Protein 1TMO (pdb70)

Solvent-accessible surface area: 29756 Å² total; per-residue (Å²): 113,143,48,138,71,33,7,0,1,11,6,12,1,1,6,41,1,20,73,73,130,67,67,4,27,77,31,85,46,12,93,99,12,154,94,66,10,75,5,31,101,0,2,122,6,32,1,78,20,75,2,8,1,103,29,2,3,0,8,29,20,6,52,103,116,28,38,184,16,71,24,123,62,12,2,18,4,65,3,6,131,21,75,31,96,129,1,8,62,57,1,36,102,6,1,45,76,0,15,95,120,76,9,3,8,0,1,4,2,0,8,52,23,66,56,49,6,6,35,0,4,19,18,7,13,0,3,12,0,0,0,11,0,1,0,51,40,0,70,32,120,24,46,44,35,0,11,1,0,41,29,0,0,46,29,2,13,20,43,59,20,0,89,34,52,10,11,4,8,48,37,0,14,139,75,6,74,10,2,3,10,6,26,8,20,12,50,17,53,2,18,31,0,87,23,0,2,11,3,53,1,20,30,36,8,30,92,9,81,98,57,28,171,105,64,137,11,103,4,8,4,5,23,26,4,46,13,81,6,25,80,58,13,61,24,78,66,31,69,1,17,5,10,0,19,9,0,0,0,0,0,0,2,26,8,0,39,69,120,142,61,40,46,74,164,9,4,112,40,40,9,84,10,15,103,93,2,40,29,38,4,49,12,107,175,85,61,75,40,8,30,0,104,63,0,22,111,43,0,42,9,111,24,126,54,1,76,68,15,0,93,6,4,49,131,24,66,2,6,11,7,1,2,34,40,12,4,22,18,27,12,0,0,5,5,0,0,0,8,1,2,3,3,0,2,16,6,31,7,8,52,33,0,10,5,13,16,7,6,6,14,40,2,4,3,1,0,30,44,19,65,10,43,51,13,26,63,10,29,112,105,54,26,170,97,26,163,24,93,82,78,49,97,82,32,136,70,24,27,54,66,1,18,13,3,6,3,1,30,0,6,57,98,53,54,87,82,29,38,16,57,36,72,150,15,47,5,2,72,6,46,0,1,5,3,3,18,13,21,1,3,14,40,0,11,16,0,16,78,1,7,93,0,7,60,102,2,40,0,1,0,0,5,34,33,12,9,13,11,3,0,7,4,0,0,0,0,1,0,5,3,20,16,13,3,23,23,2,3,3,13,4,3,28,46,2,25,28,0,2,0,0,2,22,73,10,20,122,48,43,109,62,3,33,21,5,20,72,1,2,26,89,1,0,48,69,19,62,34,70,126,82,0,13,115,106,48,32,52,80,99,4,0,82,62,10,4,76,75,2,76,69,74,8,68,78,171,31,157,18,48,85,25,66,49,0,51,170,106,1,34,10,100,21,14,125,33,141,58,112,23,62,28,29,86,10,54,122,52,29,155,127,56,78,34,65,10,93,57,8,44,4,12,1,46,4,138,114,1,56,135,62,67,22,97,31,0,84,2,29,0,14,50,33,89,12,91,37,15,2,68,73,5,59,46,22,152,134,26,47,4,18,4,10,13,20,63,16,46,65,8,9,40,12,58,2,0,9,0,110,94,16,24,111,95,36,32,32,90,46,15,3,4,2,55,0,4,60,90,12,4,158,83,66,42,4,126,99,27,32,24,0,52,1,41,17,117,63,9,51,0,0,0,0,2,41,51,28,130,66,18,40,144,8,0,2,36,0,20,25,1,1,18,7,0,0,3,8,199,121,31,36,37,80,14,0,15,100,79,35,10,28,0,0,2,0,1,1,10,2,0,2,19,20,80,23,1,4,63,0,18,22,9,10,2,10,10,2,1,5,0,42,6,75,92,43,159,43,188,64,21,138,26,13,7,25,93,16,34,63,106,40,165,156

InterPro domains:
  IPR006311 Twin-arginine translocation pathway, signal sequence [PS51318] (1-31)
  IPR006655 Molybdopterin oxidoreductase, prokaryotic, conserved site [PS00490] (503-520)
  IPR006655 Molybdopterin oxidoreductase, prokaryotic, conserved site [PS00932] (716-743)
  IPR006656 Molybdopterin oxidoreductase [PF00384] (87-559)
  IPR006657 Molybdopterin dinucleotide-binding domain [PF01568] (677-804)
  IPR009010 Aspartate decarboxylase-like domain superfamily [SSF50692] (669-826)
  IPR011887 Trimethylamine-N-oxide reductase TorA [TIGR02164] (1-829)
  IPR041460 Molybdopterin oxidoreductase, N-terminal [PF18364] (43-83)
  IPR041954 Trimethylamine-N-oxide reductase-like, molybdopterin-binding domain [cd02793] (674-810)
  IPR050612 Prokaryotic Molybdopterin Oxidoreductases [PTHR43742] (1-811)

Radius of gyration: 27.0 Å; Cα contacts (8 Å, |Δi|>4): 1758; chains: 1; bounding box: 71×80×65 Å

Sequence (794 aa):
NEDEWLTTGSHFGAFKMKRKNGVIAEVKPFDLDKYPTDMINGIRGMVYNPSRVRYPMVRLDFLLKGHKSNTHQRGDFRFVRVTWDKALTLFKHSLDEVQTQYGPSGLHAGQTGWRATGQLHSSTSHMQRAVGMHGNYVKKIGDYSTGAGQTILPYVLGSTEVYAQGTSWPLILEHSDTIVLWSNDPYKNLQVGWNAETHESFAYLAQLKEKVKQGKIRVISIDPVVTKTQAYLGCEQLYVNPQTDVTLMLAIAHEMISKKLYDDKFIQGYSLGFEEFVPYVMGTKDGVAKTPEWAAPICGVEAHVIRDLAKTLVKGRTQFMMGWCIQRQQHGEQPYWMAAVLATMIGQIGLPGGGISYGHHYSSIGVPSSGAAAPGAFPRNLDENQKPLFDSSDFKGASSTIPVARWIDAILEPGKTIDANGSKVVYPDIKMMIFSGNNPWNHHQDRNRMKQAFHKLECVVTVDVNWTATCRFSDIVLPACTTYERNDIDVYGAYANRGILAMQKMVEPLFDSLSDFEIFTRFAAVLGKEKEYTRNMGEMEWLETLYNECKAANAGKFEMPDFATFWKQGYVHFGDGEVWTRHADFRNDPEINPLGTPSGLIEIFSRKIDQFGYDDCKGHPTWMEKTERSHGGPGSDKHPIWLQSCHPDKRLHSQMCESREYRETYAVNGREPVYISPVDAKARGIKDGDIVRVFNDRGQLLAGAVVSDNFPKGIVRIHEGAWYGPVGKDGSTEGGAEVGALCSYGDPNTLTLDIGTSKLAQACSAYTCLVEFEKYQGKVPKVSSFDGPIEVEI

Foldseek 3Di:
DDDAWAWAFWQQATWIWDDDPQATDDIDHDPLAPDGAPLSVQVRLLFVFQQFDFAWKFAPQCVVPPLVGQLLQQQLFEIAGDHLVVLLVSVLVVLVVCCVPPNALAEAEADADAFMDFFEQGQSLLVLALSVQAHHHFYADADFFQLQQQLQVCQFQNGSQAPDFFFALVLQLPFAQEEEEEADALVQLQSGASFRFRSVVVVSLVVVLVCLVVNRHAYEYEEQFDYPSCVSSVHYYDHWFPPLVLLLLLQLVLLCVVVVLFDPVLDVPFEDDPVVCVCVCCCVDVNDHSHLVNSCLPTVDHRVRSNVVSCVPQVGAYEYEYEGQQLQAFQSNQVSLSVQVSQSRSPPAQHRNHGYHHYCSHLNRNFAALPADWWHHDGSHADPPDHHPNYDPCQPPFDSYYHVQCVLVLLVDFQDWAFEQHDIGGRGHYAEYEDDNDDCVQPHFFPLSSLVSSSRHSAYEYEDRGCAVSVSRGGIYAHAFDLQQDWGKTAHTPRHSFWIFTRDHDHHGPRPHYRSNVSSLVSCVVVVRNCSSVVNDDDVRVRQVRVVVSCVRCVPPDHDDHPVVCSVVRIDGRDGDDTDHDNNVCVVPQVVQFHNHPVRGRYQFRPVQQVSVFPSDHRHRDDDADDAGEPPGPPCVPFHAFEDAAADSNAHQQHSCRSPPVVVVQAALQAFEKEAEPVVCVVQVHDFRFWKKKADPRAIEIGGYDYDPSHDPRYMYTHRNWGFQFAAPVQRSSNRSDSHTYTLYDRPSNQFDSFANGSNRGHRRRRRGTIHMHGDDDDRHHGRRRNRRDYDHD

CATH classification: 3.40.50.740 (+3 more: 3.40.228.10, 3.90.55.10, 2.40.40.20)

Nearest PDB structures (foldseek):
  1tmo-assembly1_A  TM=1.001E+00  e=0.000E+00  Shewanella massilia
  1eu1-assembly1_A  TM=9.742E-01  e=0.000E+00  Cereibacter sphaeroides
  2dmr-assembly1_A  TM=9.682E-01  e=7.037E-104  Rhodobacter capsulatus
  4dmr-assembly1_A  TM=9.657E-01  e=6.180E-104  Rhodobacter capsulatus
  1dms-assembly1_A  TM=9.714E-01  e=1.898E-102  Rhodobacter capsulatus

B-factor: mean 13.31, std 9.72, range [1.24, 81.61]

Structure (mmCIF, N/CA/C/O backbone):
data_1TMO
#
_entry.id   1TMO
#
_cell.length_a   123.320
_cell.length_b   140.700
_cell.length_c   59.390
_cell.angle_alpha   90.00
_cell.angle_beta   90.00
_cell.angle_gamma   90.00
#
_symmetry.space_group_name_H-M   'P 21 21 2'
#
loop_
_entity.id
_entity.type
_entity.pdbx_description
1 polymer 'TRIMETHYLAMINE N-OXIDE REDUCTASE'
2 non-polymer "GUANYLATE-O'-PHOSPHORIC ACID MONO-(2-AMINO-5,6-DIMERCAPTO-4-OXO-3,5,6,7,8A,9,10,10A-OCTAHYDRO-4H-8-OXA-1,3,9,10-TETRAAZA-ANTHRACEN-7-YLMETHYL) ESTER"
3 non-polymer 'MOLYBDENUM (IV)OXIDE'
4 water water
#
loop_
_atom_site.group_PDB
_atom_site.id
_atom_site.type_symbol
_atom_site.label_atom_id
_atom_site.label_alt_id
_atom_site.label_comp_id
_atom_site.label_asym_id
_atom_site.label_entity_id
_atom_site.label_seq_id
_atom_site.pdbx_PDB_ins_code
_atom_site.Cartn_x
_atom_site.Cartn_y
_atom_site.Cartn_z
_atom_site.occupancy
_atom_site.B_iso_or_equiv
_atom_site.auth_seq_id
_atom_site.auth_comp_id
_atom_site.auth_asym_id
_atom_site.auth_atom_id
_atom_site.pdbx_PDB_model_num
ATOM 1 N N . ASN A 1 36 ? 41.366 77.611 26.652 1.00 61.01 5 ASN A N 1
ATOM 2 C CA . ASN A 1 36 ? 41.055 78.267 25.353 1.00 60.21 5 ASN A CA 1
ATOM 3 C C . ASN A 1 36 ? 40.028 77.370 24.684 1.00 61.31 5 ASN A C 1
ATOM 4 O O . ASN A 1 36 ? 40.162 76.145 24.720 1.00 59.81 5 ASN A O 1
ATOM 9 N N . GLU A 1 37 ? 38.974 77.972 24.145 1.00 81.06 6 GLU A N 1
ATOM 10 C CA . GLU A 1 37 ? 37.913 77.221 23.481 1.00 81.61 6 GLU A CA 1
ATOM 11 C C . GLU A 1 37 ? 38.077 77.359 21.971 1.00 80.99 6 GLU A C 1
ATOM 12 O O . GLU A 1 37 ? 38.033 78.467 21.425 1.00 60.07 6 GLU A O 1
ATOM 18 N N . ASP A 1 38 ? 38.299 76.230 21.309 1.00 51.63 7 ASP A N 1
ATOM 19 C CA . ASP A 1 38 ? 38.503 76.221 19.867 1.00 49.13 7 ASP A CA 1
ATOM 20 C C . ASP A 1 38 ? 37.719 75.113 19.172 1.00 44.51 7 ASP A C 1
ATOM 21 O O . ASP A 1 38 ? 36.944 74.392 19.802 1.00 37.04 7 ASP A O 1
ATOM 26 N N . GLU A 1 39 ? 37.909 75.018 17.861 1.00 28.07 8 GLU A N 1
ATOM 27 C CA . GLU A 1 39 ? 37.250 74.009 17.052 1.00 25.56 8 GLU A CA 1
ATOM 28 C C . GLU A 1 39 ? 37.923 72.653 17.309 1.00 23.33 8 GLU A C 1
ATOM 29 O O . GLU A 1 39 ? 39.129 72.587 17.568 1.00 47.90 8 GLU A O 1
ATOM 35 N N . TRP A 1 40 ? 37.139 71.583 17.240 1.00 20.70 9 TRP A N 1
ATOM 36 C CA . TRP A 1 40 ? 37.651 70.236 17.455 1.00 15.34 9 TRP A CA 1
ATOM 37 C C . TRP A 1 40 ? 38.409 69.767 16.216 1.00 13.18 9 TRP A C 1
ATOM 38 O O . TRP A 1 40 ? 38.125 70.220 15.101 1.00 9.24 9 TRP A O 1
ATOM 49 N N . LEU A 1 41 ? 39.400 68.903 16.419 1.00 7.80 10 LEU A N 1
ATOM 50 C CA . LEU A 1 41 ? 40.183 68.358 15.313 1.00 7.49 10 LEU A CA 1
ATOM 51 C C . LEU A 1 41 ? 39.936 66.846 15.206 1.00 5.14 10 LEU A C 1
ATOM 52 O O . LEU A 1 41 ? 39.533 66.210 16.187 1.00 3.58 10 LEU A O 1
ATOM 57 N N . THR A 1 42 ? 40.220 66.277 14.034 1.00 7.50 11 THR A N 1
ATOM 58 C CA . THR A 1 42 ? 40.001 64.848 13.763 1.00 10.54 11 THR A CA 1
ATOM 59 C C . THR A 1 42 ? 41.277 63.981 13.802 1.00 10.40 11 THR A C 1
ATOM 60 O O . THR A 1 42 ? 42.373 64.445 13.453 1.00 17.84 11 THR A O 1
ATOM 64 N N . THR A 1 43 ? 41.134 62.729 14.238 1.00 25.07 12 THR A N 1
ATOM 65 C CA . THR A 1 43 ? 42.254 61.787 14.298 1.00 24.95 12 THR A CA 1
ATOM 66 C C . THR A 1 43 ? 41.741 60.360 14.511 1.00 23.72 12 THR A C 1
ATOM 67 O O . THR A 1 43 ? 40.533 60.133 14.584 1.00 11.14 12 THR A O 1
ATOM 71 N N . GLY A 1 44 ? 42.658 59.405 14.610 1.00 4.08 13 GLY A N 1
ATOM 72 C CA . GLY A 1 44 ? 42.275 58.017 14.809 1.00 5.34 13 GLY A CA 1
ATOM 73 C C . GLY A 1 44 ? 43.435 57.154 15.278 1.00 4.76 13 GLY A C 1
ATOM 74 O O . GLY A 1 44 ? 44.600 57.558 15.171 1.00 15.56 13 GLY A O 1
ATOM 75 N N . SER A 1 45 ? 43.123 55.957 15.761 1.00 10.94 14 SER A N 1
ATOM 76 C CA . SER A 1 45 ? 44.129 55.024 16.256 1.00 7.91 14 SER A CA 1
ATOM 77 C C . SER A 1 45 ? 43.559 53.612 16.261 1.00 10.28 14 SER A C 1
ATOM 78 O O . SER A 1 45 ? 42.425 53.388 15.834 1.00 14.91 14 SER A O 1
ATOM 81 N N . HIS A 1 46 ? 44.349 52.670 16.769 1.00 13.29 15 HIS A N 1
ATOM 82 C CA . HIS A 1 46 ? 43.942 51.270 16.855 1.00 11.43 15 HIS A CA 1
ATOM 83 C C . HIS A 1 46 ? 42.765 51.074 17.814 1.00 11.11 15 HIS A C 1
ATOM 84 O O . HIS A 1 46 ? 42.159 50.006 17.836 1.00 14.24 15 HIS A O 1
ATOM 91 N N . PHE A 1 47 ? 42.470 52.091 18.621 1.00 15.41 16 PHE A N 1
ATOM 92 C CA . PHE A 1 47 ? 41.369 52.027 19.587 1.00 16.20 16 PHE A CA 1
ATOM 93 C C . PHE A 1 47 ? 40.072 52.686 19.076 1.00 14.22 16 PHE A C 1
ATOM 94 O O . PHE A 1 47 ? 39.037 52.637 19.749 1.00 12.78 16 PHE A O 1
ATOM 102 N N . GLY A 1 48 ? 40.140 53.345 17.923 1.00 4.08 17 GLY A N 1
ATOM 103 C CA . GLY A 1 48 ? 38.967 54.005 17.371 1.00 6.15 17 GLY A CA 1
ATOM 104 C C . GLY A 1 48 ? 39.286 55.382 16.810 1.00 6.99 17 GLY A C 1
ATOM 105 O O . GLY A 1 48 ? 40.442 55.801 16.814 1.00 18.79 17 GLY A O 1
ATOM 106 N N . ALA A 1 49 ? 38.276 56.067 16.278 1.00 21.46 18 ALA A N 1
ATOM 107 C CA . ALA A 1 49 ? 38.461 57.409 15.724 1.00 20.23 18 ALA A CA 1
ATOM 108 C C . ALA A 1 49 ? 38.069 58.418 16.802 1.00 19.37 18 ALA A C 1
ATOM 109 O O . ALA A 1 49 ? 37.109 58.188 17.540 1.00 15.86 18 ALA A O 1
ATOM 111 N N . PHE A 1 50 ? 38.791 59.529 16.890 1.00 5.64 19 PHE A N 1
ATOM 112 C CA . PHE A 1 50 ? 38.512 60.522 17.922 1.00 5.53 19 PHE A CA 1
ATOM 113 C C . PHE A 1 50 ? 38.280 61.952 17.447 1.00 5.78 19 PHE A C 1
ATOM 114 O O . PHE A 1 50 ? 38.418 62.280 16.263 1.00 7.39 19 PHE A O 1
ATOM 122 N N . LYS A 1 51 ? 37.990 62.797 18.433 1.00 12.09 20 LYS A N 1
ATOM 123 C CA . LYS A 1 51 ? 37.745 64.218 18.259 1.00 10.51 20 LYS A CA 1
ATOM 124 C C . LYS A 1 51 ? 38.471 64.833 19.471 1.00 10.86 20 LYS A C 1
ATOM 125 O O . LYS A 1 51 ? 38.264 64.389 20.613 1.00 10.57 20 LYS A O 1
ATOM 131 N N . MET A 1 52 ? 39.351 65.805 19.235 1.00 10.68 21 MET A N 1
ATOM 132 C CA . MET A 1 52 ? 40.098 66.425 20.338 1.00 9.30 21 MET A CA 1
ATOM 133 C C . MET A 1 52 ? 40.137 67.947 20.281 1.00 8.92 21 MET A C 1
ATOM 134 O O . MET A 1 52 ? 40.001 68.539 19.211 1.00 7.50 21 MET A O 1
ATOM 139 N N . LYS A 1 53 ? 40.353 68.567 21.437 1.00 9.26 22 LYS A N 1
ATOM 140 C CA . LYS A 1 53 ? 40.449 70.019 21.539 1.00 14.59 22 LYS A CA 1
ATOM 141 C C . LYS A 1 53 ? 41.681 70.406 22.392 1.00 13.91 22 LYS A C 1
ATOM 142 O O . LYS A 1 53 ? 42.046 69.687 23.336 1.00 17.62 22 LYS A O 1
ATOM 148 N N . ARG A 1 54 ? 42.311 71.534 22.062 1.00 26.11 23 ARG A N 1
ATOM 149 C CA . ARG A 1 54 ? 43.520 71.991 22.765 1.00 27.53 23 ARG A CA 1
ATOM 150 C C . ARG A 1 54 ? 43.363 73.216 23.669 1.00 25.85 23 ARG A C 1
ATOM 151 O O . ARG A 1 54 ? 42.608 74.140 23.357 1.00 9.85 23 ARG A O 1
ATOM 159 N N . LYS A 1 55 ? 44.116 73.236 24.766 1.00 13.40 24 LYS A N 1
ATOM 160 C CA . LYS A 1 55 ? 44.062 74.339 25.721 1.00 12.97 24 LYS A CA 1
ATOM 161 C C . LYS A 1 55 ? 45.335 74.398 26.555 1.00 10.05 24 LYS A C 1
ATOM 162 O O . LYS A 1 55 ? 45.838 73.360 26.989 1.00 14.68 24 LYS A O 1
ATOM 168 N N . ASN A 1 56 ? 45.818 75.619 26.802 1.00 6.42 25 ASN A N 1
ATOM 169 C CA . ASN A 1 56 ? 47.041 75.870 27.573 1.00 3.20 25 ASN A CA 1
ATOM 170 C C . ASN A 1 56 ? 48.227 75.146 26.916 1.00 2.07 25 ASN A C 1
ATOM 171 O O . ASN A 1 56 ? 49.109 74.629 27.605 1.00 2.85 25 ASN A O 1
ATOM 176 N N . GLY A 1 57 ? 48.201 75.059 25.586 1.00 2.00 26 GLY A N 1
ATOM 177 C CA . GLY A 1 57 ? 49.261 74.399 24.844 1.00 2.00 26 GLY A CA 1
ATOM 178 C C . GLY A 1 57 ? 49.334 72.881 24.939 1.00 3.86 26 GLY A C 1
ATOM 179 O O . GLY A 1 57 ? 50.316 72.286 24.490 1.00 14.67 26 GLY A O 1
ATOM 180 N N . VAL A 1 58 ? 48.310 72.253 25.516 1.00 10.00 27 VAL A N 1
ATOM 181 C CA . VAL A 1 58 ? 48.262 70.797 25.662 1.00 7.48 27 VAL A CA 1
ATOM 182 C C . VAL A 1 58 ? 46.877 70.259 25.260 1.00 7.92 27 VAL A C 1
ATOM 183 O O . VAL A 1 58 ? 45.914 71.031 25.157 1.00 3.97 27 VAL A O 1
ATOM 187 N N . ILE A 1 59 ? 46.793 68.951 24.998 1.00 13.51 28 ILE A N 1
ATOM 188 C CA . ILE A 1 59 ? 45.530 68.282 24.631 1.00 15.24 28 ILE A CA 1
ATOM 189 C C . ILE A 1 59 ? 44.574 68.308 25.830 1.00 14.80 28 ILE A C 1
ATOM 190 O O . ILE A 1 59 ? 44.811 67.636 26.836 1.00 5.29 28 ILE A O 1
ATOM 195 N N . ALA A 1 60 ? 43.505 69.090 25.703 1.00 12.69 29 ALA A N 1
ATOM 196 C CA . ALA A 1 60 ? 42.515 69.268 26.762 1.00 13.91 29 ALA A CA 1
ATOM 197 C C . ALA A 1 60 ? 41.551 68.101 26.996 1.00 15.28 29 ALA A C 1
ATOM 198 O O . ALA A 1 60 ? 41.248 67.771 28.149 1.00 7.19 29 ALA A O 1
ATOM 200 N N . GLU A 1 61 ? 41.051 67.492 25.921 1.00 18.06 30 GLU A N 1
ATOM 201 C CA . GLU A 1 61 ? 40.118 66.372 26.061 1.00 21.52 30 GLU A CA 1
ATOM 202 C C . GLU A 1 61 ? 39.833 65.577 24.790 1.00 20.62 30 GLU A C 1
ATOM 203 O O . GLU A 1 61 ? 39.933 66.101 23.673 1.00 27.84 30 GLU A O 1
ATOM 209 N N . VAL A 1 62 ? 39.458 64.313 24.989 1.00 25.26 31 VAL A N 1
ATOM 210 C CA . VAL A 1 62 ? 39.146 63.383 23.907 1.00 24.97 31 VAL A CA 1
ATOM 211 C C . VAL A 1 62 ? 37.652 63.042 23.935 1.00 26.00 31 VAL A C 1
ATOM 212 O O . VAL A 1 62 ? 37.055 62.824 24.997 1.00 18.96 31 VAL A O 1
ATOM 216 N N . LYS A 1 63 ? 37.058 62.986 22.753 1.00 6.96 32 LYS A N 1
ATOM 217 C CA . LYS A 1 63 ? 35.647 62.684 22.605 1.00 3.44 32 LYS A CA 1
ATOM 218 C C . LYS A 1 63 ? 35.579 61.694 21.455 1.00 2.17 32 LYS A C 1
ATOM 219 O O . LYS A 1 63 ? 36.431 61.723 20.562 1.00 7.73 32 LYS A O 1
ATOM 225 N N . PRO A 1 64 ? 34.616 60.757 21.497 1.00 9.46 33 PRO A N 1
ATOM 226 C CA . PRO A 1 64 ? 34.442 59.750 20.444 1.00 7.83 33 PRO A CA 1
ATOM 227 C C . PRO A 1 64 ? 33.995 60.396 19.138 1.00 8.69 33 PRO A C 1
ATOM 228 O O . PRO A 1 64 ? 33.377 61.461 19.151 1.00 3.45 33 PRO A O 1
ATOM 232 N N . PHE A 1 65 ? 34.313 59.752 18.018 1.00 14.64 34 PHE A N 1
ATOM 233 C CA . PHE A 1 65 ? 33.918 60.246 16.701 1.00 15.78 34 PHE A CA 1
ATOM 234 C C . PHE A 1 65 ? 32.392 60.076 16.636 1.00 18.68 34 PHE A C 1
ATOM 235 O O . PHE A 1 65 ? 31.850 59.109 17.172 1.00 15.90 34 PHE A O 1
ATOM 243 N N . ASP A 1 66 ? 31.712 60.989 15.950 1.00 20.07 35 ASP A N 1
ATOM 244 C CA . ASP A 1 66 ? 30.246 60.981 15.852 1.00 21.94 35 ASP A CA 1
ATOM 245 C C . ASP A 1 66 ? 29.522 59.684 15.447 1.00 18.11 35 ASP A C 1
ATOM 246 O O . ASP A 1 66 ? 28.487 59.342 16.029 1.00 35.71 35 ASP A O 1
ATOM 251 N N . LEU A 1 67 ? 30.049 58.982 14.446 1.00 10.43 36 LEU A N 1
ATOM 252 C CA . LEU A 1 67 ? 29.438 57.741 13.957 1.00 8.29 36 LEU A CA 1
ATOM 253 C C . LEU A 1 67 ? 29.668 56.483 14.820 1.00 10.25 36 LEU A C 1
ATOM 254 O O . LEU A 1 67 ? 29.121 55.413 14.525 1.00 17.67 36 LEU A O 1
ATOM 259 N N . ASP A 1 68 ? 30.494 56.603 15.858 1.00 14.18 37 ASP A N 1
ATOM 260 C CA . ASP A 1 68 ? 30.826 55.471 16.723 1.00 13.75 37 ASP A CA 1
ATOM 261 C C . ASP A 1 68 ? 29.872 55.437 17.913 1.00 14.17 37 ASP A C 1
ATOM 262 O O . ASP A 1 68 ? 29.932 56.301 18.786 1.00 6.08 37 ASP A O 1
ATOM 267 N N . LYS A 1 69 ? 29.005 54.429 17.960 1.00 16.16 38 LYS A N 1
ATOM 268 C CA . LYS A 1 69 ? 28.049 54.334 19.062 1.00 17.93 38 LYS A CA 1
ATOM 269 C C . LYS A 1 69 ? 28.465 53.428 20.213 1.00 17.40 38 LYS A C 1
ATOM 270 O O . LYS A 1 69 ? 27.819 53.416 21.263 1.00 15.17 38 LYS A O 1
ATOM 276 N N . TYR A 1 70 ? 29.544 52.673 20.021 1.00 25.61 39 TYR A N 1
ATOM 277 C CA . TYR A 1 70 ? 30.037 51.757 21.053 1.00 24.31 39 TYR A CA 1
ATOM 278 C C . TYR A 1 70 ? 31.550 51.891 21.248 1.00 24.10 39 TYR A C 1
ATOM 279 O O . TYR A 1 70 ? 32.326 51.065 20.759 1.00 20.08 39 TYR A O 1
ATOM 288 N N . PRO A 1 71 ? 31.997 52.953 21.929 1.00 15.58 40 PRO A N 1
ATOM 289 C CA . PRO A 1 71 ? 33.436 53.133 22.146 1.00 13.87 40 PRO A CA 1
ATOM 290 C C . PRO A 1 71 ? 33.960 52.265 23.290 1.00 14.50 40 PRO A C 1
ATOM 291 O O . PRO A 1 71 ? 33.173 51.743 24.093 1.00 22.43 40 PRO A O 1
ATOM 295 N N . THR A 1 72 ? 35.284 52.109 23.355 1.00 2.00 41 THR A N 1
ATOM 296 C CA . THR A 1 72 ? 35.916 51.325 24.408 1.00 2.00 41 THR A CA 1
ATOM 297 C C . THR A 1 72 ? 36.238 52.184 25.639 1.00 2.00 41 THR A C 1
ATOM 298 O O . THR A 1 72 ? 36.411 53.404 25.540 1.00 6.22 41 THR A O 1
ATOM 302 N N . ASP A 1 73 ? 36.292 51.538 26.801 1.00 7.40 42 ASP A N 1
ATOM 303 C CA . ASP A 1 73 ? 36.621 52.201 28.063 1.00 8.44 42 ASP A CA 1
ATOM 304 C C . ASP A 1 73 ? 38.062 52.766 28.010 1.00 10.02 42 ASP A C 1
ATOM 305 O O . ASP A 1 73 ? 38.355 53.799 28.622 1.00 10.04 42 ASP A O 1
ATOM 310 N N . MET A 1 74 ? 38.934 52.131 27.223 1.00 19.25 43 MET A N 1
ATOM 311 C CA . MET A 1 74 ? 40.332 52.574 27.100 1.00 18.25 43 MET A CA 1
ATOM 312 C C . MET A 1 74 ? 40.491 54.010 26.558 1.00 14.86 43 MET A C 1
ATOM 313 O O . MET A 1 74 ? 41.606 54.522 26.467 1.00 7.09 43 MET A O 1
ATOM 318 N N . ILE A 1 75 ? 39.384 54.667 26.213 1.00 10.97 44 ILE A N 1
ATOM 319 C CA . ILE A 1 75 ? 39.427 56.050 25.719 1.00 9.78 44 ILE A CA 1
ATOM 320 C C . ILE A 1 75 ? 39.903 56.977 26.858 1.00 9.25 44 ILE A C 1
ATOM 321 O O . ILE A 1 75 ? 40.414 58.076 26.623 1.00 2.00 44 ILE A O 1
ATOM 326 N N . ASN A 1 76 ? 39.770 56.490 28.089 1.00 9.98 45 ASN A N 1
ATOM 327 C CA . ASN A 1 76 ? 40.179 57.223 29.280 1.00 12.18 45 ASN A CA 1
ATOM 328 C C . ASN A 1 76 ? 41.695 57.154 29.535 1.00 13.32 45 ASN A C 1
ATOM 329 O O . ASN A 1 76 ? 42.195 57.780 30.478 1.00 21.18 45 ASN A O 1
ATOM 334 N N . GLY A 1 77 ? 42.416 56.382 28.720 1.00 17.52 46 GLY A N 1
ATOM 335 C CA . GLY A 1 77 ? 43.856 56.257 28.887 1.00 18.77 46 GLY A CA 1
ATOM 336 C C . GLY A 1 77 ? 44.722 56.934 27.829 1.00 16.63 46 GLY A C 1
ATOM 337 O O . GLY A 1 77 ? 45.935 57.058 28.010 1.00 10.83 46 GLY A O 1
ATOM 338 N N . ILE A 1 78 ? 44.099 57.394 26.743 1.00 9.57 47 ILE A N 1
ATOM 339 C CA . ILE A 1 78 ? 44.781 58.051 25.622 1.00 9.11 47 ILE A CA 1
ATOM 340 C C . ILE A 1 78 ? 45.745 59.188 26.013 1.00 13.63 47 ILE A C 1
ATOM 341 O O . ILE A 1 78 ? 46.943 59.140 25.694 1.00 8.74 47 ILE A O 1
ATOM 346 N N . ARG A 1 79 ? 45.239 60.198 26.713 1.00 11.29 48 ARG A N 1
ATOM 347 C CA . ARG A 1 79 ? 46.069 61.327 27.128 1.00 9.82 48 ARG A CA 1
ATOM 348 C C . ARG A 1 79 ? 47.331 60.941 27.918 1.00 7.64 48 ARG A C 1
ATOM 349 O O . ARG A 1 79 ? 48.376 61.595 27.798 1.00 10.56 48 ARG A O 1
ATOM 357 N N . GLY A 1 80 ? 47.239 59.870 28.700 1.00 4.72 49 GLY A N 1
ATOM 358 C CA . GLY A 1 80 ? 48.377 59.414 29.488 1.00 3.94 49 GLY A CA 1
ATOM 359 C C . GLY A 1 80 ? 49.489 58.785 28.669 1.00 5.22 49 GLY A C 1
ATOM 360 O O . GLY A 1 80 ? 50.629 58.721 29.118 1.00 15.43 49 GLY A O 1
ATOM 361 N N . MET A 1 81 ? 49.161 58.329 27.463 1.00 8.23 50 MET A N 1
ATOM 362 C CA . MET A 1 81 ? 50.131 57.705 26.569 1.00 10.09 50 MET A CA 1
ATOM 363 C C . MET A 1 81 ? 51.129 58.714 25.996 1.00 11.07 50 MET A C 1
ATOM 364 O O . MET A 1 81 ? 52.235 58.343 25.599 1.00 18.04 50 MET A O 1
ATOM 369 N N . VAL A 1 82 ? 50.714 59.977 25.922 1.00 9.41 51 VAL A N 1
ATOM 370 C CA . VAL A 1 82 ? 51.552 61.054 25.402 1.00 9.72 51 VAL A CA 1
ATOM 371 C C . VAL A 1 82 ? 52.276 61.822 26.523 1.00 12.01 51 VAL A C 1
ATOM 372 O O . VAL A 1 82 ? 53.452 62.182 26.382 1.00 16.39 51 VAL A O 1
ATOM 376 N N . TYR A 1 83 ? 51.590 62.056 27.639 1.00 22.75 52 TYR A N 1
ATOM 377 C CA . TYR A 1 83 ? 52.206 62.743 28.774 1.00 19.92 52 TYR A CA 1
ATOM 378 C C . TYR A 1 83 ? 52.423 61.698 29.867 1.00 19.22 52 TYR A C 1
ATOM 379 O O . TYR A 1 83 ? 51.502 61.418 30.644 1.00 6.38 52 TYR A O 1
ATOM 388 N N . ASN A 1 84 ? 53.618 61.099 29.906 1.00 9.08 53 ASN A N 1
ATOM 389 C CA . ASN A 1 84 ? 53.949 60.063 30.903 1.00 6.13 53 ASN A CA 1
ATOM 390 C C . ASN A 1 84 ? 55.424 60.074 31.338 1.00 8.37 53 ASN A C 1
ATOM 391 O O . ASN A 1 84 ? 56.278 60.644 30.656 1.00 13.81 53 ASN A O 1
ATOM 396 N N . PRO A 1 85 ? 55.737 59.443 32.489 1.00 22.14 54 PRO A N 1
ATOM 397 C CA . PRO A 1 85 ? 57.088 59.343 33.072 1.00 20.63 54 PRO A CA 1
ATOM 398 C C . PRO A 1 85 ? 58.107 58.439 32.357 1.00 21.09 54 PRO A C 1
ATOM 399 O O . PRO A 1 85 ? 59.290 58.488 32.681 1.00 11.39 54 PRO A O 1
ATOM 403 N N . SER A 1 86 ? 57.656 57.574 31.449 1.00 18.24 55 SER A N 1
ATOM 404 C CA . SER A 1 86 ? 58.571 56.680 30.732 1.00 16.09 55 SER A CA 1
ATOM 405 C C . SER A 1 86 ? 58.973 57.212 29.347 1.00 13.31 55 SER A C 1
ATOM 406 O O . SER A 1 86 ? 59.465 56.461 28.503 1.00 12.90 55 SER A O 1
ATOM 409 N N . ARG A 1 87 ? 58.766 58.500 29.117 1.00 2.55 56 ARG A N 1
ATOM 410 C CA . ARG A 1 87 ? 59.098 59.131 27.843 1.00 5.64 56 ARG A CA 1
ATOM 411 C C . ARG A 1 87 ? 60.607 59.144 27.524 1.00 9.82 56 ARG A C 1
ATOM 412 O O . ARG A 1 87 ? 61.439 59.318 28.425 1.00 11.05 56 ARG A O 1
ATOM 420 N N . VAL A 1 88 ? 60.955 58.951 26.249 1.00 11.78 57 VAL A N 1
ATOM 421 C CA . VAL A 1 88 ? 62.354 58.983 25.817 1.00 10.47 57 VAL A CA 1
ATOM 422 C C . VAL A 1 88 ? 62.676 60.439 25.447 1.00 10.38 57 VAL A C 1
ATOM 423 O O . VAL A 1 88 ? 62.221 60.940 24.420 1.00 3.23 57 VAL A O 1
ATOM 427 N N . ARG A 1 89 ? 63.468 61.106 26.283 1.00 4.98 58 ARG A N 1
ATOM 428 C CA . ARG A 1 89 ? 63.829 62.512 26.078 1.00 6.29 58 ARG A CA 1
ATOM 429 C C . ARG A 1 89 ? 64.803 62.838 24.954 1.00 7.05 58 ARG A C 1
ATOM 430 O O . ARG A 1 89 ? 64.620 63.825 24.230 1.00 9.85 58 ARG A O 1
ATOM 438 N N . TYR A 1 90 ? 65.867 62.045 24.851 1.00 25.08 59 TYR A N 1
ATOM 439 C CA . TYR A 1 90 ? 66.927 62.285 23.869 1.00 22.74 59 TYR A CA 1
ATOM 440 C C . TYR A 1 90 ? 67.723 61.013 23.564 1.00 23.23 59 TYR A C 1
ATOM 441 O O . TYR A 1 90 ? 67.537 60.000 24.239 1.00 13.60 59 TYR A O 1
ATOM 450 N N . PRO A 1 91 ? 68.570 61.025 22.504 1.00 7.58 60 PRO A N 1
ATOM 451 C CA . PRO A 1 91 ? 69.363 59.832 22.162 1.00 3.58 60 PRO A CA 1
ATOM 452 C C . PRO A 1 91 ? 70.363 59.505 23.271 1.00 2.77 60 PRO A C 1
ATOM 453 O O . PRO A 1 91 ? 70.948 60.404 23.876 1.00 2.00 60 PRO A O 1
ATOM 457 N N . MET A 1 92 ? 70.537 58.225 23.563 1.00 4.88 61 MET A N 1
ATOM 458 C CA . MET A 1 92 ? 71.460 57.820 24.609 1.00 8.49 61 MET A CA 1
ATOM 459 C C . MET A 1 92 ? 72.198 56.557 24.183 1.00 11.44 61 MET A C 1
ATOM 460 O O . MET A 1 92 ? 71.722 55.818 23.309 1.00 9.76 61 MET A O 1
ATOM 465 N N . VAL A 1 93 ? 73.383 56.340 24.756 1.00 20.86 62 VAL A N 1
ATOM 466 C CA . VAL A 1 93 ? 74.196 55.163 24.444 1.00 19.94 62 VAL A CA 1
ATOM 467 C C . VAL A 1 93 ? 74.639 54.542 25.767 1.00 22.19 62 VAL A C 1
ATOM 468 O O . VAL A 1 93 ? 74.938 55.263 26.729 1.00 11.69 62 VAL A O 1
ATOM 472 N N . ARG A 1 94 ? 74.636 53.212 25.822 1.00 15.69 63 ARG A N 1
ATOM 473 C CA . ARG A 1 94 ? 75.022 52.462 27.021 1.00 17.03 63 ARG A CA 1
ATOM 474 C C . ARG A 1 94 ? 76.481 52.753 27.386 1.00 15.94 63 ARG A C 1
ATOM 475 O O . ARG A 1 94 ? 77.349 52.726 26.513 1.00 15.82 63 ARG A O 1
ATOM 483 N N . LEU A 1 95 ? 76.747 52.969 28.674 1.00 20.46 64 LEU A N 1
ATOM 484 C CA . LEU A 1 95 ? 78.091 53.315 29.168 1.00 21.56 64 LEU A CA 1
ATOM 485 C C . LEU A 1 95 ? 79.308 52.597 28.567 1.00 20.96 64 LEU A C 1
ATOM 486 O O . LEU A 1 95 ? 80.083 53.210 27.831 1.00 7.41 64 LEU A O 1
ATOM 491 N N . ASP A 1 96 ? 79.492 51.317 28.883 1.00 12.70 65 ASP A N 1
ATOM 492 C CA . ASP A 1 96 ? 80.664 50.613 28.376 1.00 11.82 65 ASP A CA 1
ATOM 493 C C . ASP A 1 96 ? 80.733 50.514 26.863 1.00 12.62 65 ASP A C 1
ATOM 494 O O . ASP A 1 96 ? 81.829 50.432 26.300 1.00 9.60 65 ASP A O 1
ATOM 499 N N . PHE A 1 97 ? 79.582 50.542 26.197 1.00 6.67 66 PHE A N 1
ATOM 500 C CA . PHE A 1 97 ? 79.585 50.459 24.743 1.00 6.74 66 PHE A CA 1
ATOM 501 C C . PHE A 1 97 ? 80.157 51.754 24.173 1.00 7.51 66 PHE A C 1
ATOM 502 O O . PHE A 1 97 ? 80.929 51.726 23.213 1.00 4.15 66 PHE A O 1
ATOM 510 N N . LEU A 1 98 ? 79.808 52.879 24.793 1.00 24.45 67 LEU A N 1
ATOM 511 C CA . LEU A 1 98 ? 80.287 54.188 24.344 1.00 25.24 67 LEU A CA 1
ATOM 512 C C . LEU A 1 98 ? 81.806 54.270 24.467 1.00 24.18 67 LEU A C 1
ATOM 513 O O . LEU A 1 98 ? 82.482 54.816 23.592 1.00 7.05 67 LEU A O 1
ATOM 518 N N . LEU A 1 99 ? 82.323 53.723 25.564 1.00 7.04 68 LEU A N 1
ATOM 519 C CA . LEU A 1 99 ? 83.748 53.722 25.867 1.00 5.92 68 LEU A CA 1
ATOM 520 C C . LEU A 1 99 ? 84.568 52.682 25.100 1.00 8.62 68 LEU A C 1
ATOM 521 O O . LEU A 1 99 ? 85.694 52.962 24.690 1.00 17.03 68 LEU A O 1
ATOM 526 N N . LYS A 1 100 ? 83.998 51.500 24.880 1.00 17.47 69 LYS A N 1
ATOM 527 C CA . LYS A 1 100 ? 84.741 50.418 24.238 1.00 15.24 69 LYS A CA 1
ATOM 528 C C . LYS A 1 100 ? 84.243 49.816 22.930 1.00 15.24 69 LYS A C 1
ATOM 529 O O . LYS A 1 100 ? 84.861 48.883 22.421 1.00 5.78 69 LYS A O 1
ATOM 535 N N . GLY A 1 101 ? 83.150 50.333 22.381 1.00 2.41 70 GLY A N 1
ATOM 536 C CA . GLY A 1 101 ? 82.622 49.791 21.138 1.00 2.93 70 GLY A CA 1
ATOM 537 C C . GLY A 1 101 ? 82.284 48.305 21.179 1.00 2.00 70 GLY A C 1
ATOM 538 O O . GLY A 1 101 ? 81.943 47.766 22.236 1.00 2.00 70 GLY A O 1
ATOM 539 N N . HIS A 1 102 ? 82.462 47.624 20.049 1.00 2.00 71 HIS A N 1
ATOM 540 C CA . HIS A 1 102 ? 82.147 46.195 19.934 1.00 5.68 71 HIS A CA 1
ATOM 541 C C . HIS A 1 102 ? 82.921 45.231 20.842 1.00 6.99 71 HIS A C 1
ATOM 542 O O . HIS A 1 102 ? 82.651 44.031 20.832 1.00 16.28 71 HIS A O 1
ATOM 549 N N . LYS A 1 103 ? 83.866 45.754 21.619 1.00 11.23 72 LYS A N 1
ATOM 550 C CA . LYS A 1 103 ? 84.681 44.950 22.531 1.00 10.03 72 LYS A CA 1
ATOM 551 C C . LYS A 1 103 ? 84.285 45.202 23.998 1.00 10.86 72 LYS A C 1
ATOM 552 O O . LYS A 1 103 ? 85.088 44.987 24.919 1.00 9.19 72 LYS A O 1
ATOM 558 N N . SER A 1 104 ? 83.055 45.668 24.205 1.00 3.72 73 SER A N 1
ATOM 559 C CA . SER A 1 104 ? 82.554 45.981 25.540 1.00 5.06 73 SER A CA 1
ATOM 560 C C . SER A 1 104 ? 82.138 44.750 26.349 1.00 4.51 73 SER A C 1
ATOM 561 O O . SER A 1 104 ? 82.038 43.647 25.811 1.00 6.52 73 SER A O 1
ATOM 564 N N . ASN A 1 105 ? 81.880 44.965 27.637 1.00 9.45 74 ASN A N 1
ATOM 565 C CA . ASN A 1 105 ? 81.451 43.918 28.568 1.00 10.43 74 ASN A CA 1
ATOM 566 C C . ASN A 1 105 ? 79.923 43.728 28.435 1.00 11.31 74 ASN A C 1
ATOM 567 O O . ASN A 1 105 ? 79.144 44.463 29.058 1.00 5.07 74 ASN A O 1
ATOM 572 N N . THR A 1 106 ? 79.497 42.730 27.658 1.00 2.48 75 THR A N 1
ATOM 573 C CA . THR A 1 106 ? 78.062 42.480 27.448 1.00 2.57 75 THR A CA 1
ATOM 574 C C . THR A 1 106 ? 77.275 42.013 28.678 1.00 3.53 75 THR A C 1
ATOM 575 O O . THR A 1 106 ? 76.046 42.107 28.704 1.00 9.59 75 THR A O 1
ATOM 579 N N . HIS A 1 107 ? 77.974 41.538 29.702 1.00 2.18 76 HIS A N 1
ATOM 580 C CA . HIS A 1 107 ? 77.319 41.074 30.916 1.00 2.00 76 HIS A CA 1
ATOM 581 C C . HIS A 1 107 ? 76.562 42.190 31.638 1.00 2.00 76 HIS A C 1
ATOM 582 O O . HIS A 1 107 ? 75.712 41.912 32.490 1.00 9.27 76 HIS A O 1
ATOM 589 N N . GLN A 1 108 ? 76.862 43.441 31.293 1.00 5.63 77 GLN A N 1
ATOM 590 C CA . GLN A 1 108 ? 76.227 44.599 31.929 1.00 5.69 77 GLN A CA 1
ATOM 591 C C . GLN A 1 108 ? 74.858 45.047 31.406 1.00 4.94 77 GLN A C 1
ATOM 592 O O . GLN A 1 108 ? 74.228 45.913 32.013 1.00 13.35 77 GLN A O 1
ATOM 598 N N . ARG A 1 109 ? 74.406 44.504 30.277 1.00 9.37 78 ARG A N 1
ATOM 599 C CA . ARG A 1 109 ? 73.100 44.889 29.740 1.00 7.13 78 ARG A CA 1
ATOM 600 C C . ARG A 1 109 ? 71.980 44.579 30.743 1.00 9.34 78 ARG A C 1
ATOM 601 O O . ARG A 1 109 ? 71.899 43.469 31.297 1.00 2.00 78 ARG A O 1
ATOM 609 N N . GLY A 1 110 ? 71.180 45.605 31.035 1.00 7.26 79 GLY A N 1
ATOM 610 C CA . GLY A 1 110 ? 70.078 45.462 31.965 1.00 2.98 79 GLY A CA 1
ATOM 611 C C . GLY A 1 110 ? 70.230 46.285 33.228 1.00 7.68 79 GLY A C 1
ATOM 612 O O . GLY A 1 110 ? 69.261 46.436 33.979 1.00 13.99 79 GLY A O 1
ATOM 613 N N . ASP A 1 111 ? 71.424 46.832 33.472 1.00 23.21 80 ASP A N 1
ATOM 614 C CA . ASP A 1 111 ? 71.632 47.639 34.679 1.00 19.40 80 ASP A CA 1
ATOM 615 C C . ASP A 1 111 ? 71.074 49.057 34.604 1.00 15.70 80 ASP A C 1
ATOM 616 O O . ASP A 1 111 ? 71.050 49.762 35.613 1.00 4.99 80 ASP A O 1
ATOM 621 N N . PHE A 1 112 ? 70.676 49.474 33.399 1.00 3.29 81 PHE A N 1
ATOM 622 C CA . PHE A 1 112 ? 70.066 50.787 33.143 1.00 5.58 81 PHE A CA 1
ATOM 623 C C . PHE A 1 112 ? 70.942 52.071 33.078 1.00 8.69 81 PHE A C 1
ATOM 624 O O . PHE A 1 112 ? 70.400 53.184 33.022 1.00 17.17 81 PHE A O 1
ATOM 632 N N . ARG A 1 113 ? 72.264 51.942 33.020 1.00 6.42 82 ARG A N 1
ATOM 633 C CA . ARG A 1 113 ? 73.111 53.138 32.965 1.00 8.25 82 ARG A CA 1
ATOM 634 C C . ARG A 1 113 ? 73.498 53.594 31.551 1.00 6.06 82 ARG A C 1
ATOM 635 O O . ARG A 1 113 ? 74.187 52.882 30.808 1.00 4.87 82 ARG A O 1
ATOM 643 N N . PHE A 1 114 ? 73.031 54.789 31.193 1.00 7.94 83 PHE A N 1
ATOM 644 C CA . PHE A 1 114 ? 73.247 55.373 29.869 1.00 8.14 83 PHE A CA 1
ATOM 645 C C . PHE A 1 114 ? 73.847 56.796 29.890 1.00 8.84 83 PHE A C 1
ATOM 646 O O . PHE A 1 114 ? 73.746 57.520 30.887 1.00 2.00 83 PHE A O 1
ATOM 654 N N . VAL A 1 115 ? 74.452 57.183 28.767 1.00 5.51 84 VAL A N 1
ATOM 655 C CA . VAL A 1 115 ? 75.063 58.501 28.585 1.00 6.26 84 VAL A CA 1
ATOM 656 C C . VAL A 1 115 ? 74.351 59.204 27.413 1.00 5.16 84 VAL A C 1
ATOM 657 O O . VAL A 1 115 ? 74.104 58.584 26.375 1.00 2.38 84 VAL A O 1
ATOM 661 N N . ARG A 1 116 ? 73.999 60.476 27.590 1.00 2.00 85 ARG A N 1
ATOM 662 C CA . ARG A 1 116 ? 73.317 61.253 26.552 1.00 2.06 85 ARG A CA 1
ATOM 663 C C . ARG A 1 116 ? 74.294 61.695 25.455 1.00 3.27 85 ARG A C 1
ATOM 664 O O . ARG A 1 116 ? 75.465 61.968 25.737 1.00 6.01 85 ARG A O 1
ATOM 672 N N . VAL A 1 117 ? 73.809 61.786 24.216 1.00 7.43 86 VAL A N 1
ATOM 673 C CA . VAL A 1 117 ? 74.630 62.229 23.076 1.00 8.78 86 VAL A CA 1
ATOM 674 C C . VAL A 1 117 ? 73.787 63.059 22.084 1.00 8.06 86 VAL A C 1
ATOM 675 O O . VAL A 1 117 ? 72.573 63.147 22.226 1.00 2.00 86 VAL A O 1
ATOM 679 N N . THR A 1 118 ? 74.424 63.718 21.122 1.00 9.14 87 THR A N 1
ATOM 680 C CA . THR A 1 118 ? 73.677 64.517 20.148 1.00 8.69 87 THR A CA 1
ATOM 681 C C . THR A 1 118 ? 73.179 63.594 19.043 1.00 8.32 87 THR A C 1
ATOM 682 O O . THR A 1 118 ? 73.558 62.420 19.006 1.00 7.55 87 THR A O 1
ATOM 686 N N . TRP A 1 119 ? 72.310 64.098 18.169 1.00 4.77 88 TRP A N 1
ATOM 687 C CA . TRP A 1 119 ? 71.785 63.277 17.082 1.00 4.21 88 TRP A CA 1
ATOM 688 C C . TRP A 1 119 ? 72.878 62.854 16.093 1.00 5.66 88 TRP A C 1
ATOM 689 O O . TRP A 1 119 ? 72.966 61.670 15.721 1.00 8.57 88 TRP A O 1
ATOM 700 N N . ASP A 1 120 ? 73.729 63.801 15.697 1.00 2.00 89 ASP A N 1
ATOM 701 C CA . ASP A 1 120 ? 74.808 63.521 14.748 1.00 3.79 89 ASP A CA 1
ATOM 702 C C . ASP A 1 120 ? 75.775 62.446 15.250 1.00 5.02 89 ASP A C 1
ATOM 703 O O . ASP A 1 120 ? 76.108 61.515 14.515 1.00 15.18 89 ASP A O 1
ATOM 708 N N . LYS A 1 121 ? 76.189 62.552 16.509 1.00 2.75 90 LYS A N 1
ATOM 709 C CA . LYS A 1 121 ? 77.081 61.563 17.105 1.00 3.85 90 LYS A CA 1
ATOM 710 C C . LYS A 1 121 ? 76.413 60.190 17.134 1.00 4.19 90 LYS A C 1
ATOM 711 O O . LYS A 1 121 ? 77.032 59.173 16.808 1.00 12.03 90 LYS A O 1
ATOM 717 N N . ALA A 1 122 ? 75.148 60.165 17.542 1.00 10.12 91 ALA A N 1
ATOM 718 C CA . ALA A 1 122 ? 74.395 58.920 17.620 1.00 8.41 91 ALA A CA 1
ATOM 719 C C . ALA A 1 122 ? 74.239 58.270 16.240 1.00 7.06 91 ALA A C 1
ATOM 720 O O . ALA A 1 122 ? 74.332 57.055 16.109 1.00 3.83 91 ALA A O 1
ATOM 722 N N . LEU A 1 123 ? 74.024 59.083 15.210 1.00 5.46 92 LEU A N 1
ATOM 723 C CA . LEU A 1 123 ? 73.876 58.559 13.856 1.00 7.68 92 LEU A CA 1
ATOM 724 C C . LEU A 1 123 ? 75.209 58.096 13.252 1.00 9.65 92 LEU A C 1
ATOM 725 O O . LEU A 1 123 ? 75.241 57.128 12.495 1.00 12.31 92 LEU A O 1
ATOM 730 N N . THR A 1 124 ? 76.303 58.780 13.591 1.00 5.85 93 THR A N 1
ATOM 731 C CA . THR A 1 124 ? 77.632 58.413 13.093 1.00 2.22 93 THR A CA 1
ATOM 732 C C . THR A 1 124 ? 78.019 57.035 13.655 1.00 4.04 93 THR A C 1
ATOM 733 O O . THR A 1 124 ? 78.534 56.178 12.934 1.00 15.89 93 THR A O 1
ATOM 737 N N . LEU A 1 125 ? 77.733 56.818 14.936 1.00 24.47 94 LEU A N 1
ATOM 738 C CA . LEU A 1 125 ? 78.035 55.549 15.602 1.00 23.56 94 LEU A CA 1
ATOM 739 C C . LEU A 1 125 ? 77.212 54.411 14.992 1.00 23.99 94 LEU A C 1
ATOM 740 O O . LEU A 1 125 ? 77.739 53.338 14.682 1.00 14.72 94 LEU A O 1
ATOM 745 N N . PHE A 1 126 ? 75.919 54.663 14.812 1.00 12.34 95 PHE A N 1
ATOM 746 C CA . PHE A 1 126 ? 75.000 53.691 14.230 1.00 11.68 95 PHE A CA 1
ATOM 747 C C . PHE A 1 126 ? 75.574 53.181 12.912 1.00 14.18 95 PHE A C 1
ATOM 748 O O . PHE A 1 126 ? 75.815 51.980 12.763 1.00 17.91 95 PHE A O 1
ATOM 756 N N . LYS A 1 127 ? 75.847 54.100 11.987 1.00 23.44 96 LYS A N 1
ATOM 757 C CA . LYS A 1 127 ? 76.387 53.742 10.678 1.00 23.30 96 LYS A CA 1
ATOM 758 C C . LYS A 1 127 ? 77.687 52.946 10.770 1.00 23.77 96 LYS A C 1
ATOM 759 O O . LYS A 1 127 ? 77.824 51.900 10.122 1.00 17.05 96 LYS A O 1
ATOM 765 N N . HIS A 1 128 ? 78.646 53.446 11.555 1.00 15.65 97 HIS A N 1
ATOM 766 C CA . HIS A 1 128 ? 79.930 52.758 11.735 1.00 15.23 97 HIS A CA 1
ATOM 767 C C . HIS A 1 128 ? 79.725 51.277 12.113 1.00 13.45 97 HIS A C 1
ATOM 768 O O . HIS A 1 128 ? 80.471 50.407 11.657 1.00 26.26 97 HIS A O 1
ATOM 775 N N . SER A 1 129 ? 78.706 50.993 12.927 1.00 15.84 98 SER A N 1
ATOM 776 C CA . SER A 1 129 ? 78.407 49.622 13.341 1.00 10.91 98 SER A CA 1
ATOM 777 C C . SER A 1 129 ? 77.917 48.771 12.179 1.00 9.01 98 SER A C 1
ATOM 778 O O . SER A 1 129 ? 78.216 47.581 12.108 1.00 5.36 98 SER A O 1
ATOM 781 N N . LEU A 1 130 ? 77.152 49.368 11.274 1.00 10.94 99 LEU A N 1
ATOM 782 C CA . LEU A 1 130 ? 76.674 48.627 10.116 1.00 10.86 99 LEU A CA 1
ATOM 783 C C . LEU A 1 130 ? 77.856 48.326 9.194 1.00 11.76 99 LEU A C 1
ATOM 784 O O . LEU A 1 130 ? 77.858 47.305 8.493 1.00 7.20 99 LEU A O 1
ATOM 789 N N . ASP A 1 131 ? 78.848 49.224 9.191 1.00 11.38 100 ASP A N 1
ATOM 790 C CA . ASP A 1 131 ? 80.060 49.066 8.374 1.00 12.27 100 ASP A CA 1
ATOM 791 C C . ASP A 1 131 ? 80.858 47.877 8.867 1.00 11.50 100 ASP A C 1
ATOM 792 O O . ASP A 1 131 ? 81.182 46.972 8.095 1.00 6.93 100 ASP A O 1
ATOM 797 N N . GLU A 1 132 ? 81.131 47.864 10.168 1.00 2.00 101 GLU A N 1
ATOM 798 C CA . GLU A 1 132 ? 81.919 46.792 10.767 1.00 2.00 101 GLU A CA 1
ATOM 799 C C . GLU A 1 132 ? 81.366 45.393 10.542 1.00 2.00 101 GLU A C 1
ATOM 800 O O . GLU A 1 132 ? 82.128 44.477 10.233 1.00 20.79 101 GLU A O 1
ATOM 806 N N . VAL A 1 133 ? 80.051 45.227 10.688 1.00 6.26 102 VAL A N 1
ATOM 807 C CA . VAL A 1 133 ? 79.416 43.917 10.507 1.00 5.41 102 VAL A CA 1
ATOM 808 C C . VAL A 1 133 ? 79.375 43.412 9.060 1.00 2.81 102 VAL A C 1
ATOM 809 O O . VAL A 1 133 ? 79.641 42.232 8.821 1.00 2.00 102 VAL A O 1
ATOM 813 N N . GLN A 1 134 ? 79.063 44.283 8.098 1.00 3.49 103 GLN A N 1
ATOM 814 C CA . GLN A 1 134 ? 79.023 43.854 6.692 1.00 6.66 103 GLN A CA 1
ATOM 815 C C . GLN A 1 134 ? 80.409 43.407 6.236 1.00 10.21 103 GLN A C 1
ATOM 816 O O . GLN A 1 134 ? 80.537 42.496 5.420 1.00 15.07 103 GLN A O 1
ATOM 822 N N . THR A 1 135 ? 81.432 44.079 6.757 1.00 23.57 104 THR A N 1
ATOM 823 C CA . THR A 1 135 ? 82.828 43.799 6.440 1.00 24.81 104 THR A CA 1
ATOM 824 C C . THR A 1 135 ? 83.344 42.502 7.068 1.00 25.32 104 THR A C 1
ATOM 825 O O . THR A 1 135 ? 83.784 41.594 6.370 1.00 23.22 104 THR A O 1
ATOM 829 N N . GLN A 1 136 ? 83.282 42.430 8.390 1.00 22.55 105 GLN A N 1
ATOM 830 C CA . GLN A 1 136 ? 83.765 41.270 9.121 1.00 20.16 105 GLN A CA 1
ATOM 831 C C . GLN A 1 136 ? 82.934 40.001 8.936 1.00 21.86 105 GLN A C 1
ATOM 832 O O . GLN A 1 136 ? 83.490 38.903 8.886 1.00 12.41 105 GLN A O 1
ATOM 838 N N . TYR A 1 137 ? 81.613 40.145 8.814 1.00 8.38 106 TYR A N 1
ATOM 839 C CA . TYR A 1 137 ? 80.745 38.976 8.711 1.00 3.21 106 TYR A CA 1
ATOM 840 C C . TYR A 1 137 ? 79.868 38.802 7.477 1.00 4.67 106 TYR A C 1
ATOM 841 O O . TYR A 1 137 ? 79.652 37.680 7.027 1.00 7.42 106 TYR A O 1
ATOM 850 N N . GLY A 1 138 ? 79.298 39.893 6.981 1.00 27.36 107 GLY A N 1
ATOM 851 C CA . GLY A 1 138 ? 78.436 39.801 5.816 1.00 24.31 107 GLY A CA 1
ATOM 852 C C . GLY A 1 138 ? 76.956 39.858 6.164 1.00 22.30 107 GLY A C 1
ATOM 853 O O . GLY A 1 138 ? 76.590 40.049 7.325 1.00 2.00 107 GLY A O 1
ATOM 854 N N . PRO A 1 139 ? 76.075 39.665 5.168 1.00 6.84 108 PRO A N 1
ATOM 855 C CA . PRO A 1 139 ? 74.614 39.693 5.342 1.00 7.02 108 PRO A CA 1
ATOM 856 C C . PRO A 1 139 ? 73.986 38.737 6.367 1.00 4.68 108 PRO A C 1
ATOM 857 O O . PRO A 1 139 ? 72.966 39.064 6.969 1.00 2.00 108 PRO A O 1
ATOM 861 N N . SER A 1 140 ? 74.586 37.570 6.582 1.00 5.69 109 SER A N 1
ATOM 862 C CA . SER A 1 140 ? 74.049 36.611 7.549 1.00 8.55 109 SER A CA 1
ATOM 863 C C . SER A 1 140 ? 74.280 36.996 9.019 1.00 12.24 109 SER A C 1
ATOM 864 O O . SER A 1 140 ? 73.749 36.345 9.929 1.00 16.34 109 SER A O 1
ATOM 867 N N . GLY A 1 141 ? 75.040 38.067 9.248 1.00 19.94 110 GLY A N 1
ATOM 868 C CA . GLY A 1 141 ? 75.330 38.502 10.604 1.00 17.46 110 GLY A CA 1
ATOM 869 C C . GLY A 1 141 ? 74.483 39.655 11.106 1.00 17.32 110 GLY A C 1
ATOM 870 O O . GLY A 1 141 ? 74.745 40.183 12.188 1.00 4.53 110 GLY A O 1
ATOM 871 N N . LEU A 1 142 ? 73.459 40.025 10.340 1.00 15.38 111 LEU A N 1
ATOM 872 C CA . LEU A 1 142 ? 72.553 41.121 10.690 1.00 15.11 111 LEU A CA 1
ATOM 873 C C . LEU A 1 142 ? 71.090 40.678 10.567 1.00 12.51 111 LEU A C 1
ATOM 874 O O . LEU A 1 142 ? 70.680 40.124 9.544 1.00 2.00 111 LEU A O 1
ATOM 879 N N . HIS A 1 143 ? 70.299 40.910 11.609 1.00 13.82 112 HIS A N 1
ATOM 880 C CA . HIS A 1 143 ? 68.882 40.544 11.576 1.00 14.81 112 HIS A CA 1
ATOM 881 C C . HIS A 1 143 ? 68.026 41.782 11.798 1.00 11.73 112 HIS A C 1
ATOM 882 O O . HIS A 1 143 ? 67.960 42.300 12.907 1.00 3.57 112 HIS A O 1
ATOM 889 N N . ALA A 1 144 ? 67.335 42.225 10.753 1.00 8.58 113 ALA A N 1
ATOM 890 C CA . ALA A 1 144 ? 66.480 43.406 10.848 1.00 11.23 113 ALA A CA 1
ATOM 891 C C . ALA A 1 144 ? 65.077 43.184 10.262 1.00 14.96 113 ALA A C 1
ATOM 892 O O . ALA A 1 144 ? 64.533 44.068 9.597 1.00 22.72 113 ALA A O 1
ATOM 894 N N . GLY A 1 145 ? 64.475 42.027 10.520 1.00 19.60 114 GLY A N 1
ATOM 895 C CA . GLY A 1 145 ? 63.157 41.773 9.957 1.00 18.00 114 GLY A CA 1
ATOM 896 C C . GLY A 1 145 ? 61.962 41.514 10.857 1.00 18.71 114 GLY A C 1
ATOM 897 O O . GLY A 1 145 ? 60.897 41.144 10.360 1.00 22.50 114 GLY A O 1
ATOM 898 N N . GLN A 1 146 ? 62.113 41.710 12.166 1.00 17.16 115 GLN A N 1
ATOM 899 C CA . GLN A 1 146 ? 61.024 41.479 13.116 1.00 16.23 115 GLN A CA 1
ATOM 900 C C . GLN A 1 146 ? 59.943 42.570 13.007 1.00 18.88 115 GLN A C 1
ATOM 901 O O . GLN A 1 146 ? 60.262 43.761 12.875 1.00 10.15 115 GLN A O 1
ATOM 907 N N . THR A 1 147 ? 58.675 42.162 13.087 1.00 13.17 116 THR A N 1
ATOM 908 C CA . THR A 1 147 ? 57.540 43.080 12.989 1.00 11.79 116 THR A CA 1
ATOM 909 C C . THR A 1 147 ? 56.602 42.944 14.190 1.00 12.59 116 THR A C 1
ATOM 910 O O . THR A 1 147 ? 56.656 41.945 14.919 1.00 12.50 116 THR A O 1
ATOM 914 N N . GLY A 1 148 ? 55.728 43.935 14.373 1.00 16.69 117 GLY A N 1
ATOM 915 C CA . GLY A 1 148 ? 54.783 43.927 15.482 1.00 14.94 117 GLY A CA 1
ATOM 916 C C . GLY A 1 148 ? 53.682 44.966 15.341 1.00 15.19 117 GLY A C 1
ATOM 917 O O . GLY A 1 148 ? 53.458 45.483 14.244 1.00 17.91 117 GLY A O 1
ATOM 918 N N . TRP A 1 149 ? 53.007 45.292 16.444 1.00 11.80 118 TRP A N 1
ATOM 919 C CA . TRP A 1 149 ? 51.912 46.270 16.420 1.00 11.18 118 TRP A CA 1
ATOM 920 C C . TRP A 1 149 ? 52.269 47.760 16.405 1.00 9.85 118 TRP A C 1
ATOM 921 O O . TRP A 1 149 ? 52.046 48.478 17.387 1.00 9.41 118 TRP A O 1
ATOM 932 N N . ARG A 1 150 ? 52.804 48.224 15.280 1.00 2.13 119 ARG A N 1
ATOM 933 C CA . ARG A 1 150 ? 53.144 49.634 15.138 1.00 4.76 119 ARG A CA 1
ATOM 934 C C . ARG A 1 150 ? 51.837 50.437 15.073 1.00 4.34 119 ARG A C 1
ATOM 935 O O . ARG A 1 150 ? 50.780 49.883 14.759 1.00 7.60 119 ARG A O 1
ATOM 943 N N . ALA A 1 151 ? 51.903 51.732 15.365 1.00 2.00 120 ALA A N 1
ATOM 944 C CA . ALA A 1 151 ? 50.719 52.585 15.345 1.00 2.00 120 ALA A CA 1
ATOM 945 C C . ALA A 1 151 ? 50.186 52.795 13.932 1.00 2.00 120 ALA A C 1
ATOM 946 O O . ALA A 1 151 ? 50.934 52.674 12.960 1.00 10.11 120 ALA A O 1
ATOM 948 N N . THR A 1 152 ? 48.891 53.095 13.822 1.00 10.33 121 THR A N 1
ATOM 949 C CA . THR A 1 152 ? 48.268 53.316 12.516 1.00 11.92 121 THR A CA 1
ATOM 950 C C . THR A 1 152 ? 48.835 54.524 11.766 1.00 10.30 121 THR A C 1
ATOM 951 O O . THR A 1 152 ? 49.358 55.453 12.383 1.00 20.52 121 THR A O 1
ATOM 955 N N . GLY A 1 153 ? 48.765 54.485 10.438 1.00 3.99 122 GLY A N 1
ATOM 956 C CA . GLY A 1 153 ? 49.262 55.579 9.619 1.00 3.25 122 GLY A CA 1
ATOM 957 C C . GLY A 1 153 ? 49.903 55.085 8.334 1.00 3.79 122 GLY A C 1
ATOM 958 O O . GLY A 1 153 ? 50.838 54.274 8.386 1.00 16.47 122 GLY A O 1
ATOM 959 N N . GLN A 1 154 ? 49.447 55.598 7.188 1.00 9.04 123 GLN A N 1
ATOM 960 C CA . GLN A 1 154 ? 49.977 55.188 5.877 1.00 9.82 123 GLN A CA 1
ATOM 961 C C . GLN A 1 154 ? 51.337 55.782 5.482 1.00 8.23 123 GLN A C 1
ATOM 962 O O . GLN A 1 154 ? 52.077 55.171 4.706 1.00 8.98 123 GLN A O 1
ATOM 968 N N . LEU A 1 155 ? 51.660 56.971 5.986 1.00 7.80 124 LEU A N 1
ATOM 969 C CA . LEU A 1 155 ? 52.950 57.614 5.681 1.00 9.05 124 LEU A CA 1
ATOM 970 C C . LEU A 1 155 ? 54.054 57.384 6.729 1.00 8.44 124 LEU A C 1
ATOM 971 O O . LEU A 1 155 ? 55.206 57.156 6.376 1.00 12.50 124 LEU A O 1
ATOM 976 N N . HIS A 1 156 ? 53.702 57.436 8.012 1.00 4.76 125 HIS A N 1
ATOM 977 C CA . HIS A 1 156 ? 54.694 57.288 9.071 1.00 2.30 125 HIS A CA 1
ATOM 978 C C . HIS A 1 156 ? 55.038 55.903 9.624 1.00 5.86 125 HIS A C 1
ATOM 979 O O . HIS A 1 156 ? 55.979 55.802 10.418 1.00 9.27 125 HIS A O 1
ATOM 986 N N . SER A 1 157 ? 54.343 54.846 9.176 1.00 14.34 126 SER A N 1
ATOM 987 C CA . SER A 1 157 ? 54.595 53.466 9.645 1.00 14.88 126 SER A CA 1
ATOM 988 C C . SER A 1 157 ? 56.092 53.213 9.900 1.00 14.00 126 SER A C 1
ATOM 989 O O . SER A 1 157 ? 56.879 53.113 8.960 1.00 6.55 126 SER A O 1
ATOM 992 N N . SER A 1 158 ? 56.457 53.084 11.174 1.00 6.06 127 SER A N 1
ATOM 993 C CA . SER A 1 158 ? 57.847 52.936 11.579 1.00 7.27 127 SER A CA 1
ATOM 994 C C . SER A 1 158 ? 58.747 51.829 11.020 1.00 9.59 127 SER A C 1
ATOM 995 O O . SER A 1 158 ? 59.866 52.112 10.571 1.00 7.29 127 SER A O 1
ATOM 998 N N . THR A 1 159 ? 58.287 50.584 11.034 1.00 4.49 128 THR A N 1
ATOM 999 C CA . THR A 1 159 ? 59.121 49.497 10.542 1.00 5.61 128 THR A CA 1
ATOM 1000 C C . THR A 1 159 ? 59.503 49.648 9.064 1.00 7.58 128 THR A C 1
ATOM 1001 O O . THR A 1 159 ? 60.608 49.267 8.663 1.00 8.24 128 THR A O 1
ATOM 1005 N N . SER A 1 160 ? 58.610 50.240 8.273 1.00 9.86 129 SER A N 1
ATOM 1006 C CA . SER A 1 160 ? 58.849 50.450 6.846 1.00 8.69 129 SER A CA 1
ATOM 1007 C C . SER A 1 160 ? 59.961 51.468 6.562 1.00 8.80 129 SER A C 1
ATOM 1008 O O . SER A 1 160 ? 60.696 51.335 5.581 1.00 11.50 129 SER A O 1
ATOM 1011 N N . HIS A 1 161 ? 60.097 52.473 7.425 1.00 7.52 130 HIS A N 1
ATOM 1012 C CA . HIS A 1 161 ? 61.129 53.496 7.253 1.00 7.94 130 HIS A CA 1
ATOM 1013 C C . HIS A 1 161 ? 62.513 52.937 7.579 1.00 10.41 130 HIS A C 1
ATOM 1014 O O . HIS A 1 161 ? 63.475 53.183 6.851 1.00 11.04 130 HIS A O 1
ATOM 1021 N N . MET A 1 162 ? 62.587 52.128 8.632 1.00 19.63 131 MET A N 1
ATOM 1022 C CA . MET A 1 162 ? 63.838 51.513 9.068 1.00 18.83 131 MET A CA 1
ATOM 1023 C C . MET A 1 162 ? 64.424 50.576 8.004 1.00 20.29 131 MET A C 1
ATOM 1024 O O . MET A 1 162 ? 65.553 50.767 7.540 1.00 8.84 131 MET A O 1
ATOM 1029 N N . GLN A 1 163 ? 63.625 49.598 7.589 1.00 14.80 132 GLN A N 1
ATOM 1030 C CA . GLN A 1 163 ? 64.021 48.608 6.591 1.00 13.29 132 GLN A CA 1
ATOM 1031 C C . GLN A 1 163 ? 64.425 49.186 5.234 1.00 12.04 132 GLN A C 1
ATOM 1032 O O . GLN A 1 163 ? 65.328 48.667 4.579 1.00 13.28 132 GLN A O 1
ATOM 1038 N N . ARG A 1 164 ? 63.762 50.253 4.809 1.00 10.62 133 ARG A N 1
ATOM 1039 C CA . ARG A 1 164 ? 64.086 50.880 3.529 1.00 8.96 133 ARG A CA 1
ATOM 1040 C C . ARG A 1 164 ? 65.496 51.502 3.586 1.00 8.99 133 ARG A C 1
ATOM 1041 O O . ARG A 1 164 ? 66.312 51.263 2.702 1.00 6.97 133 ARG A O 1
ATOM 1049 N N . ALA A 1 165 ? 65.788 52.240 4.657 1.00 7.07 134 ALA A N 1
ATOM 1050 C CA . ALA A 1 165 ? 67.084 52.905 4.841 1.00 5.82 134 ALA A CA 1
ATOM 1051 C C . ALA A 1 165 ? 68.239 51.932 5.090 1.00 7.14 134 ALA A C 1
ATOM 1052 O O . ALA A 1 165 ? 69.309 52.064 4.494 1.00 11.25 134 ALA A O 1
ATOM 1054 N N . VAL A 1 166 ? 68.024 50.964 5.978 1.00 4.06 135 VAL A N 1
ATOM 1055 C CA . VAL A 1 166 ? 69.036 49.968 6.290 1.00 2.00 135 VAL A CA 1
ATOM 1056 C C . VAL A 1 166 ? 69.368 49.135 5.048 1.00 2.00 135 VAL A C 1
ATOM 1057 O O . VAL A 1 166 ? 70.512 48.711 4.856 1.00 14.24 135 VAL A O 1
ATOM 1061 N N . GLY A 1 167 ? 68.373 48.934 4.191 1.00 12.82 136 GLY A N 1
ATOM 1062 C CA . GLY A 1 167 ? 68.571 48.175 2.970 1.00 12.84 136 GLY A CA 1
ATOM 1063 C C . GLY A 1 167 ? 69.469 48.911 1.992 1.00 16.25 136 GLY A C 1
ATOM 1064 O O . GLY A 1 167 ? 70.205 48.282 1.227 1.00 31.39 136 GLY A O 1
ATOM 1065 N N . MET A 1 168 ? 69.418 50.244 2.011 1.00 13.56 137 MET A N 1
ATOM 1066 C CA . MET A 1 168 ? 70.255 51.061 1.128 1.00 14.79 137 MET A CA 1
ATOM 1067 C C . MET A 1 168 ? 71.736 50.951 1.529 1.00 14.53 137 MET A C 1
ATOM 1068 O O . MET A 1 168 ? 72.622 51.393 0.797 1.00 14.27 137 MET A O 1
ATOM 1073 N N . HIS A 1 169 ? 71.986 50.353 2.693 1.00 14.08 138 HIS A N 1
ATOM 1074 C CA . HIS A 1 169 ? 73.334 50.126 3.201 1.00 13.38 138 HIS A CA 1
ATOM 1075 C C . HIS A 1 169 ? 73.774 48.693 2.841 1.00 12.71 138 HIS A C 1
ATOM 1076 O O . HIS A 1 169 ? 74.838 48.485 2.249 1.00 13.22 138 HIS A O 1
ATOM 1083 N N . GLY A 1 170 ? 72.953 47.712 3.209 1.00 9.30 139 GLY A N 1
ATOM 1084 C CA . GLY A 1 170 ? 73.272 46.323 2.912 1.00 7.82 139 GLY A CA 1
ATOM 1085 C C . GLY A 1 170 ? 72.179 45.353 3.331 1.00 8.23 139 GLY A C 1
ATOM 1086 O O . GLY A 1 170 ? 71.364 45.673 4.192 1.00 2.18 139 GLY A O 1
ATOM 1087 N N . ASN A 1 171 ? 72.204 44.155 2.750 1.00 13.55 140 ASN A N 1
ATOM 1088 C CA . ASN A 1 171 ? 71.233 43.087 3.019 1.00 13.47 140 ASN A CA 1
ATOM 1089 C C . ASN A 1 171 ? 71.245 42.554 4.458 1.00 13.56 140 ASN A C 1
ATOM 1090 O O . ASN A 1 171 ? 72.148 42.871 5.232 1.00 10.51 140 ASN A O 1
ATOM 1095 N N . TYR A 1 172 ? 70.246 41.731 4.797 1.00 2.00 141 TYR A N 1
ATOM 1096 C CA . TYR A 1 172 ? 70.118 41.140 6.135 1.00 2.00 141 TYR A CA 1
ATOM 1097 C C . TYR A 1 172 ? 69.204 39.911 6.131 1.00 2.00 141 TYR A C 1
ATOM 1098 O O . TYR A 1 172 ? 68.665 39.545 5.081 1.00 13.62 141 TYR A O 1
ATOM 1107 N N . VAL A 1 173 ? 69.045 39.282 7.298 1.00 6.30 142 VAL A N 1
ATOM 1108 C CA . VAL A 1 173 ? 68.199 38.092 7.472 1.00 10.05 142 VAL A CA 1
ATOM 1109 C C . VAL A 1 173 ? 66.725 38.444 7.751 1.00 11.65 142 VAL A C 1
ATOM 1110 O O . VAL A 1 173 ? 66.433 39.314 8.586 1.00 17.71 142 VAL A O 1
ATOM 1114 N N . LYS A 1 174 ? 65.817 37.719 7.091 1.00 13.57 143 LYS A N 1
ATOM 1115 C CA . LYS A 1 174 ? 64.364 37.904 7.218 1.00 13.58 143 LYS A CA 1
ATOM 1116 C C . LYS A 1 174 ? 63.641 36.705 7.889 1.00 13.85 143 LYS A C 1
ATOM 1117 O O . LYS A 1 174 ? 64.272 35.693 8.222 1.00 7.97 143 LYS A O 1
ATOM 1123 N N . LYS A 1 175 ? 62.322 36.817 8.075 1.00 17.22 144 LYS A N 1
ATOM 1124 C CA . LYS A 1 175 ? 61.532 35.742 8.691 1.00 17.24 144 LYS A CA 1
ATOM 1125 C C . LYS A 1 175 ? 60.166 35.524 8.026 1.00 18.12 144 LYS A C 1
ATOM 1126 O O . LYS A 1 175 ? 59.811 36.233 7.079 1.00 11.93 144 LYS A O 1
ATOM 1132 N N . ILE A 1 176 ? 59.419 34.532 8.510 1.00 11.20 145 ILE A N 1
ATOM 1133 C CA . ILE A 1 176 ? 58.095 34.214 7.971 1.00 10.49 145 ILE A CA 1
ATOM 1134 C C . ILE A 1 176 ? 57.161 33.716 9.087 1.00 11.62 145 ILE A C 1
ATOM 1135 O O . ILE A 1 176 ? 57.553 32.864 9.889 1.00 13.53 145 ILE A O 1
ATOM 1140 N N . GLY A 1 177 ? 55.955 34.288 9.158 1.00 8.66 146 GLY A N 1
ATOM 1141 C CA . GLY A 1 177 ? 54.987 33.894 10.170 1.00 6.66 146 GLY A CA 1
ATOM 1142 C C . GLY A 1 177 ? 54.749 34.969 11.215 1.00 6.45 146 GLY A C 1
ATOM 1143 O O . GLY A 1 177 ? 55.210 36.099 11.058 1.00 9.08 146 GLY A O 1
ATOM 1144 N N . ASP A 1 178 ? 54.027 34.617 12.278 1.00 2.54 147 ASP A N 1
ATOM 1145 C CA . ASP A 1 178 ? 53.721 35.541 13.375 1.00 3.93 147 ASP A CA 1
ATOM 1146 C C . ASP A 1 178 ? 53.373 34.787 14.667 1.00 2.05 147 ASP A C 1
ATOM 1147 O O . ASP A 1 178 ? 53.274 33.557 14.661 1.00 3.81 147 ASP A O 1
ATOM 1152 N N . TYR A 1 179 ? 53.186 35.519 15.765 1.00 2.14 148 TYR A N 1
ATOM 1153 C CA . TYR A 1 179 ? 52.863 34.913 17.064 1.00 2.14 148 TYR A CA 1
ATOM 1154 C C . TYR A 1 179 ? 51.371 34.643 17.316 1.00 2.14 148 TYR A C 1
ATOM 1155 O O . TYR A 1 179 ? 51.005 34.041 18.333 1.00 6.88 148 TYR A O 1
ATOM 1164 N N . SER A 1 180 ? 50.520 35.005 16.358 1.00 6.24 149 SER A N 1
ATOM 1165 C CA . SER A 1 180 ? 49.084 34.812 16.524 1.00 11.05 149 SER A CA 1
ATOM 1166 C C . SER A 1 180 ? 48.456 33.540 15.936 1.00 13.61 149 SER A C 1
ATOM 1167 O O . SER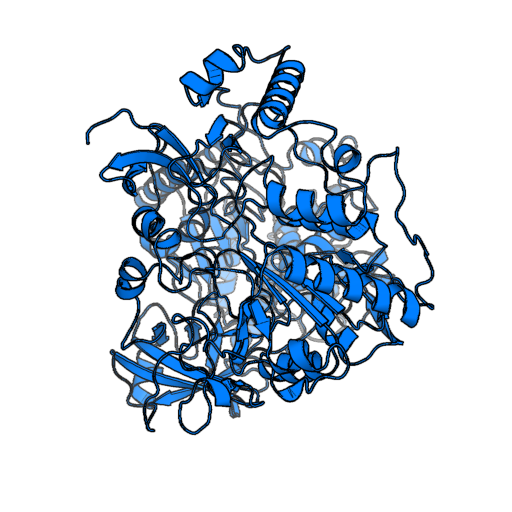 A 1 180 ? 47.790 32.794 16.656 1.00 22.70 149 SER A O 1
ATOM 1170 N N . THR A 1 181 ? 48.655 33.307 14.643 1.00 14.37 150 THR A N 1
ATOM 1171 C CA . THR A 1 181 ? 48.090 32.137 13.976 1.00 12.62 150 THR A CA 1
ATOM 1172 C C . THR A 1 181 ? 49.181 31.273 13.341 1.00 13.12 150 THR A C 1
ATOM 1173 O O . THR A 1 181 ? 48.945 30.603 12.333 1.00 9.26 150 THR A O 1
ATOM 1177 N N . GLY A 1 182 ? 50.351 31.256 13.975 1.00 13.69 151 GLY A N 1
ATOM 1178 C CA . GLY A 1 182 ? 51.496 30.506 13.480 1.00 12.42 151 GLY A CA 1
ATOM 1179 C C . GLY A 1 182 ? 51.238 29.099 12.973 1.00 14.10 151 GLY A C 1
ATOM 1180 O O . GLY A 1 182 ? 51.670 28.744 11.876 1.00 7.63 151 GLY A O 1
ATOM 1181 N N . ALA A 1 183 ? 50.544 28.290 13.765 1.00 25.96 152 ALA A N 1
ATOM 1182 C CA . ALA A 1 183 ? 50.254 26.919 13.365 1.00 24.40 152 ALA A CA 1
ATOM 1183 C C . ALA A 1 183 ? 49.040 26.861 12.444 1.00 23.02 152 ALA A C 1
ATOM 1184 O O . ALA A 1 183 ? 49.092 26.234 11.386 1.00 11.72 152 ALA A O 1
ATOM 1186 N N . GLY A 1 184 ? 47.982 27.578 12.813 1.00 14.87 153 GLY A N 1
ATOM 1187 C CA . GLY A 1 184 ? 46.760 27.593 12.020 1.00 14.29 153 GLY A CA 1
ATOM 1188 C C . GLY A 1 184 ? 46.915 27.946 10.546 1.00 14.85 153 GLY A C 1
ATOM 1189 O O . GLY A 1 184 ? 46.329 27.278 9.690 1.00 14.15 153 GLY A O 1
ATOM 1190 N N . GLN A 1 185 ? 47.705 28.979 10.246 1.00 7.46 154 GLN A N 1
ATOM 1191 C CA . GLN A 1 185 ? 47.942 29.421 8.862 1.00 5.62 154 GLN A CA 1
ATOM 1192 C C . GLN A 1 185 ? 48.787 28.447 8.030 1.00 6.17 154 GLN A C 1
ATOM 1193 O O . GLN A 1 185 ? 48.780 28.504 6.797 1.00 18.22 154 GLN A O 1
ATOM 1199 N 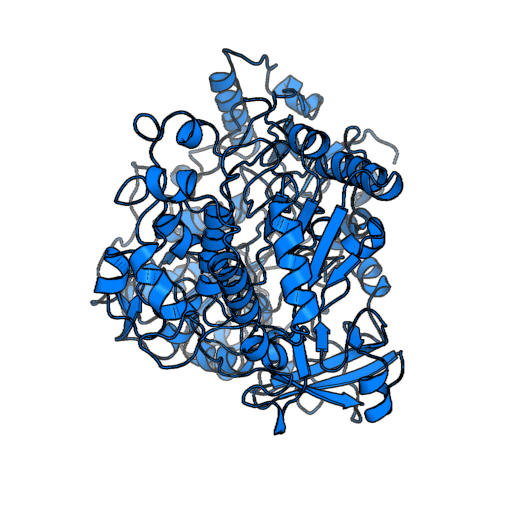N . THR A 1 186 ? 49.525 27.570 8.703 1.00 3.36 155 THR A N 1
ATOM 1200 C CA . THR A 1 186 ? 50.368 26.591 8.027 1.00 3.70 155 THR A CA 1
ATOM 1201 C C . THR A 1 186 ? 49.592 25.328 7.665 1.00 4.53 155 THR A C 1
ATOM 1202 O O . THR A 1 186 ? 49.829 24.742 6.612 1.00 11.04 155 THR A O 1
ATOM 1206 N N . ILE A 1 187 ? 48.643 24.936 8.519 1.00 12.13 156 ILE A N 1
ATOM 1207 C CA . ILE A 1 187 ? 47.841 23.734 8.291 1.00 12.01 156 ILE A CA 1
ATOM 1208 C C . ILE A 1 187 ? 46.591 23.877 7.410 1.00 13.25 156 ILE A C 1
ATOM 1209 O O . ILE A 1 187 ? 46.360 23.034 6.534 1.00 6.75 156 ILE A O 1
ATOM 1214 N N . LEU A 1 188 ? 45.808 24.939 7.586 1.00 19.88 157 LEU A N 1
ATOM 1215 C CA . LEU A 1 188 ? 44.582 25.074 6.794 1.00 19.22 157 LEU A CA 1
ATOM 1216 C C . LEU A 1 188 ? 44.707 25.008 5.273 1.00 21.62 157 LEU A C 1
ATOM 1217 O O . LEU A 1 188 ? 43.767 24.555 4.595 1.00 9.60 157 LEU A O 1
ATOM 1222 N N . PRO A 1 189 ? 45.833 25.483 4.703 1.00 13.08 158 PRO A N 1
ATOM 1223 C CA . PRO A 1 189 ? 45.954 25.405 3.242 1.00 12.72 158 PRO A CA 1
ATOM 1224 C C . PRO A 1 189 ? 45.870 23.950 2.734 1.00 15.45 158 PRO A C 1
ATOM 1225 O O . PRO A 1 189 ? 45.297 23.691 1.671 1.00 12.53 158 PRO A O 1
ATOM 1229 N N . TYR A 1 190 ? 46.372 23.005 3.527 1.00 14.31 159 TYR A N 1
ATOM 1230 C CA . TYR A 1 190 ? 46.334 21.586 3.157 1.00 17.19 159 TYR A CA 1
ATOM 1231 C C . TYR A 1 190 ? 44.924 20.978 3.248 1.00 19.46 159 TYR A C 1
ATOM 1232 O O . TYR A 1 190 ? 44.602 20.029 2.532 1.00 18.93 159 TYR A O 1
ATOM 1241 N N . VAL A 1 191 ? 44.098 21.526 4.140 1.00 35.13 160 VAL A N 1
ATOM 1242 C CA . VAL A 1 191 ? 42.740 21.022 4.377 1.00 31.08 160 VAL A CA 1
ATOM 1243 C C . VAL A 1 191 ? 41.627 21.736 3.597 1.00 29.30 160 VAL A C 1
ATOM 1244 O O . VAL A 1 191 ? 40.918 21.103 2.811 1.00 8.03 160 VAL A O 1
ATOM 1248 N N . LEU A 1 192 ? 41.477 23.041 3.826 1.00 12.32 161 LEU A N 1
ATOM 1249 C CA . LEU A 1 192 ? 40.450 23.857 3.169 1.00 7.92 161 LEU A CA 1
ATOM 1250 C C . LEU A 1 192 ? 40.987 24.678 1.988 1.00 7.89 161 LEU A C 1
ATOM 1251 O O . LEU A 1 192 ? 40.215 25.344 1.278 1.00 6.61 161 LEU A O 1
ATOM 1256 N N . GLY A 1 193 ? 42.311 24.695 1.828 1.00 12.70 162 GLY A N 1
ATOM 1257 C CA . GLY A 1 193 ? 42.923 25.407 0.714 1.00 10.47 162 GLY A CA 1
ATOM 1258 C C . GLY A 1 193 ? 43.166 26.897 0.854 1.00 11.36 162 GLY A C 1
ATOM 1259 O O . GLY A 1 193 ? 43.303 27.596 -0.153 1.00 7.81 162 GLY A O 1
ATOM 1260 N N . SER A 1 194 ? 43.245 27.389 2.087 1.00 2.15 163 SER A N 1
ATOM 1261 C CA . SER A 1 194 ? 43.480 28.812 2.343 1.00 3.03 163 SER A CA 1
ATOM 1262 C C . SER A 1 194 ? 43.915 28.942 3.791 1.00 3.02 163 SER A C 1
ATOM 1263 O O . SER A 1 194 ? 43.832 27.962 4.546 1.00 6.38 163 SER A O 1
ATOM 1266 N N . THR A 1 195 ? 44.388 30.132 4.170 1.00 10.08 164 THR A N 1
ATOM 1267 C CA . THR A 1 195 ? 44.806 30.387 5.548 1.00 11.83 164 THR A CA 1
ATOM 1268 C C . THR A 1 195 ? 43.565 30.565 6.431 1.00 12.36 164 THR A C 1
ATOM 1269 O O . THR A 1 195 ? 43.616 30.290 7.627 1.00 9.67 164 THR A O 1
ATOM 1273 N N . GLU A 1 196 ? 42.470 31.041 5.833 1.00 17.75 165 GLU A N 1
ATOM 1274 C CA . GLU A 1 196 ? 41.171 31.239 6.505 1.00 17.81 165 GLU A CA 1
ATOM 1275 C C . GLU A 1 196 ? 41.089 32.299 7.606 1.00 17.46 165 GLU A C 1
ATOM 1276 O O . GLU A 1 196 ? 40.120 33.066 7.675 1.00 12.44 165 GLU A O 1
ATOM 1282 N N . VAL A 1 197 ? 42.095 32.326 8.473 1.00 4.36 166 VAL A N 1
ATOM 1283 C CA . VAL A 1 197 ? 42.141 33.244 9.602 1.00 2.00 166 VAL A CA 1
ATOM 1284 C C . VAL A 1 197 ? 42.053 34.758 9.321 1.00 3.59 166 VAL A C 1
ATOM 1285 O O . VAL A 1 197 ? 41.554 35.508 10.161 1.00 2.00 166 VAL A O 1
ATOM 1289 N N . TYR A 1 198 ? 42.538 35.214 8.167 1.00 2.75 167 TYR A N 1
ATOM 1290 C CA . TYR A 1 198 ? 42.487 36.647 7.857 1.00 2.75 167 TYR A CA 1
ATOM 1291 C C . TYR A 1 198 ? 41.531 37.007 6.709 1.00 4.00 167 TYR A C 1
ATOM 1292 O O . TYR A 1 198 ? 41.627 38.105 6.146 1.00 11.00 167 TYR A O 1
ATOM 1301 N N . ALA A 1 199 ? 40.588 36.112 6.399 1.00 19.79 168 ALA A N 1
ATOM 1302 C CA . ALA A 1 199 ? 39.622 36.322 5.309 1.00 20.25 168 ALA A CA 1
ATOM 1303 C C . ALA A 1 199 ? 38.234 36.815 5.773 1.00 19.54 168 ALA A C 1
ATOM 1304 O O . ALA A 1 199 ? 37.897 36.713 6.956 1.00 21.86 168 ALA A O 1
ATOM 1306 N N . GLN A 1 200 ? 37.438 37.352 4.847 1.00 5.93 169 GLN A N 1
ATOM 1307 C CA . GLN A 1 200 ? 36.095 37.853 5.178 1.00 8.13 169 GLN A CA 1
ATOM 1308 C C . GLN A 1 200 ? 35.133 36.676 5.335 1.00 7.91 169 GLN A C 1
ATOM 1309 O O . GLN A 1 200 ? 35.237 35.692 4.600 1.00 13.73 169 GLN A O 1
ATOM 1315 N N . GLY A 1 201 ? 34.203 36.777 6.283 1.00 16.68 170 GLY A N 1
ATOM 1316 C CA . GLY A 1 201 ? 33.259 35.691 6.511 1.00 18.30 170 GLY A CA 1
ATOM 1317 C C . GLY A 1 201 ? 31.793 36.039 6.317 1.00 16.59 170 GLY A C 1
ATOM 1318 O O . GLY A 1 201 ? 31.459 37.158 5.918 1.00 18.69 170 GLY A O 1
ATOM 1319 N N . THR A 1 202 ? 30.925 35.067 6.610 1.00 13.91 171 THR A N 1
ATOM 1320 C CA . THR A 1 202 ? 29.467 35.218 6.490 1.00 10.62 171 THR A CA 1
ATOM 1321 C C . THR A 1 202 ? 28.971 36.411 7.315 1.00 12.86 171 THR A C 1
ATOM 1322 O O . THR A 1 202 ? 29.367 36.602 8.474 1.00 10.09 171 THR A O 1
ATOM 1326 N N . SER A 1 203 ? 28.134 37.227 6.687 1.00 10.42 172 SER A N 1
ATOM 1327 C CA . SER A 1 203 ? 27.574 38.425 7.301 1.00 13.07 172 SER A CA 1
ATOM 1328 C C . SER A 1 203 ? 26.690 38.188 8.533 1.00 13.72 172 SER A C 1
ATOM 1329 O O . SER A 1 203 ? 25.820 37.312 8.539 1.00 17.10 172 SER A O 1
ATOM 1332 N N . TRP A 1 204 ? 26.909 39.007 9.558 1.00 16.50 173 TRP A N 1
ATOM 1333 C CA . TRP A 1 204 ? 26.170 38.940 10.814 1.00 14.85 173 TRP A CA 1
ATOM 1334 C C . TRP A 1 204 ? 24.644 38.819 10.699 1.00 14.64 173 TRP A C 1
ATOM 1335 O O . TRP A 1 204 ? 24.039 38.022 11.410 1.00 12.05 173 TRP A O 1
ATOM 1346 N N . PRO A 1 205 ? 24.001 39.606 9.811 1.00 11.41 174 PRO A N 1
ATOM 1347 C CA . PRO A 1 205 ? 22.544 39.512 9.680 1.00 10.11 174 PRO A CA 1
ATOM 1348 C C . PRO A 1 205 ? 22.076 38.123 9.243 1.00 10.43 174 PRO A C 1
ATOM 1349 O O . PRO A 1 205 ? 21.088 37.603 9.771 1.00 15.77 174 PRO A O 1
ATOM 1353 N N . LEU A 1 206 ? 22.780 37.532 8.275 1.00 4.09 175 LEU A N 1
ATOM 1354 C CA . LEU A 1 206 ? 22.446 36.204 7.764 1.00 2.47 175 LEU A CA 1
ATOM 1355 C C . LEU A 1 206 ? 22.574 35.152 8.866 1.00 3.02 175 LEU A C 1
ATOM 1356 O O . LEU A 1 206 ? 21.841 34.159 8.870 1.00 17.09 175 LEU A O 1
ATOM 1361 N N . ILE A 1 207 ? 23.493 35.378 9.800 1.00 13.95 176 ILE A N 1
ATOM 1362 C CA . ILE A 1 207 ? 23.696 34.471 10.928 1.00 14.74 176 ILE A CA 1
ATOM 1363 C C . ILE A 1 207 ? 22.539 34.619 11.929 1.00 14.13 176 ILE A C 1
ATOM 1364 O O . ILE A 1 207 ? 21.952 33.624 12.372 1.00 3.15 176 ILE A O 1
ATOM 1369 N N . LEU A 1 208 ? 22.214 35.866 12.267 1.00 16.76 177 LEU A N 1
ATOM 1370 C CA . LEU A 1 208 ? 21.144 36.169 13.219 1.00 18.13 177 LEU A CA 1
ATOM 1371 C C . LEU A 1 208 ? 19.775 35.642 12.758 1.00 19.46 177 LEU A C 1
ATOM 1372 O O . LEU A 1 208 ? 18.916 35.322 13.582 1.00 3.79 177 LEU A O 1
ATOM 1377 N N . GLU A 1 209 ? 19.598 35.511 11.445 1.00 21.65 178 GLU A N 1
ATOM 1378 C CA . GLU A 1 209 ? 18.343 35.038 10.871 1.00 21.71 178 GLU A CA 1
ATOM 1379 C C . GLU A 1 209 ? 18.256 33.527 10.590 1.00 21.99 178 GLU A C 1
ATOM 1380 O O . GLU A 1 209 ? 17.160 33.013 10.361 1.00 48.14 178 GLU A O 1
ATOM 1386 N N . HIS A 1 210 ? 19.381 32.810 10.618 1.00 2.00 179 HIS A N 1
ATOM 1387 C CA . HIS A 1 210 ? 19.351 31.370 10.319 1.00 2.00 179 HIS A CA 1
ATOM 1388 C C . HIS A 1 210 ? 19.925 30.390 11.343 1.00 2.00 179 HIS A C 1
ATOM 1389 O O . HIS A 1 210 ? 19.494 29.239 11.409 1.00 14.96 179 HIS A O 1
ATOM 1396 N N . SER A 1 211 ? 20.892 30.825 12.134 1.00 19.97 180 SER A N 1
ATOM 1397 C CA . SER A 1 211 ? 21.508 29.942 13.115 1.00 19.95 180 SER A CA 1
ATOM 1398 C C . SER A 1 211 ? 20.630 29.625 14.325 1.00 18.09 180 SER A C 1
ATOM 1399 O O . SER A 1 211 ? 19.974 30.512 14.877 1.00 6.29 180 SER A O 1
ATOM 1402 N N . ASP A 1 212 ? 20.578 28.342 14.687 1.00 5.69 181 ASP A N 1
ATOM 1403 C CA . ASP A 1 212 ? 19.825 27.884 15.862 1.00 5.46 181 ASP A CA 1
ATOM 1404 C C . ASP A 1 212 ? 20.822 27.821 17.026 1.00 8.72 181 ASP A C 1
ATOM 1405 O O . ASP A 1 212 ? 20.528 28.260 18.142 1.00 14.98 181 ASP A O 1
ATOM 1410 N N . THR A 1 213 ? 22.012 27.288 16.744 1.00 20.52 182 THR A N 1
ATOM 1411 C CA . THR A 1 213 ? 23.067 27.141 17.744 1.00 19.69 182 THR A CA 1
ATOM 1412 C C . THR A 1 213 ? 24.371 27.804 17.283 1.00 20.40 182 THR A C 1
ATOM 1413 O O . THR A 1 213 ? 24.783 27.643 16.131 1.00 9.58 182 THR A O 1
ATOM 1417 N N . ILE A 1 214 ? 24.998 28.567 18.178 1.00 3.10 183 ILE A N 1
ATOM 1418 C CA . ILE A 1 214 ? 26.267 29.241 17.896 1.00 2.69 183 ILE A CA 1
ATOM 1419 C C . ILE A 1 214 ? 27.286 28.744 18.925 1.00 2.00 183 ILE A C 1
ATOM 1420 O O . ILE A 1 214 ? 27.115 28.971 20.133 1.00 9.79 183 ILE A O 1
ATOM 1425 N N . VAL A 1 215 ? 28.315 28.033 18.462 1.00 10.50 184 VAL A N 1
ATOM 1426 C CA . VAL A 1 215 ? 29.337 27.493 19.371 1.00 9.75 184 VAL A CA 1
ATOM 1427 C C . VAL A 1 215 ? 30.613 28.333 19.456 1.00 9.70 184 VAL A C 1
ATOM 1428 O O . VAL A 1 215 ? 31.355 28.469 18.474 1.00 3.15 184 VAL A O 1
ATOM 1432 N N . LEU A 1 216 ? 30.871 28.881 20.639 1.00 8.10 185 LEU A N 1
ATOM 1433 C CA . LEU A 1 216 ? 32.070 29.679 20.879 1.00 6.94 185 LEU A CA 1
ATOM 1434 C C . LEU A 1 216 ? 33.144 28.776 21.505 1.00 6.81 185 LEU A C 1
ATOM 1435 O O . LEU A 1 216 ? 33.112 28.481 22.704 1.00 2.64 185 LEU A O 1
ATOM 1440 N N . TRP A 1 217 ? 34.063 28.299 20.667 1.00 9.87 186 TRP A N 1
ATOM 1441 C CA . TRP A 1 217 ? 35.132 27.400 21.105 1.00 10.77 186 TRP A CA 1
ATOM 1442 C C . TRP A 1 217 ? 36.442 28.183 21.234 1.00 12.44 186 TRP A C 1
ATOM 1443 O O . TRP A 1 217 ? 37.025 28.611 20.231 1.00 10.85 186 TRP A O 1
ATOM 1454 N N . SER A 1 218 ? 36.874 28.399 22.476 1.00 12.80 187 SER A N 1
ATOM 1455 C CA . SER A 1 218 ? 38.111 29.131 22.758 1.00 10.33 187 SER A CA 1
ATOM 1456 C C . SER A 1 218 ? 37.989 30.508 22.089 1.00 10.89 187 SER A C 1
ATOM 1457 O O . SER A 1 218 ? 38.876 30.931 21.342 1.00 15.81 187 SER A O 1
ATOM 1460 N N . ASN A 1 219 ? 36.910 31.227 22.411 1.00 18.27 188 ASN A N 1
ATOM 1461 C CA . ASN A 1 219 ? 36.641 32.524 21.789 1.00 14.93 188 ASN A CA 1
ATOM 1462 C C . ASN A 1 219 ? 35.949 33.522 22.721 1.00 13.09 188 ASN A C 1
ATOM 1463 O O . ASN A 1 219 ? 34.891 33.224 23.264 1.00 4.35 188 ASN A O 1
ATOM 1468 N N . ASP A 1 220 ? 36.536 34.710 22.876 1.00 13.08 189 ASP A N 1
ATOM 1469 C CA . ASP A 1 220 ? 35.985 35.779 23.721 1.00 13.73 189 ASP A CA 1
ATOM 1470 C C . ASP A 1 220 ? 35.919 37.088 22.904 1.00 13.32 189 ASP A C 1
ATOM 1471 O O . ASP A 1 220 ? 36.604 38.063 23.215 1.00 10.37 189 ASP A O 1
ATOM 1476 N N . PRO A 1 221 ? 35.022 37.149 21.901 1.00 8.14 190 PRO A N 1
ATOM 1477 C CA . PRO A 1 221 ? 34.846 38.314 21.026 1.00 4.76 190 PRO A CA 1
ATOM 1478 C C . PRO A 1 221 ? 34.388 39.624 21.678 1.00 5.90 190 PRO A C 1
ATOM 1479 O O . PRO A 1 221 ? 34.653 40.703 21.144 1.00 2.00 190 PRO A O 1
ATOM 1483 N N . TYR A 1 222 ? 33.706 39.550 22.820 1.00 4.88 191 TYR A N 1
ATOM 1484 C CA . TYR A 1 222 ? 33.246 40.772 23.475 1.00 6.87 191 TYR A CA 1
ATOM 1485 C C . TYR A 1 222 ? 34.413 41.631 23.947 1.00 8.19 191 TYR A C 1
ATOM 1486 O O . TYR A 1 222 ? 34.346 42.862 23.911 1.00 8.25 191 TYR A O 1
ATOM 1495 N N . LYS A 1 223 ? 35.485 40.979 24.385 1.00 13.37 192 LYS A N 1
ATOM 1496 C CA . LYS A 1 223 ? 36.673 41.684 24.865 1.00 10.24 192 LYS A CA 1
ATOM 1497 C C . LYS A 1 223 ? 37.644 42.009 23.734 1.00 10.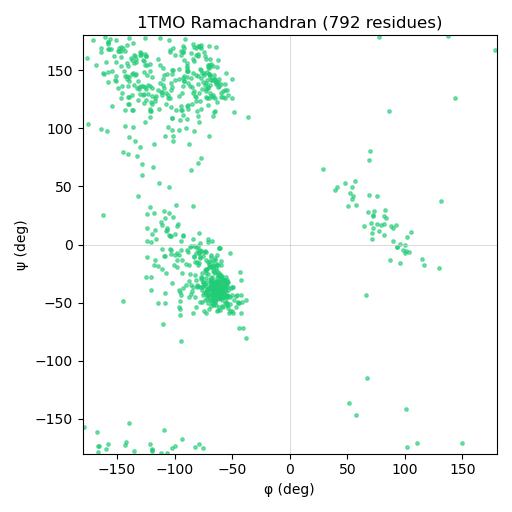07 192 LYS A C 1
ATOM 1498 O O . LYS A 1 223 ? 38.103 43.147 23.603 1.00 8.71 192 LYS A O 1
ATOM 1504 N N . ASN A 1 224 ? 37.878 41.029 22.867 1.00 7.04 193 ASN A N 1
ATOM 1505 C CA . ASN A 1 224 ? 38.841 41.171 21.774 1.00 6.10 193 ASN A CA 1
ATOM 1506 C C . ASN A 1 224 ? 38.422 41.961 20.542 1.00 6.26 193 ASN A C 1
ATOM 1507 O O . ASN A 1 224 ? 39.215 42.135 19.610 1.00 5.61 193 ASN A O 1
ATOM 1512 N N . LEU A 1 225 ? 37.208 42.495 20.561 1.00 12.61 194 LEU A N 1
ATOM 1513 C CA . LEU A 1 225 ? 36.698 43.282 19.442 1.00 13.32 194 LEU A CA 1
ATOM 1514 C C . LEU A 1 225 ? 36.939 44.792 19.650 1.00 15.43 194 LEU A C 1
ATOM 1515 O O . LEU A 1 225 ? 36.687 45.610 18.755 1.00 10.13 194 LEU A O 1
ATOM 1520 N N . GLN A 1 226 ? 37.463 45.146 20.823 1.00 3.25 195 GLN A N 1
ATOM 1521 C CA . GLN A 1 226 ? 37.750 46.534 21.181 1.00 2.00 195 GLN A CA 1
ATOM 1522 C C . GLN A 1 226 ? 38.862 47.231 20.370 1.00 2.00 195 GLN A C 1
ATOM 1523 O O . GLN A 1 226 ? 38.997 48.458 20.457 1.00 2.00 195 GLN A O 1
ATOM 1529 N N . VAL A 1 227 ? 39.668 46.470 19.620 1.00 2.00 196 VAL A N 1
ATOM 1530 C CA . VAL A 1 227 ? 40.752 47.041 18.793 1.00 2.00 196 VAL A CA 1
ATOM 1531 C C . VAL A 1 227 ? 40.727 46.535 17.326 1.00 2.00 196 VAL A C 1
ATOM 1532 O O . VAL A 1 227 ? 40.093 45.528 17.017 1.00 2.50 196 VAL A O 1
ATOM 1536 N N . GLY A 1 228 ? 41.426 47.234 16.432 1.00 7.18 197 GLY A N 1
ATOM 1537 C CA . GLY A 1 228 ? 41.472 46.839 15.029 1.00 5.71 197 GLY A CA 1
ATOM 1538 C C . GLY A 1 228 ? 42.806 47.158 14.365 1.00 8.74 197 GLY A C 1
ATOM 1539 O O . GLY A 1 228 ? 43.614 47.889 14.938 1.00 2.00 197 GLY A O 1
ATOM 1540 N N . TRP A 1 229 ? 43.053 46.606 13.175 1.00 6.52 198 TRP A N 1
ATOM 1541 C CA . TRP A 1 229 ? 44.308 46.853 12.451 1.00 6.88 198 TRP A CA 1
ATOM 1542 C C . TRP A 1 229 ? 44.399 48.301 11.972 1.00 8.68 198 TRP A C 1
ATOM 1543 O O . TRP A 1 229 ? 45.484 48.884 11.963 1.00 10.38 198 TRP A O 1
ATOM 1554 N N . ASN A 1 230 ? 43.266 48.851 11.539 1.00 10.25 199 ASN A N 1
ATOM 1555 C CA . ASN A 1 230 ? 43.165 50.246 11.107 1.00 11.41 199 ASN A CA 1
ATOM 1556 C C . ASN A 1 230 ? 42.134 50.872 12.045 1.00 9.83 199 ASN A C 1
ATOM 1557 O O . ASN A 1 230 ? 41.623 50.177 12.923 1.00 23.31 199 ASN A O 1
ATOM 1562 N N . ALA A 1 231 ? 41.805 52.151 11.855 1.00 6.73 200 ALA A N 1
ATOM 1563 C CA . ALA A 1 231 ? 40.814 52.839 12.705 1.00 3.42 200 ALA A CA 1
ATOM 1564 C C . ALA A 1 231 ? 39.547 51.984 12.849 1.00 3.29 200 ALA A C 1
ATOM 1565 O O . ALA A 1 231 ? 38.826 51.763 11.877 1.00 2.91 200 ALA A O 1
ATOM 1567 N N . GLU A 1 232 ? 39.278 51.518 14.065 1.00 3.89 201 GLU A N 1
ATOM 1568 C CA . GLU A 1 232 ? 38.137 50.629 14.336 1.00 5.20 201 GLU A CA 1
ATOM 1569 C C . GLU A 1 232 ? 36.738 51.251 14.485 1.00 5.87 201 GLU A C 1
ATOM 1570 O O . GLU A 1 232 ? 36.459 51.957 15.461 1.00 9.34 201 GLU A O 1
ATOM 1576 N N . THR A 1 233 ? 35.848 50.907 13.552 1.00 5.28 202 THR A N 1
ATOM 1577 C CA . THR A 1 233 ? 34.470 51.409 13.529 1.00 6.95 202 THR A CA 1
ATOM 1578 C C . THR A 1 233 ? 33.606 50.939 14.700 1.00 8.93 202 THR A C 1
ATOM 1579 O O . THR A 1 233 ? 32.689 51.645 15.117 1.00 7.03 202 THR A O 1
ATOM 1583 N N . HIS A 1 234 ? 33.897 49.744 15.210 1.00 13.14 203 HIS A N 1
ATOM 1584 C CA . HIS A 1 234 ? 33.155 49.156 16.325 1.00 10.31 203 HIS A CA 1
ATOM 1585 C C . HIS A 1 234 ? 31.741 48.720 15.917 1.00 14.43 203 HIS A C 1
ATOM 1586 O O . HIS A 1 234 ? 30.881 48.490 16.778 1.00 12.04 203 HIS A O 1
ATOM 1593 N N . GLU A 1 235 ? 31.526 48.572 14.606 1.00 2.13 204 GLU A N 1
ATOM 1594 C CA . GLU A 1 235 ? 30.234 48.163 14.046 1.00 2.00 204 GLU A CA 1
ATOM 1595 C C . GLU A 1 235 ? 29.753 46.822 14.602 1.00 2.00 204 GLU A C 1
ATOM 1596 O O . GL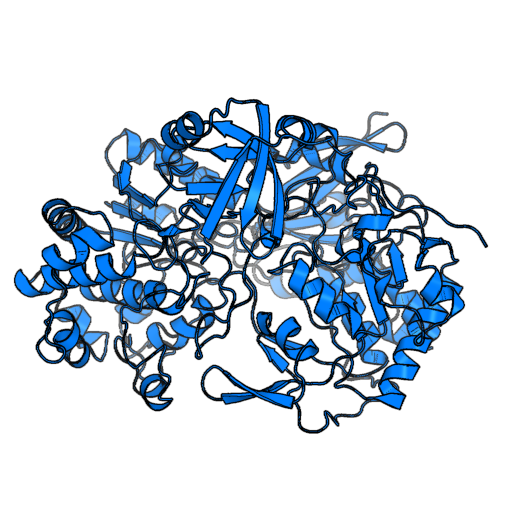U A 1 235 ? 28.555 46.637 14.834 1.00 31.16 204 GLU A O 1
ATOM 1602 N N . SER A 1 236 ? 30.688 45.900 14.833 1.00 5.50 205 SER A N 1
ATOM 1603 C CA . SER A 1 236 ? 30.359 44.569 15.359 1.00 4.83 205 SER A CA 1
ATOM 1604 C C . SER A 1 236 ? 29.543 44.577 16.654 1.00 2.33 205 SER A C 1
ATOM 1605 O O . SER A 1 236 ? 28.704 43.705 16.860 1.00 18.06 205 SER A O 1
ATOM 1608 N N . PHE A 1 237 ? 29.756 45.577 17.508 1.00 5.72 206 PHE A N 1
ATOM 1609 C CA . PHE A 1 237 ? 29.035 45.647 18.779 1.00 7.39 206 PHE A CA 1
ATOM 1610 C C . PHE A 1 237 ? 27.532 45.829 18.666 1.00 9.46 206 PHE A C 1
ATOM 1611 O O . PHE A 1 237 ? 26.793 45.503 19.596 1.00 18.05 206 PHE A O 1
ATOM 1619 N N . ALA A 1 238 ? 27.075 46.339 17.529 1.00 24.68 207 ALA A N 1
ATOM 1620 C CA . ALA A 1 238 ? 25.646 46.536 17.308 1.00 22.82 207 ALA A CA 1
ATOM 1621 C C . ALA A 1 238 ? 24.997 45.168 17.092 1.00 21.52 207 ALA A C 1
ATOM 1622 O O . ALA A 1 238 ? 23.872 44.923 17.542 1.00 10.29 207 ALA A O 1
ATOM 1624 N N . TYR A 1 239 ? 25.729 44.272 16.431 1.00 6.24 208 TYR A N 1
ATOM 1625 C CA . TYR A 1 239 ? 25.246 42.922 16.162 1.00 6.34 208 TYR A CA 1
ATOM 1626 C C . TYR A 1 239 ? 25.330 42.017 17.392 1.00 7.88 208 TYR A C 1
ATOM 1627 O O . TYR A 1 239 ? 24.526 41.088 17.539 1.00 6.15 208 TYR A O 1
ATOM 1636 N N . LEU A 1 240 ? 26.298 42.281 18.272 1.00 4.34 209 LEU A N 1
ATOM 1637 C CA . LEU A 1 240 ? 26.423 41.507 19.510 1.00 3.22 209 LEU A CA 1
ATOM 1638 C C . LEU A 1 240 ? 25.234 41.875 20.402 1.00 4.30 209 LEU A C 1
ATOM 1639 O O . LEU A 1 240 ? 24.729 41.042 21.158 1.00 5.48 209 LEU A O 1
ATOM 1644 N N . ALA A 1 241 ? 24.787 43.124 20.303 1.00 2.12 210 ALA A N 1
ATOM 1645 C CA . ALA A 1 241 ? 23.655 43.590 21.091 1.00 3.80 210 ALA A CA 1
ATOM 1646 C C . ALA A 1 241 ? 22.398 42.863 20.632 1.00 7.08 210 ALA A C 1
ATOM 1647 O O . ALA A 1 241 ? 21.608 42.401 21.457 1.00 23.63 210 ALA A O 1
ATOM 1649 N N . GLN A 1 242 ? 22.218 42.752 19.317 1.00 21.28 211 GLN A N 1
ATOM 1650 C CA . GLN A 1 242 ? 21.059 42.055 18.765 1.00 17.66 211 GLN A CA 1
ATOM 1651 C C . GLN A 1 242 ? 21.056 40.586 19.214 1.00 18.49 211 GLN A C 1
ATOM 1652 O O . GLN A 1 242 ? 19.999 40.030 19.534 1.00 11.86 211 GLN A O 1
ATOM 1658 N N . LEU A 1 243 ? 22.249 39.991 19.301 1.00 11.61 212 LEU A N 1
ATOM 1659 C CA . LEU A 1 243 ? 22.421 38.602 19.736 1.00 9.18 212 LEU A CA 1
ATOM 1660 C C . LEU A 1 243 ? 21.953 38.407 21.175 1.00 8.49 212 LEU A C 1
ATOM 1661 O O . LEU A 1 243 ? 21.308 37.399 21.502 1.00 4.50 212 LEU A O 1
ATOM 1666 N N . LYS A 1 244 ? 22.301 39.354 22.041 1.00 8.81 213 LYS A N 1
ATOM 1667 C CA . LYS A 1 244 ? 21.887 39.288 23.442 1.00 12.90 213 LYS A CA 1
ATOM 1668 C C . LYS A 1 244 ? 20.344 39.214 23.539 1.00 18.83 213 LYS A C 1
ATOM 1669 O O . LYS A 1 244 ? 19.780 38.581 24.446 1.00 6.20 213 LYS A O 1
ATOM 1675 N N . GLU A 1 245 ? 19.664 39.828 22.575 1.00 21.90 214 GLU A N 1
ATOM 1676 C CA . GLU A 1 245 ? 18.210 39.807 22.550 1.00 24.27 214 GLU A CA 1
ATOM 1677 C C . GLU A 1 245 ? 17.718 38.401 22.248 1.00 22.49 214 GLU A C 1
ATOM 1678 O O . GLU A 1 245 ? 16.922 37.843 23.000 1.00 28.88 214 GLU A O 1
ATOM 1684 N N . LYS A 1 246 ? 18.233 37.827 21.164 1.00 3.29 215 LYS A N 1
ATOM 1685 C CA . LYS A 1 246 ? 17.887 36.480 20.739 1.00 2.00 215 LYS A CA 1
ATOM 1686 C C . LYS A 1 246 ? 18.099 35.446 21.853 1.00 2.00 215 LYS A C 1
ATOM 1687 O O . LYS A 1 246 ? 17.337 34.486 21.978 1.00 12.39 215 LYS A O 1
ATOM 1693 N N . VAL A 1 247 ? 19.147 35.631 22.644 1.00 5.70 216 VAL A N 1
ATOM 1694 C CA . VAL A 1 247 ? 19.438 34.728 23.749 1.00 7.22 216 VAL A CA 1
ATOM 1695 C C . VAL A 1 247 ? 18.338 34.830 24.802 1.00 10.54 216 VAL A C 1
ATOM 1696 O O . VAL A 1 247 ? 17.846 33.805 25.289 1.00 17.15 216 VAL A O 1
ATOM 1700 N N . LYS A 1 248 ? 17.931 36.054 25.131 1.00 28.06 217 LYS A N 1
ATOM 1701 C CA . LYS A 1 248 ? 16.881 36.273 26.128 1.00 29.18 217 LYS A CA 1
ATOM 1702 C C . LYS A 1 248 ? 15.521 35.731 25.664 1.00 29.12 217 LYS A C 1
ATOM 1703 O O . LYS A 1 248 ? 14.847 35.015 26.408 1.00 32.66 217 LYS A O 1
ATOM 1709 N N . GLN A 1 249 ? 15.127 36.059 24.436 1.00 12.45 218 GLN A N 1
ATOM 1710 C CA . GLN A 1 249 ? 13.857 35.588 23.883 1.00 10.56 218 GLN A CA 1
ATOM 1711 C C . GLN A 1 249 ? 13.804 34.063 23.769 1.00 10.45 218 GLN A C 1
ATOM 1712 O O . GLN A 1 249 ? 12.721 33.483 23.655 1.00 14.25 218 GLN A O 1
ATOM 1718 N N . GLY A 1 250 ? 14.974 33.424 23.814 1.00 12.30 219 GLY A N 1
ATOM 1719 C CA . GLY A 1 250 ? 15.049 31.974 23.722 1.00 10.51 219 GLY A CA 1
ATOM 1720 C C . GLY A 1 250 ? 14.997 31.450 22.299 1.00 9.16 219 GLY A C 1
ATOM 1721 O O . GLY A 1 250 ? 14.625 30.302 22.073 1.00 4.57 219 GLY A O 1
ATOM 1722 N N . LYS A 1 251 ? 15.390 32.288 21.344 1.00 12.01 220 LYS A N 1
ATOM 1723 C CA . LYS A 1 251 ? 15.382 31.938 19.926 1.00 11.63 220 LYS A CA 1
ATOM 1724 C C . LYS A 1 251 ? 16.723 31.382 19.402 1.00 13.56 220 LYS A C 1
ATOM 1725 O O . LYS A 1 251 ? 16.753 30.665 18.397 1.00 17.11 220 LYS A O 1
ATOM 1731 N N . ILE A 1 252 ? 17.824 31.740 20.069 1.00 13.94 221 ILE A N 1
ATOM 1732 C CA . ILE A 1 252 ? 19.169 31.277 19.702 1.00 11.55 221 ILE A CA 1
ATOM 1733 C C . ILE A 1 252 ? 19.910 30.742 20.940 1.00 11.13 221 ILE A C 1
ATOM 1734 O O . ILE A 1 252 ? 19.863 31.354 22.018 1.00 6.05 221 ILE A O 1
ATOM 1739 N N . ARG A 1 253 ? 20.567 29.593 20.789 1.00 18.09 222 ARG A N 1
ATOM 1740 C CA . ARG A 1 253 ? 21.325 28.979 21.882 1.00 20.00 222 ARG A CA 1
ATOM 1741 C C . ARG A 1 253 ? 22.840 29.140 21.676 1.00 17.72 222 ARG A C 1
ATOM 1742 O O . ARG A 1 253 ? 23.371 28.772 20.628 1.00 10.58 222 ARG A O 1
ATOM 1750 N N . VAL A 1 254 ? 23.518 29.694 22.676 1.00 17.69 223 VAL A N 1
ATOM 1751 C CA . VAL A 1 254 ? 24.965 29.904 22.626 1.00 15.08 223 VAL A CA 1
ATOM 1752 C C . VAL A 1 254 ? 25.675 29.067 23.697 1.00 14.34 223 VAL A C 1
ATOM 1753 O O . VAL A 1 254 ? 25.331 29.126 24.893 1.00 2.00 223 VAL A O 1
ATOM 1757 N N . ILE A 1 255 ? 26.673 28.299 23.260 1.00 8.32 224 ILE A N 1
ATOM 1758 C CA . ILE A 1 255 ? 27.450 27.433 24.150 1.00 6.95 224 ILE A CA 1
ATOM 1759 C C . ILE A 1 255 ? 28.939 27.808 24.110 1.00 8.03 224 ILE A C 1
ATOM 1760 O O . ILE A 1 255 ? 29.563 27.799 23.040 1.00 4.36 224 ILE A O 1
ATOM 1765 N N . SER A 1 256 ? 29.507 28.130 25.271 1.00 6.69 225 SER A N 1
ATOM 1766 C CA . SER A 1 256 ? 30.930 28.489 25.372 1.00 7.83 225 SER A CA 1
ATOM 1767 C C . SER A 1 256 ? 31.787 27.342 25.914 1.00 6.91 225 SER A C 1
ATOM 1768 O O . SER A 1 256 ? 31.676 26.993 27.093 1.00 5.81 225 SER A O 1
ATOM 1771 N N . ILE A 1 257 ? 32.612 26.738 25.056 1.00 13.77 226 ILE A N 1
ATOM 1772 C CA . ILE A 1 257 ? 33.499 25.635 25.470 1.00 12.55 226 ILE A CA 1
ATOM 1773 C C . ILE A 1 257 ? 34.835 26.253 25.921 1.00 15.30 226 ILE A C 1
ATOM 1774 O O . ILE A 1 257 ? 35.699 26.596 25.088 1.00 2.74 226 ILE A O 1
ATOM 1779 N N . ASP A 1 258 ? 35.003 26.375 27.239 1.00 6.07 227 ASP A N 1
ATOM 1780 C CA . ASP A 1 258 ? 36.177 27.028 27.816 1.00 8.55 227 ASP A CA 1
ATOM 1781 C C . ASP A 1 258 ? 36.399 26.565 29.266 1.00 9.63 227 ASP A C 1
ATOM 1782 O O . ASP A 1 258 ? 35.440 26.202 29.954 1.00 13.50 227 ASP A O 1
ATOM 1787 N N . PRO A 1 259 ? 37.672 26.511 29.722 1.00 31.08 228 PRO A N 1
ATOM 1788 C CA . PRO A 1 259 ? 37.995 26.096 31.096 1.00 27.97 228 PRO A CA 1
ATOM 1789 C C . PRO A 1 259 ? 37.731 27.241 32.093 1.00 28.06 228 PRO A C 1
ATOM 1790 O O . PRO A 1 259 ? 37.732 27.037 33.314 1.00 3.78 228 PRO A O 1
ATOM 1794 N N . VAL A 1 260 ? 37.503 28.439 31.559 1.00 12.47 229 VAL A N 1
ATOM 1795 C CA . VAL A 1 260 ? 37.270 29.639 32.360 1.00 12.50 229 VAL A CA 1
ATOM 1796 C C . VAL A 1 260 ? 35.969 30.334 31.932 1.00 12.79 229 VAL A C 1
ATOM 1797 O O . VAL A 1 260 ? 35.477 30.099 30.826 1.00 11.57 229 VAL A O 1
ATOM 1801 N N . VAL A 1 261 ? 35.394 31.138 32.829 1.00 2.95 230 VAL A N 1
ATOM 1802 C CA . VAL A 1 261 ? 34.174 31.904 32.548 1.00 2.00 230 VAL A CA 1
ATOM 1803 C C . VAL A 1 261 ? 34.620 33.198 31.873 1.00 2.00 230 VAL A C 1
ATOM 1804 O O . VAL A 1 261 ? 35.363 33.982 32.467 1.00 2.97 230 VAL A O 1
ATOM 1808 N N . THR A 1 262 ? 34.145 33.432 30.655 1.00 10.57 231 THR A N 1
ATOM 1809 C CA . THR A 1 262 ? 34.543 34.608 29.886 1.00 9.01 231 THR A CA 1
ATOM 1810 C C . THR A 1 262 ? 33.661 35.857 30.000 1.00 10.58 231 THR A C 1
ATOM 1811 O O . THR A 1 262 ? 32.508 35.796 30.434 1.00 4.22 231 THR A O 1
ATOM 1815 N N . LYS A 1 263 ? 34.205 36.981 29.537 1.00 19.85 232 LYS A N 1
ATOM 1816 C CA . LYS A 1 263 ? 33.507 38.264 29.552 1.00 18.77 232 LYS A CA 1
ATOM 1817 C C . LYS A 1 263 ? 32.227 38.184 28.704 1.00 15.32 232 LYS A C 1
ATOM 1818 O O . LYS A 1 263 ? 31.199 38.734 29.088 1.00 2.00 232 LYS A O 1
ATOM 1824 N N . THR A 1 264 ? 32.306 37.496 27.561 1.00 2.09 233 THR A N 1
ATOM 1825 C CA . THR A 1 264 ? 31.181 37.311 26.635 1.00 2.42 233 THR A CA 1
ATOM 1826 C C . THR A 1 264 ? 30.009 36.532 27.264 1.00 4.58 233 THR A C 1
ATOM 1827 O O . THR A 1 264 ? 28.847 36.907 27.090 1.00 10.61 233 THR A O 1
ATOM 1831 N N . GLN A 1 265 ? 30.325 35.456 27.986 1.00 3.24 234 GLN A N 1
ATOM 1832 C CA . GLN A 1 265 ? 29.329 34.632 28.671 1.00 4.83 234 GLN A CA 1
ATOM 1833 C C . GLN A 1 265 ? 28.586 35.483 29.706 1.00 8.40 234 GLN A C 1
ATOM 1834 O O . GLN A 1 265 ? 27.378 35.340 29.899 1.00 10.24 234 GLN A O 1
ATOM 1840 N N . ALA A 1 266 ? 29.313 36.373 30.369 1.00 12.04 235 ALA A N 1
ATOM 1841 C CA . ALA A 1 266 ? 28.709 37.241 31.371 1.00 15.06 235 ALA A CA 1
ATOM 1842 C C . ALA A 1 266 ? 27.751 38.257 30.726 1.00 17.42 235 ALA A C 1
ATOM 1843 O O . ALA A 1 266 ? 26.655 38.487 31.240 1.00 23.60 235 ALA A O 1
ATOM 1845 N N . TYR A 1 267 ? 28.159 38.836 29.592 1.00 19.82 236 TYR A N 1
ATOM 1846 C CA . TYR A 1 267 ? 27.350 39.824 28.858 1.00 16.71 236 TYR A CA 1
ATOM 1847 C C . TYR A 1 267 ? 26.066 39.242 28.258 1.00 13.80 236 TYR A C 1
ATOM 1848 O O . TYR A 1 267 ? 25.017 39.881 28.308 1.00 9.05 236 TYR A O 1
ATOM 1857 N N . LEU A 1 268 ? 26.164 38.058 27.660 1.00 3.39 237 LEU A N 1
ATOM 1858 C CA . LEU A 1 268 ? 25.012 37.392 27.054 1.00 4.45 237 LEU A CA 1
ATOM 1859 C C . LEU A 1 268 ? 24.127 36.626 28.053 1.00 6.01 237 LEU A C 1
ATOM 1860 O O . LEU A 1 268 ? 22.918 36.471 27.841 1.00 2.84 237 LEU A O 1
ATOM 1865 N N . GLY A 1 269 ? 24.733 36.117 29.120 1.00 2.38 238 GLY A N 1
ATOM 1866 C CA . GLY A 1 269 ? 23.975 35.328 30.071 1.00 2.02 238 GLY A CA 1
ATOM 1867 C C . GLY A 1 269 ? 23.717 33.943 29.466 1.00 9.79 238 GLY A C 1
ATOM 1868 O O . GLY A 1 269 ? 22.600 33.414 29.576 1.00 17.24 238 GLY A O 1
ATOM 1869 N N . CYS A 1 270 ? 24.731 33.361 28.807 1.00 3.85 239 CYS A N 1
ATOM 1870 C CA . CYS A 1 270 ? 24.603 32.032 28.194 1.00 3.41 239 CYS A CA 1
ATOM 1871 C C . CYS A 1 270 ? 25.267 30.933 29.034 1.00 4.89 239 CYS A C 1
ATOM 1872 O O . CYS A 1 270 ? 25.731 31.204 30.143 1.00 18.91 239 CYS A O 1
ATOM 1875 N N . GLU A 1 271 ? 25.306 29.703 28.521 1.00 7.36 240 GLU A N 1
ATOM 1876 C CA . GLU A 1 271 ? 25.885 28.569 29.255 1.00 6.22 240 GLU A CA 1
ATOM 1877 C C . GLU A 1 271 ? 27.362 28.294 28.980 1.00 5.58 240 GLU A C 1
ATOM 1878 O O . GLU A 1 271 ? 27.942 28.854 28.043 1.00 7.67 240 GLU A O 1
ATOM 1884 N N . GLN A 1 272 ? 27.944 27.391 29.775 1.00 9.48 241 GLN A N 1
ATOM 1885 C CA . GLN A 1 272 ? 29.355 26.997 29.660 1.00 8.82 241 GLN A CA 1
ATOM 1886 C C . GLN A 1 272 ? 29.573 25.487 29.789 1.00 8.47 241 GLN A C 1
ATOM 1887 O O . GLN A 1 272 ? 28.883 24.825 30.560 1.00 13.74 241 GLN A O 1
ATOM 1893 N N . LEU A 1 273 ? 30.563 24.963 29.064 1.00 12.04 242 LEU A N 1
ATOM 1894 C CA . LEU A 1 273 ? 30.935 23.543 29.129 1.00 11.72 242 LEU A CA 1
ATOM 1895 C C . LEU A 1 273 ? 32.438 23.449 29.452 1.00 12.32 242 LEU A C 1
ATOM 1896 O O . LEU A 1 273 ? 33.277 23.729 28.593 1.00 8.12 242 LEU A O 1
ATOM 1901 N N . TYR A 1 274 ? 32.768 23.076 30.690 1.00 8.48 243 TYR A N 1
ATOM 1902 C CA . TYR A 1 274 ? 34.160 22.949 31.144 1.00 8.06 243 TYR A CA 1
ATOM 1903 C C . TYR A 1 274 ? 34.953 21.837 30.444 1.00 9.03 243 TYR A C 1
ATOM 1904 O O . TYR A 1 274 ? 34.418 20.763 30.170 1.00 10.49 243 TYR A O 1
ATOM 1913 N N . VAL A 1 275 ? 36.233 22.102 30.179 1.00 20.54 244 VAL A N 1
ATOM 1914 C CA . VAL A 1 275 ? 37.136 21.136 29.537 1.00 22.58 244 VAL A CA 1
ATOM 1915 C C . VAL A 1 275 ? 38.533 21.342 30.143 1.00 18.59 244 VAL A C 1
ATOM 1916 O O . VAL A 1 275 ? 38.947 22.477 30.367 1.00 2.58 244 VAL A O 1
ATOM 1920 N N . ASN A 1 276 ? 39.234 20.257 30.463 1.00 2.09 245 ASN A N 1
ATOM 1921 C CA . ASN A 1 276 ? 40.577 20.388 31.019 1.00 3.52 245 ASN A CA 1
ATOM 1922 C C . ASN A 1 276 ? 41.454 21.084 29.957 1.00 4.70 245 ASN A C 1
ATOM 1923 O O . ASN A 1 276 ? 41.332 20.810 28.753 1.00 13.69 245 ASN A O 1
ATOM 1928 N N . PRO A 1 277 ? 42.338 22.003 30.378 1.00 2.00 246 PRO A N 1
ATOM 1929 C CA . PRO A 1 277 ? 43.190 22.706 29.408 1.00 2.00 246 PRO A CA 1
ATOM 1930 C C . PRO A 1 277 ? 44.016 21.755 28.556 1.00 2.00 246 PRO A C 1
ATOM 1931 O O . PRO A 1 277 ? 44.566 20.778 29.066 1.00 12.87 246 PRO A O 1
ATOM 1935 N N . GLN A 1 278 ? 44.099 22.044 27.261 1.00 2.64 247 GLN A N 1
ATOM 1936 C CA . GLN A 1 278 ? 44.886 21.246 26.312 1.00 2.71 247 GLN A CA 1
ATOM 1937 C C . GLN A 1 278 ? 44.365 19.853 25.931 1.00 4.21 247 GLN A C 1
ATOM 1938 O O . GLN A 1 278 ? 45.031 19.151 25.163 1.00 8.65 247 GLN A O 1
ATOM 1944 N N . THR A 1 279 ? 43.178 19.468 26.408 1.00 18.69 248 THR A N 1
ATOM 1945 C CA . THR A 1 279 ? 42.615 18.138 26.110 1.00 18.43 248 THR A CA 1
ATOM 1946 C C . THR A 1 279 ? 41.462 18.084 25.079 1.00 18.85 248 THR A C 1
ATOM 1947 O O . THR A 1 279 ? 40.865 17.028 24.852 1.00 12.13 248 THR A O 1
ATOM 1951 N N . ASP A 1 280 ? 41.194 19.206 24.427 1.00 10.58 249 ASP A N 1
ATOM 1952 C CA . ASP A 1 280 ? 40.123 19.330 23.434 1.00 12.18 249 ASP A CA 1
ATOM 1953 C C . ASP A 1 280 ? 40.034 18.274 22.327 1.00 11.20 249 ASP A C 1
ATOM 1954 O O . ASP A 1 280 ? 38.933 17.889 21.915 1.00 8.31 249 ASP A O 1
ATOM 1959 N N . VAL A 1 281 ? 41.183 17.812 21.841 1.00 19.19 250 VAL A N 1
ATOM 1960 C CA . VAL A 1 281 ? 41.229 16.817 20.770 1.00 19.33 250 VAL A CA 1
ATOM 1961 C C . VAL A 1 281 ? 40.589 15.471 21.130 1.00 19.86 250 VAL A C 1
ATOM 1962 O O . VAL A 1 281 ? 39.967 14.832 20.277 1.00 11.56 250 VAL A O 1
ATOM 1966 N N . THR A 1 282 ? 40.694 15.062 22.392 1.00 17.84 251 THR A N 1
ATOM 1967 C CA . THR A 1 282 ? 40.108 13.793 22.823 1.00 16.97 251 THR A CA 1
ATOM 1968 C C . THR A 1 282 ? 38.578 13.862 22.786 1.00 16.98 251 THR A C 1
ATOM 1969 O O . THR A 1 282 ? 37.913 12.852 22.573 1.00 9.99 251 THR A O 1
ATOM 1973 N N . LEU A 1 283 ? 38.037 15.066 22.983 1.00 20.54 252 LEU A N 1
ATOM 1974 C CA . LEU A 1 283 ? 36.591 15.303 22.981 1.00 19.03 252 LEU A CA 1
ATOM 1975 C C . LEU A 1 283 ? 36.052 15.195 21.560 1.00 18.49 252 LEU A C 1
ATOM 1976 O O . LEU A 1 283 ? 35.034 14.547 21.326 1.00 11.57 252 LEU A O 1
ATOM 1981 N N . MET A 1 284 ? 36.734 15.847 20.621 1.00 7.63 253 MET A N 1
ATOM 1982 C CA . MET A 1 284 ? 36.340 15.823 19.215 1.00 4.10 253 MET A CA 1
ATOM 1983 C C . MET A 1 284 ? 36.325 14.375 18.710 1.00 4.50 253 MET A C 1
ATOM 1984 O O . MET A 1 284 ? 35.339 13.934 18.117 1.00 7.46 253 MET A O 1
ATOM 1989 N N . LEU A 1 285 ? 37.388 13.623 19.006 1.00 5.32 254 LEU A N 1
ATOM 1990 C CA . LEU A 1 285 ? 37.481 12.219 18.600 1.00 6.42 254 LEU A CA 1
ATOM 1991 C C . LEU A 1 285 ? 36.317 11.376 19.142 1.00 8.89 254 LEU A C 1
ATOM 1992 O O . LEU A 1 285 ? 35.799 10.508 18.437 1.00 12.36 254 LEU A O 1
ATOM 1997 N N . ALA A 1 286 ? 35.899 11.647 20.381 1.00 13.00 255 ALA A N 1
ATOM 1998 C CA . ALA A 1 286 ? 34.783 10.925 21.011 1.00 14.12 255 ALA A CA 1
ATOM 1999 C C . ALA A 1 286 ? 33.446 11.272 20.341 1.00 14.27 255 ALA A C 1
ATOM 2000 O O . ALA A 1 286 ? 32.584 10.408 20.174 1.00 13.52 255 ALA A O 1
ATOM 2002 N N . ILE A 1 287 ? 33.284 12.541 19.976 1.00 7.37 256 ILE A N 1
ATOM 2003 C CA . ILE A 1 287 ? 32.079 13.017 19.309 1.00 6.62 256 ILE A CA 1
ATOM 2004 C C . ILE A 1 287 ? 31.948 12.317 17.945 1.00 7.49 256 ILE A C 1
ATOM 2005 O O . ILE A 1 287 ? 30.864 11.840 17.578 1.00 8.04 256 ILE A O 1
ATOM 2010 N N . ALA A 1 288 ? 33.061 12.210 17.221 1.00 9.42 257 ALA A N 1
ATOM 2011 C CA . ALA A 1 288 ? 33.057 11.554 15.914 1.00 9.46 257 ALA A CA 1
ATOM 2012 C C . ALA A 1 288 ? 32.746 10.053 16.051 1.00 10.84 257 ALA A C 1
ATOM 2013 O O . ALA A 1 288 ? 32.268 9.420 15.105 1.00 11.06 257 ALA A O 1
ATOM 2015 N N . HIS A 1 289 ? 33.006 9.489 17.228 1.00 12.30 258 HIS A N 1
ATOM 2016 C CA . HIS A 1 289 ? 32.729 8.078 17.463 1.00 13.62 258 HIS A CA 1
ATOM 2017 C C . HIS A 1 289 ? 31.217 7.848 17.586 1.00 14.35 258 HIS A C 1
ATOM 2018 O O . HIS A 1 289 ? 30.690 6.845 17.081 1.00 8.55 258 HIS A O 1
ATOM 2025 N N . GLU A 1 290 ? 30.528 8.764 18.270 1.00 10.40 259 GLU A N 1
ATOM 2026 C CA . GLU A 1 290 ? 29.073 8.673 18.431 1.00 14.97 259 GLU A CA 1
ATOM 2027 C C . GLU A 1 290 ? 28.383 8.766 17.069 1.00 12.14 259 GLU A C 1
ATOM 2028 O O . GLU A 1 290 ? 27.472 7.998 16.773 1.00 14.07 259 GLU A O 1
ATOM 2034 N N . MET A 1 291 ? 28.855 9.685 16.231 1.00 2.00 260 MET A N 1
ATOM 2035 C CA . MET A 1 291 ? 28.288 9.878 14.899 1.00 2.40 260 MET A CA 1
ATOM 2036 C C . MET A 1 291 ? 28.426 8.655 13.991 1.00 2.11 260 MET A C 1
ATOM 2037 O O . MET A 1 291 ? 27.664 8.500 13.036 1.00 15.47 260 MET A O 1
ATOM 2042 N N . ILE A 1 292 ? 29.395 7.793 14.275 1.00 25.80 261 ILE A N 1
ATOM 2043 C CA . ILE A 1 292 ? 29.593 6.585 13.477 1.00 23.58 261 ILE A CA 1
ATOM 2044 C C . ILE A 1 292 ? 28.617 5.494 13.914 1.00 23.04 261 ILE A C 1
ATOM 2045 O O . ILE A 1 292 ? 27.894 4.936 13.089 1.00 12.15 261 ILE A O 1
ATOM 2050 N N . SER A 1 293 ? 28.615 5.192 15.211 1.00 10.40 262 SER A N 1
ATOM 2051 C CA . SER A 1 293 ? 27.751 4.164 15.787 1.00 12.37 262 SER A CA 1
ATOM 2052 C C . SER A 1 293 ? 26.276 4.346 15.460 1.00 12.93 262 SER A C 1
ATOM 2053 O O . SER A 1 293 ? 25.621 3.440 14.944 1.00 16.08 262 SER A O 1
ATOM 2056 N N . LYS A 1 294 ? 25.765 5.531 15.768 1.00 6.26 263 LYS A N 1
ATOM 2057 C CA . LYS A 1 294 ? 24.371 5.857 15.569 1.00 6.20 263 LYS A CA 1
ATOM 2058 C C . LYS A 1 294 ? 24.055 6.652 14.311 1.00 6.99 263 LYS A C 1
ATOM 2059 O O . LYS A 1 294 ? 23.133 7.469 14.304 1.00 21.40 263 LYS A O 1
ATOM 2065 N N . LYS A 1 295 ? 24.809 6.380 13.246 1.00 11.14 264 LYS A N 1
ATOM 2066 C CA . LYS A 1 295 ? 24.647 7.011 11.927 1.00 11.98 264 LYS A CA 1
ATOM 2067 C C . LYS A 1 295 ? 24.086 8.436 11.914 1.00 11.39 264 LYS A C 1
ATOM 2068 O O . LYS A 1 295 ? 23.001 8.676 11.375 1.00 22.47 264 LYS A O 1
ATOM 2074 N N . LEU A 1 296 ? 24.831 9.383 12.481 1.00 14.41 265 LEU A N 1
ATOM 2075 C CA . LEU A 1 296 ? 24.377 10.773 12.531 1.00 13.33 265 LEU A CA 1
ATOM 2076 C C . LEU A 1 296 ? 25.047 11.695 11.510 1.00 14.26 265 LEU A C 1
ATOM 2077 O O . LEU A 1 296 ? 24.697 12.871 11.424 1.00 7.76 265 LEU A O 1
ATOM 2082 N N . TYR A 1 297 ? 26.024 11.180 10.765 1.00 25.40 266 TYR A N 1
ATOM 2083 C CA . TYR A 1 297 ? 26.751 11.996 9.787 1.00 26.04 266 TYR A CA 1
ATOM 2084 C C . TYR A 1 297 ? 26.121 12.025 8.390 1.00 25.17 266 TYR A C 1
ATOM 2085 O O . TYR A 1 297 ? 25.506 11.050 7.954 1.00 23.00 266 TYR A O 1
ATOM 2094 N N . ASP A 1 298 ? 26.308 13.138 7.687 1.00 20.56 267 ASP A N 1
ATOM 2095 C CA . ASP A 1 298 ? 25.765 13.332 6.341 1.00 18.46 267 ASP A CA 1
ATOM 2096 C C . ASP A 1 298 ? 26.642 12.599 5.326 1.00 20.19 267 ASP A C 1
ATOM 2097 O O . ASP A 1 298 ? 27.723 13.070 4.972 1.00 16.90 267 ASP A O 1
ATOM 2102 N N . ASP A 1 299 ? 26.152 11.477 4.815 1.00 22.12 268 ASP A N 1
ATOM 2103 C CA . ASP A 1 299 ? 26.913 10.691 3.850 1.00 22.73 268 ASP A CA 1
ATOM 2104 C C . ASP A 1 299 ? 27.064 11.371 2.484 1.00 23.53 268 ASP A C 1
ATOM 2105 O O . ASP A 1 299 ? 28.122 11.274 1.867 1.00 30.10 268 ASP A O 1
ATOM 2110 N N . LYS A 1 300 ? 26.032 12.076 2.022 1.00 10.79 269 LYS A N 1
ATOM 2111 C CA . LYS A 1 300 ? 26.102 12.746 0.717 1.00 11.15 269 LYS A CA 1
ATOM 2112 C C . LYS A 1 300 ? 27.246 13.760 0.615 1.00 12.98 269 LYS A C 1
ATOM 2113 O O . LYS A 1 300 ? 28.058 13.700 -0.317 1.00 32.13 269 LYS A O 1
ATOM 2119 N N . PHE A 1 301 ? 27.299 14.687 1.570 1.00 10.96 270 PHE A N 1
ATOM 2120 C CA . PHE A 1 301 ? 28.333 15.711 1.594 1.00 7.90 270 PHE A CA 1
ATOM 2121 C C . PHE A 1 301 ? 29.747 15.114 1.610 1.00 7.91 270 PHE A C 1
ATOM 2122 O O . PHE A 1 301 ? 30.622 15.567 0.869 1.00 20.21 270 PHE A O 1
ATOM 2130 N N . ILE A 1 302 ? 29.970 14.097 2.441 1.00 11.71 271 ILE A N 1
ATOM 2131 C CA . ILE A 1 302 ? 31.286 13.457 2.531 1.00 9.76 271 ILE A CA 1
ATOM 2132 C C . ILE A 1 302 ? 31.761 12.900 1.186 1.00 11.86 271 ILE A C 1
ATOM 2133 O O . ILE A 1 302 ? 32.835 13.264 0.712 1.00 20.42 271 ILE A O 1
ATOM 2138 N N . GLN A 1 303 ? 30.930 12.076 0.554 1.00 15.94 272 GLN A N 1
ATOM 2139 C CA . GLN A 1 303 ? 31.251 11.449 -0.736 1.00 15.30 272 GLN A CA 1
ATOM 2140 C C . GLN A 1 303 ? 31.427 12.413 -1.915 1.00 13.55 272 GLN A C 1
ATOM 2141 O O . GLN A 1 303 ? 32.224 12.155 -2.813 1.00 20.38 272 GLN A O 1
ATOM 2147 N N . GLY A 1 304 ? 30.688 13.517 -1.922 1.00 27.67 273 GLY A N 1
ATOM 2148 C CA . GLY A 1 304 ? 30.804 14.458 -3.021 1.00 28.32 273 GLY A CA 1
ATOM 2149 C C . GLY A 1 304 ? 31.703 15.665 -2.806 1.00 29.13 273 GLY A C 1
ATOM 2150 O O . GLY A 1 304 ? 32.060 16.352 -3.774 1.00 8.56 273 GLY A O 1
ATOM 2151 N N . TYR A 1 305 ? 32.103 15.925 -1.564 1.00 9.99 274 TYR A N 1
ATOM 2152 C CA . TYR A 1 305 ? 32.931 17.096 -1.299 1.00 10.85 274 TYR A CA 1
ATOM 2153 C C . TYR A 1 305 ? 34.283 16.891 -0.594 1.00 8.96 274 TYR A C 1
ATOM 2154 O O . TYR A 1 305 ? 34.992 17.871 -0.353 1.00 19.38 274 TYR A O 1
ATOM 2163 N N . SER A 1 306 ? 34.673 15.646 -0.315 1.00 6.19 275 SER A N 1
ATOM 2164 C CA . SER A 1 306 ? 35.936 15.398 0.375 1.00 6.49 275 SER A CA 1
ATOM 2165 C C . SER A 1 306 ? 36.694 14.152 -0.096 1.00 10.28 275 SER A C 1
ATOM 2166 O O . SER A 1 306 ? 36.334 13.537 -1.107 1.00 15.89 275 SER A O 1
ATOM 2169 N N . LEU A 1 307 ? 37.769 13.826 0.631 1.00 31.51 276 LEU A N 1
ATOM 2170 C CA . LEU A 1 307 ? 38.642 12.676 0.369 1.00 28.32 276 LEU A CA 1
ATOM 2171 C C . LEU A 1 307 ? 39.278 12.170 1.665 1.00 24.80 276 LEU A C 1
ATOM 2172 O O . LEU A 1 307 ? 39.601 12.958 2.555 1.00 10.37 276 LEU A O 1
ATOM 2177 N N . GLY A 1 308 ? 39.463 10.857 1.762 1.00 9.81 277 GLY A N 1
ATOM 2178 C CA . GLY A 1 308 ? 40.112 10.275 2.928 1.00 8.32 277 GLY A CA 1
ATOM 2179 C C . GLY A 1 308 ? 39.328 9.769 4.131 1.00 10.37 277 GLY A C 1
ATOM 2180 O O . GLY A 1 308 ? 39.934 9.195 5.040 1.00 12.14 277 GLY A O 1
ATOM 2181 N N . PHE A 1 309 ? 38.002 9.904 4.136 1.00 16.71 278 PHE A N 1
ATOM 2182 C CA . PHE A 1 309 ? 37.201 9.454 5.281 1.00 18.85 278 PHE A CA 1
ATOM 2183 C C . PHE A 1 309 ? 37.446 7.984 5.651 1.00 19.65 278 PHE A C 1
ATOM 2184 O O . PHE A 1 309 ? 37.625 7.645 6.822 1.00 14.19 278 PHE A O 1
ATOM 2192 N N . GLU A 1 310 ? 37.509 7.127 4.642 1.00 15.66 279 GLU A N 1
ATOM 2193 C CA . GLU A 1 310 ? 37.716 5.696 4.854 1.00 19.09 279 GLU A CA 1
ATOM 2194 C C . GLU A 1 310 ? 39.088 5.303 5.426 1.00 19.82 279 GLU A C 1
ATOM 2195 O O . GLU A 1 310 ? 39.246 4.205 5.964 1.00 38.90 279 GLU A O 1
ATOM 2201 N N . GLU A 1 311 ? 40.064 6.206 5.327 1.00 14.94 280 GLU A N 1
ATOM 2202 C CA . GLU A 1 311 ? 41.412 5.967 5.858 1.00 13.61 280 GLU A CA 1
ATOM 2203 C C . GLU A 1 311 ? 41.527 6.454 7.310 1.00 10.93 280 GLU A C 1
ATOM 2204 O O . GLU A 1 311 ? 42.456 6.085 8.032 1.00 25.54 280 GLU A O 1
ATOM 2210 N N . PHE A 1 312 ? 40.574 7.281 7.726 1.00 6.03 281 PHE A N 1
ATOM 2211 C CA . PHE A 1 312 ? 40.531 7.846 9.070 1.00 4.20 281 PHE A CA 1
ATOM 2212 C C . PHE A 1 312 ? 39.690 7.010 10.053 1.00 5.52 281 PHE A C 1
ATOM 2213 O O . PHE A 1 312 ? 40.035 6.895 11.237 1.00 13.49 281 PHE A O 1
ATOM 2221 N N . VAL A 1 313 ? 38.581 6.452 9.559 1.00 23.50 282 VAL A 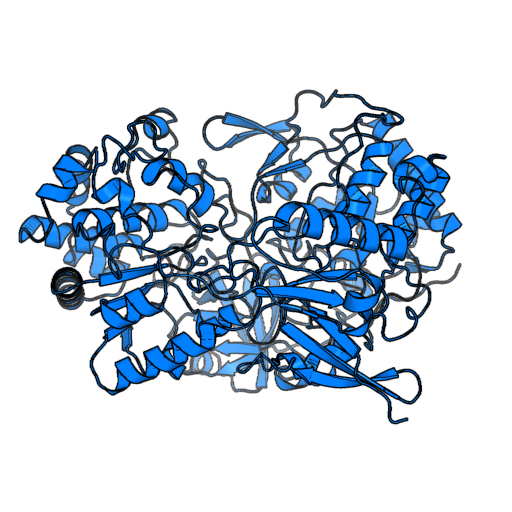N 1
ATOM 2222 C CA . VAL A 1 313 ? 37.672 5.616 10.357 1.00 23.55 282 VAL A CA 1
ATOM 2223 C C . VAL A 1 313 ? 38.383 4.565 11.236 1.00 22.38 282 VAL A C 1
ATOM 2224 O O . VAL A 1 313 ? 38.080 4.439 12.429 1.00 8.83 282 VAL A O 1
ATOM 2228 N N . PRO A 1 314 ? 39.310 3.777 10.653 1.00 5.16 283 PRO A N 1
ATOM 2229 C CA . PRO A 1 314 ? 40.046 2.753 11.409 1.00 4.99 283 PRO A CA 1
ATOM 2230 C C . PRO A 1 314 ? 40.683 3.248 12.712 1.00 5.27 283 PRO A C 1
ATOM 2231 O O . PRO A 1 314 ? 40.737 2.513 13.701 1.00 11.09 283 PRO A O 1
ATOM 2235 N N . TYR A 1 315 ? 41.184 4.481 12.706 1.00 7.72 284 TYR A N 1
ATOM 2236 C CA . TYR A 1 315 ? 41.826 5.055 13.886 1.00 7.46 284 TYR A CA 1
ATOM 2237 C C . TYR A 1 315 ? 40.840 5.296 15.028 1.00 8.61 284 TYR A C 1
ATOM 2238 O O . TYR A 1 315 ? 41.068 4.868 16.165 1.00 6.24 284 TYR A O 1
ATOM 2247 N N . VAL A 1 316 ? 39.736 5.962 14.707 1.00 2.00 285 VAL A N 1
ATOM 2248 C CA . VAL A 1 316 ? 38.702 6.277 15.683 1.00 2.04 285 VAL A CA 1
ATOM 2249 C C . VAL A 1 316 ? 38.071 4.997 16.245 1.00 2.00 285 VAL A C 1
ATOM 2250 O O . VAL A 1 316 ? 37.743 4.922 17.435 1.00 6.27 285 VAL A O 1
ATOM 2254 N N . MET A 1 317 ? 37.954 3.984 15.387 1.00 5.33 286 MET A N 1
ATOM 2255 C CA . MET A 1 317 ? 37.358 2.695 15.743 1.00 7.37 286 MET A CA 1
ATOM 2256 C C . MET A 1 317 ? 38.282 1.678 16.443 1.00 11.49 286 MET A C 1
ATOM 2257 O O . MET A 1 317 ? 37.817 0.627 16.909 1.00 14.78 286 MET A O 1
ATOM 2262 N N . GLY A 1 318 ? 39.584 1.961 16.478 1.00 17.11 287 GLY A N 1
ATOM 2263 C CA . GLY A 1 318 ? 40.531 1.077 17.147 1.00 13.75 287 GLY A CA 1
ATOM 2264 C C . GLY A 1 318 ? 40.859 -0.256 16.498 1.00 16.20 287 GLY A C 1
ATOM 2265 O O . GLY A 1 318 ? 41.491 -1.114 17.123 1.00 7.65 287 GLY A O 1
ATOM 2266 N N . THR A 1 319 ? 40.496 -0.414 15.229 1.00 21.94 288 THR A N 1
ATOM 2267 C CA . THR A 1 319 ? 40.748 -1.658 14.507 1.00 21.79 288 THR A CA 1
ATOM 2268 C C . THR A 1 319 ? 42.226 -2.002 14.318 1.00 24.75 288 THR A C 1
ATOM 2269 O O . THR A 1 319 ? 42.552 -3.159 14.065 1.00 20.07 288 THR A O 1
ATOM 2273 N N . LYS A 1 320 ? 43.112 -1.008 14.431 1.00 24.15 289 LYS A N 1
ATOM 2274 C CA . LYS A 1 320 ? 44.547 -1.243 14.246 1.00 25.10 289 LYS A CA 1
ATOM 2275 C C . LYS A 1 320 ? 45.414 -1.042 15.493 1.00 25.45 289 LYS A C 1
ATOM 2276 O O . LYS A 1 320 ? 46.223 -1.906 15.836 1.00 25.37 289 LYS A O 1
ATOM 2282 N N . ASP A 1 321 ? 45.258 0.098 16.162 1.00 20.79 290 ASP A N 1
ATOM 2283 C CA . ASP A 1 321 ? 46.044 0.372 17.361 1.00 18.95 290 ASP A CA 1
ATOM 2284 C C . ASP A 1 321 ? 45.536 -0.336 18.626 1.00 20.69 290 ASP A C 1
ATOM 2285 O O . ASP A 1 321 ? 46.235 -0.380 19.640 1.00 22.90 290 ASP A O 1
ATOM 2290 N N . GLY A 1 322 ? 44.303 -0.839 18.580 1.00 28.08 291 GLY A N 1
ATOM 2291 C CA . GLY A 1 322 ? 43.756 -1.554 19.721 1.00 28.11 291 GLY A CA 1
ATOM 2292 C C . GLY A 1 322 ? 42.828 -0.830 20.684 1.00 28.12 291 GLY A C 1
ATOM 2293 O O . GLY A 1 322 ? 42.325 -1.455 21.621 1.00 13.46 291 GLY A O 1
ATOM 2294 N N . VAL A 1 323 ? 42.619 0.472 20.504 1.00 17.10 292 VAL A N 1
ATOM 2295 C CA . VAL A 1 323 ? 41.719 1.201 21.398 1.00 16.60 292 VAL A CA 1
ATOM 2296 C C . VAL A 1 323 ? 40.702 2.082 20.689 1.00 16.16 292 VAL A C 1
ATOM 2297 O O . VAL A 1 323 ? 41.058 2.918 19.860 1.00 22.23 292 VAL A O 1
ATOM 2301 N N . ALA A 1 324 ? 39.430 1.854 20.999 1.00 16.51 293 ALA A N 1
ATOM 2302 C CA . ALA A 1 324 ? 38.345 2.636 20.435 1.00 10.14 293 ALA A CA 1
ATOM 2303 C C . ALA A 1 324 ? 38.337 3.973 21.166 1.00 9.37 293 ALA A C 1
ATOM 2304 O O . ALA A 1 324 ? 38.433 4.022 22.401 1.00 2.00 293 ALA A O 1
ATOM 2306 N N . LYS A 1 325 ? 38.236 5.059 20.407 1.00 2.00 294 LYS A N 1
ATOM 2307 C CA . LYS A 1 325 ? 38.217 6.389 20.992 1.00 2.00 294 LYS A CA 1
ATOM 2308 C C . LYS A 1 325 ? 36.781 6.729 21.395 1.00 5.44 294 LYS A C 1
ATOM 2309 O O . LYS A 1 325 ? 36.157 7.646 20.862 1.00 11.14 294 LYS A O 1
ATOM 2315 N N . THR A 1 326 ? 36.259 5.968 22.347 1.00 12.99 295 THR A N 1
ATOM 2316 C CA . THR A 1 326 ? 34.896 6.141 22.825 1.00 14.10 295 THR A CA 1
ATOM 2317 C C . THR A 1 326 ? 34.771 7.200 23.924 1.00 16.54 295 THR A C 1
ATOM 2318 O O . THR A 1 326 ? 35.774 7.640 24.492 1.00 17.94 295 THR A O 1
ATOM 2322 N N . PRO A 1 327 ? 33.534 7.652 24.208 1.00 4.30 296 PRO A N 1
ATOM 2323 C CA . PRO A 1 327 ? 33.303 8.653 25.252 1.00 2.65 296 PRO A CA 1
ATOM 2324 C C . PRO A 1 327 ? 33.795 8.127 26.595 1.00 3.35 296 PRO A C 1
ATOM 2325 O O . PRO A 1 327 ? 34.313 8.883 27.417 1.00 13.35 296 PRO A O 1
ATOM 2329 N N . GLU A 1 328 ? 33.654 6.818 26.795 1.00 7.58 297 GLU A N 1
ATOM 2330 C CA . GLU A 1 328 ? 34.104 6.164 28.024 1.00 9.17 297 GLU A CA 1
ATOM 2331 C C . GLU A 1 328 ? 35.623 6.314 28.186 1.00 9.14 297 GLU A C 1
ATOM 2332 O O . GLU A 1 328 ? 36.127 6.375 29.304 1.00 20.43 297 GLU A O 1
ATOM 2338 N N . TRP A 1 329 ? 36.332 6.352 27.057 1.00 7.62 298 TRP A N 1
ATOM 2339 C CA . TRP A 1 329 ? 37.788 6.501 27.002 1.00 6.45 298 TRP A CA 1
ATOM 2340 C C . TRP A 1 329 ? 38.215 7.946 27.267 1.00 7.33 298 TRP A C 1
ATOM 2341 O O . TRP A 1 329 ? 39.106 8.206 28.085 1.00 12.46 298 TRP A O 1
ATOM 2352 N N . ALA A 1 330 ? 37.573 8.872 26.556 1.00 6.04 299 ALA A N 1
ATOM 2353 C CA . ALA A 1 330 ? 37.852 10.299 26.639 1.00 2.00 299 ALA A CA 1
ATOM 2354 C C . ALA A 1 330 ? 37.494 10.965 27.957 1.00 6.15 299 ALA A C 1
ATOM 2355 O O . ALA A 1 330 ? 38.181 11.893 28.383 1.00 16.45 299 ALA A O 1
ATOM 2357 N N . ALA A 1 331 ? 36.437 10.477 28.607 1.00 12.89 300 ALA A N 1
ATOM 2358 C CA . ALA A 1 331 ? 35.932 11.019 29.876 1.00 10.59 300 ALA A CA 1
ATOM 2359 C C . ALA A 1 331 ? 36.918 11.424 30.990 1.00 7.91 300 ALA A C 1
ATOM 2360 O O . ALA A 1 331 ? 36.899 12.571 31.439 1.00 6.54 300 ALA A O 1
ATOM 2362 N N . PRO A 1 332 ? 37.758 10.497 31.487 1.00 12.87 301 PRO A N 1
ATOM 2363 C CA . PRO A 1 332 ? 38.686 10.914 32.550 1.00 13.30 301 PRO A CA 1
ATOM 2364 C C . PRO A 1 332 ? 39.839 11.815 32.074 1.00 13.43 301 PRO A C 1
ATOM 2365 O O . PRO A 1 332 ? 40.534 12.432 32.882 1.00 8.21 301 PRO A O 1
ATOM 2369 N N . ILE A 1 333 ? 40.028 11.896 30.760 1.00 6.22 302 ILE A N 1
ATOM 2370 C CA . ILE A 1 333 ? 41.078 12.727 30.186 1.00 5.43 302 ILE A CA 1
ATOM 2371 C C . ILE A 1 333 ? 40.610 14.172 30.039 1.00 6.83 302 ILE A C 1
ATOM 2372 O O . ILE A 1 333 ? 41.208 15.081 30.619 1.00 14.38 302 ILE A O 1
ATOM 2377 N N . CYS A 1 334 ? 39.529 14.381 29.287 1.00 7.78 303 CYS A N 1
ATOM 2378 C CA . CYS A 1 334 ? 39.005 15.728 29.069 1.00 6.48 303 CYS A CA 1
ATOM 2379 C C . CYS A 1 334 ? 38.157 16.295 30.208 1.00 7.41 303 CYS A C 1
ATOM 2380 O O . CYS A 1 334 ? 37.942 17.509 30.266 1.00 17.33 303 CYS A O 1
ATOM 2383 N N . GLY A 1 335 ? 37.677 15.434 31.105 1.00 7.02 304 GLY A N 1
ATOM 2384 C CA . GLY A 1 335 ? 36.874 15.894 32.230 1.00 6.42 304 GLY A CA 1
ATOM 2385 C C . GLY A 1 335 ? 35.397 16.118 31.937 1.00 6.91 304 GLY A C 1
ATOM 2386 O O . GLY A 1 335 ? 34.743 16.938 32.581 1.00 17.24 304 GLY A O 1
ATOM 2387 N N . VAL A 1 336 ? 34.859 15.365 30.987 1.00 20.73 305 VAL A N 1
ATOM 2388 C CA . VAL A 1 336 ? 33.454 15.484 30.611 1.00 18.15 305 VAL A CA 1
ATOM 2389 C C . VAL A 1 336 ? 32.844 14.085 30.691 1.00 20.99 305 VAL A C 1
ATOM 2390 O O . VAL A 1 336 ? 33.417 13.127 30.165 1.00 8.60 305 VAL A O 1
ATOM 2394 N N . GLU A 1 337 ? 31.709 13.958 31.375 1.00 20.72 306 GLU A N 1
ATOM 2395 C CA . GLU A 1 337 ? 31.050 12.656 31.518 1.00 21.80 306 GLU A CA 1
ATOM 2396 C C . GLU A 1 337 ? 30.478 12.091 30.209 1.00 22.33 306 GLU A C 1
ATOM 2397 O O . GLU A 1 337 ? 29.916 12.824 29.389 1.00 19.10 306 GLU A O 1
ATOM 2403 N N . ALA A 1 338 ? 30.600 10.776 30.045 1.00 17.75 307 ALA A N 1
ATOM 2404 C CA . ALA A 1 338 ? 30.133 10.081 28.847 1.00 18.96 307 ALA A CA 1
ATOM 2405 C C . ALA A 1 338 ? 28.738 10.478 28.361 1.00 20.33 307 ALA A C 1
ATOM 2406 O O . ALA A 1 338 ? 28.537 10.667 27.162 1.00 10.11 307 ALA A O 1
ATOM 2408 N N . HIS A 1 339 ? 27.780 10.617 29.280 1.00 16.94 308 HIS A N 1
ATOM 2409 C CA . HIS A 1 339 ? 26.418 10.991 28.892 1.00 13.33 308 HIS A CA 1
ATOM 2410 C C . HIS A 1 339 ? 26.268 12.450 28.457 1.00 12.07 308 HIS A C 1
ATOM 2411 O O . HIS A 1 339 ? 25.363 12.787 27.682 1.00 15.16 308 HIS A O 1
ATOM 2418 N N . VAL A 1 340 ? 27.174 13.307 28.926 1.00 28.66 309 VAL A N 1
ATOM 2419 C CA . VAL A 1 340 ? 27.156 14.722 28.563 1.00 22.75 309 VAL A CA 1
ATOM 2420 C C . VAL A 1 340 ? 27.704 14.833 27.139 1.00 23.68 309 VAL A C 1
ATOM 2421 O O . VAL A 1 340 ? 27.211 15.627 26.340 1.00 4.94 309 VAL A O 1
ATOM 2425 N N . ILE A 1 341 ? 28.692 14.003 26.810 1.00 17.39 310 ILE A N 1
ATOM 2426 C CA . ILE A 1 341 ? 29.292 14.016 25.474 1.00 17.84 310 ILE A CA 1
ATOM 2427 C C . ILE A 1 341 ? 28.293 13.562 24.411 1.00 15.18 310 ILE A C 1
ATOM 2428 O O . ILE A 1 341 ? 28.224 14.146 23.326 1.00 9.13 310 ILE A O 1
ATOM 2433 N N . ARG A 1 342 ? 27.504 12.536 24.730 1.00 4.46 311 ARG A N 1
ATOM 2434 C CA . ARG A 1 342 ? 26.508 12.032 23.789 1.00 2.00 311 ARG A CA 1
ATOM 2435 C C . ARG A 1 342 ? 25.400 13.059 23.542 1.00 2.00 311 ARG A C 1
ATOM 2436 O O . ARG A 1 342 ? 24.895 13.188 22.420 1.00 4.09 311 ARG A O 1
ATOM 2444 N N . ASP A 1 343 ? 25.052 13.808 24.584 1.00 4.11 312 ASP A N 1
ATOM 2445 C CA . ASP A 1 343 ? 24.034 14.846 24.491 1.00 2.41 312 ASP A CA 1
ATOM 2446 C C . ASP A 1 343 ? 24.506 15.991 23.574 1.00 6.88 312 ASP A C 1
ATOM 2447 O O . ASP A 1 343 ? 23.720 16.536 22.792 1.00 20.03 312 ASP A O 1
ATOM 2452 N N . LEU A 1 344 ? 25.781 16.363 23.672 1.00 7.72 313 LEU A N 1
ATOM 2453 C CA . LEU A 1 344 ? 26.331 17.428 22.830 1.00 7.04 313 LEU A CA 1
ATOM 2454 C C . LEU A 1 344 ? 26.252 17.008 21.362 1.00 7.88 313 LEU A C 1
ATOM 2455 O O . LEU A 1 344 ? 25.793 17.784 20.513 1.00 10.71 313 LEU A O 1
ATOM 2460 N N . ALA A 1 345 ? 26.626 15.760 21.076 1.00 17.13 314 ALA A N 1
ATOM 2461 C CA . ALA A 1 345 ? 26.591 15.239 19.704 1.00 20.40 314 ALA A CA 1
ATOM 2462 C C . ALA A 1 345 ? 25.221 15.384 19.031 1.00 20.97 314 ALA A C 1
ATOM 2463 O O . ALA A 1 345 ? 25.133 15.822 17.882 1.00 11.10 314 ALA A O 1
ATOM 2465 N N . LYS A 1 346 ? 24.155 15.039 19.748 1.00 15.56 315 LYS A N 1
ATOM 2466 C CA . LYS A 1 346 ? 22.808 15.151 19.186 1.00 18.27 315 LYS A CA 1
ATOM 2467 C C . LYS A 1 346 ? 22.418 16.609 18.890 1.00 16.76 315 LYS A C 1
ATOM 2468 O O . LYS A 1 346 ? 21.715 16.892 17.916 1.00 27.37 315 LYS A O 1
ATOM 2474 N N . THR A 1 347 ? 22.923 17.530 19.705 1.00 14.11 316 THR A N 1
ATOM 2475 C CA . THR A 1 347 ? 22.632 18.953 19.552 1.00 11.85 316 THR A CA 1
ATOM 2476 C C . THR A 1 347 ? 23.221 19.557 18.271 1.00 10.89 316 THR A C 1
ATOM 2477 O O . THR A 1 347 ? 22.568 20.348 17.597 1.00 5.30 316 THR A O 1
ATOM 2481 N N . LEU A 1 348 ? 24.423 19.133 17.902 1.00 14.16 317 LEU A N 1
ATOM 2482 C CA . LEU A 1 348 ? 25.092 19.670 16.717 1.00 14.51 317 LEU A CA 1
ATOM 2483 C C . LEU A 1 348 ? 24.445 19.282 15.385 1.00 13.26 317 LEU A C 1
ATOM 2484 O O . LEU A 1 348 ? 24.696 19.917 14.355 1.00 4.54 317 LEU A O 1
ATOM 2489 N N . VAL A 1 349 ? 23.616 18.243 15.397 1.00 9.28 318 VAL A N 1
ATOM 2490 C CA . VAL A 1 349 ? 22.943 17.821 14.169 1.00 8.90 318 VAL A CA 1
ATOM 2491 C C . VAL A 1 349 ? 21.439 18.126 14.194 1.00 11.49 318 VAL A C 1
ATOM 2492 O O . VAL A 1 349 ? 20.771 18.046 13.168 1.00 10.95 318 VAL A O 1
ATOM 2496 N N . LYS A 1 350 ? 20.928 18.522 15.358 1.00 15.91 319 LYS A N 1
ATOM 2497 C CA . LYS A 1 350 ? 19.508 18.830 15.542 1.00 16.93 319 LYS A CA 1
ATOM 2498 C C . LYS A 1 350 ? 19.016 19.964 14.642 1.00 18.70 319 LYS A C 1
ATOM 2499 O O . LYS A 1 350 ? 17.910 19.894 14.106 1.00 31.74 319 LYS A O 1
ATOM 2505 N N . GLY A 1 351 ? 19.813 21.023 14.518 1.00 20.70 320 GLY A N 1
ATOM 2506 C CA . GLY A 1 351 ? 19.436 22.149 13.679 1.00 18.28 320 GLY A CA 1
ATOM 2507 C C . GLY A 1 351 ? 20.613 22.687 12.887 1.00 17.39 320 GLY A C 1
ATOM 2508 O O . GLY A 1 351 ? 21.534 21.937 12.558 1.00 4.72 320 GLY A O 1
ATOM 2509 N N . ARG A 1 352 ? 20.571 23.969 12.530 1.00 19.20 321 ARG A N 1
ATOM 2510 C CA . ARG A 1 352 ? 21.672 24.579 11.784 1.00 17.51 321 ARG A CA 1
ATOM 2511 C C . ARG A 1 352 ? 22.677 25.115 12.803 1.00 15.71 321 ARG A C 1
ATOM 2512 O O . ARG A 1 352 ? 22.323 25.957 13.637 1.00 12.46 321 ARG A O 1
ATOM 2520 N N . THR A 1 353 ? 23.906 24.594 12.749 1.00 14.30 322 THR A N 1
ATOM 2521 C CA . THR A 1 353 ? 24.980 24.961 13.680 1.00 11.96 322 THR A CA 1
ATOM 2522 C C . THR A 1 353 ? 26.122 25.784 13.046 1.00 12.78 322 THR A C 1
ATOM 2523 O O . THR A 1 353 ? 26.578 25.485 11.935 1.00 4.66 322 THR A O 1
ATOM 2527 N N . GLN A 1 354 ? 26.576 26.813 13.764 1.00 3.98 323 GLN A N 1
ATOM 2528 C CA . GLN A 1 354 ? 27.657 27.697 13.310 1.00 5.90 323 GLN A CA 1
ATOM 2529 C C . GLN A 1 354 ? 28.832 27.700 14.299 1.00 8.53 323 GLN A C 1
ATOM 2530 O O . GLN A 1 354 ? 28.679 28.116 15.452 1.00 10.21 323 GLN A O 1
ATOM 2536 N N . PHE A 1 355 ? 29.993 27.229 13.847 1.00 9.81 324 PHE A N 1
ATOM 2537 C CA . PHE A 1 355 ? 31.197 27.186 14.681 1.00 10.38 324 PHE A CA 1
ATOM 2538 C C . PHE A 1 355 ? 31.990 28.493 14.590 1.00 9.21 324 PHE A C 1
ATOM 2539 O O . PHE A 1 355 ? 32.124 29.074 13.505 1.00 5.78 324 PHE A O 1
ATOM 2547 N N . MET A 1 356 ? 32.497 28.958 15.730 1.00 9.54 325 MET A N 1
ATOM 2548 C CA . MET A 1 356 ? 33.311 30.175 15.783 1.00 8.80 325 MET A CA 1
ATOM 2549 C C . MET A 1 356 ? 34.499 29.893 16.686 1.00 10.66 325 MET A C 1
ATOM 2550 O O . MET A 1 356 ? 34.369 29.916 17.918 1.00 3.71 325 MET A O 1
ATOM 2555 N N . MET A 1 357 ? 35.644 29.622 16.057 1.00 3.73 326 MET A N 1
ATOM 2556 C CA . MET A 1 357 ? 36.894 29.303 16.755 1.00 2.28 326 MET A CA 1
ATOM 2557 C C . MET A 1 357 ? 37.756 30.531 17.025 1.00 2.70 326 MET A C 1
ATOM 2558 O O . MET A 1 357 ? 37.782 31.467 16.221 1.00 12.95 326 MET A O 1
ATOM 2563 N N . GLY A 1 358 ? 38.439 30.529 18.168 1.00 13.09 327 GLY A N 1
ATOM 2564 C CA . GLY A 1 358 ? 39.336 31.617 18.525 1.00 7.81 327 GLY A CA 1
ATOM 2565 C C . GLY A 1 358 ? 40.747 31.274 18.080 1.00 9.16 327 GLY A C 1
ATOM 2566 O O . GLY A 1 358 ? 40.940 30.302 17.354 1.00 5.16 327 GLY A O 1
ATOM 2567 N N . TRP A 1 359 ? 41.745 32.023 18.545 1.00 15.64 328 TRP A N 1
ATOM 2568 C CA . TRP A 1 359 ? 43.133 31.771 18.139 1.00 13.48 328 TRP A CA 1
ATOM 2569 C C . TRP A 1 359 ? 44.036 31.155 19.205 1.00 15.19 328 TRP A C 1
ATOM 2570 O O . TRP A 1 359 ? 45.010 30.473 18.881 1.00 5.71 328 TRP A O 1
ATOM 2581 N N . CYS A 1 360 ? 43.687 31.366 20.471 1.00 12.82 329 CYS A N 1
ATOM 2582 C CA . CYS A 1 360 ? 44.468 30.879 21.612 1.00 11.32 329 CYS A CA 1
ATOM 2583 C C . CYS A 1 360 ? 44.797 29.378 21.627 1.00 13.50 329 CYS A C 1
ATOM 2584 O O . CYS A 1 360 ? 45.933 28.976 21.901 1.00 9.68 329 CYS A O 1
ATOM 2587 N N . ILE A 1 361 ? 43.797 28.564 21.309 1.00 7.70 330 ILE A N 1
ATOM 2588 C CA . ILE A 1 361 ? 43.897 27.105 21.288 1.00 4.57 330 ILE A CA 1
ATOM 2589 C C . ILE A 1 361 ? 45.026 26.532 20.404 1.00 4.90 330 ILE A C 1
ATOM 2590 O O . ILE A 1 361 ? 45.570 25.465 20.702 1.00 3.71 330 ILE A O 1
ATOM 2595 N N . GLN A 1 362 ? 45.415 27.250 19.352 1.00 12.94 331 GLN A N 1
ATOM 2596 C CA . GLN A 1 362 ? 46.478 26.769 18.470 1.00 11.78 331 GLN A CA 1
ATOM 2597 C C . GLN A 1 362 ? 47.875 27.276 18.850 1.00 13.84 331 GLN A C 1
ATOM 2598 O O . GLN A 1 362 ? 48.839 27.043 18.126 1.00 9.63 331 GLN A O 1
ATOM 2604 N N . ARG A 1 363 ? 47.977 27.931 20.005 1.00 16.95 332 ARG A N 1
ATOM 2605 C CA . ARG A 1 363 ? 49.236 28.487 20.510 1.00 14.30 332 ARG A CA 1
ATOM 2606 C C . ARG A 1 363 ? 49.746 27.590 21.651 1.00 14.44 332 ARG A C 1
ATOM 2607 O O . ARG A 1 363 ? 50.095 28.062 22.744 1.00 12.26 332 ARG A O 1
ATOM 2615 N N . GLN A 1 364 ? 49.789 26.288 21.389 1.00 6.23 333 GLN A N 1
ATOM 2616 C CA . GLN A 1 364 ? 50.234 25.308 22.375 1.00 5.68 333 GLN A CA 1
ATOM 2617 C C . GLN A 1 364 ? 50.886 24.170 21.603 1.00 6.76 333 GLN A C 1
ATOM 2618 O O . GLN A 1 364 ? 50.705 24.067 20.387 1.00 10.12 333 GLN A O 1
ATOM 2624 N N . GLN A 1 365 ? 51.614 23.301 22.299 1.00 15.54 334 GLN A N 1
ATOM 2625 C CA . GLN A 1 365 ? 52.291 22.191 21.638 1.00 16.70 334 GLN A CA 1
ATOM 2626 C C . GLN A 1 365 ? 51.303 21.370 20.802 1.00 17.65 334 GLN A C 1
ATOM 2627 O O . GLN A 1 365 ? 50.270 20.942 21.314 1.00 20.68 334 GLN A O 1
ATOM 2633 N N . HIS A 1 366 ? 51.637 21.136 19.529 1.00 11.11 335 HIS A N 1
ATOM 2634 C CA . HIS A 1 366 ? 50.790 20.380 18.586 1.00 7.77 335 HIS A CA 1
ATOM 2635 C C . HIS A 1 366 ? 49.543 21.167 18.157 1.00 8.22 335 HIS A C 1
ATOM 2636 O O . HIS A 1 366 ? 48.556 20.586 17.707 1.00 2.00 335 HIS A O 1
ATOM 2643 N N . GLY A 1 367 ? 49.620 22.492 18.238 1.00 5.36 336 GLY A N 1
ATOM 2644 C CA . GLY A 1 367 ? 48.503 23.355 17.878 1.00 4.34 336 GLY A CA 1
ATOM 2645 C C . GLY A 1 367 ? 47.817 23.189 16.524 1.00 6.99 336 GLY A C 1
ATOM 2646 O O . GLY A 1 367 ? 46.804 23.830 16.271 1.00 16.24 336 GLY A O 1
ATOM 2647 N N . GLU A 1 368 ? 48.359 22.351 15.646 1.00 15.40 337 GLU A N 1
ATOM 2648 C CA . GLU A 1 368 ? 47.762 22.123 14.329 1.00 15.84 337 GLU A CA 1
ATOM 2649 C C . GLU A 1 368 ? 46.618 21.108 14.415 1.00 16.22 337 GLU A C 1
ATOM 2650 O O . GLU A 1 368 ? 45.688 21.140 13.607 1.00 11.84 337 GLU A O 1
ATOM 2656 N N . GLN A 1 369 ? 46.680 20.228 15.415 1.00 4.90 338 GLN A N 1
ATOM 2657 C CA . GLN A 1 369 ? 45.676 19.187 15.601 1.00 2.00 338 GLN A CA 1
ATOM 2658 C C . GLN A 1 369 ? 44.253 19.689 15.892 1.00 2.19 338 GLN A C 1
ATOM 2659 O O . GLN A 1 369 ? 43.320 19.340 15.171 1.00 8.23 338 GLN A O 1
ATOM 2665 N N . PRO A 1 370 ? 44.059 20.498 16.953 1.00 15.71 339 PRO A N 1
ATOM 2666 C CA . PRO A 1 370 ? 42.694 20.972 17.206 1.00 15.27 339 PRO A CA 1
ATOM 2667 C C . PRO A 1 370 ? 42.079 21.726 16.015 1.00 18.41 339 PRO A C 1
ATOM 2668 O O . PRO A 1 370 ? 40.876 21.617 15.753 1.00 8.59 339 PRO A O 1
ATOM 2672 N N . TYR A 1 371 ? 42.903 22.476 15.285 1.00 8.70 340 TYR A N 1
ATOM 2673 C CA . TYR A 1 371 ? 42.421 23.220 14.126 1.00 7.37 340 TYR A CA 1
ATOM 2674 C C . TYR A 1 371 ? 42.017 22.291 12.982 1.00 9.56 340 TYR A C 1
ATOM 2675 O O . TYR A 1 371 ? 41.023 22.540 12.292 1.00 7.92 340 TYR A O 1
ATOM 2684 N N . TRP A 1 372 ? 42.782 21.212 12.805 1.00 13.45 341 TRP A N 1
ATOM 2685 C CA . TRP A 1 372 ? 42.542 20.210 11.760 1.00 12.59 341 TRP A CA 1
ATOM 2686 C C . TRP A 1 372 ? 41.277 19.398 12.075 1.00 12.92 341 TRP A C 1
ATOM 2687 O O . TRP A 1 372 ? 40.350 19.340 11.264 1.00 8.69 341 TRP A O 1
ATOM 2698 N N . MET A 1 373 ? 41.239 18.795 13.262 1.00 7.65 342 MET A N 1
ATOM 2699 C CA . MET A 1 373 ? 40.109 17.968 13.702 1.00 9.02 342 MET A CA 1
ATOM 2700 C C . MET A 1 373 ? 38.769 18.732 13.742 1.00 12.54 342 MET A C 1
ATOM 2701 O O . MET A 1 373 ? 37.705 18.131 13.574 1.00 15.35 342 MET A O 1
ATOM 2706 N N . ALA A 1 374 ? 38.817 20.047 13.947 1.00 9.93 343 ALA A N 1
ATOM 2707 C CA . ALA A 1 374 ? 37.598 20.860 13.958 1.00 10.26 343 ALA A CA 1
ATOM 2708 C C . ALA A 1 374 ? 36.970 20.851 12.559 1.00 12.38 343 ALA A C 1
ATOM 2709 O O . ALA A 1 374 ? 35.770 20.609 12.399 1.00 13.48 343 ALA A O 1
ATOM 2711 N N . ALA A 1 375 ? 37.797 21.094 11.545 1.00 12.37 344 ALA A N 1
ATOM 2712 C CA . ALA A 1 375 ? 37.350 21.102 10.157 1.00 10.22 344 ALA A CA 1
ATOM 2713 C C . ALA A 1 375 ? 36.738 19.749 9.776 1.00 7.31 344 ALA A C 1
ATOM 2714 O O . ALA A 1 375 ? 35.829 19.685 8.944 1.00 7.42 344 ALA A O 1
ATOM 2716 N N . VAL A 1 376 ? 37.235 18.674 10.388 1.00 12.79 345 VAL A N 1
ATOM 2717 C CA . VAL A 1 376 ? 36.732 17.319 10.129 1.00 14.00 345 VAL A CA 1
ATOM 2718 C C . VAL A 1 376 ? 35.304 17.146 10.666 1.00 14.40 345 VAL A C 1
ATOM 2719 O O . VAL A 1 376 ? 34.449 16.572 9.982 1.00 3.59 345 VAL A O 1
ATOM 2723 N N . LEU A 1 377 ? 35.047 17.650 11.878 1.00 15.79 346 LEU A N 1
ATOM 2724 C CA . LEU A 1 377 ? 33.715 17.571 12.477 1.00 14.58 346 LEU A CA 1
ATOM 2725 C C . LEU A 1 377 ? 32.726 18.345 11.610 1.00 15.57 346 LEU A C 1
ATOM 2726 O O . LEU A 1 377 ? 31.649 17.838 11.288 1.00 13.98 346 LEU A O 1
ATOM 2731 N N . ALA A 1 378 ? 33.102 19.562 11.217 1.00 13.32 347 ALA A N 1
ATOM 2732 C CA . ALA A 1 378 ? 32.257 20.406 10.370 1.00 11.06 347 ALA A CA 1
ATOM 2733 C C . ALA A 1 378 ? 31.897 19.715 9.050 1.00 13.84 347 ALA A C 1
ATOM 2734 O O . ALA A 1 378 ? 30.809 19.941 8.503 1.00 12.02 347 ALA A O 1
ATOM 2736 N N . THR A 1 379 ? 32.799 18.872 8.545 1.00 25.51 348 THR A N 1
ATOM 2737 C CA . THR A 1 379 ? 32.557 18.148 7.297 1.00 24.82 348 THR A CA 1
ATOM 2738 C C . THR A 1 379 ? 31.574 17.011 7.541 1.00 24.18 348 THR A C 1
ATOM 2739 O O . THR A 1 379 ? 30.634 16.813 6.761 1.00 7.10 348 THR A O 1
ATOM 2743 N N . MET A 1 380 ? 31.768 16.290 8.642 1.00 2.06 349 MET A N 1
ATOM 2744 C CA . MET A 1 380 ? 30.876 15.181 8.984 1.00 4.30 349 MET A CA 1
ATOM 2745 C C . MET A 1 380 ? 29.409 15.628 9.160 1.00 3.09 349 MET A C 1
ATOM 2746 O O . MET A 1 380 ? 28.476 14.836 8.963 1.00 10.52 349 MET A O 1
ATOM 2751 N N . ILE A 1 381 ? 29.215 16.886 9.546 1.00 10.82 350 ILE A N 1
ATOM 2752 C CA . ILE A 1 381 ? 27.880 17.456 9.724 1.00 12.31 350 ILE A CA 1
ATOM 2753 C C . ILE A 1 381 ? 27.292 17.862 8.357 1.00 10.51 350 ILE A C 1
ATOM 2754 O O . ILE A 1 381 ? 26.089 17.724 8.122 1.00 21.69 350 ILE A O 1
ATOM 2759 N N . GLY A 1 382 ? 28.145 18.347 7.461 1.00 8.72 351 GLY A N 1
ATOM 2760 C CA . GLY A 1 382 ? 27.714 18.701 6.119 1.00 7.47 351 GLY A CA 1
ATOM 2761 C C . GLY A 1 382 ? 26.877 19.943 5.871 1.00 9.50 351 GLY A C 1
ATOM 2762 O O . GLY A 1 382 ? 26.104 19.978 4.904 1.00 14.00 351 GLY A O 1
ATOM 2763 N N . GLN A 1 383 ? 27.029 20.962 6.710 1.00 10.19 352 GLN A N 1
ATOM 2764 C CA . GLN A 1 383 ? 26.279 22.203 6.546 1.00 13.07 352 GLN A CA 1
ATOM 2765 C C . GLN A 1 383 ? 27.154 23.349 6.036 1.00 16.36 352 GLN A C 1
ATOM 2766 O O . GLN A 1 383 ? 26.759 24.522 6.083 1.00 18.04 352 GLN A O 1
ATOM 2772 N N . ILE A 1 384 ? 28.341 23.006 5.541 1.00 30.42 353 ILE A N 1
ATOM 2773 C CA . ILE A 1 384 ? 29.291 23.982 5.011 1.00 27.40 353 ILE A CA 1
ATOM 2774 C C . ILE A 1 384 ? 28.751 24.584 3.706 1.00 26.02 353 ILE A C 1
ATOM 2775 O O . ILE A 1 384 ? 28.310 23.856 2.820 1.00 12.47 353 ILE A O 1
ATOM 2780 N N . GLY A 1 385 ? 28.766 25.910 3.610 1.00 3.79 354 GLY A N 1
ATOM 2781 C CA . GLY A 1 385 ? 28.282 26.571 2.411 1.00 6.40 354 GLY A CA 1
ATOM 2782 C C . GLY A 1 385 ? 26.901 27.199 2.540 1.00 8.25 354 GLY A C 1
ATOM 2783 O O . GLY A 1 385 ? 26.447 27.893 1.629 1.00 7.21 354 GLY A O 1
ATOM 2784 N N . LEU A 1 386 ? 26.241 26.964 3.673 1.00 10.46 355 LEU A N 1
ATOM 2785 C CA . LEU A 1 386 ? 24.912 27.510 3.939 1.00 7.60 355 LEU A CA 1
ATOM 2786 C C . LEU A 1 386 ? 25.012 28.713 4.869 1.00 7.58 355 LEU A C 1
ATOM 2787 O O . LEU A 1 386 ? 25.902 28.769 5.718 1.00 4.38 355 LEU A O 1
ATOM 2792 N N . PRO A 1 387 ? 24.080 29.676 4.745 1.00 18.61 356 PRO A N 1
ATOM 2793 C CA . PRO A 1 387 ? 24.084 30.874 5.593 1.00 17.71 356 PRO A CA 1
ATOM 2794 C C . PRO A 1 387 ? 23.813 30.525 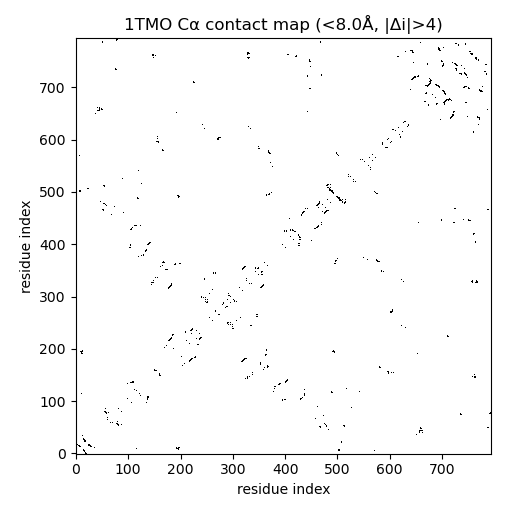7.057 1.00 18.04 356 PRO A C 1
ATOM 2795 O O . PRO A 1 387 ? 22.729 30.061 7.394 1.00 10.67 356 PRO A O 1
ATOM 2799 N N . GLY A 1 388 ? 24.801 30.730 7.921 1.00 11.46 357 GLY A N 1
ATOM 2800 C CA . GLY A 1 388 ? 24.611 30.414 9.324 1.00 9.61 357 GLY A CA 1
ATOM 2801 C C . GLY A 1 388 ? 24.959 28.970 9.654 1.00 10.24 357 GLY A C 1
ATOM 2802 O O . GLY A 1 388 ? 24.573 28.453 10.703 1.00 22.99 357 GLY A O 1
ATOM 2803 N N . GLY A 1 389 ? 25.674 28.311 8.748 1.00 7.27 358 GLY A N 1
ATOM 2804 C CA . GLY A 1 389 ? 26.091 26.935 8.968 1.00 7.00 358 GLY A CA 1
ATOM 2805 C C . GLY A 1 389 ? 27.563 26.782 8.617 1.00 3.67 358 GLY A C 1
ATOM 2806 O O . GLY A 1 389 ? 28.121 27.633 7.912 1.00 8.60 358 GLY A O 1
ATOM 2807 N N . GLY A 1 390 ? 28.212 25.739 9.122 1.00 5.92 359 GLY A N 1
ATOM 2808 C CA . GLY A 1 390 ? 29.618 25.526 8.811 1.00 9.01 359 GLY A CA 1
ATOM 2809 C C . GLY A 1 390 ? 30.592 25.955 9.898 1.00 9.18 359 GLY A C 1
ATOM 2810 O O . GLY A 1 390 ? 30.304 25.815 11.088 1.00 3.02 359 GLY A O 1
ATOM 2811 N N . ILE A 1 391 ? 31.729 26.521 9.498 1.00 11.77 360 ILE A N 1
ATOM 2812 C CA . ILE A 1 391 ? 32.746 26.939 10.457 1.00 10.87 360 ILE A CA 1
ATOM 2813 C C . ILE A 1 391 ? 33.455 28.253 10.113 1.00 11.50 360 ILE A C 1
ATOM 2814 O O . ILE A 1 391 ? 33.675 28.570 8.937 1.00 2.00 360 ILE A O 1
ATOM 2819 N N . SER A 1 392 ? 33.788 29.009 11.158 1.00 17.31 361 SER A N 1
ATOM 2820 C CA . SER A 1 392 ? 34.476 30.289 11.052 1.00 18.52 361 SER A CA 1
ATOM 2821 C C . SER A 1 392 ? 35.713 30.268 11.948 1.00 21.16 361 SER A C 1
ATOM 2822 O O . SER A 1 392 ? 35.704 29.633 13.009 1.00 12.78 361 SER A O 1
ATOM 2825 N N . TYR A 1 393 ? 36.755 30.989 11.536 1.00 16.52 362 TYR A N 1
ATOM 2826 C CA . TYR A 1 393 ? 37.991 31.073 12.308 1.00 16.12 362 TYR A CA 1
ATOM 2827 C C . TYR A 1 393 ? 38.370 32.518 12.632 1.00 18.99 362 TYR A C 1
ATOM 2828 O O . TYR A 1 393 ? 39.509 32.771 13.037 1.00 14.93 362 TYR A O 1
ATOM 2837 N N . GLY A 1 394 ? 37.443 33.466 12.465 1.00 16.21 363 GLY A N 1
ATOM 2838 C CA . GLY A 1 394 ? 37.796 34.849 12.753 1.00 16.82 363 GLY A CA 1
ATOM 2839 C C . GLY A 1 394 ? 36.780 35.964 12.994 1.00 19.45 363 GLY A C 1
ATOM 2840 O O . GLY A 1 394 ? 37.132 37.138 12.833 1.00 8.96 363 GLY A O 1
ATOM 2841 N N . HIS A 1 395 ? 35.567 35.641 13.449 1.00 19.42 364 HIS A N 1
ATOM 2842 C CA . HIS A 1 395 ? 34.550 36.675 13.718 1.00 14.49 364 HIS A CA 1
ATOM 2843 C C . HIS A 1 395 ? 34.876 37.541 14.958 1.00 15.54 364 HIS A C 1
ATOM 2844 O O . HIS A 1 395 ? 34.093 38.411 15.341 1.00 13.29 364 HIS A O 1
ATOM 2851 N N . HIS A 1 396 ? 36.046 37.319 15.555 1.00 19.47 365 HIS A N 1
ATOM 2852 C CA . HIS A 1 396 ? 36.484 38.070 16.740 1.00 16.60 365 HIS A CA 1
ATOM 2853 C C . HIS A 1 396 ? 37.605 39.062 16.394 1.00 15.85 365 HIS A C 1
ATOM 2854 O O . HIS A 1 396 ? 38.215 39.650 17.290 1.00 2.28 365 HIS A O 1
ATOM 2861 N N . TYR A 1 397 ? 37.835 39.269 15.094 1.00 4.81 366 TYR A N 1
ATOM 2862 C CA . TYR A 1 397 ? 38.896 40.148 14.609 1.00 3.76 366 TYR A CA 1
ATOM 2863 C C . TYR A 1 397 ? 38.477 41.277 13.650 1.00 5.49 366 TYR A C 1
ATOM 2864 O O . TYR A 1 397 ? 37.879 41.033 12.595 1.00 6.78 366 TYR A O 1
ATOM 2873 N N . SER A 1 398 ? 38.815 42.509 14.030 1.00 14.69 367 SER A N 1
ATOM 2874 C CA . SER A 1 398 ? 38.557 43.719 13.238 1.00 15.84 367 SER A CA 1
ATOM 2875 C C . SER A 1 398 ? 37.222 43.789 12.497 1.00 17.25 367 SER A C 1
ATOM 2876 O O . SER A 1 398 ? 37.172 44.172 11.318 1.00 9.13 367 SER A O 1
ATOM 2879 N N . SER A 1 399 ? 36.147 43.452 13.207 1.00 31.88 368 SER A N 1
ATOM 2880 C CA . SER A 1 399 ? 34.791 43.470 12.663 1.00 29.57 368 SER A CA 1
ATOM 2881 C C . SER A 1 399 ? 34.548 42.664 11.384 1.00 27.10 368 SER A C 1
ATOM 2882 O O . SER A 1 399 ? 33.884 43.143 10.461 1.00 15.62 368 SER A O 1
ATOM 2885 N N . ILE A 1 400 ? 35.111 41.460 11.308 1.00 10.07 369 ILE A N 1
ATOM 2886 C CA . ILE A 1 400 ? 34.872 40.600 10.151 1.00 7.76 369 ILE A CA 1
ATOM 2887 C C . ILE A 1 400 ? 33.406 40.176 10.306 1.00 10.18 369 ILE A C 1
ATOM 2888 O O . ILE A 1 400 ? 32.989 39.702 11.371 1.00 2.41 369 ILE A O 1
ATOM 2893 N N . GLY A 1 401 ? 32.613 40.402 9.267 1.00 21.59 370 GLY A N 1
ATOM 2894 C CA . GLY A 1 401 ? 31.206 40.059 9.334 1.00 21.63 370 GLY A CA 1
ATOM 2895 C C . GLY A 1 401 ? 30.342 41.229 8.904 1.00 23.13 370 GLY A C 1
ATOM 2896 O O . GLY A 1 401 ? 29.154 41.051 8.622 1.00 14.44 370 GLY A O 1
ATOM 2897 N N . VAL A 1 402 ? 30.896 42.438 8.952 1.00 19.80 371 VAL A N 1
ATOM 2898 C CA . VAL A 1 402 ? 30.151 43.614 8.506 1.00 20.00 371 VAL A CA 1
ATOM 2899 C C . VAL A 1 402 ? 30.617 43.819 7.054 1.00 22.32 371 VAL A C 1
ATOM 2900 O O . VAL A 1 402 ? 31.821 43.767 6.762 1.00 10.80 371 VAL A O 1
ATOM 2904 N N . PRO A 1 403 ? 29.663 43.929 6.111 1.00 13.84 372 PRO A N 1
ATOM 2905 C CA . PRO A 1 403 ? 29.959 44.115 4.686 1.00 13.70 372 PRO A CA 1
ATOM 2906 C C . PRO A 1 403 ? 30.674 45.413 4.294 1.00 13.56 372 PRO A C 1
ATOM 2907 O O . PRO A 1 403 ? 30.350 46.504 4.782 1.00 30.50 372 PRO A O 1
ATOM 2911 N N . SER A 1 404 ? 31.636 45.263 3.383 1.00 8.43 373 SER A N 1
ATOM 2912 C CA . SER A 1 404 ? 32.460 46.354 2.866 1.00 10.44 373 SER A CA 1
ATOM 2913 C C . SER A 1 404 ? 31.694 47.281 1.917 1.00 9.66 373 SER A C 1
ATOM 2914 O O . SER A 1 404 ? 30.653 46.904 1.369 1.00 16.93 373 SER A O 1
ATOM 2917 N N . SER A 1 405 ? 32.203 48.497 1.739 1.00 12.88 374 SER A N 1
ATOM 2918 C CA . SER A 1 405 ? 31.574 49.451 0.825 1.00 16.57 374 SER A CA 1
ATOM 2919 C C . SER A 1 405 ? 31.900 49.037 -0.616 1.00 16.37 374 SER A C 1
ATOM 2920 O O . SER A 1 405 ? 31.094 49.224 -1.531 1.00 23.01 374 SER A O 1
ATOM 2923 N N . GLY A 1 406 ? 33.083 48.460 -0.800 1.00 8.44 375 GLY A N 1
ATOM 2924 C CA . GLY A 1 406 ? 33.516 48.035 -2.115 1.00 7.93 375 GLY A CA 1
ATOM 2925 C C . GLY A 1 406 ? 34.504 49.016 -2.723 1.00 11.29 375 GLY A C 1
ATOM 2926 O O . GLY A 1 406 ? 34.876 48.872 -3.892 1.00 37.93 375 GLY A O 1
ATOM 2927 N N . ALA A 1 407 ? 34.927 50.010 -1.941 1.00 11.36 376 ALA A N 1
ATOM 2928 C CA . ALA A 1 407 ? 35.875 51.021 -2.422 1.00 9.13 376 ALA A CA 1
ATOM 2929 C C . ALA A 1 407 ? 37.359 50.673 -2.213 1.00 9.03 376 ALA A C 1
ATOM 2930 O O . ALA A 1 407 ? 37.711 49.901 -1.312 1.00 2.19 376 ALA A O 1
ATOM 2932 N N . ALA A 1 408 ? 38.219 51.270 -3.035 1.00 9.73 377 ALA A N 1
ATOM 2933 C CA . ALA A 1 408 ? 39.661 51.052 -2.958 1.00 11.78 377 ALA A CA 1
ATOM 2934 C C . ALA A 1 408 ? 40.281 51.941 -1.888 1.00 16.85 377 ALA A C 1
ATOM 2935 O O . ALA A 1 408 ? 40.003 53.146 -1.836 1.00 22.07 377 ALA A O 1
ATOM 2937 N N . ALA A 1 409 ? 41.112 51.334 -1.039 1.00 18.67 378 ALA A N 1
ATOM 2938 C CA . ALA A 1 409 ? 41.805 52.034 0.047 1.00 18.26 378 ALA A CA 1
ATOM 2939 C C . ALA A 1 409 ? 43.092 52.708 -0.444 1.00 18.42 378 ALA A C 1
ATOM 2940 O O . ALA A 1 409 ? 43.627 52.345 -1.491 1.00 21.51 378 ALA A O 1
ATOM 2942 N N . PRO A 1 410 ? 43.598 53.708 0.302 1.00 29.32 379 PRO A N 1
ATOM 2943 C CA . PRO A 1 410 ? 44.827 54.422 -0.080 1.00 28.06 379 PRO A CA 1
ATOM 2944 C C . PRO A 1 410 ? 46.115 53.583 0.045 1.00 30.74 379 PRO A C 1
ATOM 2945 O O . PRO A 1 410 ? 46.172 52.632 0.831 1.00 21.73 379 PRO A O 1
ATOM 2949 N N . GLY A 1 411 ? 47.140 53.938 -0.730 1.00 16.94 380 GLY A N 1
ATOM 2950 C CA . GLY A 1 411 ? 48.407 53.217 -0.686 1.00 18.38 380 GLY A CA 1
ATOM 2951 C C . GLY A 1 411 ? 49.287 53.592 0.500 1.00 19.91 380 GLY A C 1
ATOM 2952 O O . GLY A 1 411 ? 48.850 54.342 1.380 1.00 27.64 380 GLY A O 1
ATOM 2953 N N . ALA A 1 412 ? 50.529 53.104 0.520 1.00 29.48 381 ALA A N 1
ATOM 2954 C CA . ALA A 1 412 ? 51.452 53.394 1.624 1.00 29.38 381 ALA A CA 1
ATOM 2955 C C . ALA A 1 412 ? 52.880 53.760 1.193 1.00 28.67 381 ALA A C 1
ATOM 2956 O O . ALA A 1 412 ? 53.220 53.708 0.002 1.00 14.96 381 ALA A O 1
ATOM 2958 N N . PHE A 1 413 ? 53.700 54.163 2.169 1.00 23.74 382 PHE A N 1
ATOM 2959 C CA . PHE A 1 413 ? 55.109 54.503 1.931 1.00 23.94 382 PHE A CA 1
ATOM 2960 C C . PHE A 1 413 ? 55.845 53.174 1.656 1.00 23.26 382 PHE A C 1
ATOM 2961 O O . PHE A 1 413 ? 55.543 52.155 2.284 1.00 22.80 382 PHE A O 1
ATOM 2969 N N . PRO A 1 414 ? 56.803 53.164 0.706 1.00 14.21 383 PRO A N 1
ATOM 2970 C CA . PRO A 1 414 ? 57.549 51.940 0.370 1.00 11.80 383 PRO A CA 1
ATOM 2971 C C . PRO A 1 414 ? 58.535 51.398 1.425 1.00 10.76 383 PRO A C 1
ATOM 2972 O O . PRO A 1 414 ? 59.277 52.154 2.047 1.00 4.03 383 PRO A O 1
ATOM 2976 N N . ARG A 1 415 ? 58.528 50.082 1.625 1.00 6.84 384 ARG A N 1
ATOM 2977 C CA . ARG A 1 415 ? 59.435 49.446 2.582 1.00 9.70 384 ARG A CA 1
ATOM 2978 C C . ARG A 1 415 ? 60.608 48.752 1.887 1.00 12.10 384 ARG A C 1
ATOM 2979 O O . ARG A 1 415 ? 61.397 48.046 2.523 1.00 16.10 384 ARG A O 1
ATOM 2987 N N . ASN A 1 416 ? 60.703 48.954 0.575 1.00 13.16 385 ASN A N 1
ATOM 2988 C CA . ASN A 1 416 ? 61.769 48.384 -0.236 1.00 15.72 385 ASN A CA 1
ATOM 2989 C C . ASN A 1 416 ? 62.419 49.464 -1.096 1.00 16.86 385 ASN A C 1
ATOM 2990 O O . ASN A 1 416 ? 61.897 50.576 -1.217 1.00 21.42 385 ASN A O 1
ATOM 2995 N N . LEU A 1 417 ? 63.584 49.148 -1.656 1.00 31.60 386 LEU A N 1
ATOM 2996 C CA . LEU A 1 417 ? 64.273 50.083 -2.537 1.00 32.58 386 LEU A CA 1
ATOM 2997 C C . LEU A 1 417 ? 63.463 50.153 -3.830 1.00 32.37 386 LEU A C 1
ATOM 2998 O O . LEU A 1 417 ? 62.713 49.223 -4.158 1.00 18.30 386 LEU A O 1
ATOM 3003 N N . ASP A 1 418 ? 63.577 51.275 -4.531 1.00 6.19 387 ASP A N 1
ATOM 3004 C CA . ASP A 1 418 ? 62.869 51.469 -5.788 1.00 7.57 387 ASP A CA 1
ATOM 3005 C C . ASP A 1 418 ? 63.767 50.917 -6.891 1.00 9.77 387 ASP A C 1
ATOM 3006 O O . ASP A 1 418 ? 64.995 50.960 -6.769 1.00 15.65 387 ASP A O 1
ATOM 3011 N N . GLU A 1 419 ? 63.162 50.404 -7.960 1.00 32.90 388 GLU A N 1
ATOM 3012 C CA . GLU A 1 419 ? 63.911 49.813 -9.071 1.00 37.51 388 GLU A CA 1
ATOM 3013 C C . GLU A 1 419 ? 65.152 50.593 -9.515 1.00 38.54 388 GLU A C 1
ATOM 3014 O O . GLU A 1 419 ? 66.076 50.030 -10.097 1.00 44.56 388 GLU A O 1
ATOM 3020 N N . ASN A 1 420 ? 65.162 51.889 -9.232 1.00 34.28 389 ASN A N 1
ATOM 3021 C CA . ASN A 1 420 ? 66.261 52.761 -9.624 1.00 34.42 389 ASN A CA 1
ATOM 3022 C C . ASN A 1 420 ? 67.513 52.776 -8.744 1.00 34.21 389 ASN A C 1
ATOM 3023 O O . ASN A 1 420 ? 68.480 53.464 -9.082 1.00 41.25 389 ASN A O 1
ATOM 3028 N N . GLN A 1 421 ? 67.529 52.027 -7.643 1.00 30.10 390 GLN A N 1
ATOM 3029 C CA . GLN A 1 421 ? 68.702 52.063 -6.773 1.00 26.63 390 GLN A CA 1
ATOM 3030 C C . GLN A 1 421 ? 69.285 50.766 -6.230 1.00 25.78 390 GLN A C 1
ATOM 3031 O O . GLN A 1 421 ? 68.642 49.716 -6.232 1.00 34.81 390 GLN A O 1
ATOM 3037 N N . LYS A 1 422 ? 70.523 50.872 -5.752 1.00 22.81 391 LYS A N 1
ATOM 3038 C CA . LYS A 1 422 ? 71.268 49.750 -5.187 1.00 23.31 391 LYS A CA 1
ATOM 3039 C C . LYS A 1 422 ? 71.979 50.156 -3.890 1.00 22.21 391 LYS A C 1
ATOM 3040 O O . LYS A 1 422 ? 72.214 51.346 -3.644 1.00 31.13 391 LYS A O 1
ATOM 3046 N N . PRO A 1 423 ? 72.277 49.174 -3.019 1.00 27.73 392 PRO A N 1
ATOM 3047 C CA . PRO A 1 423 ? 72.957 49.407 -1.738 1.00 28.64 392 PRO A CA 1
ATOM 3048 C C . PRO A 1 423 ? 74.483 49.527 -1.856 1.00 28.54 392 PRO A C 1
ATOM 3049 O O . PRO A 1 423 ? 75.065 49.150 -2.874 1.00 20.94 392 PRO A O 1
ATOM 3053 N N . LEU A 1 424 ? 75.118 50.077 -0.820 1.00 5.03 393 LEU A N 1
ATOM 3054 C CA . LEU A 1 424 ? 76.568 50.261 -0.801 1.00 3.27 393 LEU A CA 1
ATOM 3055 C C . LEU A 1 424 ? 77.327 48.946 -0.940 1.00 3.12 393 LEU A C 1
ATOM 3056 O O . LEU A 1 424 ? 78.351 48.880 -1.624 1.00 24.98 393 LEU A O 1
ATOM 3061 N N . PHE A 1 425 ? 76.853 47.916 -0.249 1.00 5.09 394 PHE A N 1
ATOM 3062 C CA . PHE A 1 425 ? 77.477 46.602 -0.306 1.00 5.27 394 PHE A CA 1
ATOM 3063 C C . PHE A 1 425 ? 76.808 45.699 -1.354 1.00 7.13 394 PHE A C 1
ATOM 3064 O O . PHE A 1 425 ? 77.268 45.621 -2.501 1.00 19.24 394 PHE A O 1
ATOM 3072 N N . ASP A 1 426 ? 75.706 45.059 -0.980 1.00 31.10 395 ASP A N 1
ATOM 3073 C CA . ASP A 1 426 ? 74.979 44.165 -1.888 1.00 38.05 395 ASP A CA 1
ATOM 3074 C C . ASP A 1 426 ? 75.743 42.886 -2.224 1.00 37.12 395 ASP A C 1
ATOM 3075 O O . ASP A 1 426 ? 76.263 42.706 -3.327 1.00 56.35 395 ASP A O 1
ATOM 3080 N N . SER A 1 427 ? 75.803 42.016 -1.228 1.00 34.12 396 SER A N 1
ATOM 3081 C CA . SER A 1 427 ? 76.447 40.723 -1.314 1.00 32.71 396 SER A CA 1
ATOM 3082 C C . SER A 1 427 ? 75.311 39.760 -0.995 1.00 35.10 396 SER A C 1
ATOM 3083 O O . SER A 1 427 ? 74.388 40.123 -0.260 1.00 30.83 396 SER A O 1
ATOM 3086 N N . SER A 1 428 ? 75.359 38.562 -1.565 1.00 42.24 397 SER A N 1
ATOM 3087 C CA . SER A 1 428 ? 74.326 37.553 -1.326 1.00 40.83 397 SER A CA 1
ATOM 3088 C C . SER A 1 428 ? 74.929 36.328 -0.643 1.00 40.65 397 SER A C 1
ATOM 3089 O O . SER A 1 428 ? 74.297 35.268 -0.570 1.00 34.27 397 SER A O 1
ATOM 3092 N N . ASP A 1 429 ? 76.159 36.470 -0.157 1.00 23.62 398 ASP A N 1
ATOM 3093 C CA . ASP A 1 429 ? 76.840 35.367 0.499 1.00 23.62 398 ASP A CA 1
ATOM 3094 C C . ASP A 1 429 ? 76.349 35.213 1.932 1.00 23.62 398 ASP A C 1
ATOM 3095 O O . ASP A 1 429 ? 76.594 36.078 2.781 1.00 33.11 398 ASP A O 1
ATOM 3100 N N . PHE A 1 430 ? 75.617 34.129 2.177 1.00 22.61 399 PHE A N 1
ATOM 3101 C CA . PHE A 1 430 ? 75.102 33.822 3.503 1.00 22.61 399 PHE A CA 1
ATOM 3102 C C . PHE A 1 430 ? 75.863 32.656 4.139 1.00 22.61 399 PHE A C 1
ATOM 3103 O O . PHE A 1 430 ? 75.416 32.078 5.138 1.00 28.44 399 PHE A O 1
ATOM 3111 N N . LYS A 1 431 ? 76.994 32.291 3.541 1.00 28.34 400 LYS A N 1
ATOM 3112 C CA . LYS A 1 431 ? 77.848 31.216 4.052 1.00 25.23 400 LYS A CA 1
ATOM 3113 C C . LYS A 1 431 ? 77.147 29.875 4.280 1.00 23.09 400 LYS A C 1
ATOM 3114 O O . LYS A 1 431 ? 77.404 29.196 5.279 1.00 35.00 400 LYS A O 1
ATOM 3120 N N . GLY A 1 432 ? 76.243 29.509 3.378 1.00 26.90 401 GLY A N 1
ATOM 3121 C CA . GLY A 1 432 ? 75.548 28.236 3.501 1.00 21.00 401 GLY A CA 1
ATOM 3122 C C . GLY A 1 432 ? 74.362 28.191 4.448 1.00 18.16 401 GLY A C 1
ATOM 3123 O O . GLY A 1 432 ? 73.844 27.109 4.723 1.00 7.08 401 GLY A O 1
ATOM 3124 N N . ALA A 1 433 ? 73.939 29.345 4.958 1.00 21.38 402 ALA A N 1
ATOM 3125 C CA . ALA A 1 433 ? 72.799 29.420 5.873 1.00 23.14 402 ALA A CA 1
ATOM 3126 C C . ALA A 1 433 ? 71.545 29.964 5.171 1.00 23.47 402 ALA A C 1
ATOM 3127 O O . ALA A 1 433 ? 71.624 30.486 4.050 1.00 19.25 402 ALA A O 1
ATOM 3129 N N . SER A 1 434 ? 70.393 29.829 5.828 1.00 8.97 403 SER A N 1
ATOM 3130 C CA . SER A 1 434 ? 69.123 30.305 5.283 1.00 3.25 403 SER A CA 1
ATOM 3131 C C . SER A 1 434 ? 68.954 31.810 5.474 1.00 4.01 403 SER A C 1
ATOM 3132 O O . SER A 1 434 ? 69.271 32.349 6.538 1.00 5.57 403 SER A O 1
ATOM 3135 N N . SER A 1 435 ? 68.443 32.479 4.445 1.00 5.55 404 SER A N 1
ATOM 3136 C CA . SER A 1 435 ? 68.218 33.921 4.491 1.00 7.84 404 SER A CA 1
ATOM 3137 C C . SER A 1 435 ? 66.835 34.277 5.054 1.00 6.87 404 SER A C 1
ATOM 3138 O O . SER A 1 435 ? 66.511 35.456 5.225 1.00 5.72 404 SER A O 1
ATOM 3141 N N . THR A 1 436 ? 66.006 33.258 5.283 1.00 7.20 405 THR A N 1
ATOM 3142 C CA . THR A 1 436 ? 64.662 33.444 5.838 1.00 4.99 405 THR A CA 1
ATOM 3143 C C . THR A 1 436 ? 64.432 32.295 6.816 1.00 2.00 405 THR A C 1
ATOM 3144 O O . THR A 1 436 ? 64.633 31.129 6.468 1.00 2.64 405 THR A O 1
ATOM 3148 N N . ILE A 1 437 ? 64.048 32.631 8.045 1.00 7.59 406 ILE A N 1
ATOM 3149 C CA . ILE A 1 437 ? 63.801 31.630 9.079 1.00 8.79 406 ILE A CA 1
ATOM 3150 C C . ILE A 1 437 ? 62.394 31.729 9.707 1.00 10.40 406 ILE A C 1
ATOM 3151 O O . ILE A 1 437 ? 61.685 32.726 9.519 1.00 10.05 406 ILE A O 1
ATOM 3156 N N . PRO A 1 438 ? 61.938 30.652 10.384 1.00 20.76 407 PRO A N 1
ATOM 3157 C CA . PRO A 1 438 ? 60.614 30.697 11.019 1.00 18.62 407 PRO A CA 1
ATOM 3158 C C . PRO A 1 438 ? 60.706 31.731 12.147 1.00 18.98 407 PRO A C 1
ATOM 3159 O O . PRO A 1 438 ? 61.595 31.664 12.999 1.00 4.20 407 PRO A O 1
ATOM 3163 N N . VAL A 1 439 ? 59.773 32.670 12.154 1.00 10.37 408 VAL A N 1
ATOM 3164 C CA . VAL A 1 439 ? 59.762 33.754 13.123 1.00 9.05 408 VAL A CA 1
ATOM 3165 C C . VAL A 1 439 ? 60.176 33.463 14.580 1.00 8.86 408 VAL A C 1
ATOM 3166 O O . VAL A 1 439 ? 61.032 34.164 15.125 1.00 5.52 408 VAL A O 1
ATOM 3170 N N . ALA A 1 440 ? 59.641 32.402 15.179 1.00 13.01 409 ALA A N 1
ATOM 3171 C CA . ALA A 1 440 ? 59.925 32.091 16.584 1.00 13.29 409 ALA A CA 1
ATOM 3172 C C . ALA A 1 440 ? 61.203 31.334 16.937 1.00 15.45 409 ALA A C 1
ATOM 3173 O O . ALA A 1 440 ? 61.487 31.129 18.124 1.00 7.34 409 ALA A O 1
ATOM 3175 N N . ARG A 1 441 ? 61.998 30.974 15.931 1.00 17.84 410 ARG A N 1
ATOM 3176 C CA . ARG A 1 441 ? 63.237 30.215 16.144 1.00 16.14 410 ARG A CA 1
ATOM 3177 C C . ARG A 1 441 ? 64.513 31.090 16.268 1.00 14.94 410 ARG A C 1
ATOM 3178 O O . ARG A 1 441 ? 65.624 30.577 16.466 1.00 2.94 410 ARG A O 1
ATOM 3186 N N . TRP A 1 442 ? 64.330 32.406 16.230 1.00 2.91 411 TRP A N 1
ATOM 3187 C CA . TRP A 1 442 ? 65.429 33.369 16.297 1.00 6.61 411 TRP A CA 1
ATOM 3188 C C . TRP A 1 442 ? 66.414 33.249 17.472 1.00 7.77 411 TRP A C 1
ATOM 3189 O O . TRP A 1 442 ? 67.617 33.403 17.274 1.00 13.12 411 TRP A O 1
ATOM 3200 N N . ILE A 1 443 ? 65.925 32.939 18.673 1.00 15.93 412 ILE A N 1
ATOM 3201 C CA . ILE A 1 443 ? 66.797 32.783 19.844 1.00 12.95 412 ILE A CA 1
ATOM 3202 C C . ILE A 1 443 ? 67.597 31.484 19.711 1.00 15.41 412 ILE A C 1
ATOM 3203 O O . ILE A 1 443 ? 68.805 31.456 19.970 1.00 7.32 412 ILE A O 1
ATOM 3208 N N . ASP A 1 444 ? 66.927 30.417 19.283 1.00 12.35 413 ASP A N 1
ATOM 3209 C CA . ASP A 1 444 ? 67.582 29.123 19.080 1.00 9.85 413 ASP A CA 1
ATOM 3210 C C . ASP A 1 444 ? 68.740 29.239 18.080 1.00 9.02 413 ASP A C 1
ATOM 3211 O O . ASP A 1 444 ? 69.691 28.472 18.154 1.00 8.52 413 ASP A O 1
ATOM 3216 N N . ALA A 1 445 ? 68.628 30.165 17.126 1.00 23.76 414 ALA A N 1
ATOM 3217 C CA . ALA A 1 445 ? 69.675 30.380 16.121 1.00 23.00 414 ALA A CA 1
ATOM 3218 C C . ALA A 1 445 ? 70.885 31.133 16.695 1.00 22.54 414 ALA A C 1
ATOM 3219 O O . ALA A 1 445 ? 72.031 30.864 16.304 1.00 4.30 414 ALA A O 1
ATOM 3221 N N . ILE A 1 446 ? 70.640 32.077 17.608 1.00 11.91 415 ILE A N 1
ATOM 3222 C CA . ILE A 1 446 ? 71.736 32.824 18.234 1.00 13.55 415 ILE A CA 1
ATOM 3223 C C . ILE A 1 446 ? 72.531 31.861 19.104 1.00 13.57 415 ILE A C 1
ATOM 3224 O O . ILE A 1 446 ? 73.754 31.947 19.182 1.00 11.79 415 ILE A O 1
ATOM 3229 N N . LEU A 1 447 ? 71.823 30.930 19.733 1.00 8.50 416 LEU A N 1
ATOM 3230 C CA . LEU A 1 447 ? 72.443 29.929 20.594 1.00 9.14 416 LEU A CA 1
ATOM 3231 C C . LEU A 1 447 ? 73.253 28.847 19.867 1.00 8.98 416 LEU A C 1
ATOM 3232 O O . LEU A 1 447 ? 74.321 28.458 20.338 1.00 11.42 416 LEU A O 1
ATOM 3237 N N . GLU A 1 448 ? 72.767 28.370 18.723 1.00 11.55 417 GLU A N 1
ATOM 3238 C CA . GLU A 1 448 ? 73.482 27.320 17.998 1.00 12.90 417 GLU A CA 1
ATOM 3239 C C . GLU A 1 448 ? 73.485 27.466 16.471 1.00 10.43 417 GLU A C 1
ATOM 3240 O O . GLU A 1 448 ? 72.751 26.765 15.760 1.00 18.15 417 GLU A O 1
ATOM 3246 N N . PRO A 1 449 ? 74.336 28.366 15.942 1.00 18.13 418 PRO A N 1
ATOM 3247 C CA . PRO A 1 449 ? 74.416 28.579 14.492 1.00 19.50 418 PRO A CA 1
ATOM 3248 C C . PRO A 1 449 ? 74.958 27.338 13.790 1.00 22.74 418 PRO A C 1
ATOM 3249 O O . PRO A 1 449 ? 75.778 26.606 14.348 1.00 17.96 418 PRO A O 1
ATOM 3253 N N . GLY A 1 450 ? 74.467 27.087 12.582 1.00 23.64 419 GLY A N 1
ATOM 3254 C CA . GLY A 1 450 ? 74.904 25.934 11.817 1.00 22.59 419 GLY A CA 1
ATOM 3255 C C . GLY A 1 450 ? 74.110 24.662 12.052 1.00 21.71 419 GLY A C 1
ATOM 3256 O O . GLY A 1 450 ? 74.459 23.610 11.508 1.00 17.94 419 GLY A O 1
ATOM 3257 N N . LYS A 1 451 ? 73.067 24.735 12.875 1.00 21.10 420 LYS A N 1
ATOM 3258 C CA . LYS A 1 451 ? 72.226 23.571 13.155 1.00 19.00 420 LYS A CA 1
ATOM 3259 C C . LYS A 1 451 ? 71.166 23.401 12.065 1.00 17.68 420 LYS A C 1
ATOM 3260 O O . LYS A 1 451 ? 70.716 24.387 11.476 1.00 23.43 420 LYS A O 1
ATOM 3266 N N . THR A 1 452 ? 70.794 22.154 11.786 1.00 14.95 421 THR A N 1
ATOM 3267 C CA . THR A 1 452 ? 69.788 21.854 10.765 1.00 15.53 421 THR A CA 1
ATOM 3268 C C . THR A 1 452 ? 68.444 21.433 11.374 1.00 15.35 421 THR A C 1
ATOM 3269 O O . THR A 1 452 ? 68.365 20.500 12.181 1.00 10.01 421 THR A O 1
ATOM 3273 N N . ILE A 1 453 ? 67.384 22.092 10.920 1.00 15.46 422 ILE A N 1
ATOM 3274 C CA . ILE A 1 453 ? 66.041 21.864 11.426 1.00 11.55 422 ILE A CA 1
ATOM 3275 C C . ILE A 1 453 ? 65.065 21.491 10.287 1.00 12.89 422 ILE A C 1
ATOM 3276 O O . ILE A 1 453 ? 65.348 21.766 9.115 1.00 6.58 422 ILE A O 1
ATOM 3281 N N . ASP A 1 454 ? 63.986 20.774 10.623 1.00 14.48 423 ASP A N 1
ATOM 3282 C CA . ASP A 1 454 ? 62.935 20.395 9.656 1.00 12.80 423 ASP A CA 1
ATOM 3283 C C . ASP A 1 454 ? 61.934 21.552 9.693 1.00 11.52 423 ASP A C 1
ATOM 3284 O O . ASP A 1 454 ? 61.680 22.105 10.766 1.00 10.56 423 ASP A O 1
ATOM 3289 N N . ALA A 1 455 ? 61.330 21.901 8.564 1.00 6.53 424 ALA A N 1
ATOM 3290 C CA . ALA A 1 455 ? 60.370 23.002 8.568 1.00 10.63 424 ALA A CA 1
ATOM 3291 C C . ALA A 1 455 ? 59.387 22.998 7.401 1.00 13.91 424 ALA A C 1
ATOM 3292 O O . ALA A 1 455 ? 59.704 23.477 6.303 1.00 15.29 424 ALA A O 1
ATOM 3294 N N . ASN A 1 456 ? 58.192 22.465 7.660 1.00 11.62 425 ASN A N 1
ATOM 3295 C CA . ASN A 1 456 ? 57.120 22.392 6.674 1.00 11.77 425 ASN A CA 1
ATOM 3296 C C . ASN A 1 456 ? 57.566 21.845 5.314 1.00 13.34 425 ASN A C 1
ATOM 3297 O O . ASN A 1 456 ? 57.352 22.470 4.272 1.00 13.29 425 ASN A O 1
ATOM 3302 N N . GLY A 1 457 ? 58.203 20.675 5.342 1.00 28.27 426 GLY A N 1
ATOM 3303 C CA . GLY A 1 457 ? 58.647 20.026 4.121 1.00 28.67 426 GLY A CA 1
ATOM 3304 C C . GLY A 1 457 ? 59.957 20.494 3.520 1.00 28.62 426 GLY A C 1
ATOM 3305 O O . GLY A 1 457 ? 60.208 20.245 2.341 1.00 22.25 426 GLY A O 1
ATOM 3306 N N . SER A 1 458 ? 60.781 21.178 4.311 1.00 26.49 427 SER A N 1
ATOM 3307 C CA . SER A 1 458 ? 62.080 21.666 3.847 1.00 20.79 427 SER A CA 1
ATOM 3308 C C . SER A 1 458 ? 63.089 21.686 4.988 1.00 19.57 427 SER A C 1
ATOM 3309 O O . SER A 1 458 ? 62.730 21.488 6.151 1.00 10.07 427 SER A O 1
ATOM 3312 N N . LYS A 1 459 ? 64.353 21.898 4.637 1.00 9.13 428 LYS A N 1
ATOM 3313 C CA . LYS A 1 459 ? 65.448 21.955 5.599 1.00 8.15 428 LYS A CA 1
ATOM 3314 C C . LYS A 1 459 ? 65.853 23.416 5.822 1.00 8.05 428 LYS A C 1
ATOM 3315 O O . LYS A 1 459 ? 65.919 24.198 4.867 1.00 2.30 428 LYS A O 1
ATOM 3321 N N . VAL A 1 460 ? 66.123 23.776 7.075 1.00 12.11 429 VAL A N 1
ATOM 3322 C CA . VAL A 1 460 ? 66.537 25.137 7.430 1.00 10.49 429 VAL A CA 1
ATOM 3323 C C . VAL A 1 460 ? 67.864 25.107 8.210 1.00 14.11 429 VAL A C 1
ATOM 3324 O O . VAL A 1 460 ? 68.023 24.283 9.115 1.00 11.67 429 VAL A O 1
ATOM 3328 N N . VAL A 1 461 ? 68.800 25.997 7.858 1.00 3.92 430 VAL A N 1
ATOM 3329 C CA . VAL A 1 461 ? 70.112 26.079 8.522 1.00 2.11 430 VAL A CA 1
ATOM 3330 C C . VAL A 1 461 ? 70.234 27.456 9.201 1.00 4.59 430 VAL A C 1
ATOM 3331 O O . VAL A 1 461 ? 70.063 28.487 8.541 1.00 5.65 430 VAL A O 1
ATOM 3335 N N . TYR A 1 462 ? 70.535 27.459 10.502 1.00 3.50 431 TYR A N 1
ATOM 3336 C CA . TYR A 1 462 ? 70.660 28.687 11.309 1.00 3.83 431 TYR A CA 1
ATOM 3337 C C . TYR A 1 462 ? 71.921 29.533 11.054 1.00 6.78 431 TYR A C 1
ATOM 3338 O O . TYR A 1 462 ? 73.042 29.029 11.143 1.00 14.07 431 TYR A O 1
ATOM 3347 N N . PRO A 1 463 ? 71.751 30.841 10.779 1.00 7.27 432 PRO A N 1
ATOM 3348 C CA . PRO A 1 463 ? 72.876 31.747 10.526 1.00 8.93 432 PRO A CA 1
ATOM 3349 C C . PRO A 1 463 ? 73.580 32.225 11.805 1.00 7.54 432 PRO A C 1
ATOM 3350 O O . PRO A 1 463 ? 73.113 31.998 12.921 1.00 9.82 432 PRO A O 1
ATOM 3354 N N . ASP A 1 464 ? 74.713 32.890 11.626 1.00 5.16 433 ASP A N 1
ATOM 3355 C CA . ASP A 1 464 ? 75.490 33.387 12.749 1.00 7.32 433 ASP A CA 1
ATOM 3356 C C . ASP A 1 464 ? 75.221 34.881 12.915 1.00 5.20 433 ASP A C 1
ATOM 3357 O O . ASP A 1 464 ? 75.880 35.716 12.298 1.00 19.66 433 ASP A O 1
ATOM 3362 N N . ILE A 1 465 ? 74.258 35.201 13.767 1.00 12.28 434 ILE A N 1
ATOM 3363 C CA . ILE A 1 465 ? 73.853 36.583 14.007 1.00 12.25 434 ILE A CA 1
ATOM 3364 C C . ILE A 1 465 ? 74.718 37.289 15.053 1.00 13.69 434 ILE A C 1
ATOM 3365 O O . ILE A 1 465 ? 75.015 36.720 16.109 1.00 15.64 434 ILE A O 1
ATOM 3370 N N . LYS A 1 466 ? 75.115 38.527 14.751 1.00 10.44 435 LYS A N 1
ATOM 3371 C CA . LYS A 1 466 ? 75.936 39.325 15.666 1.00 10.71 435 LYS A CA 1
ATOM 3372 C C . LYS A 1 466 ? 75.259 40.647 16.077 1.00 11.29 435 LYS A C 1
ATOM 3373 O O . LYS A 1 466 ? 75.513 41.167 17.174 1.00 8.62 435 LYS A O 1
ATOM 3379 N N . MET A 1 467 ? 74.404 41.175 15.200 1.00 6.61 436 MET A N 1
ATOM 3380 C CA . MET A 1 467 ? 73.703 42.438 15.445 1.00 9.14 436 MET A CA 1
ATOM 3381 C C . MET A 1 467 ? 72.205 42.349 15.097 1.00 10.58 436 MET A C 1
ATOM 3382 O O . MET A 1 467 ? 71.829 41.641 14.159 1.00 11.05 436 MET A O 1
ATOM 3387 N N . MET A 1 468 ? 71.363 43.066 15.851 1.00 3.04 437 MET A N 1
ATOM 3388 C CA . MET A 1 468 ? 69.910 43.095 15.620 1.00 5.05 437 MET A CA 1
ATOM 3389 C C . MET A 1 468 ? 69.270 44.491 15.782 1.00 3.77 437 MET A C 1
ATOM 3390 O O . MET A 1 468 ? 69.667 45.266 16.662 1.00 14.45 437 MET A O 1
ATOM 3395 N N . ILE A 1 469 ? 68.267 44.795 14.953 1.00 14.18 438 ILE A N 1
ATOM 3396 C CA . ILE A 1 469 ? 67.570 46.096 14.993 1.00 15.35 438 ILE A CA 1
ATOM 3397 C C . ILE A 1 469 ? 66.043 45.957 15.244 1.00 16.33 438 ILE A C 1
ATOM 3398 O O . ILE A 1 469 ? 65.375 45.109 14.630 1.00 9.75 438 ILE A O 1
ATOM 3403 N N . PHE A 1 470 ? 65.495 46.801 16.126 1.00 7.37 439 PHE A N 1
ATOM 3404 C CA . PHE A 1 470 ? 64.066 46.759 16.478 1.00 4.74 439 PHE A CA 1
ATOM 3405 C C . PHE A 1 470 ? 63.316 48.092 16.345 1.00 5.78 439 PHE A C 1
ATOM 3406 O O . PHE A 1 470 ? 63.749 49.112 16.892 1.00 5.95 439 PHE A O 1
ATOM 3414 N N . SER A 1 471 ? 62.186 48.073 15.634 1.00 18.89 440 SER A N 1
ATOM 3415 C CA . SER A 1 471 ? 61.330 49.256 15.460 1.00 21.29 440 SER A CA 1
ATOM 3416 C C . SER A 1 471 ? 59.880 48.846 15.193 1.00 21.58 440 SER A C 1
ATOM 3417 O O . SER A 1 471 ? 59.591 48.161 14.213 1.00 11.52 440 SER A O 1
ATOM 3420 N N . GLY A 1 472 ? 58.975 49.259 16.074 1.00 28.54 441 GLY A N 1
ATOM 3421 C CA . GLY A 1 472 ? 57.575 48.914 15.907 1.00 25.52 441 GLY A CA 1
ATOM 3422 C C . GLY A 1 472 ? 57.183 47.605 16.572 1.00 22.41 441 GLY A C 1
ATOM 3423 O O . GLY A 1 472 ? 56.135 47.049 16.261 1.00 2.00 441 GLY A O 1
ATOM 3424 N N . ASN A 1 473 ? 58.044 47.091 17.452 1.00 11.85 442 ASN A N 1
ATOM 3425 C CA . ASN A 1 473 ? 57.780 45.851 18.185 1.00 8.88 442 ASN A CA 1
ATOM 3426 C C . ASN A 1 473 ? 58.522 45.848 19.516 1.00 9.04 442 ASN A C 1
ATOM 3427 O O . ASN A 1 473 ? 59.421 46.671 19.738 1.00 9.88 442 ASN A O 1
ATOM 3432 N N . ASN A 1 474 ? 58.089 44.975 20.421 1.00 2.00 443 ASN A N 1
ATOM 3433 C CA . ASN A 1 474 ? 58.657 44.868 21.765 1.00 3.27 443 ASN A CA 1
ATOM 3434 C C . ASN A 1 474 ? 59.002 43.404 22.093 1.00 3.99 443 ASN A C 1
ATOM 3435 O O . ASN A 1 474 ? 58.197 42.680 22.690 1.00 6.59 443 ASN A O 1
ATOM 3440 N N . PRO A 1 475 ? 60.190 42.938 21.658 1.00 4.12 444 PRO A N 1
ATOM 3441 C CA . PRO A 1 475 ? 60.704 41.578 21.865 1.00 2.49 444 PRO A CA 1
ATOM 3442 C C . PRO A 1 475 ? 60.737 41.120 23.324 1.00 2.42 444 PRO A C 1
ATOM 3443 O O . PRO A 1 475 ? 60.500 39.942 23.610 1.00 5.67 444 PRO A O 1
ATOM 3447 N N . TRP A 1 476 ? 61.026 42.042 24.240 1.00 15.06 445 TRP A N 1
ATOM 3448 C CA . TRP A 1 476 ? 61.071 41.712 25.662 1.00 16.36 445 TRP A CA 1
ATOM 3449 C C . TRP A 1 476 ? 59.686 41.742 26.334 1.00 17.78 445 TRP A C 1
ATOM 3450 O O . TRP A 1 476 ? 59.535 42.098 27.506 1.00 11.70 445 TRP A O 1
ATOM 3461 N N . ASN A 1 477 ? 58.681 41.378 25.544 1.00 15.90 446 ASN A N 1
ATOM 3462 C CA . ASN A 1 477 ? 57.292 41.262 25.976 1.00 16.35 446 ASN A CA 1
ATOM 3463 C C . ASN A 1 477 ? 56.730 40.080 25.196 1.00 15.82 446 ASN A C 1
ATOM 3464 O O . ASN A 1 477 ? 56.126 39.174 25.780 1.00 23.08 446 ASN A O 1
ATOM 3469 N N . HIS A 1 478 ? 56.964 40.071 23.881 1.00 5.77 447 HIS A N 1
ATOM 3470 C CA . HIS A 1 478 ? 56.442 38.999 23.049 1.00 3.82 447 HIS A CA 1
ATOM 3471 C C . HIS A 1 478 ? 57.114 37.623 23.067 1.00 2.25 447 HIS A C 1
ATOM 3472 O O . HIS A 1 478 ? 56.444 36.625 22.772 1.00 4.95 447 HIS A O 1
ATOM 3479 N N . HIS A 1 479 ? 58.399 37.533 23.423 1.00 3.07 448 HIS A N 1
ATOM 3480 C CA . HIS A 1 479 ? 59.046 36.218 23.434 1.00 2.02 448 HIS A CA 1
ATOM 3481 C C . HIS A 1 479 ? 59.013 35.501 24.788 1.00 2.02 448 HIS A C 1
ATOM 3482 O O . HIS A 1 479 ? 58.715 36.112 25.815 1.00 3.63 448 HIS A O 1
ATOM 3489 N N . GLN A 1 480 ? 59.314 34.201 24.772 1.00 2.00 449 GLN A N 1
ATOM 3490 C CA . GLN A 1 480 ? 59.290 33.370 25.975 1.00 4.82 449 GLN A CA 1
ATOM 3491 C C . GLN A 1 480 ? 60.648 33.050 26.607 1.00 8.34 449 GLN A C 1
ATOM 3492 O O . GLN A 1 480 ? 61.658 32.950 25.902 1.00 7.51 449 GLN A O 1
ATOM 3498 N N . ASP A 1 481 ? 60.631 32.864 27.933 1.00 9.62 450 ASP A N 1
ATOM 3499 C CA . ASP A 1 481 ? 61.794 32.519 28.753 1.00 11.00 450 ASP A CA 1
ATOM 3500 C C . ASP A 1 481 ? 62.833 33.638 28.903 1.00 12.65 450 ASP A C 1
ATOM 3501 O O . ASP A 1 481 ? 63.898 33.605 28.276 1.00 22.35 450 ASP A O 1
ATOM 3506 N N . ARG A 1 482 ? 62.553 34.575 29.805 1.00 12.00 451 ARG A N 1
ATOM 3507 C CA . ARG A 1 482 ? 63.434 35.713 30.064 1.00 8.59 451 ARG A CA 1
ATOM 3508 C C . ARG A 1 482 ? 64.886 35.352 30.404 1.00 7.34 451 ARG A C 1
ATOM 3509 O O . ARG A 1 482 ? 65.819 35.881 29.806 1.00 2.00 451 ARG A O 1
ATOM 3517 N N . ASN A 1 483 ? 65.080 34.441 31.350 1.00 6.49 452 ASN A N 1
ATOM 3518 C CA . ASN A 1 483 ? 66.425 34.042 31.753 1.00 5.80 452 ASN A CA 1
ATOM 3519 C C . ASN A 1 483 ? 67.236 33.331 30.673 1.00 8.06 452 ASN A C 1
ATOM 3520 O O . ASN A 1 483 ? 68.464 33.358 30.702 1.00 14.24 452 ASN A O 1
ATOM 3525 N N . ARG A 1 484 ? 66.568 32.711 29.708 1.00 9.66 453 ARG A N 1
ATOM 3526 C CA . ARG A 1 484 ? 67.284 32.050 28.618 1.00 9.64 453 ARG A CA 1
ATOM 3527 C C . ARG A 1 484 ? 67.677 33.137 27.604 1.00 7.76 453 ARG A C 1
ATOM 3528 O O . ARG A 1 484 ? 68.758 33.090 27.027 1.00 2.53 453 ARG A O 1
ATOM 3536 N N . MET A 1 485 ? 66.818 34.145 27.442 1.00 20.66 454 MET A N 1
ATOM 3537 C CA . MET A 1 485 ? 67.080 35.268 26.534 1.00 20.43 454 MET A CA 1
ATOM 3538 C C . MET A 1 485 ? 68.305 36.074 27.004 1.00 20.91 454 MET A C 1
ATOM 3539 O O . MET A 1 485 ? 69.046 36.625 26.189 1.00 11.82 454 MET A O 1
ATOM 3544 N N . LYS A 1 486 ? 68.499 36.153 28.320 1.00 14.57 455 LYS A N 1
ATOM 3545 C CA . LYS A 1 486 ? 69.638 36.871 28.888 1.00 14.83 455 LYS A CA 1
ATOM 3546 C C . LYS A 1 486 ? 70.972 36.224 28.490 1.00 13.74 455 LYS A C 1
ATOM 3547 O O . LYS A 1 486 ? 71.947 36.917 28.197 1.00 12.15 455 LYS A O 1
ATOM 3553 N N . GLN A 1 487 ? 71.004 34.898 28.452 1.00 7.05 456 GLN A N 1
ATOM 3554 C CA . GLN A 1 487 ? 72.210 34.161 28.088 1.00 9.40 456 GLN A CA 1
ATOM 3555 C C . GLN A 1 487 ? 72.525 34.291 26.599 1.00 10.94 456 GLN A C 1
ATOM 3556 O O . GLN A 1 487 ? 73.692 34.395 26.212 1.00 29.95 456 GLN A O 1
ATOM 3562 N N . ALA A 1 488 ? 71.481 34.283 25.771 1.00 15.75 457 ALA A N 1
ATOM 3563 C CA . ALA A 1 488 ? 71.638 34.408 24.325 1.00 12.77 457 ALA A CA 1
ATOM 3564 C C . ALA A 1 488 ? 72.152 35.795 23.940 1.00 15.33 457 ALA A C 1
ATOM 3565 O O . ALA A 1 488 ? 72.915 35.938 22.980 1.00 4.13 457 ALA A O 1
ATOM 3567 N N . PHE A 1 489 ? 71.735 36.814 24.688 1.00 25.53 458 PHE A N 1
ATOM 3568 C CA . PHE A 1 489 ? 72.162 38.184 24.415 1.00 26.85 458 PHE A CA 1
ATOM 3569 C C . PHE A 1 489 ? 73.646 38.438 24.674 1.00 25.03 458 PHE A C 1
ATOM 3570 O O . PHE A 1 489 ? 74.244 39.290 24.020 1.00 16.30 458 PHE A O 1
ATOM 3578 N N . HIS A 1 490 ? 74.245 37.683 25.594 1.00 10.78 459 HIS A N 1
ATOM 3579 C CA . HIS A 1 490 ? 75.676 37.837 25.895 1.00 6.12 459 HIS A CA 1
ATOM 3580 C C . HIS A 1 490 ? 76.536 37.709 24.635 1.00 6.15 459 HIS A C 1
ATOM 3581 O O . HIS A 1 490 ? 77.584 38.348 24.531 1.00 13.30 459 HIS A O 1
ATOM 3588 N N . LYS A 1 491 ? 76.071 36.911 23.677 1.00 2.00 460 LYS A N 1
ATOM 3589 C CA . LYS A 1 491 ? 76.784 36.649 22.423 1.00 2.00 460 LYS A CA 1
ATOM 3590 C C . LYS A 1 491 ? 76.595 37.678 21.307 1.00 2.00 460 LYS A C 1
ATOM 3591 O O . LYS A 1 491 ? 77.091 37.480 20.196 1.00 7.24 460 LYS A O 1
ATOM 3597 N N . LEU A 1 492 ? 75.891 38.769 21.599 1.00 17.42 461 LEU A N 1
ATOM 3598 C CA . LEU A 1 492 ? 75.632 39.816 20.611 1.00 19.98 461 LEU A CA 1
ATOM 3599 C C . LEU A 1 492 ? 76.580 41.013 20.757 1.00 20.52 461 LEU A C 1
ATOM 3600 O O . LEU A 1 492 ? 76.893 41.440 21.873 1.00 14.79 461 LEU A O 1
ATOM 3605 N N . GLU A 1 493 ? 76.995 41.575 19.625 1.00 7.38 462 GLU A N 1
ATOM 3606 C CA . GLU A 1 493 ? 77.898 42.721 19.626 1.00 7.69 462 GLU A CA 1
ATOM 3607 C C . GLU A 1 493 ? 77.207 44.091 19.651 1.00 8.16 462 GLU A C 1
ATOM 3608 O O . GLU A 1 493 ? 77.734 45.038 20.245 1.00 14.25 462 GLU A O 1
ATOM 3614 N N . CYS A 1 494 ? 76.052 44.208 18.991 1.00 16.14 463 CYS A N 1
ATOM 3615 C CA . CYS A 1 494 ? 75.325 45.482 18.931 1.00 16.98 463 CYS A CA 1
ATOM 3616 C C . CYS A 1 494 ? 73.813 45.295 18.780 1.00 15.66 463 CYS A C 1
ATOM 3617 O O . CYS A 1 494 ? 73.365 44.412 18.048 1.00 9.95 463 CYS A O 1
ATOM 3620 N N . VAL A 1 495 ? 73.039 46.149 19.454 1.00 10.34 464 VAL A N 1
ATOM 3621 C CA . VAL A 1 495 ? 71.572 46.109 19.418 1.00 7.45 464 VAL A CA 1
ATOM 3622 C C . VAL A 1 495 ? 71.055 47.556 19.387 1.00 7.31 464 VAL A C 1
ATOM 3623 O O . VAL A 1 495 ? 71.340 48.326 20.313 1.00 2.57 464 VAL A O 1
ATOM 3627 N N . VAL A 1 496 ? 70.305 47.916 18.340 1.00 2.00 465 VAL A N 1
ATOM 3628 C CA . VAL A 1 496 ? 69.742 49.268 18.183 1.00 2.00 465 VAL A CA 1
ATOM 3629 C C . VAL A 1 496 ? 68.201 49.281 18.251 1.00 2.00 465 VAL A C 1
ATOM 3630 O O . VAL A 1 496 ? 67.549 48.477 17.581 1.00 2.00 465 VAL A O 1
ATOM 3634 N N . THR A 1 497 ? 67.625 50.200 19.032 1.00 5.14 466 THR A N 1
ATOM 3635 C CA . THR A 1 497 ? 66.162 50.307 19.164 1.00 7.90 466 THR A CA 1
ATOM 3636 C C . THR A 1 497 ? 65.590 51.743 19.087 1.00 8.58 466 THR A C 1
ATOM 3637 O O . THR A 1 497 ? 66.159 52.682 19.648 1.00 4.06 466 THR A O 1
ATOM 3641 N N . VAL A 1 498 ? 64.483 51.889 18.351 1.00 7.70 467 VAL A N 1
ATOM 3642 C CA . VAL A 1 498 ? 63.760 53.156 18.175 1.00 6.49 467 VAL A CA 1
ATOM 3643 C C . VAL A 1 498 ? 62.366 52.943 18.784 1.00 6.14 467 VAL A C 1
ATOM 3644 O O . VAL A 1 498 ? 61.652 52.042 18.365 1.00 6.84 467 VAL A O 1
ATOM 3648 N N . ASP A 1 499 ? 61.974 53.777 19.743 1.00 10.89 468 ASP A N 1
ATOM 3649 C CA . ASP A 1 499 ? 60.669 53.648 20.396 1.00 12.11 468 ASP A CA 1
ATOM 3650 C C . ASP A 1 499 ? 60.274 54.999 20.997 1.00 12.12 468 ASP A C 1
ATOM 3651 O O . ASP A 1 499 ? 61.093 55.914 21.053 1.00 17.06 468 ASP A O 1
ATOM 3656 N N . VAL A 1 500 ? 59.014 55.133 21.410 1.00 9.78 469 VAL A N 1
ATOM 3657 C CA . VAL A 1 500 ? 58.523 56.377 22.014 1.00 8.45 469 VAL A CA 1
ATOM 3658 C C . VAL A 1 500 ? 58.775 56.389 23.529 1.00 8.15 469 VAL A C 1
ATOM 3659 O O . VAL A 1 500 ? 59.001 57.448 24.121 1.00 2.15 469 VAL A O 1
ATOM 3663 N N . ASN A 1 501 ? 58.748 55.215 24.155 1.00 10.99 470 ASN A N 1
ATOM 3664 C CA . ASN A 1 501 ? 58.965 55.113 25.601 1.00 10.18 470 ASN A CA 1
ATOM 3665 C C . ASN A 1 501 ? 60.112 54.149 25.931 1.00 8.45 470 ASN A C 1
ATOM 3666 O O . ASN A 1 501 ? 60.508 53.331 25.094 1.00 4.68 470 ASN A O 1
ATOM 3671 N N . TRP A 1 502 ? 60.636 54.263 27.151 1.00 2.21 471 TRP A N 1
ATOM 3672 C CA . TRP A 1 502 ? 61.725 53.423 27.645 1.00 2.70 471 TRP A CA 1
ATOM 3673 C C . TRP A 1 502 ? 61.239 52.021 28.050 1.00 3.32 471 TRP A C 1
ATOM 3674 O O . TRP A 1 502 ? 61.141 51.698 29.239 1.00 2.00 471 TRP A O 1
ATOM 3685 N N . THR A 1 503 ? 60.959 51.192 27.047 1.00 9.49 472 THR A N 1
ATOM 3686 C CA . THR A 1 503 ? 60.478 49.825 27.250 1.00 10.14 472 THR A CA 1
ATOM 3687 C C . THR A 1 503 ? 61.616 48.893 27.654 1.00 13.85 472 THR A C 1
ATOM 3688 O O . THR A 1 503 ? 62.791 49.265 27.582 1.00 8.95 472 THR A O 1
ATOM 3692 N N . ALA A 1 504 ? 61.270 47.666 28.031 1.00 12.05 473 ALA A N 1
ATOM 3693 C CA . ALA A 1 504 ? 62.274 46.684 28.442 1.00 14.61 473 ALA A CA 1
ATOM 3694 C C . ALA A 1 504 ? 63.281 46.405 27.331 1.00 12.63 473 ALA A C 1
ATOM 3695 O O . ALA A 1 504 ? 64.435 46.090 27.610 1.00 12.74 473 ALA A O 1
ATOM 3697 N N . THR A 1 505 ? 62.840 46.506 26.078 1.00 2.36 474 THR A N 1
ATOM 3698 C CA . THR A 1 505 ? 63.734 46.278 24.946 1.00 2.34 474 THR A CA 1
ATOM 3699 C C . THR A 1 505 ? 64.818 47.364 24.910 1.00 2.00 474 THR A C 1
ATOM 3700 O O . THR A 1 505 ? 65.995 47.055 24.748 1.00 4.74 474 THR A O 1
ATOM 3704 N N . CYS A 1 506 ? 64.431 48.619 25.136 1.00 4.34 475 CYS A N 1
ATOM 3705 C CA . CYS A 1 506 ? 65.389 49.732 25.161 1.00 2.33 475 CYS A CA 1
ATOM 3706 C C . CYS A 1 506 ? 66.373 49.548 26.321 1.00 2.10 475 CYS A C 1
ATOM 3707 O O . CYS A 1 506 ? 67.566 49.840 26.187 1.00 7.26 475 CYS A O 1
ATOM 3710 N N . ARG A 1 507 ? 65.862 49.058 27.453 1.00 4.35 476 ARG A N 1
ATOM 3711 C CA . ARG A 1 507 ? 66.665 48.810 28.657 1.00 3.82 476 ARG A CA 1
ATOM 3712 C C . ARG A 1 507 ? 67.814 47.815 28.380 1.00 4.48 476 ARG A C 1
ATOM 3713 O O . ARG A 1 507 ? 68.859 47.856 29.035 1.00 9.07 476 ARG A O 1
ATOM 3721 N N . PHE A 1 508 ? 67.615 46.946 27.391 1.00 2.82 477 PHE A N 1
ATOM 3722 C CA . PHE A 1 508 ? 68.592 45.928 27.018 1.00 2.00 477 PHE A CA 1
ATOM 3723 C C . PHE A 1 508 ? 69.275 46.185 25.665 1.00 2.61 477 PHE A C 1
ATOM 3724 O O . PHE A 1 508 ? 69.698 45.236 24.996 1.00 3.85 477 PHE A O 1
ATOM 3732 N N . SER A 1 509 ? 69.401 47.458 25.280 1.00 8.78 478 SER A N 1
ATOM 3733 C CA . SER A 1 509 ? 70.033 47.842 24.008 1.00 9.14 478 SER A CA 1
ATOM 3734 C C . SER A 1 509 ? 71.368 48.573 24.198 1.00 9.60 478 SER A C 1
ATOM 3735 O O . SER A 1 509 ? 71.808 48.807 25.332 1.00 2.00 478 SER A O 1
ATOM 3738 N N . ASP A 1 510 ? 71.983 48.965 23.081 1.00 14.76 479 ASP A N 1
ATOM 3739 C CA . ASP A 1 510 ? 73.255 49.681 23.096 1.00 15.11 479 ASP A CA 1
ATOM 3740 C C . ASP A 1 510 ? 73.079 51.152 22.697 1.00 16.19 479 ASP A C 1
ATOM 3741 O O . ASP A 1 510 ? 73.696 52.035 23.303 1.00 4.84 479 ASP A O 1
ATOM 3746 N N . ILE A 1 511 ? 72.253 51.399 21.675 1.00 2.13 480 ILE A N 1
ATOM 3747 C CA . ILE A 1 511 ? 71.939 52.753 21.183 1.00 4.07 480 ILE A CA 1
ATOM 3748 C C . ILE A 1 511 ? 70.402 52.902 21.133 1.00 6.58 480 ILE A C 1
ATOM 3749 O O . ILE A 1 511 ? 69.704 51.993 20.666 1.00 13.01 480 ILE A O 1
ATOM 3754 N N . VAL A 1 512 ? 69.876 54.039 21.587 1.00 22.92 481 VAL A N 1
ATOM 3755 C CA . VAL A 1 512 ? 68.426 54.265 21.611 1.00 22.44 481 VAL A CA 1
ATOM 3756 C C . VAL A 1 512 ? 68.009 55.618 21.009 1.00 23.02 481 VAL A C 1
ATOM 3757 O O . VAL A 1 512 ? 68.588 56.655 21.347 1.00 16.69 481 VAL A O 1
ATOM 3761 N N . LEU A 1 513 ? 66.988 55.610 20.147 1.00 20.40 482 LEU A N 1
ATOM 3762 C CA . LEU A 1 513 ? 66.502 56.842 19.501 1.00 18.66 482 LEU A CA 1
ATOM 3763 C C . LEU A 1 513 ? 64.990 57.121 19.748 1.00 15.71 482 LEU A C 1
ATOM 3764 O O . LEU A 1 513 ? 64.144 56.237 19.574 1.00 3.02 482 LEU A O 1
ATOM 3769 N N . PRO A 1 514 ? 64.649 58.350 20.181 1.00 8.22 483 PRO A N 1
ATOM 3770 C CA . PRO A 1 514 ? 63.293 58.839 20.485 1.00 9.24 483 PRO A CA 1
ATOM 3771 C C . PRO A 1 514 ? 62.367 59.256 19.323 1.00 11.23 483 PRO A C 1
ATOM 3772 O O . PRO A 1 514 ? 62.724 60.105 18.492 1.00 9.63 483 PRO A O 1
ATOM 3776 N N . ALA A 1 515 ? 61.138 58.737 19.342 1.00 14.45 484 ALA A N 1
ATOM 3777 C CA . ALA A 1 515 ? 60.136 59.063 18.322 1.00 13.18 484 ALA A CA 1
ATOM 3778 C C . ALA A 1 515 ? 58.892 59.667 18.988 1.00 13.56 484 ALA A C 1
ATOM 3779 O O . ALA A 1 515 ? 58.649 59.443 20.177 1.00 3.86 484 ALA A O 1
ATOM 3781 N N . CYS A 1 516 ? 58.132 60.456 18.231 1.00 23.60 485 CYS A N 1
ATOM 3782 C CA . CYS A 1 516 ? 56.914 61.098 18.738 1.00 20.91 485 CYS A CA 1
ATOM 3783 C C . CYS A 1 516 ? 55.660 60.263 18.421 1.00 22.38 485 CYS A C 1
ATOM 3784 O O . CYS A 1 516 ? 55.691 59.376 17.555 1.00 8.03 485 CYS A O 1
ATOM 3787 N N . THR A 1 517 ? 54.559 60.543 19.115 1.00 10.61 486 THR A N 1
ATOM 3788 C CA . THR A 1 517 ? 53.320 59.801 18.888 1.00 8.97 486 THR A CA 1
ATOM 3789 C C . THR A 1 517 ? 52.601 60.303 17.638 1.00 9.15 486 THR A C 1
ATOM 3790 O O . THR A 1 517 ? 52.945 61.367 17.087 1.00 8.33 486 THR A O 1
ATOM 3794 N N . THR A 1 518 ? 51.568 59.570 17.227 1.00 6.66 487 THR A N 1
ATOM 3795 C CA . THR A 1 518 ? 50.776 59.925 16.045 1.00 3.58 487 THR A CA 1
ATOM 3796 C C . THR A 1 518 ? 50.022 61.258 16.184 1.00 2.26 487 THR A C 1
ATOM 3797 O O . THR A 1 518 ? 49.636 61.863 15.183 1.00 2.13 487 THR A O 1
ATOM 3801 N N . TYR A 1 519 ? 49.876 61.741 17.418 1.00 8.85 488 TYR A N 1
ATOM 3802 C CA . TYR A 1 519 ? 49.176 63.007 17.704 1.00 8.75 488 TYR A CA 1
ATOM 3803 C C . TYR A 1 519 ? 50.105 64.224 17.600 1.00 11.09 488 TYR A C 1
ATOM 3804 O O . TYR A 1 519 ? 49.667 65.365 17.788 1.00 3.46 488 TYR A O 1
ATOM 3813 N N . GLU A 1 520 ? 51.385 63.974 17.325 1.00 14.43 489 GLU A N 1
ATOM 3814 C CA . GLU A 1 520 ? 52.385 65.039 17.198 1.00 11.30 489 GLU A CA 1
ATOM 3815 C C . GLU A 1 520 ? 52.865 65.196 15.746 1.00 12.68 489 GLU A C 1
ATOM 3816 O O . GLU A 1 520 ? 53.894 65.825 15.494 1.00 6.17 489 GLU A O 1
ATOM 3822 N N . ARG A 1 521 ? 52.095 64.643 14.805 1.00 4.44 490 ARG A N 1
ATOM 3823 C CA . ARG A 1 521 ? 52.395 64.703 13.371 1.00 4.67 490 ARG A CA 1
ATOM 3824 C C . ARG A 1 521 ? 51.112 64.530 12.530 1.00 8.06 490 ARG A C 1
ATOM 3825 O O . ARG A 1 521 ? 50.027 64.318 13.086 1.00 10.42 490 ARG A O 1
ATOM 3833 N N . ASN A 1 522 ? 51.231 64.636 11.205 1.00 12.99 491 ASN A N 1
ATOM 3834 C CA . ASN A 1 522 ? 50.079 64.513 10.299 1.00 13.64 491 ASN A CA 1
ATOM 3835 C C . ASN A 1 522 ? 50.152 63.215 9.472 1.00 15.70 491 ASN A C 1
ATOM 3836 O O . ASN A 1 522 ? 51.243 62.822 9.027 1.00 11.02 491 ASN A O 1
ATOM 3841 N N . ASP A 1 523 ? 48.998 62.584 9.232 1.00 12.23 492 ASP A N 1
ATOM 3842 C CA . ASP A 1 523 ? 48.934 61.337 8.465 1.00 12.70 492 ASP A CA 1
ATOM 3843 C C . ASP A 1 523 ? 47.530 61.075 7.849 1.00 14.61 492 ASP A C 1
ATOM 3844 O O . ASP A 1 523 ? 46.637 61.930 7.913 1.00 8.46 492 ASP A O 1
ATOM 3849 N N . ILE A 1 524 ? 47.340 59.884 7.282 1.00 13.92 493 ILE A N 1
ATOM 3850 C CA . ILE A 1 524 ? 46.082 59.484 6.640 1.00 12.33 493 ILE A CA 1
ATOM 3851 C C . ILE A 1 524 ? 45.838 57.978 6.903 1.00 9.56 493 ILE A C 1
ATOM 3852 O O . ILE A 1 524 ? 46.801 57.215 7.038 1.00 5.46 493 ILE A O 1
ATOM 3857 N N . ASP A 1 525 ? 44.572 57.557 6.989 1.00 15.17 494 ASP A N 1
ATOM 3858 C CA . ASP A 1 525 ? 44.231 56.149 7.278 1.00 14.98 494 ASP A CA 1
ATOM 3859 C C . ASP A 1 525 ? 42.798 55.782 6.858 1.00 17.41 494 ASP A C 1
ATOM 3860 O O . ASP A 1 525 ? 41.943 56.664 6.735 1.00 15.50 494 ASP A O 1
ATOM 3865 N N . VAL A 1 526 ? 42.536 54.488 6.635 1.00 6.58 495 VAL A N 1
ATOM 3866 C CA . VAL A 1 526 ? 41.191 54.025 6.252 1.00 2.71 495 VAL A CA 1
ATOM 3867 C C . VAL A 1 526 ? 40.353 53.711 7.497 1.00 4.57 495 VAL A C 1
ATOM 3868 O O . VAL A 1 526 ? 40.901 53.346 8.542 1.00 5.83 495 VAL A O 1
ATOM 3872 N N . TYR A 1 527 ? 39.032 53.852 7.384 1.00 7.51 496 TYR A N 1
ATOM 3873 C CA . TYR A 1 527 ? 38.125 53.581 8.497 1.00 8.46 496 TYR A CA 1
ATOM 3874 C C . TYR A 1 527 ? 37.568 52.146 8.426 1.00 10.25 496 TYR A C 1
ATOM 3875 O O . TYR A 1 527 ? 36.707 51.830 7.589 1.00 8.32 496 TYR A O 1
ATOM 3884 N N . GLY A 1 528 ? 38.055 51.288 9.317 1.00 8.31 497 GLY A N 1
ATOM 3885 C CA . GLY A 1 528 ? 37.608 49.909 9.341 1.00 7.38 497 GLY A CA 1
ATOM 3886 C C . GLY A 1 528 ? 38.420 49.074 8.374 1.00 7.13 497 GLY A C 1
ATOM 3887 O O . GLY A 1 528 ? 38.356 49.286 7.164 1.00 2.16 497 GLY A O 1
ATOM 3888 N N . ALA A 1 529 ? 39.185 48.129 8.910 1.00 12.48 498 ALA A N 1
ATOM 3889 C CA . ALA A 1 529 ? 40.032 47.244 8.114 1.00 14.40 498 ALA A CA 1
ATOM 3890 C C . ALA A 1 529 ? 39.272 46.404 7.083 1.00 15.65 498 ALA A C 1
ATOM 3891 O O . ALA A 1 529 ? 39.782 46.152 5.990 1.00 27.20 498 ALA A O 1
ATOM 3893 N N . TYR A 1 530 ? 38.076 45.944 7.441 1.00 18.52 499 TYR A N 1
ATOM 3894 C CA . TYR A 1 530 ? 37.264 45.132 6.531 1.00 17.55 499 TYR A CA 1
ATOM 3895 C C . TYR A 1 530 ? 36.006 45.866 6.036 1.00 18.31 499 TYR A C 1
ATOM 3896 O O . TYR A 1 530 ? 35.439 45.508 4.999 1.00 11.17 499 TYR A O 1
ATOM 3905 N N . ALA A 1 531 ? 35.580 46.896 6.765 1.00 17.47 500 ALA A N 1
ATOM 3906 C CA . ALA A 1 531 ? 34.393 47.670 6.387 1.00 16.72 500 ALA A CA 1
ATOM 3907 C C . ALA A 1 531 ? 34.628 48.639 5.233 1.00 18.94 500 ALA A C 1
ATOM 3908 O O . ALA A 1 531 ? 33.767 48.778 4.352 1.00 10.17 500 ALA A O 1
ATOM 3910 N N . ASN A 1 532 ? 35.799 49.284 5.232 1.00 17.39 501 ASN A N 1
ATOM 3911 C CA . ASN A 1 532 ? 36.179 50.276 4.215 1.00 16.18 501 ASN A CA 1
ATOM 3912 C C . ASN A 1 532 ? 35.080 51.328 4.112 1.00 14.17 501 ASN A C 1
ATOM 3913 O O . ASN A 1 532 ? 34.698 51.749 3.017 1.00 8.45 501 ASN A O 1
ATOM 3918 N N . ARG A 1 533 ? 34.607 51.762 5.279 1.00 12.88 502 ARG A N 1
ATOM 3919 C CA . ARG A 1 533 ? 33.528 52.745 5.417 1.00 16.49 502 ARG A CA 1
ATOM 3920 C C . ARG A 1 533 ? 33.876 54.135 4.856 1.00 17.28 502 ARG A C 1
ATOM 3921 O O . ARG A 1 533 ? 32.993 54.838 4.345 1.00 20.40 502 ARG A O 1
ATOM 3929 N N . GLY A 1 534 ? 35.152 54.518 4.945 1.00 24.34 503 GLY A N 1
ATOM 3930 C CA . GLY A 1 534 ? 35.601 55.813 4.453 1.00 23.32 503 GLY A CA 1
ATOM 3931 C C . GLY A 1 534 ? 37.099 56.032 4.621 1.00 23.90 503 GLY A C 1
ATOM 3932 O O . GLY A 1 534 ? 37.865 55.060 4.675 1.00 5.28 503 GLY A O 1
ATOM 3933 N N . ILE A 1 535 ? 37.518 57.301 4.661 1.00 26.08 504 ILE A N 1
ATOM 3934 C CA . ILE A 1 535 ? 38.930 57.683 4.844 1.00 25.17 504 ILE A CA 1
ATOM 3935 C C . ILE A 1 535 ? 38.990 58.849 5.834 1.00 22.61 504 ILE A C 1
ATOM 3936 O O . ILE A 1 535 ? 38.275 59.835 5.672 1.00 14.74 504 ILE A O 1
ATOM 3941 N N . LEU A 1 536 ? 39.829 58.715 6.860 1.00 18.69 505 LEU A N 1
ATOM 3942 C CA . LEU A 1 536 ? 39.997 59.735 7.905 1.00 20.54 505 LEU A CA 1
ATOM 3943 C C . LEU A 1 536 ? 41.253 60.591 7.741 1.00 22.33 505 LEU A C 1
ATOM 3944 O O . LEU A 1 536 ? 42.162 60.252 6.972 1.00 24.92 505 LEU A O 1
ATOM 3949 N N . ALA A 1 537 ? 41.322 61.666 8.524 1.00 19.39 506 ALA A N 1
ATOM 3950 C CA . ALA A 1 537 ? 42.476 62.564 8.515 1.00 18.05 506 ALA A CA 1
ATOM 3951 C C . ALA A 1 537 ? 43.090 62.578 9.913 1.00 18.66 506 ALA A C 1
ATOM 3952 O O . ALA A 1 537 ? 42.374 62.754 10.901 1.00 15.48 506 ALA A O 1
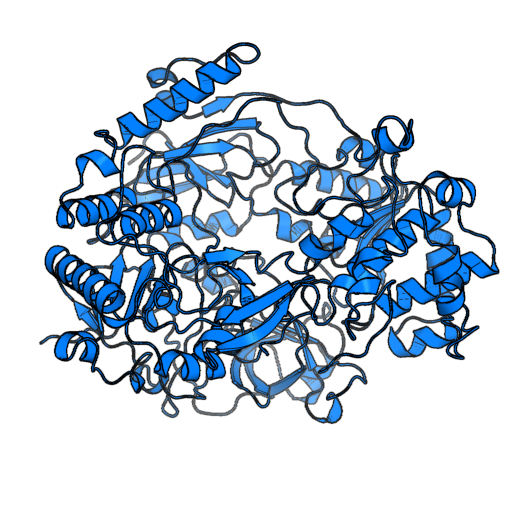ATOM 3954 N N . MET A 1 538 ? 44.394 62.328 10.006 1.00 22.44 507 MET A N 1
ATOM 3955 C CA . MET A 1 538 ? 45.093 62.335 11.295 1.00 18.13 507 MET A CA 1
ATOM 3956 C C . MET A 1 538 ? 45.854 63.666 11.381 1.00 20.21 507 MET A C 1
ATOM 3957 O O . MET A 1 538 ? 46.921 63.817 10.790 1.00 7.59 507 MET A O 1
ATOM 3962 N N . GLN A 1 539 ? 45.267 64.634 12.083 1.00 10.92 508 GLN A N 1
ATOM 3963 C CA . GLN A 1 539 ? 45.833 65.977 12.218 1.00 10.68 508 GLN A CA 1
ATOM 3964 C C . GLN A 1 539 ? 46.732 66.215 13.444 1.00 10.36 508 GLN A C 1
ATOM 3965 O O . GLN A 1 539 ? 46.471 65.705 14.536 1.00 8.66 508 GLN A O 1
ATOM 3971 N N . LYS A 1 540 ? 47.779 67.012 13.243 1.00 3.05 509 LYS A N 1
ATOM 3972 C CA . LYS A 1 540 ? 48.745 67.356 14.283 1.00 5.46 509 LYS A CA 1
ATOM 3973 C C . LYS A 1 540 ? 48.092 68.209 15.357 1.00 3.96 509 LYS A C 1
ATOM 3974 O O . LYS A 1 540 ? 47.514 69.257 15.058 1.00 10.45 509 LYS A O 1
ATOM 3980 N N . MET A 1 541 ? 48.222 67.771 16.607 1.00 9.75 510 MET A N 1
ATOM 3981 C CA . MET A 1 541 ? 47.631 68.457 17.756 1.00 7.90 510 MET A CA 1
ATOM 3982 C C . MET A 1 541 ? 48.585 69.416 18.480 1.00 9.50 510 MET A C 1
ATOM 3983 O O . MET A 1 541 ? 48.215 70.545 18.792 1.00 10.29 510 MET A O 1
ATOM 3988 N N . VAL A 1 542 ? 49.794 68.945 18.784 1.00 11.88 511 VAL A N 1
ATOM 3989 C CA . VAL A 1 542 ? 50.801 69.735 19.497 1.00 9.54 511 VAL A CA 1
ATOM 3990 C C . VAL A 1 542 ? 52.207 69.458 18.935 1.00 11.18 511 VAL A C 1
ATOM 3991 O O . VAL A 1 542 ? 52.391 68.561 18.121 1.00 7.75 511 VAL A O 1
ATOM 3995 N N . GLU A 1 543 ? 53.196 70.235 19.364 1.00 12.90 512 GLU A N 1
ATOM 3996 C CA . GLU A 1 543 ? 54.566 70.045 18.893 1.00 14.63 512 GLU A CA 1
ATOM 3997 C C . GLU A 1 543 ? 55.202 68.798 19.530 1.00 14.48 512 GLU A C 1
ATOM 3998 O O . GLU A 1 543 ? 54.882 68.453 20.676 1.00 9.15 512 GLU A O 1
ATOM 4004 N N . PRO A 1 544 ? 56.068 68.079 18.778 1.00 6.83 513 PRO A N 1
ATOM 4005 C CA . PRO A 1 544 ? 56.740 66.878 19.294 1.00 5.90 513 PRO A CA 1
ATOM 4006 C C . PRO A 1 544 ? 57.464 67.257 20.589 1.00 8.85 513 PRO A C 1
ATOM 4007 O O . PRO A 1 544 ? 58.120 68.305 20.650 1.00 10.64 513 PRO A O 1
ATOM 4011 N N . LEU A 1 545 ? 57.310 66.441 21.632 1.00 20.29 514 LEU A N 1
ATOM 4012 C CA . LEU A 1 545 ? 57.927 66.735 22.929 1.00 20.56 514 LEU A CA 1
ATOM 4013 C C . LEU A 1 545 ? 59.423 66.413 22.996 1.00 19.23 514 LEU A C 1
ATOM 4014 O O . LEU A 1 545 ? 59.903 65.507 22.311 1.00 4.51 514 LEU A O 1
ATOM 4019 N N . PHE A 1 546 ? 60.137 67.157 23.844 1.00 5.86 515 PHE A N 1
ATOM 4020 C CA . PHE A 1 546 ? 61.577 66.994 24.068 1.00 3.04 515 PHE A CA 1
ATOM 4021 C C . PHE A 1 546 ? 62.405 66.994 22.781 1.00 3.45 515 PHE A C 1
ATOM 4022 O O . PHE A 1 546 ? 62.176 67.820 21.898 1.00 13.68 515 PHE A O 1
ATOM 4030 N N . ASP A 1 547 ? 63.370 66.083 22.673 1.00 10.25 516 ASP A N 1
ATOM 4031 C CA . ASP A 1 547 ? 64.202 66.003 21.474 1.00 10.91 516 ASP A CA 1
ATOM 4032 C C . ASP A 1 547 ? 63.708 64.918 20.492 1.00 9.97 516 ASP A C 1
ATOM 4033 O O . ASP A 1 547 ? 64.426 64.562 19.555 1.00 13.88 516 ASP A O 1
ATOM 4038 N N . SER A 1 548 ? 62.474 64.440 20.668 1.00 11.76 517 SER A N 1
ATOM 4039 C CA . SER A 1 548 ? 61.911 63.399 19.796 1.00 13.33 517 SER A CA 1
ATOM 4040 C C . SER A 1 548 ? 61.604 63.840 18.356 1.00 11.89 517 SER A C 1
ATOM 4041 O O . SER A 1 548 ? 61.324 65.011 18.099 1.00 8.43 517 SER A O 1
ATOM 4044 N N . LEU A 1 549 ? 61.629 62.887 17.426 1.00 14.06 518 LEU A N 1
ATOM 4045 C CA . LEU A 1 549 ? 61.350 63.175 16.020 1.00 13.48 518 LEU A CA 1
ATOM 4046 C C . LEU A 1 549 ? 60.439 62.116 15.387 1.00 14.62 518 LEU A C 1
ATOM 4047 O O . LEU A 1 549 ? 60.329 60.985 15.881 1.00 12.83 518 LEU A O 1
ATOM 4052 N N . SER A 1 550 ? 59.783 62.498 14.294 1.00 12.57 519 SER A N 1
ATOM 4053 C CA . SER A 1 550 ? 58.899 61.599 13.564 1.00 12.31 519 SER A CA 1
ATOM 4054 C C . SER A 1 550 ? 59.771 60.552 12.881 1.00 11.69 519 SER A C 1
ATOM 4055 O O . SER A 1 550 ? 60.923 60.832 12.545 1.00 6.59 519 SER A O 1
ATOM 4058 N N . ASP A 1 551 ? 59.226 59.358 12.662 1.00 8.68 520 ASP A N 1
ATOM 4059 C CA . ASP A 1 551 ? 59.995 58.304 12.010 1.00 5.86 520 ASP A CA 1
ATOM 4060 C C . ASP A 1 551 ? 60.456 58.671 10.593 1.00 6.40 520 ASP A C 1
ATOM 4061 O O . ASP A 1 551 ? 61.494 58.178 10.127 1.00 9.90 520 ASP A O 1
ATOM 4066 N N . PHE A 1 552 ? 59.721 59.559 9.922 1.00 7.55 521 PHE A N 1
ATOM 4067 C CA . PHE A 1 552 ? 60.110 59.988 8.576 1.00 11.18 521 PHE A CA 1
ATOM 4068 C C . PHE A 1 552 ? 61.425 60.766 8.716 1.00 13.30 521 PHE A C 1
ATOM 4069 O O . PHE A 1 552 ? 62.418 60.452 8.053 1.00 14.42 521 PHE A O 1
ATOM 4077 N N . GLU A 1 553 ? 61.425 61.740 9.627 1.00 5.42 522 GLU A N 1
ATOM 4078 C CA . GLU A 1 553 ? 62.579 62.597 9.917 1.00 6.05 522 GLU A CA 1
ATOM 4079 C C . GLU A 1 553 ? 63.825 61.821 10.358 1.00 5.43 522 GLU A C 1
ATOM 4080 O O . GLU A 1 553 ? 64.930 62.089 9.881 1.00 27.98 522 GLU A O 1
ATOM 4086 N N . ILE A 1 554 ? 63.640 60.864 11.264 1.00 5.24 523 ILE A N 1
ATOM 4087 C CA . ILE A 1 554 ? 64.743 60.061 11.774 1.00 4.71 523 ILE A CA 1
ATOM 4088 C C . ILE A 1 554 ? 65.527 59.389 10.653 1.00 5.77 523 ILE A C 1
ATOM 4089 O O . ILE A 1 554 ? 66.749 59.536 10.570 1.00 12.50 523 ILE A O 1
ATOM 4094 N N . PHE A 1 555 ? 64.833 58.677 9.772 1.00 10.42 524 PHE A N 1
ATOM 4095 C CA . PHE A 1 555 ? 65.521 57.977 8.697 1.00 9.15 524 PHE A CA 1
ATOM 4096 C C . PHE A 1 555 ? 65.915 58.759 7.450 1.00 7.95 524 PHE A C 1
ATOM 4097 O O . PHE A 1 555 ? 66.660 58.259 6.608 1.00 9.17 524 PHE A O 1
ATOM 4105 N N . THR A 1 556 ? 65.463 60.003 7.359 1.00 8.05 525 THR A N 1
ATOM 4106 C CA . THR A 1 556 ? 65.838 60.876 6.248 1.00 11.02 525 THR A CA 1
ATOM 4107 C C . THR A 1 556 ? 67.231 61.436 6.593 1.00 9.55 525 THR A C 1
ATOM 4108 O O . THR A 1 556 ? 68.083 61.619 5.716 1.00 10.50 525 THR A O 1
ATOM 4112 N N . ARG A 1 557 ? 67.449 61.698 7.879 1.00 8.88 526 ARG A N 1
ATOM 4113 C CA . ARG A 1 557 ? 68.734 62.193 8.354 1.00 10.78 526 ARG A CA 1
ATOM 4114 C C . ARG A 1 557 ? 69.778 61.077 8.166 1.00 10.88 526 ARG A C 1
ATOM 4115 O O . ARG A 1 557 ? 70.928 61.332 7.802 1.00 8.71 526 ARG A O 1
ATOM 4123 N N . PHE A 1 558 ? 69.370 59.840 8.423 1.00 10.39 527 PHE A N 1
ATOM 4124 C CA . PHE A 1 558 ? 70.253 58.693 8.256 1.00 11.23 527 PHE A CA 1
ATOM 4125 C C . PHE A 1 558 ? 70.650 58.579 6.783 1.00 12.67 527 PHE A C 1
ATOM 4126 O O . PHE A 1 558 ? 71.807 58.331 6.454 1.00 11.97 527 PHE A O 1
ATOM 4134 N N . ALA A 1 559 ? 69.680 58.769 5.894 1.00 11.47 528 ALA A N 1
ATOM 4135 C CA . ALA A 1 559 ? 69.939 58.696 4.461 1.00 10.71 528 ALA A CA 1
ATOM 4136 C C . ALA A 1 559 ? 70.923 59.779 4.047 1.00 9.98 528 ALA A C 1
ATOM 4137 O O . ALA A 1 559 ? 71.702 59.582 3.117 1.00 16.37 528 ALA A O 1
ATOM 4139 N N . ALA A 1 560 ? 70.880 60.924 4.727 1.00 17.51 529 ALA A N 1
ATOM 4140 C CA . ALA A 1 560 ? 71.796 62.024 4.423 1.00 17.87 529 ALA A CA 1
ATOM 4141 C C . ALA A 1 560 ? 73.231 61.591 4.692 1.00 17.87 529 ALA A C 1
ATOM 4142 O O . ALA A 1 560 ? 74.125 61.890 3.907 1.00 6.47 529 ALA A O 1
ATOM 4144 N N . VAL A 1 561 ? 73.441 60.860 5.785 1.00 12.10 530 VAL A N 1
ATOM 4145 C CA . VAL A 1 561 ? 74.772 60.380 6.139 1.00 10.25 530 VAL A CA 1
ATOM 4146 C C . VAL A 1 561 ? 75.315 59.498 5.009 1.00 13.48 530 VAL A C 1
ATOM 4147 O O . VAL A 1 561 ? 76.501 59.553 4.683 1.00 11.26 530 VAL A O 1
ATOM 4151 N N . LEU A 1 562 ? 74.438 58.687 4.420 1.00 27.33 531 LEU A N 1
ATOM 4152 C CA . LEU A 1 562 ? 74.812 57.791 3.333 1.00 28.70 531 LEU A CA 1
ATOM 4153 C C . LEU A 1 562 ? 74.937 58.553 2.012 1.00 31.04 531 LEU A C 1
ATOM 4154 O O . LEU A 1 562 ? 75.345 57.981 0.991 1.00 25.06 531 LEU A O 1
ATOM 4159 N N . GLY A 1 563 ? 74.600 59.843 2.042 1.00 11.37 532 GLY A N 1
ATOM 4160 C CA . GLY A 1 563 ? 74.672 60.674 0.851 1.00 10.15 532 GLY A CA 1
ATOM 4161 C C . GLY A 1 563 ? 73.545 60.433 -0.141 1.00 14.53 532 GLY A C 1
ATOM 4162 O O . GLY A 1 563 ? 73.643 60.833 -1.304 1.00 32.15 532 GLY A O 1
ATOM 4163 N N . LYS A 1 564 ? 72.466 59.796 0.313 1.00 35.05 533 LYS A N 1
ATOM 4164 C CA . LYS A 1 564 ? 71.321 59.508 -0.548 1.00 34.04 533 LYS A CA 1
ATOM 4165 C C . LYS A 1 564 ? 69.984 59.970 0.056 1.00 32.94 533 LYS A C 1
ATOM 4166 O O . LYS A 1 564 ? 69.055 59.178 0.221 1.00 34.95 533 LYS A O 1
ATOM 4172 N N . GLU A 1 565 ? 69.875 61.274 0.312 1.00 10.83 534 GLU A N 1
ATOM 4173 C CA . GLU A 1 565 ? 68.677 61.879 0.903 1.00 10.69 534 GLU A CA 1
ATOM 4174 C C . GLU A 1 565 ? 67.499 61.995 -0.070 1.00 12.81 534 GLU A C 1
ATOM 4175 O O . GLU A 1 565 ? 66.409 61.482 0.205 1.00 29.89 534 GLU A O 1
ATOM 4181 N N . LYS A 1 566 ? 67.717 62.675 -1.195 1.00 14.63 535 LYS A N 1
ATOM 4182 C CA . LYS A 1 566 ? 66.681 62.868 -2.215 1.00 14.98 535 LYS A CA 1
ATOM 4183 C C . LYS A 1 566 ? 66.064 61.558 -2.722 1.00 13.13 535 LYS A C 1
ATOM 4184 O O . LYS A 1 566 ? 64.847 61.438 -2.824 1.00 23.78 535 LYS A O 1
ATOM 4190 N N . GLU A 1 567 ? 66.914 60.581 -3.022 1.00 18.01 536 GLU A N 1
ATOM 4191 C CA . GLU A 1 567 ? 66.482 59.265 -3.500 1.00 17.04 536 GLU A CA 1
ATOM 4192 C C . GLU A 1 567 ? 65.531 58.617 -2.501 1.00 14.66 536 GLU A C 1
ATOM 4193 O O . GLU A 1 567 ? 64.531 58.009 -2.881 1.00 7.44 536 GLU A O 1
ATOM 4199 N N . TYR A 1 568 ? 65.870 58.728 -1.222 1.00 9.54 537 TYR A N 1
ATOM 4200 C CA . TYR A 1 568 ? 65.058 58.156 -0.168 1.00 10.36 537 TYR A CA 1
ATOM 4201 C C . TYR A 1 568 ? 63.639 58.742 -0.137 1.00 13.11 537 TYR A C 1
ATOM 4202 O O . TYR A 1 568 ? 62.650 58.012 -0.242 1.00 14.90 537 TYR A O 1
ATOM 4211 N N . THR A 1 569 ? 63.559 60.065 -0.015 1.00 16.05 538 THR A N 1
ATOM 4212 C CA . THR A 1 569 ? 62.296 60.791 0.070 1.00 15.60 538 THR A CA 1
ATOM 4213 C C . THR A 1 569 ? 61.549 61.016 -1.249 1.00 16.61 538 THR A C 1
ATOM 4214 O O . THR A 1 569 ? 60.413 61.505 -1.242 1.00 17.81 538 THR A O 1
ATOM 4218 N N . ARG A 1 570 ? 62.178 60.669 -2.368 1.00 9.60 539 ARG A N 1
ATOM 4219 C CA . ARG A 1 570 ? 61.606 60.889 -3.698 1.00 7.39 539 ARG A CA 1
ATOM 4220 C C . ARG A 1 570 ? 61.454 62.389 -3.949 1.00 9.76 539 ARG A C 1
ATOM 4221 O O . ARG A 1 570 ? 60.727 62.806 -4.846 1.00 20.83 539 ARG A O 1
ATOM 4229 N N . ASN A 1 571 ? 62.137 63.189 -3.135 1.00 6.09 540 ASN A N 1
ATOM 4230 C CA . ASN A 1 571 ? 62.129 64.643 -3.247 1.00 7.29 540 ASN A CA 1
ATOM 4231 C C . ASN A 1 571 ? 60.784 65.287 -2.882 1.00 7.20 540 ASN A C 1
ATOM 4232 O O . ASN A 1 571 ? 60.329 66.211 -3.559 1.00 22.55 540 ASN A O 1
ATOM 4237 N N . MET A 1 572 ? 60.158 64.812 -1.802 1.00 27.73 541 MET A N 1
ATOM 4238 C CA . MET A 1 572 ? 58.861 65.334 -1.341 1.00 24.24 541 MET A CA 1
ATOM 4239 C C . MET A 1 572 ? 58.806 65.437 0.180 1.00 20.46 541 MET A C 1
ATOM 4240 O O . MET A 1 572 ? 59.470 64.679 0.875 1.00 3.62 541 MET A O 1
ATOM 4245 N N . GLY A 1 573 ? 57.972 66.347 0.684 1.00 7.44 542 GLY A N 1
ATOM 4246 C CA . GLY A 1 573 ? 57.819 66.540 2.119 1.00 3.20 542 GLY A CA 1
ATOM 4247 C C . GLY A 1 573 ? 56.579 65.851 2.672 1.00 7.26 542 GLY A C 1
ATOM 4248 O O . GLY A 1 573 ? 55.879 65.158 1.932 1.00 15.77 542 GLY A O 1
ATOM 4249 N N . GLU A 1 574 ? 56.273 66.088 3.950 1.00 13.09 543 GLU A N 1
ATOM 4250 C CA . GLU A 1 574 ? 55.125 65.463 4.615 1.00 14.37 543 GLU A CA 1
ATOM 4251 C C . GLU A 1 574 ? 53.783 65.618 3.893 1.00 17.42 543 GLU A C 1
ATOM 4252 O O . GLU A 1 574 ? 53.151 64.618 3.528 1.00 10.75 543 GLU A O 1
ATOM 4258 N N . MET A 1 575 ? 53.361 66.862 3.677 1.00 2.00 544 MET A N 1
ATOM 4259 C CA . MET A 1 575 ? 52.085 67.137 3.028 1.00 2.43 544 MET A CA 1
ATOM 4260 C C . MET A 1 575 ? 52.054 66.750 1.555 1.00 3.47 544 MET A C 1
ATOM 4261 O O . MET A 1 575 ? 51.013 66.341 1.045 1.00 17.41 544 MET A O 1
ATOM 4266 N N . GLU A 1 576 ? 53.191 66.872 0.875 1.00 24.63 545 GLU A N 1
ATOM 4267 C CA . GLU A 1 576 ? 53.269 66.496 -0.536 1.00 26.05 545 GLU A CA 1
ATOM 4268 C C . GLU A 1 576 ? 53.023 64.991 -0.657 1.00 26.12 545 GLU A C 1
ATOM 4269 O O . GLU A 1 576 ? 52.340 64.543 -1.582 1.00 29.65 545 GLU A O 1
ATOM 4275 N N . TRP A 1 577 ? 53.571 64.221 0.286 1.00 12.38 546 TRP A N 1
ATOM 4276 C CA . TRP A 1 577 ? 53.399 62.770 0.295 1.00 12.47 546 TRP A CA 1
ATOM 4277 C C . TRP A 1 577 ? 51.930 62.396 0.521 1.00 11.97 546 TRP A C 1
ATOM 4278 O O . TRP A 1 577 ? 51.364 61.592 -0.225 1.00 12.26 546 TRP A O 1
ATOM 4289 N N . LEU A 1 578 ? 51.317 63.008 1.534 1.00 11.53 547 LEU A N 1
ATOM 4290 C CA . LEU A 1 578 ? 49.914 62.757 1.867 1.00 9.69 547 LEU A CA 1
ATOM 4291 C C . LEU A 1 578 ? 48.976 63.107 0.707 1.00 9.10 547 LEU A C 1
ATOM 4292 O O . LEU A 1 578 ? 48.058 62.350 0.411 1.00 12.08 547 LEU A O 1
ATOM 4297 N N . GLU A 1 579 ? 49.234 64.230 0.037 1.00 4.62 548 GLU A N 1
ATOM 4298 C CA . GLU A 1 579 ? 48.417 64.684 -1.093 1.00 4.84 548 GLU A CA 1
ATOM 4299 C C . GLU A 1 579 ? 48.517 63.717 -2.264 1.00 3.66 548 GLU A C 1
ATOM 4300 O O . GLU A 1 579 ? 47.543 63.491 -2.981 1.00 21.91 548 GLU A O 1
ATOM 4306 N N . THR A 1 580 ? 49.711 63.169 -2.460 1.00 11.79 549 THR A N 1
ATOM 4307 C CA . THR A 1 580 ? 49.989 62.202 -3.517 1.00 12.52 549 THR A CA 1
ATOM 4308 C C . THR A 1 580 ? 49.224 60.894 -3.298 1.00 10.83 549 THR A C 1
ATOM 4309 O O . THR A 1 580 ? 48.749 60.284 -4.258 1.00 12.40 549 THR A O 1
ATOM 4313 N N . LEU A 1 581 ? 49.098 60.474 -2.041 1.00 14.50 550 LEU A N 1
ATOM 4314 C CA . LEU A 1 581 ? 48.387 59.234 -1.705 1.00 15.66 550 LEU A CA 1
ATOM 4315 C C . LEU A 1 581 ? 46.859 59.374 -1.797 1.00 13.95 550 LEU A C 1
ATOM 4316 O O . LEU A 1 581 ? 46.169 58.416 -2.130 1.00 10.13 550 LEU A O 1
ATOM 4321 N N . TYR A 1 582 ? 46.338 60.563 -1.506 1.00 10.03 551 TYR A N 1
ATOM 4322 C CA . TYR A 1 582 ? 44.902 60.811 -1.590 1.00 14.59 551 TYR A CA 1
ATOM 4323 C C . TYR A 1 582 ? 44.469 60.831 -3.060 1.00 15.03 551 TYR A C 1
ATOM 4324 O O . TYR A 1 582 ? 43.521 60.134 -3.451 1.00 14.82 551 TYR A O 1
ATOM 4333 N N . ASN A 1 583 ? 45.184 61.606 -3.874 1.00 5.34 552 ASN A N 1
ATOM 4334 C CA . ASN A 1 583 ? 44.878 61.724 -5.298 1.00 6.50 552 ASN A CA 1
ATOM 4335 C C . ASN A 1 583 ? 44.872 60.380 -6.014 1.00 9.00 552 ASN A C 1
ATOM 4336 O O . ASN A 1 583 ? 44.007 60.135 -6.857 1.00 24.40 552 ASN A O 1
ATOM 4341 N N . GLU A 1 584 ? 45.811 59.498 -5.668 1.00 6.52 553 GLU A N 1
ATOM 4342 C CA . GLU A 1 584 ? 45.857 58.178 -6.294 1.00 8.31 553 GLU A CA 1
ATOM 4343 C C . GLU A 1 584 ? 44.637 57.327 -5.918 1.00 8.67 553 GLU A C 1
ATOM 4344 O O . GLU A 1 584 ? 44.108 56.584 -6.747 1.00 32.85 553 GLU A O 1
ATOM 4350 N N . CYS A 1 585 ? 44.177 57.460 -4.675 1.00 33.44 554 CYS A N 1
ATOM 4351 C CA . CYS A 1 585 ? 43.011 56.715 -4.197 1.00 31.33 554 CYS A CA 1
ATOM 4352 C C . CYS A 1 585 ? 41.763 57.198 -4.938 1.00 30.55 554 CYS A C 1
ATOM 4353 O O . CYS A 1 585 ? 40.933 56.394 -5.371 1.00 16.44 554 CYS A O 1
ATOM 4356 N N . LYS A 1 586 ? 41.648 58.517 -5.099 1.00 16.70 555 LYS A N 1
ATOM 4357 C CA . LYS A 1 586 ? 40.518 59.119 -5.800 1.00 13.44 555 LYS A CA 1
ATOM 4358 C C . LYS A 1 586 ? 40.491 58.679 -7.269 1.00 16.62 555 LYS A C 1
ATOM 4359 O O . LYS A 1 586 ? 39.418 58.522 -7.864 1.00 11.04 555 LYS A O 1
ATOM 4365 N N . ALA A 1 587 ? 41.670 58.434 -7.832 1.00 19.77 556 ALA A N 1
ATOM 4366 C CA . ALA A 1 587 ? 41.781 58.009 -9.219 1.00 21.82 556 ALA A CA 1
ATOM 4367 C C . ALA A 1 587 ? 41.149 56.640 -9.410 1.00 23.20 556 ALA A C 1
ATOM 4368 O O . ALA A 1 587 ? 40.332 56.443 -10.308 1.00 30.26 556 ALA A O 1
ATOM 4370 N N . ALA A 1 588 ? 41.511 55.703 -8.545 1.00 35.21 557 ALA A N 1
ATOM 4371 C CA . ALA A 1 588 ? 40.995 54.343 -8.618 1.00 34.62 557 ALA A CA 1
ATOM 4372 C C . ALA A 1 588 ? 39.485 54.273 -8.421 1.00 35.78 557 ALA A C 1
ATOM 4373 O O . ALA A 1 588 ? 38.787 53.561 -9.144 1.00 26.96 557 ALA A O 1
ATOM 4375 N N . ASN A 1 589 ? 38.979 55.026 -7.454 1.00 28.04 558 ASN A N 1
ATOM 4376 C CA . ASN A 1 589 ? 37.552 55.020 -7.158 1.00 24.74 558 ASN A CA 1
ATOM 4377 C C . ASN A 1 589 ? 36.693 55.860 -8.094 1.00 26.50 558 ASN A C 1
ATOM 4378 O O . ASN A 1 589 ? 35.465 55.856 -7.968 1.00 37.81 558 ASN A O 1
ATOM 4383 N N . ALA A 1 590 ? 37.321 56.531 -9.057 1.00 32.07 559 ALA A N 1
ATOM 4384 C CA . ALA A 1 590 ? 36.614 57.390 -10.014 1.00 33.89 559 ALA A CA 1
ATOM 4385 C C . ALA A 1 590 ? 35.300 56.823 -10.562 1.00 38.16 559 ALA A C 1
ATOM 4386 O O . ALA A 1 590 ? 34.291 57.539 -10.659 1.00 28.78 559 ALA A O 1
ATOM 4388 N N . GLY A 1 591 ? 35.313 55.539 -10.905 1.00 41.07 560 GLY A N 1
ATOM 4389 C CA . GLY A 1 591 ? 34.132 54.904 -11.461 1.00 40.69 560 GLY A CA 1
ATOM 4390 C C . GLY A 1 591 ? 32.894 54.738 -10.592 1.00 39.34 560 GLY A C 1
ATOM 4391 O O . GLY A 1 591 ? 31.784 54.959 -11.078 1.00 23.08 560 GLY A O 1
ATOM 4392 N N . LYS A 1 592 ? 33.065 54.376 -9.318 1.00 29.78 561 LYS A N 1
ATOM 4393 C CA . LYS A 1 592 ? 31.912 54.143 -8.440 1.00 31.21 561 LYS A CA 1
ATOM 4394 C C . LYS A 1 592 ? 31.677 55.081 -7.238 1.00 30.51 561 LYS A C 1
ATOM 4395 O O . LYS A 1 592 ? 30.564 55.128 -6.712 1.00 40.12 561 LYS A O 1
ATOM 4401 N N . PHE A 1 593 ? 32.697 55.826 -6.811 1.00 28.88 562 PHE A N 1
ATOM 4402 C CA . PHE A 1 593 ? 32.564 56.730 -5.661 1.00 25.22 562 PHE A CA 1
ATOM 4403 C C . PHE A 1 593 ? 33.069 58.124 -6.000 1.00 28.14 562 PHE A C 1
ATOM 4404 O O . PHE A 1 593 ? 34.132 58.272 -6.605 1.00 22.89 562 PHE A O 1
ATOM 4412 N N . GLU A 1 594 ? 32.320 59.143 -5.590 1.00 31.60 563 GLU A N 1
ATOM 4413 C CA . GLU A 1 594 ? 32.710 60.524 -5.836 1.00 30.59 563 GLU A CA 1
ATOM 4414 C C . GLU A 1 594 ? 33.576 60.979 -4.672 1.00 29.45 563 GLU A C 1
ATOM 4415 O O . GLU A 1 594 ? 33.422 60.491 -3.546 1.00 40.77 563 GLU A O 1
ATOM 4421 N N . MET A 1 595 ? 34.503 61.888 -4.958 1.00 22.48 564 MET A N 1
ATOM 4422 C CA . MET A 1 595 ? 35.408 62.441 -3.955 1.00 20.80 564 MET A CA 1
ATOM 4423 C C . MET A 1 595 ? 35.805 63.860 -4.354 1.00 19.90 564 MET A C 1
ATOM 4424 O O . MET A 1 595 ? 35.951 64.150 -5.543 1.00 23.07 564 MET A O 1
ATOM 4429 N N . PRO A 1 596 ? 35.890 64.782 -3.373 1.00 24.07 565 PRO A N 1
ATOM 4430 C CA . PRO A 1 596 ? 36.269 66.188 -3.599 1.00 22.80 565 PRO A CA 1
ATOM 4431 C C . PRO A 1 596 ? 37.803 66.326 -3.681 1.00 25.22 565 PRO A C 1
ATOM 4432 O O . PRO A 1 596 ? 38.517 65.315 -3.665 1.00 12.28 565 PRO A O 1
ATOM 4436 N N . ASP A 1 597 ? 38.318 67.553 -3.774 1.00 23.15 566 ASP A N 1
ATOM 4437 C CA . ASP A 1 597 ? 39.768 67.729 -3.831 1.00 22.70 566 ASP A CA 1
ATOM 4438 C C . ASP A 1 597 ? 40.423 67.731 -2.448 1.00 21.84 566 ASP A C 1
ATOM 4439 O O . ASP A 1 597 ? 39.766 68.022 -1.439 1.00 13.85 566 ASP A O 1
ATOM 4444 N N . PHE A 1 598 ? 41.721 67.432 -2.412 1.00 18.87 567 PHE A N 1
ATOM 4445 C CA . PHE A 1 598 ? 42.471 67.362 -1.158 1.00 17.05 567 PHE A CA 1
ATOM 4446 C C . PHE A 1 598 ? 42.206 68.520 -0.205 1.00 15.59 567 PHE A C 1
ATOM 4447 O O . PHE A 1 598 ? 41.903 68.299 0.966 1.00 12.45 567 PHE A O 1
ATOM 4455 N N . ALA A 1 599 ? 42.292 69.747 -0.706 1.00 3.47 568 ALA A N 1
ATOM 4456 C CA . ALA A 1 599 ? 42.057 70.924 0.130 1.00 2.96 568 ALA A CA 1
ATOM 4457 C C . ALA A 1 599 ? 40.735 70.851 0.891 1.00 6.34 568 ALA A C 1
ATOM 4458 O O . ALA A 1 599 ? 40.701 71.123 2.102 1.00 8.21 568 ALA A O 1
ATOM 4460 N N . THR A 1 600 ? 39.665 70.456 0.194 1.00 15.36 569 THR A N 1
ATOM 4461 C CA . THR A 1 600 ? 38.339 70.331 0.807 1.00 15.00 569 THR A CA 1
ATOM 4462 C C . THR A 1 600 ? 38.342 69.180 1.821 1.00 15.17 569 THR A C 1
ATOM 4463 O O . THR A 1 600 ? 37.883 69.333 2.960 1.00 21.63 569 THR A O 1
ATOM 4467 N N . PHE A 1 601 ? 38.882 68.037 1.403 1.00 13.65 570 PHE A N 1
ATOM 4468 C CA . PHE A 1 601 ? 38.963 66.863 2.267 1.00 14.77 570 PHE A CA 1
ATOM 4469 C C . PHE A 1 601 ? 39.610 67.195 3.617 1.00 15.22 570 PHE A C 1
ATOM 4470 O O . PHE A 1 601 ? 39.039 66.900 4.670 1.00 12.66 570 PHE A O 1
ATOM 4478 N N . TRP A 1 602 ? 40.774 67.839 3.586 1.00 29.93 571 TRP A N 1
ATOM 4479 C CA . TRP A 1 602 ? 41.477 68.175 4.820 1.00 31.05 571 TRP A CA 1
ATOM 4480 C C . TRP A 1 602 ? 40.636 69.045 5.763 1.00 30.81 571 TRP A C 1
ATOM 4481 O O . TRP A 1 602 ? 40.623 68.812 6.977 1.00 19.21 571 TRP A O 1
ATOM 4492 N N . LYS A 1 603 ? 39.910 70.013 5.207 1.00 15.84 572 LYS A N 1
ATOM 4493 C CA . LYS A 1 603 ? 39.066 70.891 6.023 1.00 16.94 572 LYS A CA 1
ATOM 4494 C C . LYS A 1 603 ? 37.934 70.121 6.708 1.00 18.99 572 LYS A C 1
ATOM 4495 O O . LYS A 1 603 ? 37.617 70.377 7.874 1.00 33.67 572 LYS A O 1
ATOM 4501 N N . GLN A 1 604 ? 37.327 69.186 5.976 1.00 23.18 573 GLN A N 1
ATOM 4502 C CA . GLN A 1 604 ? 36.235 68.365 6.499 1.00 22.10 573 GLN A CA 1
ATOM 4503 C C . GLN A 1 604 ? 36.755 67.397 7.551 1.00 20.77 573 GLN A C 1
ATOM 4504 O O . GLN A 1 604 ? 36.161 67.251 8.622 1.00 16.70 573 GLN A O 1
ATOM 4510 N N . GLY A 1 605 ? 37.852 66.725 7.218 1.00 19.40 574 GLY A N 1
ATOM 4511 C CA . GLY A 1 605 ? 38.454 65.759 8.116 1.00 19.08 574 GLY A CA 1
ATOM 4512 C C . GLY A 1 605 ? 37.972 64.335 7.890 1.00 18.12 574 GLY A C 1
ATOM 4513 O O . GLY A 1 605 ? 38.483 63.407 8.529 1.00 14.29 574 GLY A O 1
ATOM 4514 N N . TYR A 1 606 ? 37.041 64.151 6.950 1.00 21.14 575 TYR A N 1
ATOM 4515 C CA . TYR A 1 606 ? 36.473 62.833 6.652 1.00 20.27 575 TYR A CA 1
ATOM 4516 C C . TYR A 1 606 ? 35.765 62.788 5.289 1.00 21.67 575 TYR A C 1
ATOM 4517 O O . TYR A 1 606 ? 35.228 63.797 4.831 1.00 17.61 575 TYR A O 1
ATOM 4526 N N . VAL A 1 607 ? 35.811 61.630 4.631 1.00 7.10 576 VAL A N 1
ATOM 4527 C CA . VAL A 1 607 ? 35.143 61.410 3.340 1.00 9.24 576 VAL A CA 1
ATOM 4528 C C . VAL A 1 607 ? 34.457 60.023 3.383 1.00 9.56 576 VAL A C 1
ATOM 4529 O O . VAL A 1 607 ? 35.114 58.990 3.536 1.00 25.28 576 VAL A O 1
ATOM 4533 N N . HIS A 1 608 ? 33.129 60.028 3.292 1.00 34.31 577 HIS A N 1
ATOM 4534 C CA . HIS A 1 608 ? 32.307 58.815 3.377 1.00 31.95 577 HIS A CA 1
ATOM 4535 C C . HIS A 1 608 ? 32.196 57.934 2.118 1.00 32.36 577 HIS A C 1
ATOM 4536 O O . HIS A 1 608 ? 32.187 58.439 0.992 1.00 18.53 577 HIS A O 1
ATOM 4543 N N . PHE A 1 609 ? 32.118 56.615 2.320 1.00 16.37 578 PHE A N 1
ATOM 4544 C CA . PHE A 1 609 ? 31.953 55.658 1.214 1.00 18.12 578 PHE A CA 1
ATOM 4545 C C . PHE A 1 609 ? 30.559 55.003 1.191 1.00 19.44 578 PHE A C 1
ATOM 4546 O O . PHE A 1 609 ? 29.778 55.253 0.278 1.00 22.08 578 PHE A O 1
ATOM 4554 N N . GLY A 1 610 ? 30.238 54.164 2.174 1.00 40.69 579 GLY A N 1
ATOM 4555 C CA . GLY A 1 610 ? 28.916 53.548 2.181 1.00 40.51 579 GLY A CA 1
ATOM 4556 C C . GLY A 1 610 ? 28.782 52.161 2.788 1.00 40.57 579 GLY A C 1
ATOM 4557 O O . GLY A 1 610 ? 29.714 51.642 3.411 1.00 31.55 579 GLY A O 1
ATOM 4558 N N . ASP A 1 611 ? 27.607 51.566 2.596 1.00 23.67 580 ASP A N 1
ATOM 4559 C CA . ASP A 1 611 ? 27.298 50.233 3.119 1.00 25.06 580 ASP A CA 1
ATOM 4560 C C . ASP A 1 611 ? 27.345 49.186 2.002 1.00 24.75 580 ASP A C 1
ATOM 4561 O O . ASP A 1 611 ? 27.312 49.538 0.818 1.00 28.58 580 ASP A O 1
ATOM 4566 N N . GLY A 1 612 ? 27.379 47.909 2.380 1.00 20.19 581 GLY A N 1
ATOM 4567 C CA . GLY A 1 612 ? 27.429 46.841 1.392 1.00 19.22 581 GLY A CA 1
ATOM 4568 C C . GLY A 1 612 ? 26.275 45.854 1.484 1.00 20.20 581 GLY A C 1
ATOM 4569 O O . GLY A 1 612 ? 25.327 46.060 2.244 1.00 30.28 581 GLY A O 1
ATOM 4570 N N . GLU A 1 613 ? 26.366 44.773 0.711 1.00 22.76 582 GLU A N 1
ATOM 4571 C CA . GLU A 1 613 ? 25.342 43.728 0.683 1.00 23.71 582 GLU A CA 1
ATOM 4572 C C . GLU A 1 613 ? 25.878 42.443 1.342 1.00 21.17 582 GLU A C 1
ATOM 4573 O O . GLU A 1 613 ? 27.084 42.197 1.345 1.00 36.73 582 GLU A O 1
ATOM 4579 N N . VAL A 1 614 ? 24.980 41.640 1.910 1.00 16.46 583 VAL A N 1
ATOM 4580 C CA . VAL A 1 614 ? 25.346 40.389 2.584 1.00 14.16 583 VAL A CA 1
ATOM 4581 C C . VAL A 1 614 ? 25.994 39.352 1.661 1.00 13.09 583 VAL A C 1
ATOM 4582 O O . VAL A 1 614 ? 25.778 39.363 0.444 1.00 8.61 583 VAL A O 1
ATOM 4586 N N . TRP A 1 615 ? 26.731 38.419 2.263 1.00 2.30 584 TRP A N 1
ATOM 4587 C CA . TRP A 1 615 ? 27.448 37.382 1.527 1.00 2.00 584 TRP A CA 1
ATOM 4588 C C . TRP A 1 615 ? 27.668 36.115 2.388 1.00 2.00 584 TRP A C 1
ATOM 4589 O O . TRP A 1 615 ? 27.769 36.191 3.616 1.00 11.65 584 TRP A O 1
ATOM 4600 N N . THR A 1 616 ? 27.706 34.955 1.735 1.00 6.74 585 THR A N 1
ATOM 4601 C CA . THR A 1 616 ? 27.897 33.673 2.416 1.00 8.43 585 THR A CA 1
ATOM 4602 C C . THR A 1 616 ? 29.263 33.086 2.062 1.00 6.85 585 THR A C 1
ATOM 4603 O O . THR A 1 616 ? 29.596 32.923 0.881 1.00 9.31 585 THR A O 1
ATOM 4607 N N . ARG A 1 617 ? 30.015 32.721 3.098 1.00 16.08 586 ARG A N 1
ATOM 4608 C CA . ARG A 1 617 ? 31.370 32.186 2.961 1.00 20.43 586 ARG A CA 1
ATOM 4609 C C . ARG A 1 617 ? 31.686 31.126 1.887 1.00 21.41 586 ARG A C 1
ATOM 4610 O O . ARG A 1 617 ? 32.358 31.444 0.905 1.00 20.09 586 ARG A O 1
ATOM 4618 N N . HIS A 1 618 ? 31.222 29.887 2.046 1.00 14.98 587 HIS A N 1
ATOM 4619 C CA . HIS A 1 618 ? 31.555 28.841 1.059 1.00 14.01 587 HIS A CA 1
ATOM 4620 C C . HIS A 1 618 ? 30.445 28.425 0.076 1.00 14.54 587 HIS A C 1
ATOM 4621 O O . HIS A 1 618 ? 30.468 27.297 -0.443 1.00 18.39 587 HIS A O 1
ATOM 4628 N N . ALA A 1 619 ? 29.511 29.326 -0.215 1.00 11.06 588 ALA A N 1
ATOM 4629 C CA . ALA A 1 619 ? 28.392 29.004 -1.100 1.00 10.07 588 ALA A CA 1
ATOM 4630 C C . ALA A 1 619 ? 28.761 28.549 -2.514 1.00 11.45 588 ALA A C 1
ATOM 4631 O O . ALA A 1 619 ? 28.117 27.657 -3.060 1.00 28.44 588 ALA A O 1
ATOM 4633 N N . ASP A 1 620 ? 29.796 29.132 -3.113 1.00 10.72 589 ASP A N 1
ATOM 4634 C CA . ASP A 1 620 ? 30.187 28.728 -4.467 1.00 10.37 589 ASP A CA 1
ATOM 4635 C C . ASP A 1 620 ? 30.607 27.260 -4.584 1.00 9.42 589 ASP A C 1
ATOM 4636 O O . ASP A 1 620 ? 30.076 26.526 -5.413 1.00 23.84 589 ASP A O 1
ATOM 4641 N N . PHE A 1 621 ? 31.553 26.836 -3.754 1.00 2.04 590 PHE A N 1
ATOM 4642 C CA . PHE A 1 621 ? 32.042 25.457 -3.757 1.00 2.71 590 PHE A CA 1
ATOM 4643 C C . PHE A 1 621 ? 30.885 24.470 -3.534 1.00 4.15 590 PHE A C 1
ATOM 4644 O O . PHE A 1 621 ? 30.882 23.344 -4.055 1.00 15.79 590 PHE A O 1
ATOM 4652 N N . ARG A 1 622 ? 29.897 24.916 -2.769 1.00 22.45 591 ARG A N 1
ATOM 4653 C CA . ARG A 1 622 ? 28.721 24.118 -2.457 1.00 19.96 591 ARG A CA 1
ATOM 4654 C C . ARG A 1 622 ? 27.811 23.943 -3.671 1.00 21.87 591 ARG A C 1
ATOM 4655 O O . ARG A 1 622 ? 27.280 22.857 -3.920 1.00 10.63 591 ARG A O 1
ATOM 4663 N N . ASN A 1 623 ? 27.611 25.031 -4.405 1.00 22.97 592 ASN A N 1
ATOM 4664 C CA . ASN A 1 623 ? 26.750 25.023 -5.580 1.00 26.22 592 ASN A CA 1
ATOM 4665 C C . ASN A 1 623 ? 27.262 24.090 -6.679 1.00 28.28 592 ASN A C 1
ATOM 4666 O O . ASN A 1 623 ? 26.481 23.359 -7.301 1.00 28.06 592 ASN A O 1
ATOM 4671 N N . ASP A 1 624 ? 28.570 24.124 -6.922 1.00 15.64 593 ASP A N 1
ATOM 4672 C CA . ASP A 1 624 ? 29.186 23.254 -7.915 1.00 15.82 593 ASP A CA 1
ATOM 4673 C C . ASP A 1 624 ? 30.696 23.218 -7.689 1.00 16.84 593 ASP A C 1
ATOM 4674 O O . ASP A 1 624 ? 31.428 24.105 -8.138 1.00 27.63 593 ASP A O 1
ATOM 4679 N N . PRO A 1 625 ? 31.186 22.155 -7.027 1.00 7.47 594 PRO A N 1
ATOM 4680 C CA . PRO A 1 625 ? 32.610 21.976 -6.726 1.00 7.14 594 PRO A CA 1
ATOM 4681 C C . PRO A 1 625 ? 33.488 21.721 -7.949 1.00 8.94 594 PRO A C 1
ATOM 4682 O O . PRO A 1 625 ? 34.714 21.694 -7.842 1.00 18.23 594 PRO A O 1
ATOM 4686 N N . GLU A 1 626 ? 32.857 21.511 -9.101 1.00 20.36 595 GLU A N 1
ATOM 4687 C CA . GLU A 1 626 ? 33.590 21.256 -10.336 1.00 21.82 595 GLU A CA 1
ATOM 4688 C C . GLU A 1 626 ? 33.982 22.590 -10.930 1.00 19.90 595 GLU A C 1
ATOM 4689 O O . GLU A 1 626 ? 35.062 22.744 -11.498 1.00 37.42 595 GLU A O 1
ATOM 4695 N N . ILE A 1 627 ? 33.083 23.556 -10.780 1.00 32.89 596 ILE A N 1
ATOM 4696 C CA . ILE A 1 627 ? 33.289 24.906 -11.282 1.00 32.70 596 ILE A CA 1
ATOM 4697 C C . ILE A 1 627 ? 34.085 25.737 -10.276 1.00 32.28 596 ILE A C 1
ATOM 4698 O O . ILE A 1 627 ? 34.976 26.497 -10.667 1.00 35.53 596 ILE A O 1
ATOM 4703 N N . ASN A 1 628 ? 33.780 25.572 -8.985 1.00 26.52 597 ASN A N 1
ATOM 4704 C CA . ASN A 1 628 ? 34.446 26.334 -7.921 1.00 25.46 597 ASN A CA 1
ATOM 4705 C C . ASN A 1 628 ? 35.218 25.501 -6.891 1.00 24.48 597 ASN A C 1
ATOM 4706 O O . ASN A 1 628 ? 34.872 25.498 -5.701 1.00 30.87 597 ASN A O 1
ATOM 4711 N N . PRO A 1 629 ? 36.309 24.835 -7.313 1.00 19.92 598 PRO A N 1
ATOM 4712 C CA . PRO A 1 629 ? 37.078 24.021 -6.362 1.00 18.94 598 PRO A CA 1
ATOM 4713 C C . PRO A 1 629 ? 37.856 24.848 -5.333 1.00 16.00 598 PRO A C 1
ATOM 4714 O O . PRO A 1 629 ? 37.889 26.082 -5.411 1.00 2.00 598 PRO A O 1
ATOM 4718 N N . LEU A 1 630 ? 38.410 24.159 -4.334 1.00 22.62 599 LEU A N 1
ATOM 4719 C CA . LEU A 1 630 ? 39.206 24.785 -3.275 1.00 21.16 599 LEU A CA 1
ATOM 4720 C C . LEU A 1 630 ? 40.667 24.762 -3.715 1.00 22.38 599 LEU A C 1
ATOM 4721 O O . LEU A 1 630 ? 41.020 24.072 -4.674 1.00 12.15 599 LEU A O 1
ATOM 4726 N N . GLY A 1 631 ? 41.514 25.489 -2.994 1.00 22.48 600 GLY A N 1
ATOM 4727 C CA . GLY A 1 631 ? 42.930 25.539 -3.317 1.00 18.23 600 GLY A CA 1
ATOM 4728 C C . GLY A 1 631 ? 43.761 24.341 -2.874 1.00 18.73 600 GLY A C 1
ATOM 4729 O O . GLY A 1 631 ? 44.988 24.412 -2.903 1.00 22.24 600 GLY A O 1
ATOM 4730 N N . THR A 1 632 ? 43.123 23.263 -2.420 1.00 11.49 601 THR A N 1
ATOM 4731 C CA . THR A 1 632 ? 43.870 22.078 -2.005 1.00 9.16 601 THR A CA 1
ATOM 4732 C C . THR A 1 632 ? 44.379 21.350 -3.261 1.00 9.89 601 THR A C 1
ATOM 4733 O O . THR A 1 632 ? 43.935 21.637 -4.383 1.00 4.63 601 THR A O 1
ATOM 4737 N N . PRO A 1 633 ? 45.327 20.408 -3.095 1.00 23.77 602 PRO A N 1
ATOM 4738 C CA . PRO A 1 633 ? 45.862 19.664 -4.240 1.00 23.48 602 PRO A CA 1
ATOM 4739 C C . PRO A 1 633 ? 44.802 18.947 -5.105 1.00 27.58 602 PRO A C 1
ATOM 4740 O O . PRO A 1 633 ? 44.961 18.848 -6.325 1.00 13.98 602 PRO A O 1
ATOM 4744 N N . SER A 1 634 ? 43.721 18.464 -4.494 1.00 22.11 603 SER A N 1
ATOM 4745 C CA . SER A 1 634 ? 42.677 17.762 -5.258 1.00 20.97 603 SER A CA 1
ATOM 4746 C C . SER A 1 634 ? 41.448 18.613 -5.587 1.00 22.02 603 SER A C 1
ATOM 4747 O O . SER A 1 634 ? 40.650 18.245 -6.450 1.00 22.87 603 SER A O 1
ATOM 4750 N N . GLY A 1 635 ? 41.285 19.728 -4.879 1.00 27.01 604 GLY A N 1
ATOM 4751 C CA . GLY A 1 635 ? 40.142 20.598 -5.104 1.00 24.74 604 GLY A CA 1
ATOM 4752 C C . GLY A 1 635 ? 38.989 20.326 -4.152 1.00 23.10 604 GLY A C 1
ATOM 4753 O O . GLY A 1 635 ? 37.948 20.994 -4.221 1.00 17.32 604 GLY A O 1
ATOM 4754 N N . LEU A 1 636 ? 39.178 19.359 -3.254 1.00 17.82 605 LEU A N 1
ATOM 4755 C CA . LEU A 1 636 ? 38.155 18.980 -2.271 1.00 17.90 605 LEU A CA 1
ATOM 4756 C C . LEU A 1 636 ? 38.705 19.182 -0.860 1.00 17.18 605 LEU A C 1
ATOM 4757 O O . LEU A 1 636 ? 39.803 19.708 -0.694 1.00 22.39 605 LEU A O 1
ATOM 4762 N N . ILE A 1 637 ? 37.925 18.815 0.151 1.00 16.45 606 ILE A N 1
ATOM 4763 C CA . ILE A 1 637 ? 38.364 18.940 1.542 1.00 15.64 606 ILE A CA 1
ATOM 4764 C C . ILE A 1 637 ? 39.175 17.685 1.833 1.00 19.31 606 ILE A C 1
ATOM 4765 O O . ILE A 1 637 ? 38.718 16.566 1.571 1.00 19.17 606 ILE A O 1
ATOM 4770 N N . GLU A 1 638 ? 40.370 17.852 2.382 1.00 16.55 607 GLU A N 1
ATOM 4771 C CA . GLU A 1 638 ? 41.207 16.693 2.640 1.00 13.10 607 GLU A CA 1
ATOM 4772 C C . GLU A 1 638 ? 41.314 16.270 4.103 1.00 14.38 607 GLU A C 1
ATOM 4773 O O . GLU A 1 638 ? 42.053 16.869 4.890 1.00 5.33 607 GLU A O 1
ATOM 4779 N N . ILE A 1 639 ? 40.552 15.237 4.454 1.00 11.00 608 ILE A N 1
ATOM 4780 C CA . ILE A 1 639 ? 40.541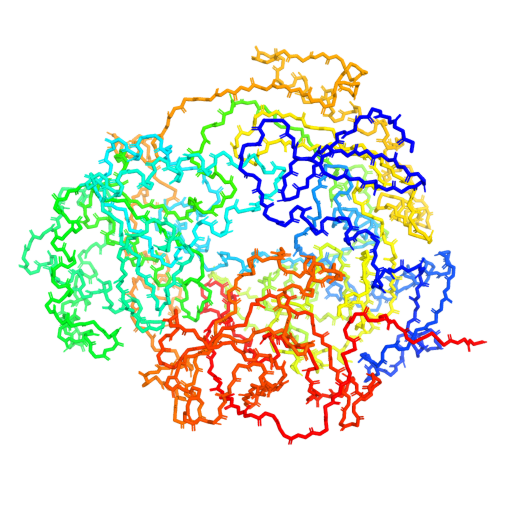 14.667 5.803 1.00 13.09 608 ILE A CA 1
ATOM 4781 C C . ILE A 1 639 ? 41.860 13.902 6.003 1.00 13.96 608 ILE A C 1
ATOM 4782 O O . ILE A 1 639 ? 42.297 13.666 7.135 1.00 21.64 608 ILE A O 1
ATOM 4787 N N . PHE A 1 640 ? 42.477 13.524 4.885 1.00 9.98 609 PHE A N 1
ATOM 4788 C CA . PHE A 1 640 ? 43.746 12.808 4.876 1.00 8.78 609 PHE A CA 1
ATOM 4789 C C . PHE A 1 640 ? 44.585 13.382 3.738 1.00 7.23 609 PHE A C 1
ATOM 4790 O O . PHE A 1 640 ? 44.150 13.373 2.580 1.00 7.84 609 PHE A O 1
ATOM 4798 N N . SER A 1 641 ? 45.768 13.907 4.056 1.00 11.91 610 SER A N 1
ATOM 4799 C CA . SER A 1 641 ? 46.619 14.453 3.007 1.00 13.81 610 SER A CA 1
ATOM 4800 C C . SER A 1 641 ? 47.835 13.578 2.697 1.00 13.01 610 SER A C 1
ATOM 4801 O O . SER A 1 641 ? 48.655 13.284 3.568 1.00 12.86 610 SER A O 1
ATOM 4804 N N . ARG A 1 642 ? 47.912 13.152 1.438 1.00 26.87 611 ARG A N 1
ATOM 4805 C CA . ARG A 1 642 ? 48.996 12.320 0.911 1.00 28.88 611 ARG A CA 1
ATOM 4806 C C . ARG A 1 642 ? 50.332 13.079 1.069 1.00 26.86 611 ARG A C 1
ATOM 4807 O O . ARG A 1 642 ? 51.324 12.534 1.569 1.00 33.10 611 ARG A O 1
ATOM 4815 N N . LYS A 1 643 ? 50.302 14.355 0.685 1.00 13.98 612 LYS A N 1
ATOM 4816 C CA . LYS A 1 643 ? 51.435 15.280 0.736 1.00 10.87 612 LYS A CA 1
ATOM 4817 C C . LYS A 1 643 ? 52.143 15.291 2.093 1.00 12.06 612 LYS A C 1
ATOM 4818 O O . LYS A 1 643 ? 53.333 14.998 2.174 1.00 14.76 612 LYS A O 1
ATOM 4824 N N . ILE A 1 644 ? 51.412 15.616 3.157 1.00 15.71 613 ILE A N 1
ATOM 4825 C CA . ILE A 1 644 ? 51.991 15.645 4.505 1.00 13.73 613 ILE A CA 1
ATOM 4826 C C . ILE A 1 644 ? 52.515 14.270 4.956 1.00 14.06 613 ILE A C 1
ATOM 4827 O O . ILE A 1 644 ? 53.613 14.164 5.522 1.00 4.38 613 ILE A O 1
ATOM 4832 N N . ASP A 1 645 ? 51.747 13.219 4.681 1.00 14.14 614 ASP A N 1
ATOM 4833 C CA . ASP A 1 645 ? 52.138 11.866 5.071 1.00 16.24 614 ASP A CA 1
ATOM 4834 C C . ASP A 1 645 ? 53.517 11.488 4.523 1.00 17.94 614 ASP A C 1
ATOM 4835 O O . ASP A 1 645 ? 54.294 10.788 5.187 1.00 19.29 614 ASP A O 1
ATOM 4840 N N . GLN A 1 646 ? 53.832 12.010 3.341 1.00 18.53 615 GLN A N 1
ATOM 4841 C CA . GLN A 1 646 ? 55.096 11.754 2.663 1.00 20.33 615 GLN A CA 1
ATOM 4842 C C . GLN A 1 646 ? 56.328 12.337 3.380 1.00 19.61 615 GLN A C 1
ATOM 4843 O O . GLN A 1 646 ? 57.453 11.893 3.138 1.00 31.59 615 GLN A O 1
ATOM 4849 N N . PHE A 1 647 ? 56.121 13.353 4.219 1.00 19.61 616 PHE A N 1
ATOM 4850 C CA . PHE A 1 647 ? 57.215 13.997 4.955 1.00 15.44 616 PHE A CA 1
ATOM 4851 C C . PHE A 1 647 ? 57.827 13.074 6.010 1.00 16.51 616 PHE A C 1
ATOM 4852 O O . PHE A 1 647 ? 59.001 13.215 6.357 1.00 18.11 616 PHE A O 1
ATOM 4860 N N . GLY A 1 648 ? 57.006 12.180 6.559 1.00 12.33 617 GLY A N 1
ATOM 4861 C CA . GLY A 1 648 ? 57.465 11.251 7.577 1.00 10.13 617 GLY A CA 1
ATOM 4862 C C . GLY A 1 648 ? 57.732 11.878 8.941 1.00 12.73 617 GLY A C 1
ATOM 4863 O O . GLY A 1 648 ? 58.510 11.333 9.730 1.00 32.52 617 GLY A O 1
ATOM 4864 N N . TYR A 1 649 ? 57.080 12.997 9.250 1.00 5.66 618 TYR A N 1
ATOM 4865 C CA . TYR A 1 649 ? 57.291 13.654 10.540 1.00 6.25 618 TYR A CA 1
ATOM 4866 C C . TYR A 1 649 ? 56.615 12.868 11.669 1.00 8.85 618 TYR A C 1
ATOM 4867 O O . TYR A 1 649 ? 55.476 12.430 11.530 1.00 14.30 618 TYR A O 1
ATOM 4876 N N . ASP A 1 650 ? 57.297 12.726 12.800 1.00 21.53 619 ASP A N 1
ATOM 4877 C CA . ASP A 1 650 ? 56.726 11.994 13.927 1.00 23.70 619 ASP A CA 1
ATOM 4878 C C . ASP A 1 650 ? 55.603 12.713 14.686 1.00 24.20 619 ASP A C 1
ATOM 4879 O O . ASP A 1 650 ? 54.686 12.068 15.179 1.00 26.45 619 ASP A O 1
ATOM 4884 N N . ASP A 1 651 ? 55.661 14.042 14.756 1.00 23.01 620 ASP A N 1
ATOM 4885 C CA . ASP A 1 651 ? 54.653 14.813 15.483 1.00 19.45 620 ASP A CA 1
ATOM 4886 C C . ASP A 1 651 ? 53.552 15.513 14.667 1.00 18.97 620 ASP A C 1
ATOM 4887 O O . ASP A 1 651 ? 52.950 16.487 15.129 1.00 20.19 620 ASP A O 1
ATOM 4892 N N . CYS A 1 652 ? 53.292 15.000 13.465 1.00 11.68 621 CYS A N 1
ATOM 4893 C CA . CYS A 1 652 ? 52.251 15.510 12.560 1.00 9.31 621 CYS A CA 1
ATOM 4894 C C . CYS A 1 652 ? 52.230 14.567 11.363 1.00 12.40 621 CYS A C 1
ATOM 4895 O O . CYS A 1 652 ? 53.129 14.614 10.515 1.00 13.44 621 CYS A O 1
ATOM 4898 N N . LYS A 1 653 ? 51.222 13.698 11.312 1.00 19.35 622 LYS A N 1
ATOM 4899 C CA . LYS A 1 653 ? 51.109 12.704 10.244 1.00 17.33 622 LYS A CA 1
ATOM 4900 C C . LYS A 1 653 ? 49.990 12.938 9.227 1.00 15.08 622 LYS A C 1
ATOM 4901 O O . LYS A 1 653 ? 49.504 14.058 9.080 1.00 22.47 622 LYS A O 1
ATOM 4907 N N . GLY A 1 654 ? 49.599 11.879 8.517 1.00 8.90 623 GLY A N 1
ATOM 4908 C CA . GLY A 1 654 ? 48.561 11.980 7.498 1.00 8.24 623 GLY A CA 1
ATOM 4909 C C . GLY A 1 654 ? 47.172 12.434 7.921 1.00 9.61 623 GLY A C 1
ATOM 4910 O O . GLY A 1 654 ? 46.425 12.946 7.080 1.00 17.42 623 GLY A O 1
ATOM 4911 N N . HIS A 1 655 ? 46.811 12.224 9.191 1.00 2.80 624 HIS A N 1
ATOM 4912 C CA . HIS A 1 655 ? 45.492 12.617 9.717 1.00 3.84 624 HIS A CA 1
ATOM 4913 C C . HIS A 1 655 ? 45.596 13.003 11.192 1.00 4.38 624 HIS A C 1
ATOM 4914 O O . HIS A 1 655 ? 46.608 12.711 11.841 1.00 8.36 624 HIS A O 1
ATOM 4921 N N . PRO A 1 656 ? 44.555 13.648 11.746 1.00 3.10 625 PRO A N 1
ATOM 4922 C CA . PRO A 1 656 ? 44.569 14.072 13.157 1.00 2.00 625 PRO A CA 1
ATOM 4923 C C . PRO A 1 656 ? 44.740 12.934 14.169 1.00 2.00 625 PRO A C 1
ATOM 4924 O O . PRO A 1 656 ? 44.163 11.854 13.996 1.00 12.93 625 PRO A O 1
ATOM 4928 N N . THR A 1 657 ? 45.568 13.175 15.188 1.00 11.90 626 THR A N 1
ATOM 4929 C CA . THR A 1 657 ? 45.838 12.203 16.257 1.00 11.57 626 THR A CA 1
ATOM 4930 C C . THR A 1 657 ? 46.000 12.912 17.597 1.00 10.79 626 THR A C 1
ATOM 4931 O O . THR A 1 657 ? 46.144 14.142 17.655 1.00 13.37 626 THR A O 1
ATOM 4935 N N . TRP A 1 658 ? 45.961 12.130 18.671 1.00 13.36 627 TRP A N 1
ATOM 4936 C CA . TRP A 1 658 ? 46.133 12.659 20.014 1.00 14.86 627 TRP A CA 1
ATOM 4937 C C . TRP A 1 658 ? 47.535 12.305 20.481 1.00 16.91 627 TRP A C 1
ATOM 4938 O O . TRP A 1 658 ? 47.928 11.131 20.471 1.00 11.95 627 TRP A O 1
ATOM 4949 N N . MET A 1 659 ? 48.273 13.325 20.905 1.00 20.66 628 MET A N 1
ATOM 4950 C CA . MET A 1 659 ? 49.638 13.153 21.372 1.00 18.36 628 MET A CA 1
ATOM 4951 C C . MET A 1 659 ? 49.769 13.920 22.686 1.00 19.11 628 MET A C 1
ATOM 4952 O O . MET A 1 659 ? 49.272 15.045 22.802 1.00 11.20 628 MET A O 1
ATOM 4957 N N . GLU A 1 660 ? 50.392 13.290 23.682 1.00 4.32 629 GLU A N 1
ATOM 4958 C CA . GLU A 1 660 ? 50.599 13.897 25.000 1.00 4.91 629 GLU A CA 1
ATOM 4959 C C . GLU A 1 660 ? 51.635 15.042 24.988 1.00 7.78 629 GLU A C 1
ATOM 4960 O O . GLU A 1 660 ? 52.593 15.018 24.206 1.00 9.43 629 GLU A O 1
ATOM 4966 N N . LYS A 1 661 ? 51.425 16.045 25.847 1.00 18.17 630 LYS A N 1
ATOM 4967 C CA . LYS A 1 661 ? 52.313 17.214 25.942 1.00 18.59 630 LYS A CA 1
ATOM 4968 C C . LYS A 1 661 ? 53.392 17.070 27.026 1.00 17.54 630 LYS A C 1
ATOM 4969 O O . LYS A 1 661 ? 53.271 16.232 27.915 1.00 15.01 630 LYS A O 1
ATOM 4975 N N . THR A 1 662 ? 54.390 17.960 26.983 1.00 8.36 631 THR A N 1
ATOM 4976 C CA . THR A 1 662 ? 55.519 17.990 27.931 1.00 9.81 631 THR A CA 1
ATOM 4977 C C . THR A 1 662 ? 55.186 18.440 29.366 1.00 8.30 631 THR A C 1
ATOM 4978 O O . THR A 1 662 ? 55.796 17.959 30.319 1.00 15.60 631 THR A O 1
ATOM 4982 N N . GLU A 1 663 ? 54.302 19.426 29.502 1.00 12.26 632 GLU A N 1
ATOM 4983 C CA . GLU A 1 663 ? 53.878 19.934 30.812 1.00 11.96 632 GLU A CA 1
ATOM 4984 C C . GLU A 1 663 ? 52.360 20.103 30.735 1.00 13.68 632 GLU A C 1
ATOM 4985 O O . GLU A 1 663 ? 51.870 20.898 29.925 1.00 14.08 632 GLU A O 1
ATOM 4991 N N . ARG A 1 664 ? 51.620 19.332 31.531 1.00 25.85 633 ARG A N 1
ATOM 4992 C CA . ARG A 1 664 ? 50.151 19.390 31.525 1.00 22.05 633 ARG A CA 1
ATOM 4993 C C . ARG A 1 664 ? 49.565 19.251 32.923 1.00 22.25 633 ARG A C 1
ATOM 4994 O O . ARG A 1 664 ? 50.032 18.447 33.730 1.00 13.23 633 ARG A O 1
ATOM 5002 N N . SER A 1 665 ? 48.493 19.989 33.181 1.00 12.64 634 SER A N 1
ATOM 5003 C CA . SER A 1 665 ? 47.852 19.969 34.488 1.00 12.16 634 SER A CA 1
ATOM 5004 C C . SER A 1 665 ? 46.738 18.938 34.619 1.00 10.80 634 SER A C 1
ATOM 5005 O O . SER A 1 665 ? 46.417 18.221 33.670 1.00 8.33 634 SER A O 1
ATOM 5008 N N . HIS A 1 666 ? 46.175 18.861 35.822 1.00 15.94 635 HIS A N 1
ATOM 5009 C CA . HIS A 1 666 ? 45.084 17.947 36.135 1.00 16.01 635 HIS A CA 1
ATOM 5010 C C . HIS A 1 666 ? 45.426 16.503 35.779 1.00 15.92 635 HIS A C 1
ATOM 5011 O O . HIS A 1 666 ? 44.651 15.821 35.113 1.00 8.80 635 HIS A O 1
ATOM 5018 N N . GLY A 1 667 ? 46.600 16.055 36.221 1.00 25.84 636 GLY A N 1
ATOM 5019 C CA . GLY A 1 667 ? 47.035 14.689 35.965 1.00 24.25 636 GLY A CA 1
ATOM 5020 C C . GLY A 1 667 ? 48.020 14.491 34.824 1.00 22.91 636 GLY A C 1
ATOM 5021 O O . GLY A 1 667 ? 48.423 13.358 34.546 1.00 6.29 636 GLY A O 1
ATOM 5022 N N . GLY A 1 668 ? 48.391 15.574 34.147 1.00 9.34 637 GLY A N 1
ATOM 5023 C CA . GLY A 1 668 ? 49.329 15.473 33.045 1.00 11.82 637 GLY A CA 1
ATOM 5024 C C . GLY A 1 668 ? 50.763 15.414 33.551 1.00 11.70 637 GLY A C 1
ATOM 5025 O O . GLY A 1 668 ? 51.010 15.641 34.744 1.00 4.25 637 GLY A O 1
ATOM 5026 N N . PRO A 1 669 ? 51.733 15.092 32.677 1.00 14.71 638 PRO A N 1
ATOM 5027 C CA . PRO A 1 669 ? 53.130 15.022 33.116 1.00 14.59 638 PRO A CA 1
ATOM 5028 C C . PRO A 1 669 ? 53.669 16.306 33.765 1.00 16.24 638 PRO A C 1
ATOM 5029 O O . PRO A 1 669 ? 53.521 17.400 33.226 1.00 10.54 638 PRO A O 1
ATOM 5033 N N . GLY A 1 670 ? 54.209 16.168 34.975 1.00 13.07 639 GLY A N 1
ATOM 5034 C CA . GLY A 1 670 ? 54.778 17.307 35.671 1.00 13.14 639 GLY A CA 1
ATOM 5035 C C . GLY A 1 670 ? 53.918 17.964 36.735 1.00 16.89 639 GLY A C 1
ATOM 5036 O O . GLY A 1 670 ? 54.418 18.824 37.475 1.00 34.66 639 GLY A O 1
ATOM 5037 N N . SER A 1 671 ? 52.656 17.556 36.847 1.00 2.00 640 SER A N 1
ATOM 5038 C CA . SER A 1 671 ? 51.754 18.144 37.832 1.00 2.00 640 SER A CA 1
ATOM 5039 C C . SER A 1 671 ? 52.017 17.755 39.298 1.00 2.00 640 SER A C 1
ATOM 5040 O O . SER A 1 671 ? 51.390 18.298 40.211 1.00 21.58 640 SER A O 1
ATOM 5043 N N . ASP A 1 672 ? 52.947 16.829 39.525 1.00 4.42 641 ASP A N 1
ATOM 5044 C CA . ASP A 1 672 ? 53.281 16.400 40.883 1.00 6.32 641 ASP A CA 1
ATOM 5045 C C . ASP A 1 672 ? 54.111 17.453 41.627 1.00 6.63 641 ASP A C 1
ATOM 5046 O O . ASP A 1 672 ? 53.991 17.597 42.848 1.00 31.64 641 ASP A O 1
ATOM 5051 N N . LYS A 1 673 ? 54.958 18.171 40.890 1.00 13.32 642 LYS A N 1
ATOM 5052 C CA . LYS A 1 673 ? 55.829 19.196 41.465 1.00 9.83 642 LYS A CA 1
ATOM 5053 C C . LYS A 1 673 ? 55.312 20.621 41.231 1.00 7.12 642 LYS A C 1
ATOM 5054 O O . LYS A 1 673 ? 55.523 21.515 42.057 1.00 14.62 642 LYS A O 1
ATOM 5060 N N . HIS A 1 674 ? 54.661 20.830 40.089 1.00 22.31 643 HIS A N 1
ATOM 5061 C CA . HIS A 1 674 ? 54.109 22.134 39.715 1.00 21.54 643 HIS A CA 1
ATOM 5062 C C . HIS A 1 674 ? 52.689 21.884 39.183 1.00 22.11 643 HIS A C 1
ATOM 5063 O O . HIS A 1 674 ? 52.488 21.682 37.987 1.00 13.51 643 HIS A O 1
ATOM 5070 N N . PRO A 1 675 ? 51.688 21.895 40.077 1.00 24.46 644 PRO A N 1
ATOM 5071 C CA . PRO A 1 675 ? 50.262 21.663 39.793 1.00 24.48 644 PRO A CA 1
ATOM 5072 C C . PRO A 1 675 ? 49.378 22.690 39.063 1.00 24.85 644 PRO A C 1
ATOM 5073 O O . PRO A 1 675 ? 48.337 22.308 38.519 1.00 11.48 644 PRO A O 1
ATOM 5077 N N . ILE A 1 676 ? 49.767 23.967 39.051 1.00 10.14 645 ILE A N 1
ATOM 5078 C CA . ILE A 1 676 ? 48.954 25.030 38.430 1.00 6.25 645 ILE A CA 1
ATOM 5079 C C . ILE A 1 676 ? 49.222 25.371 36.960 1.00 8.33 645 ILE A C 1
ATOM 5080 O O . ILE A 1 676 ? 50.378 25.406 36.513 1.00 6.05 645 ILE A O 1
ATOM 5085 N N . TRP A 1 677 ? 48.140 25.629 36.215 1.00 6.61 646 TRP A N 1
ATOM 5086 C CA . TRP A 1 677 ? 48.227 26.007 34.799 1.00 4.96 646 TRP A CA 1
ATOM 5087 C C . TRP A 1 677 ? 48.269 27.527 34.723 1.00 6.20 646 TRP A C 1
ATOM 5088 O O . TRP A 1 677 ? 47.508 28.206 35.417 1.00 9.34 646 TRP A O 1
ATOM 5099 N N . LEU A 1 678 ? 49.155 28.052 33.883 1.00 9.82 647 LEU A N 1
ATOM 5100 C CA . LEU A 1 678 ? 49.278 29.489 33.709 1.00 9.08 647 LEU A CA 1
ATOM 5101 C C . LEU A 1 678 ? 48.858 29.927 32.310 1.00 11.31 647 LEU A C 1
ATOM 5102 O O . LEU A 1 678 ? 49.474 29.526 31.307 1.00 11.84 647 LEU A O 1
ATOM 5107 N N . GLN A 1 679 ? 47.801 30.734 32.249 1.00 2.00 648 GLN A N 1
ATOM 5108 C CA . GLN A 1 679 ? 47.316 31.275 30.986 1.00 2.28 648 GLN A CA 1
ATOM 5109 C C . GLN A 1 679 ? 47.615 32.768 31.005 1.00 3.27 648 GLN A C 1
ATOM 5110 O O . GLN A 1 679 ? 47.356 33.450 32.005 1.00 4.04 648 GLN A O 1
ATOM 5116 N N . SER A 1 680 ? 48.218 33.259 29.926 1.00 5.89 649 SER A N 1
ATOM 5117 C CA . SER A 1 680 ? 48.581 34.671 29.811 1.00 2.00 649 SER A CA 1
ATOM 5118 C C . SER A 1 680 ? 47.779 35.348 28.714 1.00 3.35 649 SER A C 1
ATOM 5119 O O . SER A 1 680 ? 48.329 36.025 27.839 1.00 2.69 649 SER A O 1
ATOM 5122 N N . CYS A 1 681 ? 46.463 35.189 28.809 1.00 15.83 650 CYS A N 1
ATOM 5123 C CA . CYS A 1 681 ? 45.508 35.742 27.851 1.00 13.97 650 CYS A CA 1
ATOM 5124 C C . CYS A 1 681 ? 45.620 37.266 27.650 1.00 13.29 650 CYS A C 1
ATOM 5125 O O . CYS A 1 681 ? 45.962 38.017 28.578 1.00 4.93 650 CYS A O 1
ATOM 5128 N N . HIS A 1 682 ? 45.327 37.715 26.433 1.00 3.98 651 HIS A N 1
ATOM 5129 C CA . HIS A 1 682 ? 45.386 39.138 26.080 1.00 4.42 651 HIS A CA 1
ATOM 5130 C C . HIS A 1 682 ? 44.636 40.044 27.075 1.00 3.00 651 HIS A C 1
ATOM 5131 O O . HIS A 1 682 ? 43.609 39.652 27.634 1.00 10.21 651 HIS A O 1
ATOM 5138 N N . PRO A 1 683 ? 45.180 41.249 27.352 1.00 5.34 652 PRO A N 1
ATOM 5139 C CA . PRO A 1 683 ? 44.593 42.223 28.290 1.00 5.85 652 PRO A CA 1
ATOM 5140 C C . PRO A 1 683 ? 43.289 42.951 27.903 1.00 5.41 652 PRO A C 1
ATOM 5141 O O . PRO A 1 683 ? 43.064 43.282 26.735 1.00 2.00 652 PRO A O 1
ATOM 5145 N N . ASP A 1 684 ? 42.460 43.236 28.911 1.00 6.41 653 ASP A N 1
ATOM 5146 C CA . ASP A 1 684 ? 41.178 43.932 28.714 1.00 9.34 653 ASP A CA 1
ATOM 5147 C C . ASP A 1 684 ? 41.341 45.455 28.732 1.00 9.46 653 ASP A C 1
ATOM 5148 O O . ASP A 1 684 ? 40.553 46.174 28.112 1.00 7.47 653 ASP A O 1
ATOM 5153 N N . LYS A 1 685 ? 42.380 45.944 29.409 1.00 14.65 654 LYS A N 1
ATOM 5154 C CA . LYS A 1 685 ? 42.637 47.388 29.512 1.00 12.30 654 LYS A CA 1
ATOM 5155 C C . LYS A 1 685 ? 43.963 47.857 28.905 1.00 8.86 654 LYS A C 1
ATOM 5156 O O . LYS A 1 685 ? 44.515 48.868 29.331 1.00 4.50 654 LYS A O 1
ATOM 5162 N N . ARG A 1 686 ? 44.469 47.121 27.918 1.00 2.44 655 ARG A N 1
ATOM 5163 C CA . ARG A 1 686 ? 45.722 47.458 27.223 1.00 2.37 655 ARG A CA 1
ATOM 5164 C C . ARG A 1 686 ? 45.693 46.832 25.832 1.00 2.52 655 ARG A C 1
ATOM 5165 O O . ARG A 1 686 ? 44.843 45.983 25.535 1.00 7.05 655 ARG A O 1
ATOM 5173 N N . LEU A 1 687 ? 46.635 47.244 24.993 1.00 4.93 656 LEU A N 1
ATOM 5174 C CA . LEU A 1 687 ? 46.796 46.675 23.657 1.00 5.55 656 LEU A CA 1
ATOM 5175 C C . LEU A 1 687 ? 48.201 46.079 23.740 1.00 6.24 656 LEU A C 1
ATOM 5176 O O . LEU A 1 687 ? 49.197 46.742 23.443 1.00 9.22 656 LEU A O 1
ATOM 5181 N N . HIS A 1 688 ? 48.275 44.842 24.221 1.00 11.34 657 HIS A N 1
ATOM 5182 C CA . HIS A 1 688 ? 49.546 44.153 24.407 1.00 8.59 657 HIS A CA 1
ATOM 5183 C C . HIS A 1 688 ? 50.280 44.904 25.525 1.00 8.43 657 HIS A C 1
ATOM 5184 O O . HIS A 1 688 ? 49.793 44.920 26.655 1.00 7.85 657 HIS A O 1
ATOM 5191 N N . SER A 1 689 ? 51.413 45.542 25.238 1.00 5.71 658 SER A N 1
ATOM 5192 C CA . SER A 1 689 ? 52.133 46.304 26.265 1.00 2.84 658 SER A CA 1
ATOM 5193 C C . SER A 1 689 ? 51.785 47.792 26.156 1.00 2.95 658 SER A C 1
ATOM 5194 O O . SER A 1 689 ? 51.965 48.558 27.111 1.00 5.74 658 SER A O 1
ATOM 5197 N N . GLN A 1 690 ? 51.277 48.193 24.993 1.00 2.08 659 GLN A N 1
ATOM 5198 C CA . GLN A 1 690 ? 50.881 49.582 24.759 1.00 3.72 659 GLN A CA 1
ATOM 5199 C C . GLN A 1 690 ? 49.735 50.018 25.691 1.00 4.32 659 GLN A C 1
ATOM 5200 O O . GLN A 1 690 ? 48.683 49.378 25.744 1.00 3.76 659 GLN A O 1
ATOM 5206 N N . MET A 1 691 ? 50.000 51.081 26.451 1.00 6.72 660 MET A N 1
ATOM 5207 C CA . MET A 1 691 ? 49.101 51.717 27.431 1.00 5.75 660 MET A CA 1
ATOM 5208 C C . MET A 1 691 ? 49.397 51.351 28.908 1.00 6.35 660 MET A C 1
ATOM 5209 O O . MET A 1 691 ? 48.815 51.933 29.828 1.00 6.16 660 MET A O 1
ATOM 5214 N N . CYS A 1 692 ? 50.340 50.436 29.138 1.00 2.26 661 CYS A N 1
ATOM 5215 C CA . CYS A 1 692 ? 50.736 50.077 30.508 1.00 2.26 661 CYS A CA 1
ATOM 5216 C C . CYS A 1 692 ? 51.451 51.283 31.145 1.00 2.26 661 CYS A C 1
ATOM 5217 O O . CYS A 1 692 ? 51.545 51.389 32.363 1.00 4.63 661 CYS A O 1
ATOM 5220 N N . GLU A 1 693 ? 51.930 52.201 30.306 1.00 15.10 662 GLU A N 1
ATOM 5221 C CA . GLU A 1 693 ? 52.626 53.398 30.779 1.00 15.46 662 GLU A CA 1
ATOM 5222 C C . GLU A 1 693 ? 51.697 54.533 31.256 1.00 18.00 662 GLU A C 1
ATOM 5223 O O . GLU A 1 693 ? 52.155 55.485 31.901 1.00 5.54 662 GLU A O 1
ATOM 5229 N N . SER A 1 694 ? 50.409 54.446 30.920 1.00 8.55 663 SER A N 1
ATOM 5230 C CA . SER A 1 694 ? 49.426 55.458 31.324 1.00 9.68 663 SER A CA 1
ATOM 5231 C C . SER A 1 694 ? 49.158 55.408 32.833 1.00 8.08 663 SER A C 1
ATOM 5232 O O . SER A 1 694 ? 48.277 54.688 33.301 1.00 13.74 663 SER A O 1
ATOM 5235 N N . ARG A 1 695 ? 49.894 56.224 33.576 1.00 3.67 664 ARG A N 1
ATOM 5236 C CA . ARG A 1 695 ? 49.812 56.291 35.034 1.00 7.39 664 ARG A CA 1
ATOM 5237 C C . ARG A 1 695 ? 48.435 56.152 35.719 1.00 8.03 664 ARG A C 1
ATOM 5238 O O . ARG A 1 695 ? 48.113 55.088 36.260 1.00 11.41 664 ARG A O 1
ATOM 5246 N N . GLU A 1 696 ? 47.663 57.240 35.739 1.00 8.26 665 GLU A N 1
ATOM 5247 C CA . GLU A 1 696 ? 46.327 57.301 36.363 1.00 9.45 665 GLU A CA 1
ATOM 5248 C C . GLU A 1 696 ? 45.393 56.153 35.992 1.00 7.56 665 GLU A C 1
ATOM 5249 O O . GLU A 1 696 ? 44.727 55.576 36.859 1.00 6.55 665 GLU A O 1
ATOM 5255 N N . TYR A 1 697 ? 45.310 55.861 34.699 1.00 5.32 666 TYR A N 1
ATOM 5256 C CA . TYR A 1 697 ? 44.469 54.778 34.215 1.00 3.30 666 TYR A CA 1
ATOM 5257 C C . TYR A 1 697 ? 44.937 53.427 34.782 1.00 3.70 666 TYR A C 1
ATOM 5258 O O . TYR A 1 697 ? 44.125 52.650 35.279 1.00 5.18 666 TYR A O 1
ATOM 5267 N N . ARG A 1 698 ? 46.243 53.169 34.755 1.00 2.00 667 ARG A N 1
ATOM 5268 C CA . ARG A 1 698 ? 46.789 51.907 35.267 1.00 2.28 667 ARG A CA 1
ATOM 5269 C C . ARG A 1 698 ? 46.452 51.690 36.745 1.00 4.06 667 ARG A C 1
ATOM 5270 O O . ARG A 1 698 ? 46.080 50.584 37.146 1.00 9.68 667 ARG A O 1
ATOM 5278 N N . GLU A 1 699 ? 46.536 52.754 37.541 1.00 13.97 668 GLU A N 1
ATOM 5279 C CA . GLU A 1 699 ? 46.250 52.675 38.974 1.00 15.16 668 GLU A CA 1
ATOM 5280 C C . GLU A 1 699 ? 44.817 52.246 39.307 1.00 13.45 668 GLU A C 1
ATOM 5281 O O . GLU A 1 699 ? 44.472 52.079 40.475 1.00 14.18 668 GLU A O 1
ATOM 5287 N N . THR A 1 700 ? 43.990 52.048 38.283 1.00 17.88 669 THR A N 1
ATOM 5288 C CA . THR A 1 700 ? 42.613 51.614 38.506 1.00 15.70 669 THR A CA 1
ATOM 5289 C C . THR A 1 700 ? 42.479 50.089 38.580 1.00 18.87 669 THR A C 1
ATOM 5290 O O . THR A 1 700 ? 41.471 49.584 39.081 1.00 10.28 669 THR A O 1
ATOM 5294 N N . TYR A 1 701 ? 43.489 49.362 38.092 1.00 15.46 670 TYR A N 1
ATOM 5295 C CA . TYR A 1 701 ? 43.469 47.896 38.128 1.00 15.18 670 TYR A CA 1
ATOM 5296 C C . TYR A 1 701 ? 44.676 47.257 38.826 1.00 16.79 670 TYR A C 1
ATOM 5297 O O . TYR A 1 701 ? 44.688 46.049 39.075 1.00 16.94 670 TYR A O 1
ATOM 5306 N N . ALA A 1 702 ? 45.688 48.068 39.121 1.00 8.69 671 ALA A N 1
ATOM 5307 C CA . ALA A 1 702 ? 46.891 47.598 39.796 1.00 3.57 671 ALA A CA 1
ATOM 5308 C C . ALA A 1 702 ? 46.535 47.299 41.249 1.00 4.37 671 ALA A C 1
ATOM 5309 O O . ALA A 1 702 ? 45.646 47.944 41.820 1.00 10.14 671 ALA A O 1
ATOM 5311 N N . VAL A 1 703 ? 47.222 46.316 41.830 1.00 8.46 672 VAL A N 1
ATOM 5312 C CA . VAL A 1 703 ? 46.985 45.885 43.207 1.00 6.69 672 VAL A CA 1
ATOM 5313 C C . VAL A 1 703 ? 48.293 45.902 43.993 1.00 9.92 672 VAL A C 1
ATOM 5314 O O . VAL A 1 703 ? 49.257 45.217 43.619 1.00 12.92 672 VAL A O 1
ATOM 5318 N N . ASN A 1 704 ? 48.311 46.669 45.085 1.00 22.58 673 ASN A N 1
ATOM 5319 C CA . ASN A 1 704 ? 49.481 46.804 45.966 1.00 21.93 673 ASN A CA 1
ATOM 5320 C C . ASN A 1 704 ? 50.754 47.144 45.181 1.00 22.48 673 ASN A C 1
ATOM 5321 O O . ASN A 1 704 ? 51.850 46.740 45.552 1.00 8.64 673 ASN A O 1
ATOM 5326 N N . GLY A 1 705 ? 50.599 47.897 44.097 1.00 6.98 674 GLY A N 1
ATOM 5327 C CA . GLY A 1 705 ? 51.742 48.269 43.283 1.00 8.32 674 GLY A CA 1
ATOM 5328 C C . GLY A 1 705 ? 52.123 47.274 42.196 1.00 7.77 674 GLY A C 1
ATOM 5329 O O . GLY A 1 705 ? 52.887 47.613 41.293 1.00 13.54 674 GLY A O 1
ATOM 5330 N N . ARG A 1 706 ? 51.566 46.065 42.264 1.00 6.41 675 ARG A N 1
ATOM 5331 C CA . ARG A 1 706 ? 51.837 45.002 41.296 1.00 4.82 675 ARG A CA 1
ATOM 5332 C C . ARG A 1 706 ? 50.695 44.767 40.303 1.00 4.68 675 ARG A C 1
ATOM 5333 O O . ARG A 1 706 ? 49.642 45.407 40.386 1.00 10.25 675 ARG A O 1
ATOM 5341 N N . GLU A 1 707 ? 50.928 43.860 39.353 1.00 17.50 676 GLU A N 1
ATOM 5342 C CA . GLU A 1 707 ? 49.926 43.471 38.349 1.00 16.76 676 GLU A CA 1
ATOM 5343 C C . GLU A 1 707 ? 49.097 42.381 39.018 1.00 14.70 676 GLU A C 1
ATOM 5344 O O . GLU A 1 707 ? 49.625 41.581 39.787 1.00 14.89 676 GLU A O 1
ATOM 5350 N N . PRO A 1 708 ? 47.784 42.351 38.764 1.00 4.25 677 PRO A N 1
ATOM 5351 C CA . PRO A 1 708 ? 46.925 41.336 39.379 1.00 2.00 677 PRO A CA 1
ATOM 5352 C C . PRO A 1 708 ? 46.971 39.904 38.848 1.00 2.00 677 PRO A C 1
ATOM 5353 O O . PRO A 1 708 ? 47.020 39.678 37.634 1.00 2.00 677 PRO A O 1
ATOM 5357 N N . VAL A 1 709 ? 46.922 38.947 39.779 1.00 9.50 678 VAL A N 1
ATOM 5358 C CA . VAL A 1 709 ? 46.879 37.518 39.458 1.00 10.37 678 VAL A CA 1
ATOM 5359 C C . VAL A 1 709 ? 45.475 37.100 39.887 1.00 9.83 678 VAL A C 1
ATOM 5360 O O . VAL A 1 709 ? 45.060 37.388 41.018 1.00 2.00 678 VAL A O 1
ATOM 5364 N N . TYR A 1 710 ? 44.761 36.402 39.011 1.00 3.95 679 TYR A N 1
ATOM 5365 C CA . TYR A 1 710 ? 43.417 35.935 39.326 1.00 2.71 679 TYR A CA 1
ATOM 5366 C C . TYR A 1 710 ? 43.478 34.497 39.853 1.00 2.07 679 TYR A C 1
ATOM 5367 O O . TYR A 1 710 ? 43.879 33.581 39.130 1.00 4.22 679 TYR A O 1
ATOM 5376 N N . ILE A 1 711 ? 43.088 34.328 41.121 1.00 2.00 680 ILE A N 1
ATOM 5377 C CA . ILE A 1 711 ? 43.145 33.049 41.846 1.00 3.69 680 ILE A CA 1
ATOM 5378 C C . ILE A 1 711 ? 41.793 32.493 42.371 1.00 4.85 680 ILE A C 1
ATOM 5379 O O . ILE A 1 711 ? 40.950 33.238 42.873 1.00 3.88 680 ILE A O 1
ATOM 5384 N N . SER A 1 712 ? 41.634 31.171 42.337 1.00 8.15 681 SER A N 1
ATOM 5385 C CA . SER A 1 712 ? 40.395 30.533 42.801 1.00 9.75 681 SER A CA 1
ATOM 5386 C C . SER A 1 712 ? 40.336 30.356 44.317 1.00 8.89 681 SER A C 1
ATOM 5387 O O . SER A 1 712 ? 41.356 30.074 44.956 1.00 7.76 681 SER A O 1
ATOM 5390 N N . PRO A 1 713 ? 39.125 30.464 44.903 1.00 15.30 682 PRO A N 1
ATOM 5391 C CA . PRO A 1 713 ? 38.888 30.319 46.345 1.00 15.60 682 PRO A CA 1
ATOM 5392 C C . PRO A 1 713 ? 39.576 29.106 46.990 1.00 16.56 682 PRO A C 1
ATOM 5393 O O . PRO A 1 713 ? 40.317 29.259 47.955 1.00 9.33 682 PRO A O 1
ATOM 5397 N N . VAL A 1 714 ? 39.356 27.912 46.451 1.00 6.41 683 VAL A N 1
ATOM 5398 C CA . VAL A 1 714 ? 39.972 26.694 46.989 1.00 7.01 683 VAL A CA 1
ATOM 5399 C C . VAL A 1 714 ? 41.511 26.757 47.101 1.00 7.46 683 VAL A C 1
ATOM 5400 O O . VAL A 1 714 ? 42.066 26.475 48.165 1.00 9.25 683 VAL A O 1
ATOM 5404 N N . ASP A 1 715 ? 42.190 27.114 46.009 1.00 11.23 684 ASP A N 1
ATOM 5405 C CA . ASP A 1 715 ? 43.652 27.202 46.004 1.00 10.73 684 ASP A CA 1
ATOM 5406 C C . ASP A 1 715 ? 44.179 28.325 46.895 1.00 11.43 684 ASP A C 1
ATOM 5407 O O . ASP A 1 715 ? 45.229 28.184 47.528 1.00 8.61 684 ASP A O 1
ATOM 5412 N N . ALA A 1 716 ? 43.452 29.438 46.948 1.00 13.60 685 ALA A N 1
ATOM 5413 C CA . ALA A 1 716 ? 43.857 30.566 47.783 1.00 14.49 685 ALA A CA 1
ATOM 5414 C C . ALA A 1 716 ? 43.855 30.167 49.263 1.00 16.66 685 ALA A C 1
ATOM 5415 O O . ALA A 1 716 ? 44.819 30.429 49.992 1.00 14.51 685 ALA A O 1
ATOM 5417 N N . LYS A 1 717 ? 42.793 29.479 49.678 1.00 15.04 686 LYS A N 1
ATOM 5418 C CA . LYS A 1 717 ? 42.631 29.024 51.056 1.00 12.29 686 LYS A CA 1
ATOM 5419 C C . LYS A 1 717 ? 43.756 28.087 51.478 1.00 12.00 686 LYS A C 1
ATOM 5420 O O . LYS A 1 717 ? 44.323 28.246 52.558 1.00 9.08 686 LYS A O 1
ATOM 5426 N N . ALA A 1 718 ? 44.084 27.126 50.618 1.00 17.17 687 ALA A N 1
ATOM 5427 C CA . ALA A 1 718 ? 45.140 26.156 50.913 1.00 16.79 687 ALA A CA 1
ATOM 5428 C C . ALA A 1 718 ? 46.529 26.759 51.160 1.00 17.49 687 ALA A C 1
ATOM 5429 O O . ALA A 1 718 ? 47.410 26.077 51.692 1.00 9.41 687 ALA A O 1
ATOM 5431 N N . ARG A 1 719 ? 46.731 28.013 50.748 1.00 8.76 688 ARG A N 1
ATOM 5432 C CA . ARG A 1 719 ? 48.012 28.704 50.918 1.00 6.51 688 ARG A CA 1
ATOM 5433 C C . ARG A 1 719 ? 47.906 29.916 51.850 1.00 8.91 688 ARG A C 1
ATOM 5434 O O . ARG A 1 719 ? 48.866 30.668 52.001 1.00 13.04 688 ARG A O 1
ATOM 5442 N N . GLY A 1 720 ? 46.732 30.125 52.443 1.00 22.19 689 GLY A N 1
ATOM 5443 C CA . GLY A 1 720 ? 46.538 31.242 53.360 1.00 23.66 689 GLY A CA 1
ATOM 5444 C C . GLY A 1 720 ? 46.586 32.633 52.748 1.00 23.18 689 GLY A C 1
ATOM 5445 O O . GLY A 1 720 ? 46.886 33.606 53.450 1.00 2.00 689 GLY A O 1
ATOM 5446 N N . ILE A 1 721 ? 46.222 32.726 51.468 1.00 15.24 690 ILE A N 1
ATOM 5447 C CA . ILE A 1 721 ? 46.215 33.975 50.700 1.00 14.54 690 ILE A CA 1
ATOM 5448 C C . ILE A 1 721 ? 44.863 34.716 50.723 1.00 15.42 690 ILE A C 1
ATOM 5449 O O . ILE A 1 721 ? 43.808 34.087 50.649 1.00 11.51 690 ILE A O 1
ATOM 5454 N N . LYS A 1 722 ? 44.917 36.049 50.808 1.00 13.21 691 LYS A N 1
ATOM 5455 C CA . LYS A 1 722 ? 43.734 36.923 50.833 1.00 13.38 691 LYS A CA 1
ATOM 5456 C C . LYS A 1 722 ? 43.903 38.023 49.783 1.00 12.84 691 LYS A C 1
ATOM 5457 O O . LYS A 1 722 ? 45.012 38.262 49.303 1.00 25.92 691 LYS A O 1
ATOM 5463 N N . ASP A 1 723 ? 42.807 38.707 49.456 1.00 18.20 692 ASP A N 1
ATOM 5464 C CA . ASP A 1 723 ? 42.805 39.795 48.473 1.00 17.57 692 ASP A CA 1
ATOM 5465 C C . ASP A 1 723 ? 43.764 40.906 48.868 1.00 18.22 692 ASP A C 1
ATOM 5466 O O . ASP A 1 723 ? 43.737 41.374 50.001 1.00 22.02 692 ASP A O 1
ATOM 5471 N N . GLY A 1 724 ? 44.586 41.357 47.926 1.00 3.54 693 GLY A N 1
ATOM 5472 C CA . GLY A 1 724 ? 45.522 42.430 48.227 1.00 3.43 693 GLY A CA 1
ATOM 5473 C C . GLY A 1 724 ? 46.923 41.988 48.610 1.00 3.40 693 GLY A C 1
ATOM 5474 O O . GLY A 1 724 ? 47.849 42.803 48.612 1.00 20.41 693 GLY A O 1
ATOM 5475 N N . ASP A 1 725 ? 47.082 40.712 48.948 1.00 18.32 694 ASP A N 1
ATOM 5476 C CA . ASP A 1 725 ? 48.382 40.166 49.316 1.00 19.81 694 ASP A CA 1
ATOM 5477 C C . ASP A 1 725 ? 49.318 40.094 48.118 1.00 19.00 694 ASP A C 1
ATOM 5478 O O . ASP A 1 725 ? 48.883 39.827 46.991 1.00 19.45 694 ASP A O 1
ATOM 5483 N N . ILE A 1 726 ? 50.600 40.342 48.366 1.00 17.22 695 ILE A N 1
ATOM 5484 C CA . ILE A 1 726 ? 51.601 40.244 47.317 1.00 15.69 695 ILE A CA 1
ATOM 5485 C C . ILE A 1 726 ? 51.928 38.752 47.262 1.00 15.19 695 ILE A C 1
ATOM 5486 O O . ILE A 1 726 ? 52.206 38.136 48.304 1.00 4.39 695 ILE A O 1
ATOM 5491 N N . VAL A 1 727 ? 51.850 38.180 46.059 1.00 11.73 696 VAL A N 1
ATOM 5492 C CA . VAL A 1 727 ? 52.106 36.759 45.814 1.00 7.55 696 VAL A CA 1
ATOM 5493 C C . VAL A 1 727 ? 53.376 36.542 44.983 1.00 5.56 696 VAL A C 1
ATOM 5494 O O . VAL A 1 727 ? 53.802 37.435 44.255 1.00 2.00 696 VAL A O 1
ATOM 5498 N N . ARG A 1 728 ? 53.996 35.374 45.127 1.00 6.56 697 ARG A N 1
ATOM 5499 C CA . ARG A 1 728 ? 55.195 35.029 44.359 1.00 3.24 697 ARG A CA 1
ATOM 5500 C C . ARG A 1 728 ? 54.936 33.765 43.533 1.00 2.76 697 ARG A C 1
ATOM 5501 O O . ARG A 1 728 ? 54.706 32.684 44.090 1.00 2.00 697 ARG A O 1
ATOM 5509 N N . VAL A 1 729 ? 54.958 33.917 42.209 1.00 3.52 698 VAL A N 1
ATOM 5510 C CA . VAL A 1 729 ? 54.709 32.809 41.276 1.00 7.49 698 VAL A CA 1
ATOM 5511 C C . VAL A 1 729 ? 56.070 32.352 40.740 1.00 11.53 698 VAL A C 1
ATOM 5512 O O . VAL A 1 729 ? 56.899 33.184 40.345 1.00 16.54 698 VAL A O 1
ATOM 5516 N N . PHE A 1 730 ? 56.290 31.042 40.678 1.00 9.19 699 PHE A N 1
ATOM 5517 C CA . PHE A 1 730 ? 57.583 30.540 40.232 1.00 9.48 699 PHE A CA 1
ATOM 5518 C C . PHE A 1 730 ? 57.578 29.106 39.705 1.00 9.07 699 PHE A C 1
ATOM 5519 O O . PHE A 1 730 ? 56.573 28.401 39.791 1.00 13.29 699 PHE A O 1
ATOM 5527 N N . ASN A 1 731 ? 58.735 28.694 39.184 1.00 10.35 700 ASN A N 1
ATOM 5528 C CA . ASN A 1 731 ? 59.002 27.345 38.671 1.00 12.20 700 ASN A CA 1
ATOM 5529 C C . ASN A 1 731 ? 60.525 27.204 38.502 1.00 10.08 700 ASN A C 1
ATOM 5530 O O . ASN A 1 731 ? 61.269 28.085 38.932 1.00 13.73 700 ASN A O 1
ATOM 5535 N N . ASP A 1 732 ? 60.996 26.108 37.916 1.00 14.10 701 ASP A N 1
ATOM 5536 C CA . ASP A 1 732 ? 62.436 25.905 37.765 1.00 13.87 701 ASP A CA 1
ATOM 5537 C C . ASP A 1 732 ? 63.139 26.807 36.753 1.00 15.39 701 ASP A C 1
ATOM 5538 O O . ASP A 1 732 ? 64.348 26.674 36.545 1.00 13.86 701 ASP A O 1
ATOM 5543 N N . ARG A 1 733 ? 62.411 27.721 36.124 1.00 7.45 702 ARG A N 1
ATOM 5544 C CA . ARG A 1 733 ? 63.049 28.591 35.153 1.00 6.46 702 ARG A CA 1
ATOM 5545 C C . ARG A 1 733 ? 63.032 30.087 35.474 1.00 2.10 702 ARG A C 1
ATOM 5546 O O . ARG A 1 733 ? 63.850 30.833 34.926 1.00 5.92 702 ARG A O 1
ATOM 5554 N N . GLY A 1 734 ? 62.157 30.515 36.391 1.00 3.27 703 GLY A N 1
ATOM 5555 C CA . GLY A 1 734 ? 62.073 31.929 36.754 1.00 4.30 703 GLY A CA 1
ATOM 5556 C C . GLY A 1 734 ? 61.269 32.226 38.015 1.00 6.28 703 GLY A C 1
ATOM 5557 O O . GLY A 1 734 ? 60.874 31.298 38.721 1.00 7.09 703 GLY A O 1
ATOM 5558 N N . GLN A 1 735 ? 61.045 33.512 38.307 1.00 19.59 704 GLN A N 1
ATOM 5559 C CA . GLN A 1 735 ? 60.275 33.946 39.485 1.00 21.83 704 GLN A CA 1
ATOM 5560 C C . GLN A 1 735 ? 59.755 35.404 39.382 1.00 22.00 704 GLN A C 1
ATOM 5561 O O . GLN A 1 735 ? 60.411 36.256 38.771 1.00 10.47 704 GLN A O 1
ATOM 5567 N N . LEU A 1 736 ? 58.579 35.683 39.954 1.00 19.69 705 LEU A N 1
ATOM 5568 C CA . LEU A 1 736 ? 57.987 37.040 39.924 1.00 18.39 705 LEU A CA 1
ATOM 5569 C C . LEU A 1 736 ? 57.081 37.381 41.117 1.00 17.31 705 LEU A C 1
ATOM 5570 O O . LEU A 1 736 ? 56.813 36.528 41.972 1.00 4.22 705 LEU A O 1
ATOM 5575 N N . LEU A 1 737 ? 56.602 38.627 41.145 1.00 6.54 706 LEU A N 1
ATOM 5576 C CA . LEU A 1 737 ? 55.703 39.129 42.194 1.00 10.89 706 LEU A CA 1
ATOM 5577 C C . LEU A 1 737 ? 54.411 39.690 41.564 1.00 12.02 706 LEU A C 1
ATOM 5578 O O . LEU A 1 737 ? 54.458 40.286 40.483 1.00 11.53 706 LEU A O 1
ATOM 5583 N N . ALA A 1 738 ? 53.279 39.535 42.258 1.00 19.50 707 ALA A N 1
ATOM 5584 C CA . ALA A 1 738 ? 51.983 40.023 41.772 1.00 19.29 707 ALA A CA 1
ATOM 5585 C C . ALA A 1 738 ? 50.917 40.239 42.876 1.00 20.31 707 ALA A C 1
ATOM 5586 O O . ALA A 1 738 ? 51.132 39.884 44.039 1.00 2.04 707 ALA A O 1
ATOM 5588 N N . GLY A 1 739 ? 49.775 40.825 42.506 1.00 15.49 708 GLY A N 1
ATOM 5589 C CA . GLY A 1 739 ? 48.716 41.105 43.471 1.00 15.51 708 GLY A CA 1
ATOM 5590 C C . GLY A 1 739 ? 47.525 40.160 43.433 1.00 15.70 708 GLY A C 1
ATOM 5591 O O . GLY A 1 739 ? 46.978 39.897 42.362 1.00 20.85 708 GLY A O 1
ATOM 5592 N N . ALA A 1 740 ? 47.091 39.684 44.600 1.00 13.99 709 ALA A N 1
ATOM 5593 C CA . ALA A 1 740 ? 45.968 38.743 44.694 1.00 13.36 709 ALA A CA 1
ATOM 5594 C C . ALA A 1 740 ? 44.553 39.264 44.408 1.00 12.96 709 ALA A C 1
ATOM 5595 O O . ALA A 1 740 ? 44.140 40.310 44.922 1.00 13.71 709 ALA A O 1
ATOM 5597 N N . VAL A 1 741 ? 43.809 38.484 43.622 1.00 7.81 710 VAL A N 1
ATOM 5598 C CA . VAL A 1 741 ? 42.419 38.763 43.263 1.00 8.71 710 VAL A CA 1
ATOM 5599 C C . VAL A 1 741 ? 41.682 37.414 43.217 1.00 7.36 710 VAL A C 1
ATOM 5600 O O . VAL A 1 741 ? 41.832 36.659 42.256 1.00 11.39 710 VAL A O 1
ATOM 5604 N N . VAL A 1 742 ? 40.910 37.103 44.258 1.00 5.90 711 VAL A N 1
ATOM 5605 C CA . VAL A 1 742 ? 40.163 35.840 44.329 1.00 7.99 711 VAL A CA 1
ATOM 5606 C C . VAL A 1 742 ? 38.858 35.955 43.530 1.00 9.95 711 VAL A C 1
ATOM 5607 O O . VAL A 1 742 ? 38.061 36.865 43.773 1.00 25.46 711 VAL A O 1
ATOM 5611 N N . SER A 1 743 ? 38.623 35.029 42.605 1.00 8.93 712 SER A N 1
ATOM 5612 C CA . SER A 1 743 ? 37.429 35.082 41.760 1.00 8.92 712 SER A CA 1
ATOM 5613 C C . SER A 1 743 ? 36.798 33.722 41.421 1.00 12.45 712 SER A C 1
ATOM 5614 O O . SER A 1 743 ? 37.502 32.727 41.215 1.00 26.15 712 SER A O 1
ATOM 5617 N N . ASP A 1 744 ? 35.467 33.699 41.329 1.00 26.43 713 ASP A N 1
ATOM 5618 C CA . ASP A 1 744 ? 34.723 32.486 40.983 1.00 26.13 713 ASP A CA 1
ATOM 5619 C C . ASP A 1 744 ? 34.815 32.123 39.499 1.00 22.46 713 ASP A C 1
ATOM 5620 O O . ASP A 1 744 ? 34.367 31.048 39.099 1.00 24.06 713 ASP A O 1
ATOM 5625 N N . ASN A 1 745 ? 35.357 33.026 38.683 1.00 2.00 714 ASN A N 1
ATOM 5626 C CA . ASN A 1 745 ? 35.522 32.761 37.253 1.00 2.89 714 ASN A CA 1
ATOM 5627 C C . ASN A 1 745 ? 36.671 31.773 36.988 1.00 2.84 714 ASN A C 1
ATOM 5628 O O . ASN A 1 745 ? 36.896 31.354 35.845 1.00 12.84 714 ASN A O 1
ATOM 5633 N N . PHE A 1 746 ? 37.399 31.409 38.042 1.00 17.97 715 PHE A N 1
ATOM 5634 C CA . PHE A 1 746 ? 38.519 30.488 37.902 1.00 18.43 715 PHE A CA 1
ATOM 5635 C C . PHE A 1 746 ? 38.375 29.190 38.708 1.00 18.96 715 PHE A C 1
ATOM 5636 O O . PHE A 1 746 ? 38.155 29.211 39.924 1.00 8.82 715 PHE A O 1
ATOM 5644 N N . PRO A 1 747 ? 38.392 28.042 38.010 1.00 2.00 716 PRO A N 1
ATOM 5645 C CA . PRO A 1 747 ? 38.270 26.723 38.633 1.00 2.99 716 PRO A CA 1
ATOM 5646 C C . PRO A 1 747 ? 39.570 26.286 39.305 1.00 6.12 716 PRO A C 1
ATOM 5647 O O . PRO A 1 747 ? 40.617 26.904 39.112 1.00 5.48 716 PRO A O 1
ATOM 5651 N N . LYS A 1 748 ? 39.495 25.207 40.078 1.00 35.79 717 LYS A N 1
ATOM 5652 C CA . LYS A 1 748 ? 40.654 24.674 40.790 1.00 38.42 717 LYS A CA 1
ATOM 5653 C C . LYS A 1 748 ? 41.814 24.312 39.848 1.00 37.33 717 LYS A C 1
ATOM 5654 O O . LYS A 1 748 ? 41.625 23.615 38.840 1.00 19.46 717 LYS A O 1
ATOM 5660 N N . GLY A 1 749 ? 42.996 24.843 40.157 1.00 21.95 718 GLY A N 1
ATOM 5661 C CA . GLY A 1 749 ? 44.187 24.550 39.378 1.00 19.35 718 GLY A CA 1
ATOM 5662 C C . GLY A 1 749 ? 44.553 25.468 38.226 1.00 16.97 718 GLY A C 1
ATOM 5663 O O . GLY A 1 749 ? 45.378 25.093 37.388 1.00 24.69 718 GLY A O 1
ATOM 5664 N N . ILE A 1 750 ? 43.990 26.670 38.187 1.00 5.76 719 ILE A N 1
ATOM 5665 C CA . ILE A 1 750 ? 44.281 27.613 37.107 1.00 2.00 719 ILE A CA 1
ATOM 5666 C C . ILE A 1 750 ? 44.411 29.059 37.621 1.00 2.52 719 ILE A C 1
ATOM 5667 O O . ILE A 1 750 ? 43.661 29.473 38.521 1.00 2.00 719 ILE A O 1
ATOM 5672 N N . VAL A 1 751 ? 45.422 29.777 37.128 1.00 7.48 720 VAL A N 1
ATOM 5673 C CA . VAL A 1 751 ? 45.624 31.196 37.465 1.00 7.44 720 VAL A CA 1
ATOM 5674 C C . VAL A 1 751 ? 45.814 31.957 36.144 1.00 6.43 720 VAL A C 1
ATOM 5675 O O . VAL A 1 751 ? 46.024 31.341 35.088 1.00 3.45 720 VAL A O 1
ATOM 5679 N N . ARG A 1 752 ? 45.671 33.275 36.189 1.00 2.00 721 ARG A N 1
ATOM 5680 C CA . ARG A 1 752 ? 45.846 34.104 35.005 1.00 4.32 721 ARG A CA 1
ATOM 5681 C C . ARG A 1 752 ? 46.597 35.402 35.328 1.00 3.19 721 ARG A C 1
ATOM 5682 O O . ARG A 1 752 ? 46.435 35.975 36.415 1.00 3.22 721 ARG A O 1
ATOM 5690 N N . ILE A 1 753 ? 47.480 35.799 34.409 1.00 2.00 722 ILE A N 1
ATOM 5691 C CA . ILE A 1 753 ? 48.252 37.046 34.484 1.00 2.00 722 ILE A CA 1
ATOM 5692 C C . ILE A 1 753 ? 48.306 37.494 33.026 1.00 2.00 722 ILE A C 1
ATOM 5693 O O . ILE A 1 753 ? 48.866 36.789 32.180 1.00 2.00 722 ILE A O 1
ATOM 5698 N N . HIS A 1 754 ? 47.691 38.631 32.726 1.00 2.93 723 HIS A N 1
ATOM 5699 C CA . HIS A 1 754 ? 47.625 39.127 31.351 1.00 5.75 723 HIS A CA 1
ATOM 5700 C C . HIS A 1 754 ? 48.955 39.478 30.675 1.00 6.81 723 HIS A C 1
ATOM 5701 O O . HIS A 1 754 ? 49.843 40.110 31.266 1.00 3.60 723 HIS A O 1
ATOM 5708 N N . GLU A 1 755 ? 49.045 39.107 29.405 1.00 14.33 724 GLU A N 1
ATOM 5709 C CA . GLU A 1 755 ? 50.206 39.397 28.577 1.00 13.29 724 GLU A CA 1
ATOM 5710 C C . GLU A 1 755 ? 50.289 40.933 28.461 1.00 13.25 724 GLU A C 1
ATOM 5711 O O . GLU A 1 755 ? 49.255 41.602 28.393 1.00 2.00 724 GLU A O 1
ATOM 5717 N N . GLY A 1 756 ? 51.503 41.485 28.528 1.00 5.25 725 GLY A N 1
ATOM 5718 C CA . GLY A 1 756 ? 51.690 42.926 28.418 1.00 2.27 725 GLY A CA 1
ATOM 5719 C C . GLY A 1 756 ? 52.261 43.644 29.643 1.00 3.70 725 GLY A C 1
ATOM 5720 O O . GLY A 1 756 ? 52.707 44.792 29.536 1.00 12.92 725 GLY A O 1
ATOM 5721 N N . ALA A 1 757 ? 52.208 43.009 30.812 1.00 2.43 726 ALA A N 1
ATOM 5722 C CA . ALA A 1 757 ? 52.734 43.610 32.036 1.00 4.56 726 ALA A CA 1
ATOM 5723 C C . ALA A 1 757 ? 54.259 43.783 31.933 1.00 4.71 726 ALA A C 1
ATOM 5724 O O . ALA A 1 757 ? 54.987 42.793 31.865 1.00 2.00 726 ALA A O 1
ATOM 5726 N N . TRP A 1 758 ? 54.728 45.034 31.934 1.00 10.25 727 TRP A N 1
ATOM 5727 C CA . TRP A 1 758 ? 56.160 45.372 31.817 1.00 10.24 727 TRP A CA 1
ATOM 5728 C C . TRP A 1 758 ? 57.144 44.655 32.741 1.00 10.16 727 TRP A C 1
ATOM 5729 O O . TRP A 1 758 ? 57.021 44.697 33.969 1.00 7.22 727 TRP A O 1
ATOM 5740 N N . TYR A 1 759 ? 58.154 44.052 32.121 1.00 9.67 728 TYR A N 1
ATOM 5741 C CA . TYR A 1 759 ? 59.225 43.331 32.816 1.00 14.51 728 TYR A CA 1
ATOM 5742 C C . TYR A 1 759 ? 60.139 44.349 33.527 1.00 10.34 728 TYR A C 1
ATOM 5743 O O . TYR A 1 759 ? 60.622 45.299 32.899 1.00 2.04 728 TYR A O 1
ATOM 5752 N N . GLY A 1 760 ? 60.339 44.168 34.830 1.00 2.11 729 GLY A N 1
ATOM 5753 C CA . GLY A 1 760 ? 61.188 45.066 35.595 1.00 2.00 729 GLY A CA 1
ATOM 5754 C C . GLY A 1 760 ? 61.964 44.340 36.684 1.00 4.63 729 GLY A C 1
ATOM 5755 O O . GLY A 1 760 ? 61.556 44.353 37.850 1.00 11.98 729 GLY A O 1
ATOM 5756 N N . PRO A 1 761 ? 63.070 43.657 36.325 1.00 10.95 730 PRO A N 1
ATOM 5757 C CA . PRO A 1 761 ? 63.935 42.904 37.246 1.00 9.23 730 PRO A CA 1
ATOM 5758 C C . PRO A 1 761 ? 64.784 43.767 38.187 1.00 9.98 730 PRO A C 1
ATOM 5759 O O . PRO A 1 761 ? 65.154 44.902 37.869 1.00 8.92 730 PRO A O 1
ATOM 5763 N N . VAL A 1 762 ? 65.108 43.194 39.342 1.00 15.94 731 VAL A N 1
ATOM 5764 C CA . VAL A 1 762 ? 65.900 43.853 40.379 1.00 16.67 731 VAL A CA 1
ATOM 5765 C C . VAL A 1 762 ? 66.919 42.860 40.968 1.00 19.06 731 VAL A C 1
ATOM 5766 O O . VAL A 1 762 ? 66.773 41.642 40.828 1.00 13.47 731 VAL A O 1
ATOM 5770 N N . GLY A 1 763 ? 67.959 43.374 41.609 1.00 16.06 732 GLY A N 1
ATOM 5771 C CA . GLY A 1 763 ? 68.944 42.489 42.201 1.00 18.17 732 GLY A CA 1
ATOM 5772 C C . GLY A 1 763 ? 68.415 41.859 43.477 1.00 17.68 732 GLY A C 1
ATOM 5773 O O . GLY A 1 763 ? 67.276 42.104 43.873 1.00 23.77 732 GLY A O 1
ATOM 5774 N N . LYS A 1 764 ? 69.272 41.108 44.161 1.00 17.00 733 LYS A N 1
ATOM 5775 C CA . LYS A 1 764 ? 68.905 40.438 45.405 1.00 17.36 733 LYS A CA 1
ATOM 5776 C C . LYS A 1 764 ? 68.709 41.449 46.545 1.00 15.90 733 LYS A C 1
ATOM 5777 O O . LYS A 1 764 ? 68.109 41.137 47.577 1.00 11.21 733 LYS A O 1
ATOM 5783 N N . ASP A 1 765 ? 69.226 42.659 46.342 1.00 18.93 734 ASP A N 1
ATOM 5784 C CA . ASP A 1 765 ? 69.112 43.747 47.314 1.00 19.80 734 ASP A CA 1
ATOM 5785 C C . ASP A 1 765 ? 68.067 44.774 46.882 1.00 18.32 734 ASP A C 1
ATOM 5786 O O . ASP A 1 765 ? 67.974 45.849 47.469 1.00 25.31 734 ASP A O 1
ATOM 5791 N N . GLY A 1 766 ? 67.336 44.460 45.814 1.00 9.64 735 GLY A N 1
ATOM 5792 C CA . GLY A 1 766 ? 66.289 45.345 45.320 1.00 9.63 735 GLY A CA 1
ATOM 5793 C C . GLY A 1 766 ? 66.701 46.542 44.478 1.00 9.82 735 GLY A C 1
ATOM 5794 O O . GLY A 1 766 ? 65.891 47.443 44.253 1.00 23.58 735 GLY A O 1
ATOM 5795 N N . SER A 1 767 ? 67.923 46.530 43.955 1.00 7.70 736 SER A N 1
ATOM 5796 C CA . SER A 1 767 ? 68.412 47.643 43.151 1.00 7.17 736 SER A CA 1
ATOM 5797 C C . SER A 1 767 ? 68.166 47.487 41.651 1.00 6.73 736 SER A C 1
ATOM 5798 O O . SER A 1 767 ? 68.009 46.369 41.140 1.00 11.14 736 SER A O 1
ATOM 5801 N N . THR A 1 768 ? 68.185 48.617 40.950 1.00 7.88 737 THR A N 1
ATOM 5802 C CA . THR A 1 768 ? 67.982 48.660 39.507 1.00 7.17 737 THR A CA 1
ATOM 5803 C C . THR A 1 768 ? 69.109 47.909 38.798 1.00 8.50 737 THR A C 1
ATOM 5804 O O . THR A 1 768 ? 68.857 46.989 38.021 1.00 6.97 737 THR A O 1
ATOM 5808 N N . GLU A 1 769 ? 70.345 48.274 39.133 1.00 19.49 738 GLU A N 1
ATOM 5809 C CA . GLU A 1 769 ? 71.561 47.702 38.545 1.00 20.28 738 GLU A CA 1
ATOM 5810 C C . GLU A 1 769 ? 71.696 46.178 38.644 1.00 19.39 738 GLU A C 1
ATOM 5811 O O . GLU A 1 769 ? 72.148 45.521 37.698 1.00 20.85 738 GLU A O 1
ATOM 5817 N N . GLY A 1 770 ? 71.312 45.616 39.784 1.00 11.24 739 GLY A N 1
ATOM 5818 C CA . GLY A 1 770 ? 71.395 44.179 39.955 1.00 8.39 739 GLY A CA 1
ATOM 5819 C C . GLY A 1 770 ? 70.475 43.418 39.012 1.00 7.14 739 GLY A C 1
ATOM 5820 O O . GLY A 1 770 ? 70.602 42.192 38.865 1.00 2.00 739 GLY A O 1
ATOM 5821 N N . GLY A 1 771 ? 69.573 44.152 38.357 1.00 24.36 740 GLY A N 1
ATOM 5822 C CA . GLY A 1 771 ? 68.610 43.571 37.437 1.00 25.33 740 GLY A CA 1
ATOM 5823 C C . GLY A 1 771 ? 69.172 42.890 36.205 1.00 26.52 740 GLY A C 1
ATOM 5824 O O . GLY A 1 771 ? 68.427 42.231 35.470 1.00 3.82 740 GLY A O 1
ATOM 5825 N N . ALA A 1 772 ? 70.474 43.051 35.978 1.00 17.72 741 ALA A N 1
ATOM 5826 C CA . ALA A 1 772 ? 71.152 42.443 34.835 1.00 16.63 741 ALA A CA 1
ATOM 5827 C C . ALA A 1 772 ? 71.523 40.987 35.116 1.00 17.23 741 ALA A C 1
ATOM 5828 O O . ALA A 1 772 ? 71.818 40.225 34.190 1.00 8.91 741 ALA A O 1
ATOM 5830 N N . GLU A 1 773 ? 71.479 40.600 36.390 1.00 2.77 742 GLU A N 1
ATOM 5831 C CA . GLU A 1 773 ? 71.832 39.244 36.811 1.00 5.44 742 GLU A CA 1
ATOM 5832 C C . GLU A 1 773 ? 70.946 38.162 36.205 1.00 3.89 742 GLU A C 1
ATOM 5833 O O . GLU A 1 773 ? 69.739 38.349 36.050 1.00 22.88 742 GLU A O 1
ATOM 5839 N N . VAL A 1 774 ? 71.543 37.020 35.874 1.00 14.26 743 VAL A N 1
ATOM 5840 C CA . VAL A 1 774 ? 70.784 35.904 35.314 1.00 14.08 743 VAL A CA 1
ATOM 5841 C C . VAL A 1 774 ? 70.052 35.236 36.475 1.00 16.88 743 VAL A C 1
ATOM 5842 O O . VAL A 1 774 ? 70.690 34.729 37.402 1.00 12.65 743 VAL A O 1
ATOM 5846 N N . GLY A 1 775 ? 68.719 35.269 36.430 1.00 8.67 744 GLY A N 1
ATOM 5847 C CA . GLY A 1 775 ? 67.900 34.684 37.483 1.00 3.63 744 GLY A CA 1
ATOM 5848 C C . GLY A 1 775 ? 67.248 35.708 38.408 1.00 2.00 744 GLY A C 1
ATOM 5849 O O . GLY A 1 775 ? 66.663 35.348 39.428 1.00 3.28 744 GLY A O 1
ATOM 5850 N N . ALA A 1 776 ? 67.316 36.984 38.037 1.00 10.50 745 ALA A N 1
ATOM 5851 C CA . ALA A 1 776 ? 66.746 38.061 38.844 1.00 9.97 745 ALA A CA 1
ATOM 5852 C C . ALA A 1 776 ? 65.220 38.066 38.923 1.00 10.84 745 ALA A C 1
ATOM 5853 O O . ALA A 1 776 ? 64.521 37.811 37.935 1.00 2.00 745 ALA A O 1
ATOM 5855 N N . LEU A 1 777 ? 64.726 38.392 40.112 1.00 9.34 746 LEU A N 1
ATOM 5856 C CA . LEU A 1 777 ? 63.302 38.472 40.410 1.00 11.36 746 LEU A CA 1
ATOM 5857 C C . LEU A 1 777 ? 62.624 39.681 39.737 1.00 14.51 746 LEU A C 1
ATOM 5858 O O . LEU A 1 777 ? 63.165 40.791 39.774 1.00 8.97 746 LEU A O 1
ATOM 5863 N N . CYS A 1 778 ? 61.445 39.478 39.143 1.00 9.90 747 CYS A N 1
ATOM 5864 C CA . CYS A 1 778 ? 60.709 40.581 38.501 1.00 10.28 747 CYS A CA 1
ATOM 5865 C C . CYS A 1 778 ? 59.776 41.304 39.491 1.00 9.46 747 CYS A C 1
ATOM 5866 O O . CYS A 1 778 ? 58.801 40.724 39.977 1.00 5.51 747 CYS A O 1
ATOM 5869 N N . SER A 1 779 ? 60.046 42.583 39.741 1.00 21.99 748 SER A N 1
ATOM 5870 C CA . SER A 1 779 ? 59.252 43.371 40.681 1.00 23.07 748 SER A CA 1
ATOM 5871 C C . SER A 1 779 ? 57.807 43.724 40.269 1.00 24.85 748 SER A C 1
ATOM 5872 O O . SER A 1 779 ? 57.019 44.147 41.119 1.00 7.14 748 SER A O 1
ATOM 5875 N N . TYR A 1 780 ? 57.454 43.556 38.992 1.00 11.23 749 TYR A N 1
ATOM 5876 C CA . TYR A 1 780 ? 56.099 43.879 38.531 1.00 11.62 749 TYR A CA 1
ATOM 5877 C C . TYR A 1 780 ? 55.182 42.687 38.175 1.00 13.62 749 TYR A C 1
ATOM 5878 O O . TYR A 1 780 ? 54.017 42.668 38.582 1.00 16.57 749 TYR A O 1
ATOM 5887 N N . GLY A 1 781 ? 55.662 41.748 37.353 1.00 19.26 750 GLY A N 1
ATOM 5888 C CA . GLY A 1 781 ? 54.839 40.595 37.009 1.00 19.56 750 GLY A CA 1
ATOM 5889 C C . GLY A 1 781 ? 54.657 40.150 35.562 1.00 20.02 750 GLY A C 1
ATOM 5890 O O . GLY A 1 781 ? 53.566 39.714 35.188 1.00 6.75 750 GLY A O 1
ATOM 5891 N N . ASP A 1 782 ? 55.701 40.231 34.741 1.00 13.33 751 ASP A N 1
ATOM 5892 C CA . ASP A 1 782 ? 55.608 39.796 33.341 1.00 12.50 751 ASP A CA 1
ATOM 5893 C C . ASP A 1 782 ? 55.519 38.261 33.297 1.00 14.79 751 ASP A C 1
ATOM 5894 O O . ASP A 1 782 ? 56.451 37.568 33.716 1.00 13.24 751 ASP A O 1
ATOM 5899 N N . PRO A 1 783 ? 54.426 37.713 32.724 1.00 17.12 752 PRO A N 1
ATOM 5900 C CA . PRO A 1 783 ? 54.222 36.262 32.616 1.00 13.24 752 PRO A CA 1
ATOM 5901 C C . PRO A 1 783 ? 55.303 35.465 31.864 1.00 9.72 752 PRO A C 1
ATOM 5902 O O . PRO A 1 783 ? 55.602 34.334 32.235 1.00 2.33 752 PRO A O 1
ATOM 5906 N N . ASN A 1 784 ? 55.884 36.025 30.808 1.00 4.84 753 ASN A N 1
ATOM 5907 C CA . ASN A 1 784 ? 56.920 35.305 30.054 1.00 3.43 753 ASN A CA 1
ATOM 5908 C C . ASN A 1 784 ? 58.228 35.075 30.828 1.00 2.44 753 ASN A C 1
ATOM 5909 O O . ASN A 1 784 ? 59.188 34.520 30.302 1.00 6.75 753 ASN A O 1
ATOM 5914 N N . THR A 1 785 ? 58.254 35.494 32.088 1.00 11.72 754 THR A N 1
ATOM 5915 C CA . THR A 1 785 ? 59.413 35.293 32.949 1.00 11.90 754 THR A CA 1
ATOM 5916 C C . THR A 1 785 ? 59.454 33.809 33.328 1.00 12.73 754 THR A C 1
ATOM 5917 O O . THR A 1 785 ? 60.513 33.265 33.656 1.00 6.73 754 THR A O 1
ATOM 5921 N N . LEU A 1 786 ? 58.302 33.151 33.225 1.00 2.00 755 LEU A N 1
ATOM 5922 C CA . LEU A 1 786 ? 58.165 31.747 33.587 1.00 2.00 755 LEU A CA 1
ATOM 5923 C C . LEU A 1 786 ? 57.920 30.770 32.440 1.00 2.00 755 LEU A C 1
ATOM 5924 O O . LEU A 1 786 ? 57.902 29.558 32.672 1.00 2.00 755 LEU A O 1
ATOM 5929 N N . THR A 1 787 ? 57.769 31.279 31.216 1.00 9.26 756 THR A N 1
ATOM 5930 C CA . THR A 1 787 ? 57.472 30.429 30.053 1.00 9.93 756 THR A CA 1
ATOM 5931 C C . THR A 1 787 ? 58.623 29.656 29.373 1.00 10.68 756 THR A C 1
ATOM 5932 O O . THR A 1 787 ? 59.797 29.976 29.555 1.00 9.74 756 THR A O 1
ATOM 5936 N N . LEU A 1 788 ? 58.269 28.643 28.578 1.00 4.99 757 LEU A N 1
ATOM 5937 C CA . LEU A 1 788 ? 59.244 27.818 27.854 1.00 4.71 757 LEU A CA 1
ATOM 5938 C C . LEU A 1 788 ? 59.269 28.123 26.349 1.00 5.10 757 LEU A C 1
ATOM 5939 O O . LEU A 1 788 ? 58.228 28.423 25.749 1.00 8.82 757 LEU A O 1
ATOM 5944 N N . ASP A 1 789 ? 60.452 28.010 25.745 1.00 6.53 758 ASP A N 1
ATOM 5945 C CA . ASP A 1 789 ? 60.679 28.285 24.317 1.00 7.39 758 ASP A CA 1
ATOM 5946 C C . ASP A 1 789 ? 60.757 26.973 23.511 1.00 8.47 758 ASP A C 1
ATOM 5947 O O . ASP A 1 789 ? 61.847 26.432 23.289 1.00 9.69 758 ASP A O 1
ATOM 5952 N N . ILE A 1 790 ? 59.602 26.506 23.034 1.00 7.56 759 ILE A N 1
ATOM 5953 C CA . ILE A 1 790 ? 59.487 25.257 22.274 1.00 6.84 759 ILE A CA 1
ATOM 5954 C C . ILE A 1 790 ? 58.799 25.442 20.909 1.00 8.41 759 ILE A C 1
ATOM 5955 O O . ILE A 1 790 ? 58.057 26.404 20.694 1.00 18.01 759 ILE A O 1
ATOM 5960 N N . GLY A 1 791 ? 59.112 24.554 19.970 1.00 7.76 760 GLY A N 1
ATOM 5961 C CA . GLY A 1 791 ? 58.508 24.596 18.649 1.00 5.00 760 GLY A CA 1
ATOM 5962 C C . GLY A 1 791 ? 57.276 23.695 18.597 1.00 5.98 760 GLY A C 1
ATOM 5963 O O . GLY A 1 791 ? 57.328 22.523 18.996 1.00 4.18 760 GLY A O 1
ATOM 5964 N N . THR A 1 792 ? 56.176 24.257 18.100 1.00 15.66 761 THR A N 1
ATOM 5965 C CA . THR A 1 792 ? 54.875 23.596 17.963 1.00 13.96 761 THR A CA 1
ATOM 5966 C C . THR A 1 792 ? 54.915 22.122 17.471 1.00 14.51 761 THR A C 1
ATOM 5967 O O . THR A 1 792 ? 54.324 21.228 18.095 1.00 2.00 761 THR A O 1
ATOM 5971 N N . SER A 1 793 ? 55.643 21.880 16.381 1.00 16.76 762 SER A N 1
ATOM 5972 C CA . SER A 1 793 ? 55.826 20.553 15.788 1.00 16.89 762 SER A CA 1
ATOM 5973 C C . SER A 1 793 ? 56.700 20.780 14.551 1.00 20.76 762 SER A C 1
ATOM 5974 O O . SER A 1 793 ? 56.878 21.933 14.134 1.00 16.59 762 SER A O 1
ATOM 5977 N N . LYS A 1 794 ? 57.237 19.708 13.966 1.00 8.72 763 LYS A N 1
ATOM 5978 C CA . LYS A 1 794 ? 58.076 19.828 12.765 1.00 8.46 763 LYS A CA 1
ATOM 5979 C C . LYS A 1 794 ? 57.369 20.465 11.553 1.00 10.26 763 LYS A C 1
ATOM 5980 O O . LYS A 1 794 ? 58.022 20.861 10.588 1.00 13.59 763 LYS A O 1
ATOM 5986 N N . LEU A 1 795 ? 56.043 20.572 11.606 1.00 14.06 764 LEU A N 1
ATOM 5987 C CA . LEU A 1 795 ? 55.271 21.149 10.509 1.00 11.94 764 LEU A CA 1
ATOM 5988 C C . LEU A 1 795 ? 55.298 22.688 10.457 1.00 11.88 764 LEU A C 1
ATOM 5989 O O . LEU A 1 795 ? 55.580 23.268 9.403 1.00 17.36 764 LEU A O 1
ATOM 5994 N N . ALA A 1 796 ? 55.032 23.350 11.581 1.00 19.19 765 ALA A N 1
ATOM 5995 C CA . ALA A 1 796 ? 55.007 24.816 11.605 1.00 20.41 765 ALA A CA 1
ATOM 5996 C C . ALA A 1 796 ? 56.041 25.531 12.480 1.00 19.72 765 ALA A C 1
ATOM 5997 O O . ALA A 1 796 ? 56.198 26.749 12.358 1.00 13.80 765 ALA A O 1
ATOM 5999 N N . GLN A 1 797 ? 56.716 24.797 13.368 1.00 10.89 766 GLN A N 1
ATOM 6000 C CA . GLN A 1 797 ? 57.734 25.371 14.273 1.00 12.30 766 GLN A CA 1
ATOM 6001 C C . GLN A 1 797 ? 57.302 26.740 14.852 1.00 12.43 766 GLN A C 1
ATOM 6002 O O . GLN A 1 797 ? 58.062 27.708 14.801 1.00 11.44 766 GLN A O 1
ATOM 6008 N N . ALA A 1 798 ? 56.083 26.812 15.395 1.00 5.88 767 ALA A N 1
ATOM 6009 C CA . ALA A 1 798 ? 55.541 28.058 15.948 1.00 2.47 767 ALA A CA 1
ATOM 6010 C C . ALA A 1 798 ? 55.469 28.137 17.478 1.00 2.00 767 ALA A C 1
ATOM 6011 O O . ALA A 1 798 ? 55.830 27.185 18.176 1.00 9.68 767 ALA A O 1
ATOM 6013 N N . CYS A 1 799 ? 54.963 29.268 17.974 1.00 7.32 768 CYS A N 1
ATOM 6014 C CA . CYS A 1 799 ? 54.836 29.568 19.413 1.00 6.79 768 CYS A CA 1
ATOM 6015 C C . CYS A 1 799 ? 53.973 28.597 20.242 1.00 6.38 768 CYS A C 1
ATOM 6016 O O . CYS A 1 799 ? 52.828 28.322 19.874 1.00 6.16 768 CYS A O 1
ATOM 6019 N N . SER A 1 800 ? 54.503 28.126 21.378 1.00 4.31 769 SER A N 1
ATOM 6020 C CA . SER A 1 800 ? 53.787 27.186 22.258 1.00 2.04 769 SER A CA 1
ATOM 6021 C C . SER A 1 800 ? 53.640 27.696 23.696 1.00 2.00 769 SER A C 1
ATOM 6022 O O . SER A 1 800 ? 53.438 26.913 24.630 1.00 2.00 769 SER A O 1
ATOM 6025 N N . ALA A 1 801 ? 53.645 29.013 23.856 1.00 6.70 770 ALA A N 1
ATOM 6026 C CA . ALA A 1 801 ? 53.549 29.657 25.169 1.00 9.37 770 ALA A CA 1
ATOM 6027 C C . ALA A 1 801 ? 52.564 29.121 26.214 1.00 11.82 770 ALA A C 1
ATOM 6028 O O . ALA A 1 801 ? 52.827 29.241 27.419 1.00 5.74 770 ALA A O 1
ATOM 6030 N N . TYR A 1 802 ? 51.440 28.552 25.777 1.00 13.69 771 TYR A N 1
ATOM 6031 C CA . TYR A 1 802 ? 50.431 28.056 26.717 1.00 11.31 771 TYR A CA 1
ATOM 6032 C C . TYR A 1 802 ? 50.685 26.704 27.396 1.00 11.02 771 TYR A C 1
ATOM 6033 O O . TYR A 1 802 ? 49.946 26.310 28.296 1.00 8.00 771 TYR A O 1
ATOM 6042 N N . THR A 1 803 ? 51.726 26.000 26.969 1.00 2.00 772 THR A N 1
ATOM 6043 C CA . THR A 1 803 ? 52.102 24.722 27.571 1.00 2.00 772 THR A CA 1
ATOM 6044 C C . THR A 1 803 ? 53.019 25.115 28.736 1.00 2.00 772 THR A C 1
ATOM 6045 O O . THR A 1 803 ? 54.238 25.180 28.579 1.00 10.83 772 THR A O 1
ATOM 6049 N N . CYS A 1 804 ? 52.431 25.398 29.898 1.00 4.20 773 CYS A N 1
ATOM 6050 C CA . CYS A 1 804 ? 53.208 25.870 31.052 1.00 5.30 773 CYS A CA 1
ATOM 6051 C C . CYS A 1 804 ? 52.633 25.460 32.420 1.00 4.97 773 CYS A C 1
ATOM 6052 O O . CYS A 1 804 ? 51.432 25.570 32.648 1.00 9.79 773 CYS A O 1
ATOM 6055 N N . LEU A 1 805 ? 53.500 24.982 33.316 1.00 19.79 774 LEU A N 1
ATOM 6056 C CA . LEU A 1 805 ? 53.103 24.568 34.673 1.00 20.53 774 LEU A CA 1
ATOM 6057 C C . LEU A 1 805 ? 53.902 25.347 35.716 1.00 19.29 774 LEU A C 1
ATOM 6058 O O . LEU A 1 805 ? 55.117 25.530 35.564 1.00 17.88 774 LEU A O 1
ATOM 6063 N N . VAL A 1 806 ? 53.227 25.801 36.771 1.00 6.23 775 VAL A N 1
ATOM 6064 C CA . VAL A 1 806 ? 53.884 26.570 37.830 1.00 4.31 775 VAL A CA 1
ATOM 6065 C C . VAL A 1 806 ? 53.359 26.233 39.239 1.00 2.00 775 VAL A C 1
ATOM 6066 O O . VAL A 1 806 ? 52.626 25.254 39.432 1.00 2.00 775 VAL A O 1
ATOM 6070 N N . GLU A 1 807 ? 53.773 27.046 40.212 1.00 7.96 776 GLU A N 1
ATOM 6071 C CA . GLU A 1 807 ? 53.380 26.941 41.621 1.00 7.35 776 GLU A CA 1
ATOM 6072 C C . GLU A 1 807 ? 53.442 28.369 42.210 1.00 6.79 776 GLU A C 1
ATOM 6073 O O . GLU A 1 807 ? 54.106 29.236 41.645 1.00 6.83 776 GLU A O 1
ATOM 6079 N N . PHE A 1 808 ? 52.713 28.633 43.292 1.00 3.06 777 PHE A N 1
ATOM 6080 C CA . PHE A 1 808 ? 52.719 29.969 43.911 1.00 5.41 777 PHE A CA 1
ATOM 6081 C C . PHE A 1 808 ? 52.563 29.964 45.430 1.00 4.30 777 PHE A C 1
ATOM 6082 O O . PHE A 1 808 ? 51.970 29.044 46.000 1.00 8.02 777 PHE A O 1
ATOM 6090 N N . GLU A 1 809 ? 53.090 31.001 46.077 1.00 2.00 778 GLU A N 1
ATOM 6091 C CA . GLU A 1 809 ? 53.033 31.118 47.535 1.00 3.99 778 GLU A CA 1
ATOM 6092 C C . GLU A 1 809 ? 52.906 32.570 47.948 1.00 5.21 778 GLU A C 1
ATOM 6093 O O . GLU A 1 809 ? 53.047 33.472 47.118 1.00 16.39 778 GLU A O 1
ATOM 6099 N N . LYS A 1 810 ? 52.629 32.796 49.230 1.00 16.06 779 LYS A N 1
ATOM 6100 C CA . LYS A 1 810 ? 52.497 34.151 49.770 1.00 17.57 779 LYS A CA 1
ATOM 6101 C C . LYS A 1 810 ? 53.912 34.710 49.954 1.00 19.32 779 LYS A C 1
ATOM 6102 O O . LYS A 1 810 ? 54.746 34.106 50.642 1.00 28.62 779 LYS A O 1
ATOM 6108 N N . TYR A 1 811 ? 54.194 35.847 49.330 1.00 20.16 780 TYR A N 1
ATOM 6109 C CA . TYR A 1 811 ? 55.524 36.433 49.422 1.00 20.12 780 TYR A CA 1
ATOM 6110 C C . TYR A 1 811 ? 55.873 36.954 50.807 1.00 22.20 780 TYR A C 1
ATOM 6111 O O . TYR A 1 811 ? 55.110 37.716 51.414 1.00 21.43 780 TYR A O 1
ATOM 6120 N N . GLN A 1 812 ? 57.024 36.515 51.306 1.00 27.79 781 GLN A N 1
ATOM 6121 C CA . GLN A 1 812 ? 57.520 36.946 52.604 1.00 29.60 781 GLN A CA 1
ATOM 6122 C C . GLN A 1 812 ? 59.029 37.181 52.523 1.00 30.58 781 GLN A C 1
ATOM 6123 O O . GLN A 1 812 ? 59.838 36.259 52.646 1.00 35.43 781 GLN A O 1
ATOM 6129 N N . GLY A 1 813 ? 59.377 38.427 52.232 1.00 15.90 782 GLY A N 1
ATOM 6130 C CA . GLY A 1 813 ? 60.757 38.855 52.106 1.00 11.66 782 GLY A CA 1
ATOM 6131 C C . GLY A 1 813 ? 60.687 40.365 51.993 1.00 9.23 782 GLY A C 1
ATOM 6132 O O . GLY A 1 813 ? 59.589 40.917 51.969 1.00 20.95 782 GLY A O 1
ATOM 6133 N N . LYS A 1 814 ? 61.827 41.047 51.950 1.00 10.20 783 LYS A N 1
ATOM 6134 C CA . LYS A 1 814 ? 61.817 42.505 51.838 1.00 11.90 783 LYS A CA 1
ATOM 6135 C C . LYS A 1 814 ? 61.201 42.889 50.490 1.00 11.25 783 LYS A C 1
ATOM 6136 O O . LYS A 1 814 ? 61.608 42.385 49.443 1.00 29.41 783 LYS A O 1
ATOM 6142 N N . VAL A 1 815 ? 60.185 43.744 50.530 1.00 16.29 784 VAL A N 1
ATOM 6143 C CA . VAL A 1 815 ? 59.489 44.188 49.322 1.00 14.33 784 VAL A CA 1
ATOM 6144 C C . VAL A 1 815 ? 60.234 45.316 48.594 1.00 13.72 784 VAL A C 1
ATOM 6145 O O . VAL A 1 815 ? 60.525 46.360 49.188 1.00 10.27 784 VAL A O 1
ATOM 6149 N N . PRO A 1 816 ? 60.568 45.108 47.304 1.00 6.84 785 PRO A N 1
ATOM 6150 C CA . PRO A 1 816 ? 61.279 46.087 46.470 1.00 9.10 785 PRO A CA 1
ATOM 6151 C C . PRO A 1 816 ? 60.401 47.157 45.794 1.00 7.12 785 PRO A C 1
ATOM 6152 O O . PRO A 1 816 ? 59.173 47.111 45.852 1.00 15.12 785 PRO A O 1
ATOM 6156 N N . LYS A 1 817 ? 61.045 48.128 45.161 1.00 15.98 786 LYS A N 1
ATOM 6157 C CA . LYS A 1 817 ? 60.340 49.184 44.441 1.00 15.17 786 LYS A CA 1
ATOM 6158 C C . LYS A 1 817 ? 60.285 48.762 42.968 1.00 14.64 786 LYS A C 1
ATOM 6159 O O . LYS A 1 817 ? 61.171 48.055 42.496 1.00 11.59 786 LYS A O 1
ATOM 6165 N N . VAL A 1 818 ? 59.256 49.184 42.243 1.00 9.84 787 VAL A N 1
ATOM 6166 C CA . VAL A 1 818 ? 59.153 48.837 40.831 1.00 8.34 787 VAL A CA 1
ATOM 6167 C C . VAL A 1 818 ? 60.195 49.643 40.026 1.00 8.13 787 VAL A C 1
ATOM 6168 O O . VAL A 1 818 ? 60.352 50.854 40.219 1.00 2.43 787 VAL A O 1
ATOM 6172 N N . SER A 1 819 ? 60.936 48.950 39.166 1.00 8.78 788 SER A N 1
ATOM 6173 C CA . SER A 1 819 ? 61.963 49.568 38.333 1.00 10.88 788 SER A CA 1
ATOM 6174 C C . SER A 1 819 ? 61.559 49.772 36.858 1.00 12.09 788 SER A C 1
ATOM 6175 O O . SER A 1 819 ? 62.243 50.483 36.112 1.00 12.01 788 SER A O 1
ATOM 6178 N N . SER A 1 820 ? 60.409 49.216 36.479 1.00 3.19 789 SER A N 1
ATOM 6179 C CA . SER A 1 820 ? 59.885 49.263 35.115 1.00 2.00 789 SER A CA 1
ATOM 6180 C C . SER A 1 820 ? 59.470 50.607 34.496 1.00 2.00 789 SER A C 1
ATOM 6181 O O . SER A 1 820 ? 59.684 50.825 33.301 1.00 2.00 789 SER A O 1
ATOM 6184 N N . PHE A 1 821 ? 58.865 51.499 35.275 1.00 13.16 790 PHE A N 1
ATOM 6185 C CA . PHE A 1 821 ? 58.351 52.750 34.707 1.00 14.85 790 PHE A CA 1
ATOM 6186 C C . PHE A 1 821 ? 59.102 54.057 34.929 1.00 17.61 790 PHE A C 1
ATOM 6187 O O . PHE A 1 821 ? 58.684 55.087 34.397 1.00 12.86 790 PHE A O 1
ATOM 6195 N N . ASP A 1 822 ? 60.176 54.044 35.712 1.00 4.11 791 ASP A N 1
ATOM 6196 C CA . ASP A 1 822 ? 60.892 55.280 36.004 1.00 2.00 791 ASP A CA 1
ATOM 6197 C C . ASP A 1 822 ? 62.079 55.735 35.151 1.00 3.01 791 ASP A C 1
ATOM 6198 O O . ASP A 1 822 ? 62.755 56.713 35.499 1.00 7.21 791 ASP A O 1
ATOM 6203 N N . GLY A 1 823 ? 62.344 55.055 34.045 1.00 11.98 792 GLY A N 1
ATOM 6204 C CA . GLY A 1 823 ? 63.437 55.487 33.196 1.00 13.50 792 GLY A CA 1
ATOM 6205 C C . GLY A 1 823 ? 64.846 55.141 33.661 1.00 10.85 792 GLY A C 1
ATOM 6206 O O . GLY A 1 823 ? 65.036 54.619 34.767 1.00 2.00 792 GLY A O 1
ATOM 6207 N N . PRO A 1 824 ? 65.861 55.508 32.860 1.00 2.00 793 PRO A N 1
ATOM 6208 C CA . PRO A 1 824 ? 67.291 55.271 33.081 1.00 2.84 793 PRO A CA 1
ATOM 6209 C C . PRO A 1 824 ? 68.034 56.086 34.136 1.00 3.85 793 PRO A C 1
ATOM 6210 O O . PRO A 1 824 ? 67.583 57.145 34.578 1.00 2.00 793 PRO A O 1
ATOM 6214 N N . ILE A 1 825 ? 69.201 55.567 34.516 1.00 24.88 794 ILE A N 1
ATOM 6215 C CA . ILE A 1 825 ? 70.097 56.232 35.455 1.00 22.75 794 ILE A CA 1
ATOM 6216 C C . ILE A 1 825 ? 71.037 56.982 34.512 1.00 25.43 794 ILE A C 1
ATOM 6217 O O . ILE A 1 825 ? 71.672 56.367 33.653 1.00 13.79 794 ILE A O 1
ATOM 6222 N N . GLU A 1 826 ? 71.071 58.305 34.613 1.00 20.25 795 GLU A N 1
ATOM 6223 C CA . GLU A 1 826 ? 71.928 59.105 33.737 1.00 21.57 795 GLU A CA 1
ATOM 6224 C C . GLU A 1 826 ? 73.342 59.301 34.280 1.00 19.48 795 GLU A C 1
ATOM 6225 O O . GLU A 1 826 ? 73.543 59.860 35.365 1.00 24.33 795 GLU A O 1
ATOM 6231 N N . VAL A 1 827 ? 74.317 58.836 33.506 1.00 6.11 796 VAL A N 1
ATOM 6232 C CA . VAL A 1 827 ? 75.723 58.933 33.868 1.00 5.73 796 VAL A CA 1
ATOM 6233 C C . VAL A 1 827 ? 76.410 59.988 32.996 1.00 8.07 796 VAL A C 1
ATOM 6234 O O . VAL A 1 827 ? 76.245 59.997 31.770 1.00 11.64 796 VAL A O 1
ATOM 6238 N N . GLU A 1 828 ? 77.141 60.902 33.628 1.00 14.86 797 GLU A N 1
ATOM 6239 C CA . GLU A 1 828 ? 77.850 61.935 32.884 1.00 18.18 797 GLU A CA 1
ATOM 6240 C C . GLU A 1 828 ? 79.364 61.712 32.904 1.00 17.33 797 GLU A C 1
ATOM 6241 O O . GLU A 1 828 ? 79.944 61.373 33.944 1.00 18.88 797 GLU A O 1
ATOM 6247 N N . ILE A 1 829 ? 79.975 61.857 31.732 1.00 17.10 798 ILE A N 1
ATOM 6248 C CA . ILE A 1 829 ? 81.415 61.691 31.560 1.00 17.75 798 ILE A CA 1
ATOM 6249 C C . ILE A 1 829 ? 82.074 63.072 31.416 1.00 21.11 798 ILE A C 1
ATOM 6250 O O . ILE A 1 829 ? 83.171 63.157 30.824 1.00 20.75 798 ILE A O 1
#

Secondary structure (DSSP, 8-state):
-----EEEEETTEEEEEEEETTEEEEEEE-TT-SS--GGGGTHHHHHS-TTB--S-EEEHHHHHHGGGS-GGGTTS-EEEE--HHHHHHHHHHHHHHHHHHT-GGGEE------PPS-TTT-HHHHHHHHHHTT---BEEE--SSSTTHHHHHHHHTSS--TTS----HHHHHHH-SEEEEES--HHHHTS--SSB---THHHHHHHHHHHHHHTSSEEEEE-SS--HHHHHHT-EEE---TT-HHHHHHHHHHHHHHTT-S-HHHHHHHEE-HHHHHHHHHTTTTS----HHHHHHHHT--HHHHHHHHHHHHHS-EEEEE-SGGGSSTTTHHHHHHHHHHHHHHT-TTSTT-EEES-TTSTTBTBPP--PPPP----SS--TT---SS-----TTS-SEEEGGGHHHHHHSTT-EEE-SSSEEE-----EEEEES--HHHHSS-HHHHHHHHTT-SEEEEEESB--HHHHT-SEEEEB--GGGS-EEEEE-TTT--EEEEE---SPPPTT-B-HHHHHHHHHHHTT-HHHHHTT--HHHHHHHHHHHHHHHHTTT-----HHHHHHH-EEE--------TTHHHHH-TTTS--SSSSSSEESS-HHHHTT--TTS-SS------SS-SSSSTTTTT--EEEE-PPPSSSBTTBTTT-HHHHTTT-BTTB-EEEE-HHHHHHTT--TT-EEEEE-SS-EEEEEEEE-TTS-TTEEE--TT----EE-TTS-SGGGGSTTPEESS--GGGS----BS-TTT--B-TT--EEEEEE--SPPPPP-SSS-PEE---

Organism: Shewanella massilia (NCBI:txid76854)